Protein 7NS2 (pdb70)

Nearest PDB structures (foldseek):
  7ns2-assembly1_A  TM=1.002E+00  e=0.000E+00  Leishmania RNA virus 1 - LgM5313
  6y83-assembly1_A  TM=9.969E-01  e=1.663E-102  Leishmania RNA virus 1 - 4
  7ns2-assembly1_B  TM=9.646E-01  e=9.577E-96  Leishmania RNA virus 1 - LgM5313
  6y83-assembly1_B  TM=9.649E-01  e=4.605E-91  Leishmania RNA virus 1 - 4
  7ns2-assembly1_B  TM=1.002E+00  e=0.000E+00  Leishmania RNA virus 1 - LgM5313

Foldseek 3Di:
DAEFAFDLQLLVFWDDDAAQAFPWWWKKWWWKWKAFPVDRPLIDIWIFIWTKGFPGNLLLLDDAPQDADEPFPQWFDQVVLLLVLVLAPPVDSVPDDSPDTWTWDCLQLLLSLLLQLLNCLRHVDDFLCSLQSNFLPDDFAAAAASCPCCVVDPDFFAEEGPVQCVPPVLLSVSVVSSLNNAPTHYYYHQQDPPPPDRHHDDPGDDVLLNVVSSVVNSVLVLLRSLSRLCNLQNVLSNLLSNLSGMPRDFLALQACLLSLLSNLQHHHRTGTYRGRGDDCRHVDYPDDDDRRGRSSSSSSRSVLVNVLLLALLLQAFAFFQFVHQTAQDKDADADAADQQADQVSLVRCLVRLLRSLVQSSCQVCLNGVRHHRPDPPNSVSSSVSSVCSRPDPHHDSNRNFRMDRHGGRGAPAASGQDDVSRDHVCVVSPLHHQARAPDKHWAAQAADWAFPAADDQKTKIWHQFFAVLRNQNQLSLVRVPQQRQQQKWQPVWPDDDWAFQFQPPVVCITVVNRFWLCQNTSRHDRHHGGANGIGMIMGRQWDQDPVGDIGGDPYDDDCSNGGIMIMHIDGIYMDIDDPRNPDHTDIDGHCTPRSVVVVVTCRDD/DCLFDCFLLPFFDDDAAQFQVWWWKWWWWKWWAFPPDRVLIFIDIFIWTKGWPGNLLLLDAQVFDFDEDDPLWFDDVVLVVVLVLQCVALLRPVCRPPTAHWDCLQLLLSLLQLLLVCLHRVDDWLCSLQSPQLQDQFAAERVPDDSVHHDDSFAAEEEPVQCVVPVLLVVSSVSSLNNLPGRYYYNDADPDVHRRRHDDDTDDSLLNSVSSVVNSQLVLVRSLSSLCNLVSQLSNLLSNLSTMPGAFLALLEPLLSQLSNLHHHHRTGTYRDHDDDCPPVVDDPDDDRSDDSGSSSSVSVLVNVLLQQLLLQLFDFDAAQNDTAGDKFAAADADDLQADLVSLVVVLVRLLRSLLLSSQQSCSSSVRDHDDVPVSSVRSSVSSVCSNPDPHNDRSGNFRMGRYRGGHQNAQSGCDDVPRPGVVVVPQRHYPHHAPDKAKDWQAAPKDWDDDDAQKTKIWGLFFWPLSHFSLLSQQSPPPHRQQQKWWDDDVQWDWDQFAAVVVVTGCVRRHFPSLHRSRGDGRRGGTNGITMMMGRAWDDPPDPDTDGDPGDDPCSNRGIMIMYIDGIHMDIDDDSNVDHTRTDGYNDVVSVLVVCCVPPHSVSDHVVSDDPD

InterPro domains:
  IPR008871 Totivirus coat [PF05518] (19-650)

B-factor: mean 71.18, std 9.89, range [48.84, 119.89]

Solvent-accessible surface area: 44636 Å² total; per-residue (Å²): 34,167,84,1,48,0,14,4,4,0,12,19,1,61,12,153,134,68,6,116,57,68,111,42,16,10,0,0,4,0,19,0,6,0,16,3,75,40,44,22,20,11,4,6,15,0,45,0,23,0,31,0,55,1,67,100,81,66,2,2,52,46,159,34,88,22,128,55,46,58,4,89,75,0,24,12,44,102,111,7,10,54,54,2,76,51,13,37,35,162,147,45,11,72,93,50,58,67,124,38,109,19,90,0,1,0,0,4,0,0,23,9,0,0,5,0,0,0,6,3,0,0,6,22,103,9,61,30,59,15,0,0,24,134,62,58,163,98,43,122,7,64,66,13,71,76,1,48,28,37,100,161,33,124,104,77,8,0,1,1,0,29,52,0,84,77,65,46,67,48,6,4,6,1,0,3,1,0,0,2,0,3,79,4,27,1,0,2,32,85,28,3,124,95,108,85,38,55,80,17,77,39,63,154,60,94,61,61,29,4,0,9,0,0,6,25,0,0,7,8,0,8,7,0,0,8,18,27,25,33,2,3,0,0,1,0,0,0,0,0,0,0,0,2,0,0,12,1,26,16,20,13,53,0,3,3,2,7,40,26,0,5,28,88,8,34,2,23,65,0,34,8,10,0,0,36,42,66,113,62,49,20,65,5,1,43,0,2,9,14,47,84,2,14,42,46,25,2,0,0,1,0,0,1,0,0,0,0,3,3,0,0,3,2,0,0,5,32,15,37,52,0,57,114,71,39,3,9,7,5,11,23,3,140,72,78,38,98,111,5,26,1,78,62,0,7,63,69,0,26,117,15,0,48,144,0,0,78,11,2,9,49,0,2,1,42,0,3,20,8,106,30,20,137,82,35,36,0,3,125,9,0,51,114,0,0,69,85,11,6,94,26,148,108,96,24,198,14,0,87,11,25,2,0,3,4,9,4,6,0,0,0,0,1,2,2,41,77,24,88,53,15,140,14,52,2,46,107,24,36,2,1,23,6,0,27,42,38,44,81,69,85,33,62,5,8,10,87,40,111,63,77,20,119,76,78,20,53,8,14,8,91,0,66,5,22,0,0,2,52,0,6,0,1,0,0,1,38,68,34,132,36,54,2,8,60,9,0,15,3,165,74,34,110,155,48,62,9,4,2,18,0,38,32,68,148,85,141,79,35,0,63,29,9,7,10,34,16,16,13,8,7,4,2,7,5,1,1,0,3,0,22,70,42,4,28,0,34,3,69,41,87,56,65,27,121,125,53,63,45,80,67,19,49,12,13,81,116,87,2,2,78,20,69,1,24,0,11,4,3,6,15,77,11,44,81,33,67,170,119,1,86,95,101,20,105,18,23,32,190,60,33,125,15,1,122,73,14,73,119,17,129,67,167,118,19,87,80,31,21,100,3,0,55,121,12,107,4,175,141,66,1,132,66,57,109,39,14,6,1,0,8,0,89,1,26,0,18,2,78,55,64,88,91,4,81,5,79,1,52,0,10,0,30,0,44,2,80,101,92,78,1,1,70,36,139,25,49,2,23,5,2,24,3,26,79,0,35,8,38,123,77,4,6,70,54,0,83,38,20,12,66,128,33,122,14,0,45,63,10,29,131,70,88,13,69,1,1,0,0,2,0,0,24,5,0,0,0,0,0,0,11,2,0,0,11,15,121,9,56,21,66,14,0,0,22,143,60,32,178,104,30,63,2,5,6,1,59,85,10,50,93,23,2,24,3,6,108,5,4,0,1,0,0,43,25,0,114,80,78,30,58,62,4,6,7,2,0,1,0,0,0,0,0,2,20,6,14,1,1,6,16,100,17,95,112,84,122,13,79,14,83,34,90,19,84,166,47,61,60,57,70,2,0,34,2,0,6,38,0,0,16,0,0,0,6,0,0,25,31,17,24,31,0,5,4,0,0,1,0,0,1,0,0,0,0,7,0,0,10,0,34,18,17,10,48,4,0,0,0,3,12,27,0,4,42,84,4,24,4,16,21,2,24,4,5,0,0,23,35,37,91,30,123,11,45,157,57,95,46,15,161,68,87,80,10,54,47,31,79,0,0,0,10,2,0,2,3,0,0,0,4,0,0,0,0,3,1,0,4,1,26,36,92,5,61,141,67,45,9,4,9,6,9,5,5,113,51,73,53,113,108,7,35,1,59,24,0,5,14,23,0,6,105,17,0,53,129,0,1,61,6,8,11,54,0,0,2,42,0,6,30,2,96,59,26,143,73,15,13,3,14,66,3,1,8,9,1,0,10,61,7,3,70,36,124,102,100,33,139,5,0,93,6,22,3,0,4,0,3,5,4,0,0,0,0,0,0,2,54,76,28,89,60,17,121,15,55,2,44,110,23,38,2,2,28,7,0,25,51,68,48,146,54,84,36,59,2,11,17,81,38,113,70,59,40,111,77,57,35,47,6,19,5,65,0,112,6,14,0,0,1,59,0,0,0,0,2,0,7,42,66,32,149,44,75,22,2,53,17,2,15,0,120,66,112,100,10,5,47,17,2,4,24,0,30,49,84,152,128,93,32,0,40,33,13,12,11,28,18,26,9,2,23,2,6,10,5,0,4,0,2,0,30,4,15,2,31,0,44,1,53,27,82,52,47,37,117,83,92,64,79,131,119,44,66,14,11,96,112,115,4,1,79,20,66,0,22,0,62,15,41,33,16,112,34,56,68,42,52,151,129,5,46,98,113,19,78,12,12,51,149,53,15,59,0,0,109,33,16,29,55,18,98,35,146,25,80,177,51,11,39,122,101,14,73,175,50,195

Radius of gyration: 36.06 Å; Cα contacts (8 Å, |Δi|>4): 2767; chains: 2; bounding box: 92×115×55 Å

Sequence (1219 aa):
GRKPMFCEIIKLANRKRLIFNTTDERVYDARLNYCSTADSTVQADCHIYWRLKLRRTDAVFEEYTGQGYSLDTAAYPQQYTDIIRGYYSKHVSSSLAANTQHFVNVLAMLRHAGACIAHYCMTGKIDFDILSKKKHKNKEVVTLSNADSLSFLPHSALYLPSPLRASDPEIFNMLYLLGCACDASIAMDNISNTSGAAKYSMPHYNPLQLSHALHVTIFYMLSLMDSCGYGDDAVLALTSGLHSVTTVIAHSDEGGITRDALRELSYTQPYGTMPVPIAGYFQHINVLFTTQPAWDQFAGIWDYVILATAALVHLSDPGMTVNDVTYPTTLTTKVATVDGRNSDLAAQMMHSATRFCDIFVENLSTFWGVVANPDGNASQALLHAFNIVACAVEPNRHLEMNVMAPWYWVESSALFCDYAPFRSPISSAGYGPQCVYGARLVLAATNSLEFTGEAGDYSAYRFEWTTMRHNPLFNILNKRVGDGLANVDFRLRPFNEWLLEGQPSRRSDTLDEYIWGSTSCDLFHPAELTSYTAVCVRFRNYLSGADGDVRILNTPTREVIEGNVVTRCDGIRCLDSNKRIQHVPEVARRYCMMARYLAQARTFGKPMFCEIIKLANRKRLIFNTTDERVYDARLNYCSTADSTVQADCHIYWRLKLRRTDAVFEEYTGQGYSLDTAAYPQQYTDIIRGYYSKHVSSSLAANTQHFVNVLAMLRHAGACIAHYCMTGKIDFDILSKKKHKNKEVVTLSNADSLSFLPHSALYLPSPLRASDPEIFNMLYLLGCACDASIAMDNISNTSGAAKYSMPHYNPLQLSHALHVTIFYMLSLMDSCGYGDDAVLALTSGLHSVTTVIAHSDEGGITRDALRELSYTQPYGTMPVPIAGYFQHINVLFTTQPAWDQFAGIWDYVILATAALVHLSDPGMTVNDVTYPTTLTTKVATVDGRNSDLAAQMMHSATRFCDIFVENLSTFWGVVANPDGNASQALLHAFNIVACAVEPNRHLEMNVMAPWYWVESSALFCDYAPFRSPISSAGYGPQCVYGARLVLAATNSLEFTGEAGDYSAYRFEWTTMRHNPLFNILNKRVGDGLANVDFRLRPFNEWLLEGQPSRRDTLDEYIWGSTSCDLFHPAELTSYTAVCVRFRNYLSGADGDVRILNTPTREVIEGNVVTRCDGIRCLDSNKRIQHVPEVARRYCMMARYLAQARTFGALTIGDDIIRGF

Organism: NCBI:txid1285422

Secondary structure (DSSP, 8-state):
-------THHHHSPP-PPP-SSS--EEEEEEEEEEESS-TTSEEEEEEEEEEEESSTTSSS------SB-----B--HHHHHHHTTSS-HHHHHT--TT---B-B-HHHHHHHHHHHHHHHHH----HHHHHTS-GGG---B--STTTGGGGSSS--EEE-HHHHHH-HHHHHHHHHHHHHSS--EEESSS-SSTT-SS-------HHHHHHHHHHHHHHHHHHHHHHT-HHHHHHHHHHHHHHHEEEE-SSSS--HHHHHHHT--B---BEE-PPPPTTSS---SS--BSS--HHHHHHHHHHHHHHHHHHHHHS-PPEEETTEEE---EE--SPPBTTB-HHHHHHHHHHHHHHHHHHHHHHHHHHTPPPPSS-HHHHHHHHHHHHHHT-SS--STT--SEE-----S--SSS-S--TTS--HHHHHT-S-SS-TTS-EEE-SSSSEEEEEE-SS-EEEEE----GGG-TTHHHHHH-TTTTSSSEE-TT-SS---BS-S--TTT--BGGGSS----SBSSPPTTSSB-SS-EEEEE--EEE-SSS-EEE-----HHHHHS-EEEEEEEEEEEE--HHHHPPPP---S--HHHHHHTTS----/-TTS-SSTTTS---PPP-SSS-EEEEEEEEEEEESS-TTSEEEEEE--EEEES-TTGGG------SB-----B--HHHHHHHHHHHHTSHHHHTSSSS--B-B-HHHHHHHHHHHHHHHHH----HHHHTTT-GGGPBPEETTTB-TT----TTSEEE-HHHHHH-HHHHHHHHHHHHHTT--EEES----SS-SSB---PPPPHHHHHHHHHHHHHHHHHHHHHTT-HHHHHHHHHHHHHTTEEE--SSSSS-HHHHHHHH--BPPPBSB-PPP-S-SSTTS-S--SSS--HHHHHHHHHHHHHHHHHHHHHS--EEEETTEEEE--EE--SPPSSS--HHHHHHHHHHHHHHHHHHHHHHHHHH-PPP-TT-HHHHHHHHHHHHHHH--S--TT-S-SEE--S-SS--SS-SS--TT---HHHHTT-S-SS-TTS-EEE-SSSS-EEEEEETTEEEEE-----TTT--HHHHHHSSSS-SSTTEEEE--SS---BS-S-GGG--BHHHHS---SSS-SPPSSSSB-SS--EEEE--B--SSSS---B-SPPPHHHHHS-EEEEEEEEEEE---STTT-------S--HHHHHHHHHHHT-GGGSSS-SS---

Structure (mmCIF, N/CA/C/O backbone):
data_7NS2
#
_entry.id   7NS2
#
_cell.length_a   1.00
_cell.length_b   1.00
_cell.length_c   1.00
_cell.angle_alpha   90.00
_cell.angle_beta   90.00
_cell.angle_gamma   90.00
#
_symmetry.space_group_name_H-M   'P 1'
#
loop_
_atom_site.group_PDB
_atom_site.id
_atom_site.type_symbol
_atom_site.label_atom_id
_atom_site.label_alt_id
_atom_site.label_comp_id
_atom_site.label_asym_id
_atom_site.label_entity_id
_atom_site.label_seq_id
_atom_site.pdbx_PDB_ins_code
_atom_site.Cartn_x
_atom_site.Cartn_y
_atom_site.Cartn_z
_atom_site.occupancy
_atom_site.B_iso_or_equiv
_atom_site.auth_seq_id
_atom_site.auth_comp_id
_atom_site.auth_asym_id
_atom_site.auth_atom_id
_atom_site.pdbx_PDB_model_num
ATOM 1 N N . GLY A 1 13 ? 32.366 83.654 146.645 1.00 80.28 13 GLY A N 1
ATOM 2 C CA . GLY A 1 13 ? 33.300 82.645 147.108 1.00 80.28 13 GLY A CA 1
ATOM 3 C C . GLY A 1 13 ? 32.621 81.347 147.484 1.00 80.28 13 GLY A C 1
ATOM 4 O O . GLY A 1 13 ? 31.457 81.353 147.854 1.00 80.28 13 GLY A O 1
ATOM 5 N N . ARG A 1 14 ? 33.331 80.225 147.369 1.00 83.60 14 ARG A N 1
ATOM 6 C CA . ARG A 1 14 ? 32.741 78.951 147.756 1.00 83.60 14 ARG A CA 1
ATOM 7 C C . ARG A 1 14 ? 33.487 78.271 148.895 1.00 83.60 14 ARG A C 1
ATOM 8 O O . ARG A 1 14 ? 33.135 78.449 150.064 1.00 83.60 14 ARG A O 1
ATOM 16 N N . LYS A 1 15 ? 34.528 77.507 148.570 1.00 79.42 15 LYS A N 1
ATOM 17 C CA . LYS A 1 15 ? 35.178 76.646 149.547 1.00 79.42 15 LYS A CA 1
ATOM 18 C C . LYS A 1 15 ? 36.530 77.213 149.938 1.00 79.42 15 LYS A C 1
ATOM 19 O O . LYS A 1 15 ? 37.420 77.321 149.083 1.00 79.42 15 LYS A O 1
ATOM 25 N N . PRO A 1 16 ? 36.735 77.574 151.198 1.00 72.70 16 PRO A N 1
ATOM 26 C CA . PRO A 1 16 ? 38.067 77.961 151.660 1.00 72.70 16 PRO A CA 1
ATOM 27 C C . PRO A 1 16 ? 38.882 76.787 152.170 1.00 72.70 16 PRO A C 1
ATOM 28 O O . PRO A 1 16 ? 38.358 75.782 152.649 1.00 72.70 16 PRO A O 1
ATOM 32 N N . MET A 1 17 ? 40.198 76.937 152.058 1.00 69.12 17 MET A N 1
ATOM 33 C CA . MET A 1 17 ? 41.136 75.873 152.396 1.00 69.12 17 MET A CA 1
ATOM 34 C C . MET A 1 17 ? 41.292 75.824 153.908 1.00 69.12 17 MET A C 1
ATOM 35 O O . MET A 1 17 ? 41.891 76.721 154.507 1.00 69.12 17 MET A O 1
ATOM 40 N N . PHE A 1 18 ? 40.749 74.778 154.531 1.00 73.17 18 PHE A N 1
ATOM 41 C CA . PHE A 1 18 ? 40.833 74.586 155.967 1.00 73.17 18 PHE A CA 1
ATOM 42 C C . PHE A 1 18 ? 41.003 73.096 156.261 1.00 73.17 18 PHE A C 1
ATOM 43 O O . PHE A 1 18 ? 40.112 72.429 156.775 1.00 73.17 18 PHE A O 1
ATOM 51 N N . CYS A 1 19 ? 42.169 72.551 155.946 1.00 72.96 19 CYS A N 1
ATOM 52 C CA . CYS A 1 19 ? 42.456 71.188 156.354 1.00 72.96 19 CYS A CA 1
ATOM 53 C C . CYS A 1 19 ? 42.765 71.177 157.840 1.00 72.96 19 CYS A C 1
ATOM 54 O O . CYS A 1 19 ? 43.485 72.038 158.349 1.00 72.96 19 CYS A O 1
ATOM 57 N N . GLU A 1 20 ? 42.100 70.259 158.552 1.00 73.30 20 GLU A N 1
ATOM 58 C CA . GLU A 1 20 ? 42.288 70.090 160.019 1.00 73.30 20 GLU A CA 1
ATOM 59 C C . GLU A 1 20 ? 43.621 69.369 160.218 1.00 73.30 20 GLU A C 1
ATOM 60 O O . GLU A 1 20 ? 43.634 68.278 160.822 1.00 73.30 20 GLU A O 1
ATOM 66 N N . ILE A 1 21 ? 44.691 69.983 159.711 1.00 65.60 21 ILE A N 1
ATOM 67 C CA . ILE A 1 21 ? 46.062 69.395 159.737 1.00 65.60 21 ILE A CA 1
ATOM 68 C C . ILE A 1 21 ? 46.631 69.748 161.109 1.00 65.60 21 ILE A C 1
ATOM 69 O O . ILE A 1 21 ? 47.152 68.846 161.795 1.00 65.60 21 ILE A O 1
ATOM 74 N N . ILE A 1 22 ? 46.498 71.022 161.485 1.00 65.83 22 ILE A N 1
ATOM 75 C CA . ILE A 1 22 ? 46.925 71.462 162.801 1.00 65.83 22 ILE A CA 1
ATOM 76 C C . ILE A 1 22 ? 45.877 71.144 163.853 1.00 65.83 22 ILE A C 1
ATOM 77 O O . ILE A 1 22 ? 46.217 70.957 165.026 1.00 65.83 22 ILE A O 1
ATOM 82 N N . LYS A 1 23 ? 44.608 71.030 163.459 1.00 69.71 23 LYS A N 1
ATOM 83 C CA . LYS A 1 23 ? 43.581 70.644 164.419 1.00 69.71 23 LYS A CA 1
ATOM 84 C C . LYS A 1 23 ? 43.882 69.293 165.043 1.00 69.71 23 LYS A C 1
ATOM 85 O O . LYS A 1 23 ? 43.595 69.077 166.225 1.00 69.71 23 LYS A O 1
ATOM 91 N N . LEU A 1 24 ? 44.476 68.383 164.276 1.00 65.78 24 LEU A N 1
ATOM 92 C CA . LEU A 1 24 ? 44.685 67.030 164.770 1.00 65.78 24 LEU A CA 1
ATOM 93 C C . LEU A 1 24 ? 45.700 67.011 165.903 1.00 65.78 24 LEU A C 1
ATOM 94 O O . LEU A 1 24 ? 45.551 66.248 166.863 1.00 65.78 24 LEU A O 1
ATOM 99 N N . ALA A 1 25 ? 46.732 67.841 165.815 1.00 66.76 25 ALA A N 1
ATOM 100 C CA . ALA A 1 25 ? 47.685 67.974 166.907 1.00 66.76 25 ALA A CA 1
ATOM 101 C C . ALA A 1 25 ? 46.981 68.576 168.111 1.00 66.76 25 ALA A C 1
ATOM 102 O O . ALA A 1 25 ? 46.375 69.643 168.008 1.00 66.76 25 ALA A O 1
ATOM 104 N N . ASN A 1 26 ? 47.035 67.889 169.243 1.00 68.27 26 ASN A N 1
ATOM 105 C CA . ASN A 1 26 ? 46.349 68.344 170.443 1.00 68.27 26 ASN A CA 1
ATOM 106 C C . ASN A 1 26 ? 47.277 69.203 171.290 1.00 68.27 26 ASN A C 1
ATOM 107 O O . ASN A 1 26 ? 48.355 68.754 171.690 1.00 68.27 26 ASN A O 1
ATOM 112 N N . ARG A 1 27 ? 46.856 70.434 171.559 1.00 68.28 27 ARG A N 1
ATOM 113 C CA . ARG A 1 27 ? 47.643 71.373 172.339 1.00 68.28 27 ARG A CA 1
ATOM 114 C C . ARG A 1 27 ? 47.361 71.175 173.817 1.00 68.28 27 ARG A C 1
ATOM 115 O O . ARG A 1 27 ? 46.223 70.918 174.216 1.00 68.28 27 ARG A O 1
ATOM 123 N N . LYS A 1 28 ? 48.406 71.285 174.628 1.00 74.48 28 LYS A N 1
ATOM 124 C CA . LYS A 1 28 ? 48.274 71.087 176.062 1.00 74.48 28 LYS A CA 1
ATOM 125 C C . LYS A 1 28 ? 48.304 72.384 176.857 1.00 74.48 28 LYS A C 1
ATOM 126 O O . LYS A 1 28 ? 47.388 72.652 177.638 1.00 74.48 28 LYS A O 1
ATOM 132 N N . ARG A 1 29 ? 49.335 73.197 176.675 1.00 74.97 29 ARG A N 1
ATOM 133 C CA . ARG A 1 29 ? 49.518 74.385 177.492 1.00 74.97 29 ARG A CA 1
ATOM 134 C C . ARG A 1 29 ? 48.896 75.613 176.845 1.00 74.97 29 ARG A C 1
ATOM 135 O O . ARG A 1 29 ? 48.789 75.711 175.620 1.00 74.97 29 ARG A O 1
ATOM 143 N N . LEU A 1 30 ? 48.493 76.557 177.690 1.00 73.99 30 LEU A N 1
ATOM 144 C CA . LEU A 1 30 ? 48.048 77.875 177.264 1.00 73.99 30 LEU A CA 1
ATOM 145 C C . LEU A 1 30 ? 49.153 78.888 177.520 1.00 73.99 30 LEU A C 1
ATOM 146 O O . LEU A 1 30 ? 49.820 78.847 178.556 1.00 73.99 30 LEU A O 1
ATOM 151 N N . ILE A 1 31 ? 49.341 79.795 176.572 1.00 73.62 31 ILE A N 1
ATOM 152 C CA . ILE A 1 31 ? 50.401 80.791 176.648 1.00 73.62 31 ILE A CA 1
ATOM 153 C C . ILE A 1 31 ? 49.858 82.052 177.306 1.00 73.62 31 ILE A C 1
ATOM 154 O O . ILE A 1 31 ? 48.880 82.637 176.833 1.00 73.62 31 ILE A O 1
ATOM 159 N N . PHE A 1 32 ? 50.501 82.481 178.389 1.00 80.08 32 PHE A N 1
ATOM 160 C CA . PHE A 1 32 ? 50.090 83.665 179.128 1.00 80.08 32 PHE A CA 1
ATOM 161 C C . PHE A 1 32 ? 51.076 84.815 179.010 1.00 80.08 32 PHE A C 1
ATOM 162 O O . PHE A 1 32 ? 50.811 85.895 179.546 1.00 80.08 32 PHE A O 1
ATOM 170 N N . ASN A 1 33 ? 52.201 84.616 178.334 1.00 78.86 33 ASN A N 1
ATOM 171 C CA . ASN A 1 33 ? 53.254 85.614 178.284 1.00 78.86 33 ASN A CA 1
ATOM 172 C C . ASN A 1 33 ? 54.029 85.438 176.985 1.00 78.86 33 ASN A C 1
ATOM 173 O O . ASN A 1 33 ? 53.655 84.642 176.123 1.00 78.86 33 ASN A O 1
ATOM 178 N N . THR A 1 34 ? 55.112 86.195 176.840 1.00 79.93 34 THR A N 1
ATOM 179 C CA . THR A 1 34 ? 55.945 86.136 175.650 1.00 79.93 34 THR A CA 1
ATOM 180 C C . THR A 1 34 ? 57.230 85.348 175.860 1.00 79.93 34 THR A C 1
ATOM 181 O O . THR A 1 34 ? 58.076 85.317 174.963 1.00 79.93 34 THR A O 1
ATOM 185 N N . THR A 1 35 ? 57.400 84.711 177.019 1.00 81.47 35 THR A N 1
ATOM 186 C CA . THR A 1 35 ? 58.646 84.003 177.291 1.00 81.47 35 THR A CA 1
ATOM 187 C C . THR A 1 35 ? 58.659 82.605 176.693 1.00 81.47 35 THR A C 1
ATOM 188 O O . THR A 1 35 ? 59.725 82.113 176.309 1.00 81.47 35 THR A O 1
ATOM 192 N N . ASP A 1 36 ? 57.509 81.952 176.604 1.00 79.49 36 ASP A N 1
ATOM 193 C CA . ASP A 1 36 ? 57.409 80.618 176.041 1.00 79.49 36 ASP A CA 1
ATOM 194 C C . ASP A 1 36 ? 56.669 80.675 174.711 1.00 79.49 36 ASP A C 1
ATOM 195 O O . ASP A 1 36 ? 56.156 81.717 174.301 1.00 79.49 36 ASP A O 1
ATOM 200 N N . GLU A 1 37 ? 56.619 79.535 174.033 1.00 76.19 37 GLU A N 1
ATOM 201 C CA . GLU A 1 37 ? 56.079 79.502 172.685 1.00 76.19 37 GLU A CA 1
ATOM 202 C C . GLU A 1 37 ? 55.642 78.084 172.369 1.00 76.19 37 GLU A C 1
ATOM 203 O O . GLU A 1 37 ? 56.216 77.118 172.874 1.00 76.19 37 GLU A O 1
ATOM 209 N N . ARG A 1 38 ? 54.619 77.972 171.534 1.00 68.60 38 ARG A N 1
ATOM 210 C CA . ARG A 1 38 ? 54.086 76.681 171.132 1.00 68.60 38 ARG A CA 1
ATOM 211 C C . ARG A 1 38 ? 54.741 76.238 169.835 1.00 68.60 38 ARG A C 1
ATOM 212 O O . ARG A 1 38 ? 54.742 76.988 168.856 1.00 68.60 38 ARG A O 1
ATOM 220 N N . VAL A 1 39 ? 55.296 75.028 169.816 1.00 68.21 39 VAL A N 1
ATOM 221 C CA . VAL A 1 39 ? 56.072 74.569 168.674 1.00 68.21 39 VAL A CA 1
ATOM 222 C C . VAL A 1 39 ? 55.320 73.424 168.022 1.00 68.21 39 VAL A C 1
ATOM 223 O O . VAL A 1 39 ? 55.138 72.368 168.634 1.00 68.21 39 VAL A O 1
ATOM 227 N N . TYR A 1 40 ? 54.910 73.617 166.775 1.00 66.77 40 TYR A N 1
ATOM 228 C CA . TYR A 1 40 ? 54.299 72.554 165.990 1.00 66.77 40 TYR A CA 1
ATOM 229 C C . TYR A 1 40 ? 55.383 71.821 165.216 1.00 66.77 40 TYR A C 1
ATOM 230 O O . TYR A 1 40 ? 56.073 72.423 164.389 1.00 66.77 40 TYR A O 1
ATOM 239 N N . ASP A 1 41 ? 55.533 70.533 165.490 1.00 66.91 41 ASP A N 1
ATOM 240 C CA . ASP A 1 41 ? 56.560 69.705 164.881 1.00 66.91 41 ASP A CA 1
ATOM 241 C C . ASP A 1 41 ? 55.930 68.867 163.782 1.00 66.91 41 ASP A C 1
ATOM 242 O O . ASP A 1 41 ? 54.860 68.285 163.977 1.00 66.91 41 ASP A O 1
ATOM 247 N N . ALA A 1 42 ? 56.597 68.806 162.634 1.00 64.48 42 ALA A N 1
ATOM 248 C CA . ALA A 1 42 ? 56.162 67.988 161.512 1.00 64.48 42 ALA A CA 1
ATOM 249 C C . ALA A 1 42 ? 57.355 67.207 160.992 1.00 64.48 42 ALA A C 1
ATOM 250 O O . ALA A 1 42 ? 58.376 67.800 160.635 1.00 64.48 42 ALA A O 1
ATOM 252 N N . ARG A 1 43 ? 57.238 65.885 160.966 1.00 64.37 43 ARG A N 1
ATOM 253 C CA . ARG A 1 43 ? 58.293 65.043 160.430 1.00 64.37 43 ARG A CA 1
ATOM 254 C C . ARG A 1 43 ? 58.058 64.767 158.956 1.00 64.37 43 ARG A C 1
ATOM 255 O O . ARG A 1 43 ? 56.930 64.521 158.529 1.00 64.37 43 ARG A O 1
ATOM 263 N N . LEU A 1 44 ? 59.135 64.814 158.185 1.00 63.31 44 LEU A N 1
ATOM 264 C CA . LEU A 1 44 ? 59.105 64.513 156.766 1.00 63.31 44 LEU A CA 1
ATOM 265 C C . LEU A 1 44 ? 60.076 63.383 156.489 1.00 63.31 44 LEU A C 1
ATOM 266 O O . LEU A 1 44 ? 61.195 63.382 157.005 1.00 63.31 44 LEU A O 1
ATOM 271 N N . ASN A 1 45 ? 59.647 62.427 155.680 1.00 62.34 45 ASN A N 1
ATOM 272 C CA . ASN A 1 45 ? 60.440 61.255 155.353 1.00 62.34 45 ASN A CA 1
ATOM 273 C C . ASN A 1 45 ? 60.935 61.394 153.924 1.00 62.34 45 ASN A C 1
ATOM 274 O O . ASN A 1 45 ? 60.127 61.509 152.993 1.00 62.34 45 ASN A O 1
ATOM 279 N N . TYR A 1 46 ? 62.254 61.397 153.765 1.00 62.01 46 TYR A N 1
ATOM 280 C CA . TYR A 1 46 ? 62.924 61.489 152.478 1.00 62.01 46 TYR A CA 1
ATOM 281 C C . TYR A 1 46 ? 63.592 60.157 152.191 1.00 62.01 46 TYR A C 1
ATOM 282 O O . TYR A 1 46 ? 64.324 59.640 153.043 1.00 62.01 46 TYR A O 1
ATOM 291 N N . CYS A 1 47 ? 63.355 59.610 150.999 1.00 63.19 47 CYS A N 1
ATOM 292 C CA . CYS A 1 47 ? 64.069 58.412 150.585 1.00 63.19 47 CYS A CA 1
ATOM 293 C C . CYS A 1 47 ? 64.234 58.426 149.078 1.00 63.19 47 CYS A C 1
ATOM 294 O O . CYS A 1 47 ? 63.361 58.893 148.354 1.00 63.19 47 CYS A O 1
ATOM 297 N N . SER A 1 48 ? 65.339 57.871 148.607 1.00 62.09 48 SER A N 1
ATOM 298 C CA . SER A 1 48 ? 65.585 57.798 147.177 1.00 62.09 48 SER A CA 1
ATOM 299 C C . SER A 1 48 ? 64.761 56.690 146.542 1.00 62.09 48 SER A C 1
ATOM 300 O O . SER A 1 48 ? 64.545 55.639 147.144 1.00 62.09 48 SER A O 1
ATOM 303 N N . THR A 1 49 ? 64.286 56.933 145.320 1.00 65.74 49 THR A N 1
ATOM 304 C CA . THR A 1 49 ? 63.743 55.821 144.553 1.00 65.74 49 THR A CA 1
ATOM 305 C C . THR A 1 49 ? 64.823 54.865 144.085 1.00 65.74 49 THR A C 1
ATOM 306 O O . THR A 1 49 ? 64.496 53.793 143.569 1.00 65.74 49 THR A O 1
ATOM 310 N N . ALA A 1 50 ? 66.095 55.223 144.249 1.00 66.23 50 ALA A N 1
ATOM 311 C CA . ALA A 1 50 ? 67.164 54.324 143.841 1.00 66.23 50 ALA A CA 1
ATOM 312 C C . ALA A 1 50 ? 67.286 53.163 144.813 1.00 66.23 50 ALA A C 1
ATOM 313 O O . ALA A 1 50 ? 67.291 51.996 144.408 1.00 66.23 50 ALA A O 1
ATOM 315 N N . ASP A 1 51 ? 67.363 53.464 146.103 1.00 67.77 51 ASP A N 1
ATOM 316 C CA . ASP A 1 51 ? 67.409 52.437 147.128 1.00 67.77 51 ASP A CA 1
ATOM 317 C C . ASP A 1 51 ? 66.886 53.035 148.419 1.00 67.77 51 ASP A C 1
ATOM 318 O O . ASP A 1 51 ? 67.212 54.172 148.761 1.00 67.77 51 ASP A O 1
ATOM 323 N N . SER A 1 52 ? 66.079 52.267 149.130 1.00 63.98 52 SER A N 1
ATOM 324 C CA . SER A 1 52 ? 65.398 52.787 150.300 1.00 63.98 52 SER A CA 1
ATOM 325 C C . SER A 1 52 ? 66.302 52.887 151.516 1.00 63.98 52 SER A C 1
ATOM 326 O O . SER A 1 52 ? 65.813 53.182 152.606 1.00 63.98 52 SER A O 1
ATOM 329 N N . THR A 1 53 ? 67.602 52.643 151.366 1.00 62.87 53 THR A N 1
ATOM 330 C CA . THR A 1 53 ? 68.495 52.718 152.515 1.00 62.87 53 THR A CA 1
ATOM 331 C C . THR A 1 53 ? 68.756 54.161 152.914 1.00 62.87 53 THR A C 1
ATOM 332 O O . THR A 1 53 ? 68.722 54.504 154.100 1.00 62.87 53 THR A O 1
ATOM 336 N N . VAL A 1 54 ? 69.031 55.019 151.937 1.00 62.07 54 VAL A N 1
ATOM 337 C CA . VAL A 1 54 ? 69.382 56.407 152.206 1.00 62.07 54 VAL A CA 1
ATOM 338 C C . VAL A 1 54 ? 68.114 57.205 152.477 1.00 62.07 54 VAL A C 1
ATOM 339 O O . VAL A 1 54 ? 67.455 57.696 151.555 1.00 62.07 54 VAL A O 1
ATOM 343 N N . GLN A 1 55 ? 67.747 57.315 153.747 1.00 62.11 55 GLN A N 1
ATOM 344 C CA . GLN A 1 55 ? 66.534 58.005 154.149 1.00 62.11 55 GLN A CA 1
ATOM 345 C C . GLN A 1 55 ? 66.857 58.984 155.261 1.00 62.11 55 GLN A C 1
ATOM 346 O O . GLN A 1 55 ? 67.942 58.966 155.844 1.00 62.11 55 GLN A O 1
ATOM 352 N N . ALA A 1 56 ? 65.886 59.837 155.553 1.00 62.66 56 ALA A N 1
ATOM 353 C CA . ALA A 1 56 ? 66.051 60.773 156.653 1.00 62.66 56 ALA A CA 1
ATOM 354 C C . ALA A 1 56 ? 64.705 61.346 157.051 1.00 62.66 56 ALA A C 1
ATOM 355 O O . ALA A 1 56 ? 63.746 61.334 156.276 1.00 62.66 56 ALA A O 1
ATOM 357 N N . ASP A 1 57 ? 64.662 61.870 158.271 1.00 66.66 57 ASP A N 1
ATOM 358 C CA . ASP A 1 57 ? 63.468 62.468 158.848 1.00 66.66 57 ASP A CA 1
ATOM 359 C C . ASP A 1 57 ? 63.785 63.899 159.246 1.00 66.66 57 ASP A C 1
ATOM 360 O O . ASP A 1 57 ? 64.608 64.131 160.137 1.00 66.66 57 ASP A O 1
ATOM 365 N N . CYS A 1 58 ? 63.125 64.849 158.599 1.00 67.05 58 CYS A N 1
ATOM 366 C CA . CYS A 1 58 ? 63.355 66.266 158.833 1.00 67.05 58 CYS A CA 1
ATOM 367 C C . CYS A 1 58 ? 62.226 66.830 159.681 1.00 67.05 58 CYS A C 1
ATOM 368 O O . CYS A 1 58 ? 61.052 66.604 159.384 1.00 67.05 58 CYS A O 1
ATOM 371 N N . HIS A 1 59 ? 62.581 67.565 160.729 1.00 67.54 59 HIS A N 1
ATOM 372 C CA . HIS A 1 59 ? 61.607 68.096 161.680 1.00 67.54 59 HIS A CA 1
ATOM 373 C C . HIS A 1 59 ? 61.396 69.580 161.419 1.00 67.54 59 HIS A C 1
ATOM 374 O O . HIS A 1 59 ? 62.114 70.428 161.945 1.00 67.54 59 HIS A O 1
ATOM 381 N N . ILE A 1 60 ? 60.390 69.901 160.611 1.00 63.62 60 ILE A N 1
ATOM 382 C CA . ILE A 1 60 ? 59.980 71.293 160.478 1.00 63.62 60 ILE A CA 1
ATOM 383 C C . ILE A 1 60 ? 59.270 71.720 161.752 1.00 63.62 60 ILE A C 1
ATOM 384 O O . ILE A 1 60 ? 58.270 71.117 162.154 1.00 63.62 60 ILE A O 1
ATOM 389 N N . TYR A 1 61 ? 59.773 72.767 162.387 1.00 65.91 61 TYR A N 1
ATOM 390 C CA . TYR A 1 61 ? 59.100 73.373 163.522 1.00 65.91 61 TYR A CA 1
ATOM 391 C C . TYR A 1 61 ? 58.471 74.688 163.097 1.00 65.91 61 TYR A C 1
ATOM 392 O O . TYR A 1 61 ? 59.060 75.446 162.324 1.00 65.91 61 TYR A O 1
ATOM 401 N N . TRP A 1 62 ? 57.274 74.956 163.604 1.00 61.46 62 TRP A N 1
ATOM 402 C CA . TRP A 1 62 ? 56.672 76.279 163.518 1.00 61.46 62 TRP A CA 1
ATOM 403 C C . TRP A 1 62 ? 56.450 76.779 164.932 1.00 61.46 62 TRP A C 1
ATOM 404 O O . TRP A 1 62 ? 55.702 76.167 165.698 1.00 61.46 62 TRP A O 1
ATOM 415 N N . ARG A 1 63 ? 57.104 77.877 165.277 1.00 68.14 63 ARG A N 1
ATOM 416 C CA . ARG A 1 63 ? 57.061 78.412 166.627 1.00 68.14 63 ARG A CA 1
ATOM 417 C C . ARG A 1 63 ? 56.136 79.618 166.662 1.00 68.14 63 ARG A C 1
ATOM 418 O O . ARG A 1 63 ? 56.358 80.600 165.945 1.00 68.14 63 ARG A O 1
ATOM 426 N N . LEU A 1 64 ? 55.112 79.543 167.504 1.00 66.47 64 LEU A N 1
ATOM 427 C CA . LEU A 1 64 ? 54.136 80.607 167.666 1.00 66.47 64 LEU A CA 1
ATOM 428 C C . LEU A 1 64 ? 54.293 81.209 169.052 1.00 66.47 64 LEU A C 1
ATOM 429 O O . LEU A 1 64 ? 54.406 80.478 170.041 1.00 66.47 64 LEU A O 1
ATOM 434 N N . LYS A 1 65 ? 54.301 82.533 169.118 1.00 70.79 65 LYS A N 1
ATOM 435 C CA . LYS A 1 65 ? 54.501 83.260 170.355 1.00 70.79 65 LYS A CA 1
ATOM 436 C C . LYS A 1 65 ? 53.413 84.309 170.486 1.00 70.79 65 LYS A C 1
ATOM 437 O O . LYS A 1 65 ? 52.894 84.813 169.490 1.00 70.79 65 LYS A O 1
ATOM 443 N N . LEU A 1 66 ? 53.054 84.622 171.719 1.00 73.42 66 LEU A N 1
ATOM 444 C CA . LEU A 1 66 ? 52.225 85.789 171.954 1.00 73.42 66 LEU A CA 1
ATOM 445 C C . LEU A 1 66 ? 53.073 87.040 171.767 1.00 73.42 66 LEU A C 1
ATOM 446 O O . LEU A 1 66 ? 54.162 87.149 172.336 1.00 73.42 66 LEU A O 1
ATOM 451 N N . ARG A 1 67 ? 52.587 87.975 170.951 1.00 72.72 67 ARG A N 1
ATOM 452 C CA . ARG A 1 67 ? 53.338 89.201 170.701 1.00 72.72 67 ARG A CA 1
ATOM 453 C C . ARG A 1 67 ? 53.574 89.962 171.999 1.00 72.72 67 ARG A C 1
ATOM 454 O O . ARG A 1 67 ? 54.717 90.149 172.428 1.00 72.72 67 ARG A O 1
ATOM 462 N N . ARG A 1 68 ? 52.499 90.398 172.645 1.00 79.34 68 ARG A N 1
ATOM 463 C CA . ARG A 1 68 ? 52.579 90.950 173.986 1.00 79.34 68 ARG A CA 1
ATOM 464 C C . ARG A 1 68 ? 51.425 90.399 174.808 1.00 79.34 68 ARG A C 1
ATOM 465 O O . ARG A 1 68 ? 50.416 89.944 174.267 1.00 79.34 68 ARG A O 1
ATOM 473 N N . THR A 1 69 ? 51.590 90.445 176.131 1.00 81.20 69 THR A N 1
ATOM 474 C CA . THR A 1 69 ? 50.590 89.877 177.028 1.00 81.20 69 THR A CA 1
ATOM 475 C C . THR A 1 69 ? 49.204 90.444 176.770 1.00 81.20 69 THR A C 1
ATOM 476 O O . THR A 1 69 ? 48.203 89.742 176.942 1.00 81.20 69 THR A O 1
ATOM 480 N N . ASP A 1 70 ? 49.123 91.705 176.355 1.00 82.33 70 ASP A N 1
ATOM 481 C CA . ASP A 1 70 ? 47.843 92.320 176.034 1.00 82.33 70 ASP A CA 1
ATOM 482 C C . ASP A 1 70 ? 47.872 92.850 174.611 1.00 82.33 70 ASP A C 1
ATOM 483 O O . ASP A 1 70 ? 47.448 93.979 174.349 1.00 82.33 70 ASP A O 1
ATOM 488 N N . ALA A 1 71 ? 48.363 92.030 173.683 1.00 77.95 71 ALA A N 1
ATOM 489 C CA . ALA A 1 71 ? 48.537 92.450 172.301 1.00 77.95 71 ALA A CA 1
ATOM 490 C C . ALA A 1 71 ? 47.227 92.769 171.600 1.00 77.95 71 ALA A C 1
ATOM 491 O O . ALA A 1 71 ? 47.259 93.322 170.497 1.00 77.95 71 ALA A O 1
ATOM 493 N N . VAL A 1 72 ? 46.086 92.423 172.189 1.00 74.29 72 VAL A N 1
ATOM 494 C CA . VAL A 1 72 ? 44.815 92.854 171.624 1.00 74.29 72 VAL A CA 1
ATOM 495 C C . VAL A 1 72 ? 44.458 94.250 172.107 1.00 74.29 72 VAL A C 1
ATOM 496 O O . VAL A 1 72 ? 44.025 95.102 171.323 1.00 74.29 72 VAL A O 1
ATOM 500 N N . PHE A 1 73 ? 44.650 94.516 173.394 1.00 79.35 73 PHE A N 1
ATOM 501 C CA . PHE A 1 73 ? 44.367 95.832 173.947 1.00 79.35 73 PHE A CA 1
ATOM 502 C C . PHE A 1 73 ? 45.380 96.868 173.489 1.00 79.35 73 PHE A C 1
ATOM 503 O O . PHE A 1 73 ? 46.158 97.378 174.301 1.00 79.35 73 PHE A O 1
ATOM 511 N N . GLU A 1 74 ? 45.388 97.189 172.203 1.00 80.08 74 GLU A N 1
ATOM 512 C CA . GLU A 1 74 ? 46.266 98.219 171.676 1.00 80.08 74 GLU A CA 1
ATOM 513 C C . GLU A 1 74 ? 45.447 99.444 171.303 1.00 80.08 74 GLU A C 1
ATOM 514 O O . GLU A 1 74 ? 44.320 99.324 170.813 1.00 80.08 74 GLU A O 1
ATOM 520 N N . GLU A 1 75 ? 46.018 100.618 171.555 1.00 83.78 75 GLU A N 1
ATOM 521 C CA . GLU A 1 75 ? 45.348 101.880 171.280 1.00 83.78 75 GLU A CA 1
ATOM 522 C C . GLU A 1 75 ? 44.863 101.924 169.843 1.00 83.78 75 GLU A C 1
ATOM 523 O O . GLU A 1 75 ? 45.646 101.737 168.909 1.00 83.78 75 GLU A O 1
ATOM 529 N N . TYR A 1 76 ? 43.571 102.159 169.664 1.00 73.51 76 TYR A N 1
ATOM 530 C CA . TYR A 1 76 ? 42.972 102.213 168.339 1.00 73.51 76 TYR A CA 1
ATOM 531 C C . TYR A 1 76 ? 42.960 103.662 167.877 1.00 73.51 76 TYR A C 1
ATOM 532 O O . TYR A 1 76 ? 42.270 104.502 168.461 1.00 73.51 76 TYR A O 1
ATOM 541 N N . THR A 1 77 ? 43.722 103.953 166.826 1.00 75.01 77 THR A N 1
ATOM 542 C CA . THR A 1 77 ? 43.821 105.309 166.311 1.00 75.01 77 THR A CA 1
ATOM 543 C C . THR A 1 77 ? 42.771 105.627 165.265 1.00 75.01 77 THR A C 1
ATOM 544 O O . THR A 1 77 ? 42.506 106.806 165.013 1.00 75.01 77 THR A O 1
ATOM 548 N N . GLY A 1 78 ? 42.172 104.615 164.649 1.00 73.84 78 GLY A N 1
ATOM 549 C CA . GLY A 1 78 ? 41.156 104.880 163.658 1.00 73.84 78 GLY A CA 1
ATOM 550 C C . GLY A 1 78 ? 41.677 105.509 162.393 1.00 73.84 78 GLY A C 1
ATOM 551 O O . GLY A 1 78 ? 40.903 106.112 161.647 1.00 73.84 78 GLY A O 1
ATOM 552 N N . GLN A 1 79 ? 42.971 105.389 162.125 1.00 72.16 79 GLN A N 1
ATOM 553 C CA . GLN A 1 79 ? 43.582 106.022 160.971 1.00 72.16 79 GLN A CA 1
ATOM 554 C C . GLN A 1 79 ? 44.291 104.978 160.126 1.00 72.16 79 GLN A C 1
ATOM 555 O O . GLN A 1 79 ? 44.686 103.916 160.609 1.00 72.16 79 GLN A O 1
ATOM 561 N N . GLY A 1 80 ? 44.449 105.300 158.851 1.00 73.79 80 GLY A N 1
ATOM 562 C CA . GLY A 1 80 ? 45.101 104.400 157.930 1.00 73.79 80 GLY A CA 1
ATOM 563 C C . GLY A 1 80 ? 44.232 104.114 156.729 1.00 73.79 80 GLY A C 1
ATOM 564 O O . GLY A 1 80 ? 43.618 105.025 156.167 1.00 73.79 80 GLY A O 1
ATOM 565 N N . TYR A 1 81 ? 44.159 102.848 156.336 1.00 69.90 81 TYR A N 1
ATOM 566 C CA . TYR A 1 81 ? 43.316 102.471 155.215 1.00 69.90 81 TYR A CA 1
ATOM 567 C C . TYR A 1 81 ? 41.857 102.761 155.530 1.00 69.90 81 TYR A C 1
ATOM 568 O O . TYR A 1 81 ? 41.378 102.491 156.633 1.00 69.90 81 TYR A O 1
ATOM 577 N N . SER A 1 82 ? 41.150 103.318 154.553 1.00 71.85 82 SER A N 1
ATOM 578 C CA . SER A 1 82 ? 39.723 103.598 154.693 1.00 71.85 82 SER A CA 1
ATOM 579 C C . SER A 1 82 ? 39.051 103.242 153.374 1.00 71.85 82 SER A C 1
ATOM 580 O O . SER A 1 82 ? 39.100 104.018 152.419 1.00 71.85 82 SER A O 1
ATOM 583 N N . LEU A 1 83 ? 38.418 102.078 153.325 1.00 69.84 83 LEU A N 1
ATOM 584 C CA . LEU A 1 83 ? 37.653 101.679 152.151 1.00 69.84 83 LEU A CA 1
ATOM 585 C C . LEU A 1 83 ? 36.293 102.356 152.205 1.00 69.84 83 LEU A C 1
ATOM 586 O O . LEU A 1 83 ? 35.436 101.972 153.003 1.00 69.84 83 LEU A O 1
ATOM 591 N N . ASP A 1 84 ? 36.089 103.369 151.367 1.00 72.33 84 ASP A N 1
ATOM 592 C CA . ASP A 1 84 ? 34.832 104.102 151.344 1.00 72.33 84 ASP A CA 1
ATOM 593 C C . ASP A 1 84 ? 34.046 103.852 150.067 1.00 72.33 84 ASP A C 1
ATOM 594 O O . ASP A 1 84 ? 33.195 104.665 149.700 1.00 72.33 84 ASP A O 1
ATOM 599 N N . THR A 1 85 ? 34.315 102.747 149.380 1.00 72.99 85 THR A N 1
ATOM 600 C CA . THR A 1 85 ? 33.690 102.528 148.084 1.00 72.99 85 THR A CA 1
ATOM 601 C C . THR A 1 85 ? 33.162 101.109 147.924 1.00 72.99 85 THR A C 1
ATOM 602 O O . THR A 1 85 ? 32.939 100.666 146.792 1.00 72.99 85 THR A O 1
ATOM 606 N N . ALA A 1 86 ? 32.952 100.388 149.015 1.00 71.48 86 ALA A N 1
ATOM 607 C CA . ALA A 1 86 ? 32.414 99.035 148.963 1.00 71.48 86 ALA A CA 1
ATOM 608 C C . ALA A 1 86 ? 30.911 99.122 149.181 1.00 71.48 86 ALA A C 1
ATOM 609 O O . ALA A 1 86 ? 30.440 99.179 150.319 1.00 71.48 86 ALA A O 1
ATOM 611 N N . ALA A 1 87 ? 30.161 99.128 148.087 1.00 71.28 87 ALA A N 1
ATOM 612 C CA . ALA A 1 87 ? 28.710 99.114 148.131 1.00 71.28 87 ALA A CA 1
ATOM 613 C C . ALA A 1 87 ? 28.189 97.726 147.796 1.00 71.28 87 ALA A C 1
ATOM 614 O O . ALA A 1 87 ? 28.841 96.953 147.092 1.00 71.28 87 ALA A O 1
ATOM 616 N N . TYR A 1 88 ? 27.007 97.414 148.315 1.00 70.20 88 TYR A N 1
ATOM 617 C CA . TYR A 1 88 ? 26.462 96.081 148.152 1.00 70.20 88 TYR A CA 1
ATOM 618 C C . TYR A 1 88 ? 26.096 95.828 146.693 1.00 70.20 88 TYR A C 1
ATOM 619 O O . TYR A 1 88 ? 25.813 96.764 145.945 1.00 70.20 88 TYR A O 1
ATOM 628 N N . PRO A 1 89 ? 26.087 94.581 146.271 1.00 73.37 89 PRO A N 1
ATOM 629 C CA . PRO A 1 89 ? 25.531 94.255 144.957 1.00 73.37 89 PRO A CA 1
ATOM 630 C C . PRO A 1 89 ? 24.018 94.330 144.955 1.00 73.37 89 PRO A C 1
ATOM 631 O O . PRO A 1 89 ? 23.416 94.837 145.904 1.00 73.37 89 PRO A O 1
ATOM 635 N N . GLN A 1 90 ? 23.391 93.820 143.897 1.00 77.63 90 GLN A N 1
ATOM 636 C CA . GLN A 1 90 ? 21.954 94.005 143.744 1.00 77.63 90 GLN A CA 1
ATOM 637 C C . GLN A 1 90 ? 21.183 93.291 144.842 1.00 77.63 90 GLN A C 1
ATOM 638 O O . GLN A 1 90 ? 20.362 93.906 145.529 1.00 77.63 90 GLN A O 1
ATOM 644 N N . GLN A 1 91 ? 21.421 91.987 145.010 1.00 79.41 91 GLN A N 1
ATOM 645 C CA . GLN A 1 91 ? 20.624 91.200 145.946 1.00 79.41 91 GLN A CA 1
ATOM 646 C C . GLN A 1 91 ? 20.673 91.794 147.344 1.00 79.41 91 GLN A C 1
ATOM 647 O O . GLN A 1 91 ? 19.643 91.906 148.018 1.00 79.41 91 GLN A O 1
ATOM 653 N N . TYR A 1 92 ? 21.857 92.208 147.785 1.00 75.15 92 TYR A N 1
ATOM 654 C CA . TYR A 1 92 ? 21.972 92.763 149.124 1.00 75.15 92 TYR A CA 1
ATOM 655 C C . TYR A 1 92 ? 21.324 94.132 149.216 1.00 75.15 92 TYR A C 1
ATOM 656 O O . TYR A 1 92 ? 20.748 94.471 150.252 1.00 75.15 92 TYR A O 1
ATOM 665 N N . THR A 1 93 ? 21.379 94.923 148.146 1.00 76.78 93 THR A N 1
ATOM 666 C CA . THR A 1 93 ? 20.717 96.220 148.178 1.00 76.78 93 THR A CA 1
ATOM 667 C C . THR A 1 93 ? 19.205 96.073 148.214 1.00 76.78 93 THR A C 1
ATOM 668 O O . THR A 1 93 ? 18.514 96.915 148.797 1.00 76.78 93 THR A O 1
ATOM 672 N N . ASP A 1 94 ? 18.674 95.022 147.595 1.00 77.89 94 ASP A N 1
ATOM 673 C CA . ASP A 1 94 ? 17.245 94.759 147.694 1.00 77.89 94 ASP A CA 1
ATOM 674 C C . ASP A 1 94 ? 16.879 94.254 149.081 1.00 77.89 94 ASP A C 1
ATOM 675 O O . ASP A 1 94 ? 15.859 94.658 149.647 1.00 77.89 94 ASP A O 1
ATOM 680 N N . ILE A 1 95 ? 17.705 93.373 149.647 1.00 74.83 95 ILE A N 1
ATOM 681 C CA . ILE A 1 95 ? 17.464 92.913 151.009 1.00 74.83 95 ILE A CA 1
ATOM 682 C C . ILE A 1 95 ? 17.556 94.065 151.995 1.00 74.83 95 ILE A C 1
ATOM 683 O O . ILE A 1 95 ? 16.924 94.034 153.056 1.00 74.83 95 ILE A O 1
ATOM 688 N N . ILE A 1 96 ? 18.313 95.110 151.661 1.00 75.20 96 ILE A N 1
ATOM 689 C CA . ILE A 1 96 ? 18.405 96.260 152.554 1.00 75.20 96 ILE A CA 1
ATOM 690 C C . ILE A 1 96 ? 17.057 96.955 152.657 1.00 75.20 96 ILE A C 1
ATOM 691 O O . ILE A 1 96 ? 16.600 97.304 153.751 1.00 75.20 96 ILE A O 1
ATOM 696 N N . ARG A 1 97 ? 16.400 97.167 151.523 1.00 77.71 97 ARG A N 1
ATOM 697 C CA . ARG A 1 97 ? 14.985 97.486 151.569 1.00 77.71 97 ARG A CA 1
ATOM 698 C C . ARG A 1 97 ? 14.269 96.379 152.321 1.00 77.71 97 ARG A C 1
ATOM 699 O O . ARG A 1 97 ? 14.467 95.194 152.045 1.00 77.71 97 ARG A O 1
ATOM 707 N N . GLY A 1 98 ? 13.440 96.768 153.276 1.00 77.00 98 GLY A N 1
ATOM 708 C CA . GLY A 1 98 ? 12.914 95.852 154.263 1.00 77.00 98 GLY A CA 1
ATOM 709 C C . GLY A 1 98 ? 13.443 96.111 155.648 1.00 77.00 98 GLY A C 1
ATOM 710 O O . GLY A 1 98 ? 12.936 95.523 156.609 1.00 77.00 98 GLY A O 1
ATOM 711 N N . TYR A 1 99 ? 14.453 96.963 155.783 1.00 75.90 99 TYR A N 1
ATOM 712 C CA . TYR A 1 99 ? 14.837 97.491 157.079 1.00 75.90 99 TYR A CA 1
ATOM 713 C C . TYR A 1 99 ? 14.248 98.868 157.333 1.00 75.90 99 TYR A C 1
ATOM 714 O O . TYR A 1 99 ? 14.229 99.316 158.482 1.00 75.90 99 TYR A O 1
ATOM 723 N N . TYR A 1 100 ? 13.766 99.539 156.292 1.00 79.50 100 TYR A N 1
ATOM 724 C CA . TYR A 1 100 ? 12.987 100.751 156.448 1.00 79.50 100 TYR A CA 1
ATOM 725 C C . TYR A 1 100 ? 11.529 100.395 156.698 1.00 79.50 100 TYR A C 1
ATOM 726 O O . TYR A 1 100 ? 11.096 99.261 156.480 1.00 79.50 100 TYR A O 1
ATOM 735 N N . SER A 1 101 ? 10.758 101.376 157.155 1.00 79.95 101 SER A N 1
ATOM 736 C CA . SER A 1 101 ? 9.327 101.158 157.282 1.00 79.95 101 SER A CA 1
ATOM 737 C C . SER A 1 101 ? 8.744 100.811 155.923 1.00 79.95 101 SER A C 1
ATOM 738 O O . SER A 1 101 ? 9.254 101.230 154.882 1.00 79.95 101 SER A O 1
ATOM 741 N N . LYS A 1 102 ? 7.673 100.016 155.939 1.00 79.88 102 LYS A N 1
ATOM 742 C CA . LYS A 1 102 ? 7.064 99.574 154.691 1.00 79.88 102 LYS A CA 1
ATOM 743 C C . LYS A 1 102 ? 6.778 100.745 153.767 1.00 79.88 102 LYS A C 1
ATOM 744 O O . LYS A 1 102 ? 7.039 100.674 152.560 1.00 79.88 102 LYS A O 1
ATOM 750 N N . HIS A 1 103 ? 6.241 101.833 154.319 1.00 78.68 103 HIS A N 1
ATOM 751 C CA . HIS A 1 103 ? 5.962 103.014 153.512 1.00 78.68 103 HIS A CA 1
ATOM 752 C C . HIS A 1 103 ? 7.212 103.513 152.803 1.00 78.68 103 HIS A C 1
ATOM 753 O O . HIS A 1 103 ? 7.171 103.831 151.611 1.00 78.68 103 HIS A O 1
ATOM 760 N N . VAL A 1 104 ? 8.336 103.571 153.512 1.00 75.32 104 VAL A N 1
ATOM 761 C CA . VAL A 1 104 ? 9.567 104.027 152.882 1.00 75.32 104 VAL A CA 1
ATOM 762 C C . VAL A 1 104 ? 10.133 102.951 151.972 1.00 75.32 104 VAL A C 1
ATOM 763 O O . VAL A 1 104 ? 10.620 103.243 150.877 1.00 75.32 104 VAL A O 1
ATOM 767 N N . SER A 1 105 ? 10.073 101.693 152.405 1.00 76.81 105 SER A N 1
ATOM 768 C CA . SER A 1 105 ? 10.699 100.622 151.642 1.00 76.81 105 SER A CA 1
ATOM 769 C C . SER A 1 105 ? 10.034 100.443 150.290 1.00 76.81 105 SER A C 1
ATOM 770 O O . SER A 1 105 ? 10.685 100.024 149.328 1.00 76.81 105 SER A O 1
ATOM 773 N N . SER A 1 106 ? 8.740 100.746 150.196 1.00 79.38 106 SER A N 1
ATOM 774 C CA . SER A 1 106 ? 8.025 100.537 148.943 1.00 79.38 106 SER A CA 1
ATOM 775 C C . SER A 1 106 ? 8.445 101.544 147.881 1.00 79.38 106 SER A C 1
ATOM 776 O O . SER A 1 106 ? 8.571 101.193 146.703 1.00 79.38 106 SER A O 1
ATOM 779 N N . SER A 1 107 ? 8.673 102.794 148.272 1.00 80.32 107 SER A N 1
ATOM 780 C CA . SER A 1 107 ? 8.945 103.837 147.293 1.00 80.32 107 SER A CA 1
ATOM 781 C C . SER A 1 107 ? 10.373 104.339 147.406 1.00 80.32 107 SER A C 1
ATOM 782 O O . SER A 1 107 ? 10.607 105.550 147.436 1.00 80.32 107 SER A O 1
ATOM 785 N N . LEU A 1 108 ? 11.328 103.428 147.475 1.00 78.30 108 LEU A N 1
ATOM 786 C CA . LEU A 1 108 ? 12.731 103.796 147.533 1.00 78.30 108 LEU A CA 1
ATOM 787 C C . LEU A 1 108 ? 13.401 103.516 146.197 1.00 78.30 108 LEU A C 1
ATOM 788 O O . LEU A 1 108 ? 13.026 102.588 145.478 1.00 78.30 108 LEU A O 1
ATOM 793 N N . ALA A 1 109 ? 14.391 104.338 145.865 1.00 79.20 109 ALA A N 1
ATOM 794 C CA . ALA A 1 109 ? 15.087 104.185 144.598 1.00 79.20 109 ALA A CA 1
ATOM 795 C C . ALA A 1 109 ? 15.753 102.819 144.515 1.00 79.20 109 ALA A C 1
ATOM 796 O O . ALA A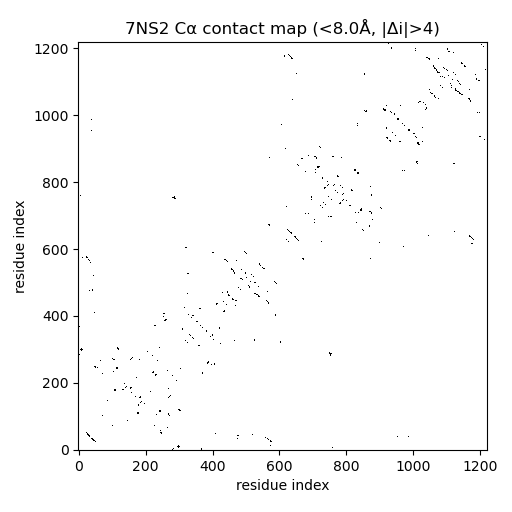 1 109 ? 16.314 102.322 145.493 1.00 79.20 109 ALA A O 1
ATOM 798 N N . ALA A 1 110 ? 15.686 102.210 143.332 1.00 80.83 110 ALA A N 1
ATOM 799 C CA . ALA A 1 110 ? 16.234 100.875 143.141 1.00 80.83 110 ALA A CA 1
ATOM 800 C C . ALA A 1 110 ? 17.751 100.866 143.047 1.00 80.83 110 ALA A C 1
ATOM 801 O O . ALA A 1 110 ? 18.364 99.810 143.230 1.00 80.83 110 ALA A O 1
ATOM 803 N N . ASN A 1 111 ? 18.367 102.010 142.772 1.00 82.07 111 ASN A N 1
ATOM 804 C CA . ASN A 1 111 ? 19.812 102.119 142.617 1.00 82.07 111 ASN A CA 1
ATOM 805 C C . ASN A 1 111 ? 20.451 102.876 143.775 1.00 82.07 111 ASN A C 1
ATOM 806 O O . ASN A 1 111 ? 21.330 103.715 143.579 1.00 82.07 111 ASN A O 1
ATOM 811 N N . THR A 1 112 ? 20.012 102.597 144.995 1.00 78.16 112 THR A N 1
ATOM 812 C CA . THR A 1 112 ? 20.592 103.242 146.158 1.00 78.16 112 THR A CA 1
ATOM 813 C C . THR A 1 112 ? 21.888 102.552 146.555 1.00 78.16 112 THR A C 1
ATOM 814 O O . THR A 1 112 ? 22.092 101.365 146.289 1.00 78.16 112 THR A O 1
ATOM 818 N N . GLN A 1 113 ? 22.769 103.309 147.195 1.00 75.07 113 GLN A N 1
ATOM 819 C CA . GLN A 1 113 ? 24.072 102.816 147.610 1.00 75.07 113 GLN A CA 1
ATOM 820 C C . GLN A 1 113 ? 24.083 102.586 149.114 1.00 75.07 113 GLN A C 1
ATOM 821 O O . GLN A 1 113 ? 23.473 103.345 149.870 1.00 75.07 113 GLN A O 1
ATOM 827 N N . HIS A 1 114 ? 24.770 101.528 149.541 1.00 72.68 114 HIS A N 1
ATOM 828 C CA . HIS A 1 114 ? 24.980 101.256 150.962 1.00 72.68 114 HIS A CA 1
ATOM 829 C C . HIS A 1 114 ? 26.442 100.859 151.126 1.00 72.68 114 HIS A C 1
ATOM 830 O O . HIS A 1 114 ? 26.809 99.708 150.879 1.00 72.68 114 HIS A O 1
ATOM 837 N N . PHE A 1 115 ? 27.268 101.806 151.549 1.00 70.43 115 PHE A N 1
ATOM 838 C CA . PHE A 1 115 ? 28.708 101.596 151.574 1.00 70.43 115 PHE A CA 1
ATOM 839 C C . PHE A 1 115 ? 29.141 100.890 152.849 1.00 70.43 115 PHE A C 1
ATOM 840 O O . PHE A 1 115 ? 28.767 101.292 153.953 1.00 70.43 115 PHE A O 1
ATOM 848 N N . VAL A 1 116 ? 29.931 99.833 152.687 1.00 67.97 116 VAL A N 1
ATOM 849 C CA . VAL A 1 116 ? 30.322 98.953 153.778 1.00 67.97 116 VAL A CA 1
ATOM 850 C C . VAL A 1 116 ? 31.813 99.092 154.017 1.00 67.97 116 VAL A C 1
ATOM 851 O O . VAL A 1 116 ? 32.606 99.083 153.070 1.00 67.97 116 VAL A O 1
ATOM 855 N N . ASN A 1 117 ? 32.193 99.215 155.282 1.00 68.66 117 ASN A N 1
ATOM 856 C CA . ASN A 1 117 ? 33.598 99.212 155.678 1.00 68.66 117 ASN A CA 1
ATOM 857 C C . ASN A 1 117 ? 33.658 98.547 157.051 1.00 68.66 117 ASN A C 1
ATOM 858 O O . ASN A 1 117 ? 33.505 99.209 158.075 1.00 68.66 117 ASN A O 1
ATOM 863 N N . VAL A 1 118 ? 33.855 97.231 157.056 1.00 65.91 118 VAL A N 1
ATOM 864 C CA . VAL A 1 118 ? 33.959 96.474 158.294 1.00 65.91 118 VAL A CA 1
ATOM 865 C C . VAL A 1 118 ? 35.400 96.106 158.612 1.00 65.91 118 VAL A C 1
ATOM 866 O O . VAL A 1 118 ? 35.644 95.273 159.488 1.00 65.91 118 VAL A O 1
ATOM 870 N N . LEU A 1 119 ? 36.363 96.728 157.938 1.00 63.69 119 LEU A N 1
ATOM 871 C CA . LEU A 1 119 ? 37.725 96.213 157.945 1.00 63.69 119 LEU A CA 1
ATOM 872 C C . LEU A 1 119 ? 38.341 96.272 159.334 1.00 63.69 119 LEU A C 1
ATOM 873 O O . LEU A 1 119 ? 38.941 95.295 159.793 1.00 63.69 119 LEU A O 1
ATOM 878 N N . ALA A 1 120 ? 38.207 97.404 160.021 1.00 64.42 120 ALA A N 1
ATOM 879 C CA . ALA A 1 120 ? 38.762 97.504 161.366 1.00 64.42 120 ALA A CA 1
ATOM 880 C C . ALA A 1 120 ? 38.162 96.454 162.286 1.00 64.42 120 ALA A C 1
ATOM 881 O O . ALA A 1 120 ? 38.864 95.870 163.124 1.00 64.42 120 ALA A O 1
ATOM 883 N N . MET A 1 121 ? 36.859 96.207 162.154 1.00 66.24 121 MET A N 1
ATOM 884 C CA . MET A 1 121 ? 36.239 95.157 162.947 1.00 66.24 121 MET A CA 1
ATOM 885 C C . MET A 1 121 ? 36.866 93.805 162.655 1.00 66.24 121 MET A C 1
ATOM 886 O O . MET A 1 121 ? 37.144 93.042 163.581 1.00 66.24 121 MET A O 1
ATOM 891 N N . LEU A 1 122 ? 37.107 93.486 161.382 1.00 60.40 122 LEU A N 1
ATOM 892 C CA . LEU A 1 122 ? 37.708 92.188 161.094 1.00 60.40 122 LEU A CA 1
ATOM 893 C C . LEU A 1 122 ? 39.136 92.101 161.592 1.00 60.40 122 LEU A C 1
ATOM 894 O O . LEU A 1 122 ? 39.565 91.032 162.028 1.00 60.40 122 LEU A O 1
ATOM 899 N N . ARG A 1 123 ? 39.880 93.201 161.568 1.00 61.67 123 ARG A N 1
ATOM 900 C CA . ARG A 1 123 ? 41.237 93.136 162.087 1.00 61.67 123 ARG A CA 1
ATOM 901 C C . ARG A 1 123 ? 41.220 92.877 163.583 1.00 61.67 123 ARG A C 1
ATOM 902 O O . ARG A 1 123 ? 41.929 91.994 164.079 1.00 61.67 123 ARG A O 1
ATOM 910 N N . HIS A 1 124 ? 40.400 93.622 164.322 1.00 65.07 124 HIS A N 1
ATOM 911 C CA . HIS A 1 124 ? 40.345 93.369 165.755 1.00 65.07 124 HIS A CA 1
ATOM 912 C C . HIS A 1 124 ? 39.763 92.006 166.069 1.00 65.07 124 HIS A C 1
ATOM 913 O O . HIS A 1 124 ? 40.143 91.388 167.066 1.00 65.07 124 HIS A O 1
ATOM 920 N N . ALA A 1 125 ? 38.866 91.509 165.228 1.00 62.34 125 ALA A N 1
ATOM 921 C CA . ALA A 1 125 ? 38.306 90.190 165.463 1.00 62.34 125 ALA A CA 1
ATOM 922 C C . ALA A 1 125 ? 39.341 89.100 165.234 1.00 62.34 125 ALA A C 1
ATOM 923 O O . ALA A 1 125 ? 39.420 88.145 166.009 1.00 62.34 125 ALA A O 1
ATOM 925 N N . GLY A 1 126 ? 40.133 89.213 164.172 1.00 60.24 126 GLY A N 1
ATOM 926 C CA . GLY A 1 126 ? 41.245 88.298 164.002 1.00 60.24 126 GLY A CA 1
ATOM 927 C C . GLY A 1 126 ? 42.216 88.356 165.162 1.00 60.24 126 GLY A C 1
ATOM 928 O O . GLY A 1 126 ? 42.721 87.325 165.620 1.00 60.24 126 GLY A O 1
ATOM 929 N N . ALA A 1 127 ? 42.506 89.565 165.640 1.00 62.36 127 ALA A N 1
ATOM 930 C CA . ALA A 1 127 ? 43.356 89.701 166.814 1.00 62.36 127 ALA A CA 1
ATOM 931 C C . ALA A 1 127 ? 42.768 88.952 167.998 1.00 62.36 127 ALA A C 1
ATOM 932 O O . ALA A 1 127 ? 43.484 88.243 168.711 1.00 62.36 127 ALA A O 1
ATOM 934 N N . CYS A 1 128 ? 41.463 89.086 168.215 1.00 62.82 128 CYS A N 1
ATOM 935 C CA . CYS A 1 128 ? 40.835 88.381 169.324 1.00 62.82 128 CYS A CA 1
ATOM 936 C C . CYS A 1 128 ? 40.900 86.875 169.119 1.00 62.82 128 CYS A C 1
ATOM 937 O O . CYS A 1 128 ? 41.122 86.123 170.072 1.00 62.82 128 CYS A O 1
ATOM 940 N N . ILE A 1 129 ? 40.717 86.418 167.881 1.00 60.83 129 ILE A N 1
ATOM 941 C CA . ILE A 1 129 ? 40.771 84.988 167.600 1.00 60.83 129 ILE A CA 1
ATOM 942 C C . ILE A 1 129 ? 42.130 84.428 167.976 1.00 60.83 129 ILE A C 1
ATOM 943 O O . ILE A 1 129 ? 42.235 83.435 168.700 1.00 60.83 129 ILE A O 1
ATOM 948 N N . ALA A 1 130 ? 43.196 85.052 167.485 1.00 62.04 130 ALA A N 1
ATOM 949 C CA . ALA A 1 130 ? 44.509 84.487 167.765 1.00 62.04 130 ALA A CA 1
ATOM 950 C C . ALA A 1 130 ? 44.899 84.669 169.227 1.00 62.04 130 ALA A C 1
ATOM 951 O O . ALA A 1 130 ? 45.586 83.810 169.791 1.00 62.04 130 ALA A O 1
ATOM 953 N N . HIS A 1 131 ? 44.462 85.756 169.864 1.00 63.49 131 HIS A N 1
ATOM 954 C CA . HIS A 1 131 ? 44.693 85.900 171.295 1.00 63.49 131 HIS A CA 1
ATOM 955 C C . HIS A 1 131 ? 44.012 84.784 172.065 1.00 63.49 131 HIS A C 1
ATOM 956 O O . HIS A 1 131 ? 44.552 84.281 173.055 1.00 63.49 131 HIS A O 1
ATOM 963 N N . TYR A 1 132 ? 42.823 84.386 171.624 1.00 65.64 132 TYR A N 1
ATOM 964 C CA . TYR A 1 132 ? 42.149 83.247 172.231 1.00 65.64 132 TYR A CA 1
ATOM 965 C C . TYR A 1 132 ? 42.893 81.953 171.949 1.00 65.64 132 TYR A C 1
ATOM 966 O O . TYR A 1 132 ? 42.940 81.059 172.797 1.00 65.64 132 TYR A O 1
ATOM 975 N N . CYS A 1 133 ? 43.483 81.836 170.763 1.00 63.99 133 CYS A N 1
ATOM 976 C CA . CYS A 1 133 ? 44.192 80.611 170.418 1.00 63.99 133 CYS A CA 1
ATOM 977 C C . CYS A 1 133 ? 45.481 80.463 171.210 1.00 63.99 133 CYS A C 1
ATOM 978 O O . CYS A 1 133 ? 45.937 79.340 171.443 1.00 63.99 133 CYS A O 1
ATOM 981 N N . MET A 1 134 ? 46.083 81.573 171.626 1.00 69.17 134 MET A N 1
ATOM 982 C CA . MET A 1 134 ? 47.283 81.508 172.454 1.00 69.17 134 MET A CA 1
ATOM 983 C C . MET A 1 134 ? 46.931 81.355 173.927 1.00 69.17 134 MET A C 1
ATOM 984 O O . MET A 1 134 ? 47.373 80.408 174.584 1.00 69.17 134 MET A O 1
ATOM 989 N N . THR A 1 135 ? 46.143 82.284 174.457 1.00 69.12 135 THR A N 1
ATOM 990 C CA . THR A 1 135 ? 45.871 82.321 175.884 1.00 69.12 135 THR A CA 1
ATOM 991 C C . THR A 1 135 ? 44.657 81.500 176.284 1.00 69.12 135 THR A C 1
ATOM 992 O O . THR A 1 135 ? 44.612 80.984 177.405 1.00 69.12 135 THR A O 1
ATOM 996 N N . GLY A 1 136 ? 43.677 81.356 175.404 1.00 67.41 136 GLY A N 1
ATOM 997 C CA . GLY A 1 136 ? 42.498 80.600 175.749 1.00 67.41 136 GLY A CA 1
ATOM 998 C C . GLY A 1 136 ? 41.444 81.375 176.500 1.00 67.41 136 GLY A C 1
ATOM 999 O O . GLY A 1 136 ? 40.413 80.795 176.856 1.00 67.41 136 GLY A O 1
ATOM 1000 N N . LYS A 1 137 ? 41.669 82.654 176.772 1.00 70.09 137 LYS A N 1
ATOM 1001 C CA . LYS A 1 137 ? 40.671 83.497 177.407 1.00 70.09 137 LYS A CA 1
ATOM 1002 C C . LYS A 1 137 ? 40.033 84.404 176.367 1.00 70.09 137 LYS A C 1
ATOM 1003 O O . LYS A 1 137 ? 40.730 84.987 175.532 1.00 70.09 137 LYS A O 1
ATOM 1009 N N . ILE A 1 138 ? 38.711 84.504 176.411 1.00 71.68 138 ILE A N 1
ATOM 1010 C CA . ILE A 1 138 ? 37.971 85.433 175.567 1.00 71.68 138 ILE A CA 1
ATOM 1011 C C . ILE A 1 138 ? 36.701 85.812 176.307 1.00 71.68 138 ILE A C 1
ATOM 1012 O O . ILE A 1 138 ? 36.045 84.964 176.917 1.00 71.68 138 ILE A O 1
ATOM 1017 N N . ASP A 1 139 ? 36.371 87.097 176.282 1.00 76.89 139 ASP A N 1
ATOM 1018 C CA . ASP A 1 139 ? 35.154 87.571 176.921 1.00 76.89 139 ASP A CA 1
ATOM 1019 C C . ASP A 1 139 ? 34.778 88.916 176.319 1.00 76.89 139 ASP A C 1
ATOM 1020 O O . ASP A 1 139 ? 35.434 89.416 175.403 1.00 76.89 139 ASP A O 1
ATOM 1025 N N . PHE A 1 140 ? 33.711 89.506 176.855 1.00 78.49 140 PHE A N 1
ATOM 1026 C CA . PHE A 1 140 ? 33.273 90.805 176.368 1.00 78.49 140 PHE A CA 1
ATOM 1027 C C . PHE A 1 140 ? 34.320 91.875 176.621 1.00 78.49 140 PHE A C 1
ATOM 1028 O O . PHE A 1 140 ? 34.479 92.789 175.809 1.00 78.49 140 PHE A O 1
ATOM 1036 N N . ASP A 1 141 ? 35.045 91.774 177.733 1.00 78.92 141 ASP A N 1
ATOM 1037 C CA . ASP A 1 141 ? 36.102 92.736 178.016 1.00 78.92 141 ASP A CA 1
ATOM 1038 C C . ASP A 1 141 ? 37.147 92.731 176.911 1.00 78.92 141 ASP A C 1
ATOM 1039 O O . ASP A 1 141 ? 37.554 93.788 176.418 1.00 78.92 141 ASP A O 1
ATOM 1044 N N . ILE A 1 142 ? 37.591 91.541 176.509 1.00 73.65 142 ILE A N 1
ATOM 1045 C CA . ILE A 1 142 ? 38.569 91.431 175.434 1.00 73.65 142 ILE A CA 1
ATOM 1046 C C . ILE A 1 142 ? 37.971 91.918 174.123 1.00 73.65 142 ILE A C 1
ATOM 1047 O O . ILE A 1 142 ? 38.567 92.736 173.415 1.00 73.65 142 ILE A O 1
ATOM 1052 N N . LEU A 1 143 ? 36.773 91.438 173.791 1.00 71.10 143 LEU A N 1
ATOM 1053 C CA . LEU A 1 143 ? 36.184 91.724 172.490 1.00 71.10 143 LEU A CA 1
ATOM 1054 C C . LEU A 1 143 ? 35.791 93.182 172.329 1.00 71.10 143 LEU A C 1
ATOM 1055 O O . LEU A 1 143 ? 35.603 93.636 171.199 1.00 71.10 143 LEU A O 1
ATOM 1060 N N . SER A 1 144 ? 35.655 93.922 173.421 1.00 75.49 144 SER A N 1
ATOM 1061 C CA . SER A 1 144 ? 35.257 95.317 173.360 1.00 75.49 144 SER A CA 1
ATOM 1062 C C . SER A 1 144 ? 36.367 96.270 173.762 1.00 75.49 144 SER A C 1
ATOM 1063 O O . SER A 1 144 ? 36.127 97.479 173.822 1.00 75.49 144 SER A O 1
ATOM 1066 N N . LYS A 1 145 ? 37.560 95.762 174.055 1.00 73.51 145 LYS A N 1
ATOM 1067 C CA . LYS A 1 145 ? 38.665 96.599 174.502 1.00 73.51 145 LYS A CA 1
ATOM 1068 C C . LYS A 1 145 ? 38.240 97.452 175.689 1.00 73.51 145 LYS A C 1
ATOM 1069 O O . LYS A 1 145 ? 38.547 98.641 175.771 1.00 73.51 145 LYS A O 1
ATOM 1075 N N . LYS A 1 146 ? 37.505 96.831 176.609 1.00 78.41 146 LYS A N 1
ATOM 1076 C CA . LYS A 1 146 ? 37.007 97.495 177.812 1.00 78.41 146 LYS A CA 1
ATOM 1077 C C . LYS A 1 146 ? 36.114 98.685 177.468 1.00 78.41 146 LYS A C 1
ATOM 1078 O O . LYS A 1 146 ? 36.228 99.758 178.063 1.00 78.41 146 LYS A O 1
ATOM 1084 N N . LYS A 1 147 ? 35.212 98.504 176.503 1.00 78.91 147 LYS A N 1
ATOM 1085 C CA . LYS A 1 147 ? 34.301 99.577 176.121 1.00 78.91 147 LYS A CA 1
ATOM 1086 C C . LYS A 1 147 ? 32.833 99.195 176.131 1.00 78.91 147 LYS A C 1
ATOM 1087 O O . LYS A 1 147 ? 31.992 100.098 176.199 1.00 78.91 147 LYS A O 1
ATOM 1093 N N . HIS A 1 148 ? 32.486 97.909 176.058 1.00 84.17 148 HIS A N 1
ATOM 1094 C CA . HIS A 1 148 ? 31.081 97.515 176.040 1.00 84.17 148 HIS A CA 1
ATOM 1095 C C . HIS A 1 148 ? 30.340 97.946 177.294 1.00 84.17 148 HIS A C 1
ATOM 1096 O O . HIS A 1 148 ? 29.110 97.848 177.333 1.00 84.17 148 HIS A O 1
ATOM 1103 N N . LYS A 1 149 ? 31.056 98.416 178.312 1.00 88.24 149 LYS A N 1
ATOM 1104 C CA . LYS A 1 149 ? 30.426 98.727 179.586 1.00 88.24 149 LYS A CA 1
ATOM 1105 C C . LYS A 1 149 ? 29.479 99.912 179.455 1.00 88.24 149 LYS A C 1
ATOM 1106 O O . LYS A 1 149 ? 28.319 99.840 179.875 1.00 88.24 149 LYS A O 1
ATOM 1112 N N . ASN A 1 150 ? 29.941 101.001 178.851 1.00 87.77 150 ASN A N 1
ATOM 1113 C CA . ASN A 1 150 ? 29.165 102.234 178.773 1.00 87.77 150 ASN A CA 1
ATOM 1114 C C . ASN A 1 150 ? 29.155 102.779 177.352 1.00 87.77 150 ASN A C 1
ATOM 1115 O O . ASN A 1 150 ? 29.462 103.944 177.099 1.00 87.77 150 ASN A O 1
ATOM 1120 N N . LYS A 1 151 ? 28.790 101.929 176.398 1.00 85.39 151 LYS A N 1
ATOM 1121 C CA . LYS A 1 151 ? 28.637 102.341 175.009 1.00 85.39 151 LYS A CA 1
ATOM 1122 C C . LYS A 1 151 ? 27.182 102.724 174.775 1.00 85.39 151 LYS A C 1
ATOM 1123 O O . LYS A 1 151 ? 26.309 101.854 174.716 1.00 85.39 151 LYS A O 1
ATOM 1129 N N . GLU A 1 152 ? 26.917 104.021 174.644 1.00 89.36 152 GLU A N 1
ATOM 1130 C CA . GLU A 1 152 ? 25.571 104.484 174.338 1.00 89.36 152 GLU A CA 1
ATOM 1131 C C . GLU A 1 152 ? 25.309 104.362 172.844 1.00 89.36 152 GLU A C 1
ATOM 1132 O O . GLU A 1 152 ? 26.142 104.758 172.024 1.00 89.36 152 GLU A O 1
ATOM 1138 N N . VAL A 1 153 ? 24.152 103.810 172.495 1.00 81.23 153 VAL A N 1
ATOM 1139 C CA . VAL A 1 153 ? 23.808 103.477 171.120 1.00 81.23 153 VAL A CA 1
ATOM 1140 C C . VAL A 1 153 ? 22.546 104.225 170.727 1.00 81.23 153 VAL A C 1
ATOM 1141 O O . VAL A 1 153 ? 21.557 104.213 171.467 1.00 81.23 153 VAL A O 1
ATOM 1145 N N . VAL A 1 154 ? 22.580 104.874 169.564 1.00 82.16 154 VAL A N 1
ATOM 1146 C CA . VAL A 1 154 ? 21.397 105.551 169.055 1.00 82.16 154 VAL A CA 1
ATOM 1147 C C . VAL A 1 154 ? 20.343 104.511 168.709 1.00 82.16 154 VAL A C 1
ATOM 1148 O O . VAL A 1 154 ? 20.653 103.427 168.197 1.00 82.16 154 VAL A O 1
ATOM 1152 N N . THR A 1 155 ? 19.092 104.820 169.014 1.00 82.43 155 THR A N 1
ATOM 1153 C CA . THR A 1 155 ? 18.004 103.855 168.923 1.00 82.43 155 THR A CA 1
ATOM 1154 C C . THR A 1 155 ? 16.963 104.323 167.912 1.00 82.43 155 THR A C 1
ATOM 1155 O O . THR A 1 155 ? 15.797 104.559 168.233 1.00 82.43 155 THR A O 1
ATOM 1159 N N . LEU A 1 156 ? 17.379 104.409 166.659 1.00 83.02 156 LEU A N 1
ATOM 1160 C CA . LEU A 1 156 ? 16.439 104.751 165.611 1.00 83.02 156 LEU A CA 1
ATOM 1161 C C . LEU A 1 156 ? 15.533 103.562 165.328 1.00 83.02 156 LEU A C 1
ATOM 1162 O O . LEU A 1 156 ? 15.941 102.404 165.431 1.00 83.02 156 LEU A O 1
ATOM 1167 N N . SER A 1 157 ? 14.290 103.854 164.982 1.00 84.05 157 SER A N 1
ATOM 1168 C CA . SER A 1 157 ? 13.311 102.825 164.679 1.00 84.05 157 SER A CA 1
ATOM 1169 C C . SER A 1 157 ? 13.165 102.702 163.172 1.00 84.05 157 SER A C 1
ATOM 1170 O O . SER A 1 157 ? 13.039 103.712 162.474 1.00 84.05 157 SER A O 1
ATOM 1173 N N . ASN A 1 158 ? 13.203 101.469 162.673 1.00 85.54 158 ASN A N 1
ATOM 1174 C CA . ASN A 1 158 ? 12.856 101.159 161.293 1.00 85.54 158 ASN A CA 1
ATOM 1175 C C . ASN A 1 158 ? 13.831 101.761 160.294 1.00 85.54 158 ASN A C 1
ATOM 1176 O O . ASN A 1 158 ? 13.453 102.043 159.158 1.00 85.54 158 ASN A O 1
ATOM 1181 N N . ALA A 1 159 ? 15.078 101.984 160.703 1.00 82.96 159 ALA A N 1
ATOM 1182 C CA . ALA A 1 159 ? 16.150 102.474 159.841 1.00 82.96 159 ALA A CA 1
ATOM 1183 C C . ALA A 1 159 ? 15.594 103.465 158.825 1.00 82.96 159 ALA A C 1
ATOM 1184 O O . ALA A 1 159 ? 15.989 103.431 157.657 1.00 82.96 159 ALA A O 1
ATOM 1186 N N . ASP A 1 160 ? 14.702 104.359 159.238 1.00 85.54 160 ASP A N 1
ATOM 1187 C CA . ASP A 1 160 ? 14.272 105.431 158.356 1.00 85.54 160 ASP A CA 1
ATOM 1188 C C . ASP A 1 160 ? 15.063 106.622 158.854 1.00 85.54 160 ASP A C 1
ATOM 1189 O O . ASP A 1 160 ? 15.493 107.445 158.047 1.00 85.54 160 ASP A O 1
ATOM 1194 N N . SER A 1 161 ? 15.274 106.713 160.156 1.00 85.44 161 SER A N 1
ATOM 1195 C CA . SER A 1 161 ? 16.090 107.699 160.843 1.00 85.44 161 SER A CA 1
ATOM 1196 C C . SER A 1 161 ? 17.554 107.473 160.654 1.00 85.44 161 SER A C 1
ATOM 1197 O O . SER A 1 161 ? 18.338 108.148 161.322 1.00 85.44 161 SER A O 1
ATOM 1200 N N . LEU A 1 162 ? 17.966 106.553 159.783 1.00 82.28 162 LEU A N 1
ATOM 1201 C CA . LEU A 1 162 ? 19.390 106.321 159.580 1.00 82.28 162 LEU A CA 1
ATOM 1202 C C . LEU A 1 162 ? 20.063 107.522 158.933 1.00 82.28 162 LEU A C 1
ATOM 1203 O O . LEU A 1 162 ? 21.201 107.861 159.276 1.00 82.28 162 LEU A O 1
ATOM 1208 N N . SER A 1 163 ? 19.380 108.180 157.998 1.00 82.07 163 SER A N 1
ATOM 1209 C CA . SER A 1 163 ? 19.884 109.442 157.478 1.00 82.07 163 SER A CA 1
ATOM 1210 C C . SER A 1 163 ? 19.769 110.575 158.484 1.00 82.07 163 SER A C 1
ATOM 1211 O O . SER A 1 163 ? 20.309 111.656 158.238 1.00 82.07 163 SER A O 1
ATOM 1214 N N . PHE A 1 164 ? 19.083 110.356 159.604 1.00 88.89 164 PHE A N 1
ATOM 1215 C CA . PHE A 1 164 ? 18.966 111.367 160.644 1.00 88.89 164 PHE A CA 1
ATOM 1216 C C . PHE A 1 164 ? 20.243 111.536 161.446 1.00 88.89 164 PHE A C 1
ATOM 1217 O O . PHE A 1 164 ? 20.351 112.500 162.207 1.00 88.89 164 PHE A O 1
ATOM 1225 N N . LEU A 1 165 ? 21.200 110.639 161.294 1.00 87.87 165 LEU A N 1
ATOM 1226 C CA . LEU A 1 165 ? 22.420 110.758 162.074 1.00 87.87 165 LEU A CA 1
ATOM 1227 C C . LEU A 1 165 ? 23.400 111.701 161.390 1.00 87.87 165 LEU A C 1
ATOM 1228 O O . LEU A 1 165 ? 23.534 111.676 160.164 1.00 87.87 165 LEU A O 1
ATOM 1233 N N . PRO A 1 166 ? 24.097 112.521 162.163 1.00 90.82 166 PRO A N 1
ATOM 1234 C CA . PRO A 1 166 ? 24.970 113.537 161.568 1.00 90.82 166 PRO A CA 1
ATOM 1235 C C . PRO A 1 166 ? 26.216 112.952 160.928 1.00 90.82 166 PRO A C 1
ATOM 1236 O O . PRO A 1 166 ? 27.124 113.693 160.541 1.00 90.82 166 PRO A O 1
ATOM 1240 N N . HIS A 1 167 ? 26.274 111.630 160.815 1.00 89.46 167 HIS A N 1
ATOM 1241 C CA . HIS A 1 167 ? 27.422 110.964 160.220 1.00 89.46 167 HIS A CA 1
ATOM 1242 C C . HIS A 1 167 ? 27.028 109.537 159.875 1.00 89.46 167 HIS A C 1
ATOM 1243 O O . HIS A 1 167 ? 25.941 109.069 160.220 1.00 89.46 167 HIS A O 1
ATOM 1250 N N . SER A 1 168 ? 27.926 108.856 159.174 1.00 81.66 168 SER A N 1
ATOM 1251 C CA . SER A 1 168 ? 27.718 107.452 158.863 1.00 81.66 168 SER A CA 1
ATOM 1252 C C . SER A 1 168 ? 27.850 106.616 160.125 1.00 81.66 168 SER A C 1
ATOM 1253 O O . SER A 1 168 ? 28.729 106.855 160.955 1.00 81.66 168 SER A O 1
ATOM 1256 N N . ALA A 1 169 ? 26.966 105.635 160.274 1.00 76.76 169 ALA A N 1
ATOM 1257 C CA . ALA A 1 169 ? 26.952 104.809 161.468 1.00 76.76 169 ALA A CA 1
ATOM 1258 C C . ALA A 1 169 ? 26.799 103.346 161.089 1.00 76.76 169 ALA A C 1
ATOM 1259 O O . ALA A 1 169 ? 26.181 103.007 160.078 1.00 76.76 169 ALA A O 1
ATOM 1261 N N . LEU A 1 170 ? 27.370 102.485 161.926 1.00 73.26 170 LEU A N 1
ATOM 1262 C CA . LEU A 1 170 ? 27.253 101.040 161.775 1.00 73.26 170 LEU A CA 1
ATOM 1263 C C . LEU A 1 170 ? 25.878 100.616 162.267 1.00 73.26 170 LEU A C 1
ATOM 1264 O O . LEU A 1 170 ? 25.607 100.648 163.470 1.00 73.26 170 LEU A O 1
ATOM 1269 N N . TYR A 1 171 ? 25.007 100.229 161.345 1.00 74.18 171 TYR A N 1
ATOM 1270 C CA . TYR A 1 171 ? 23.615 99.945 161.660 1.00 74.18 171 TYR A CA 1
ATOM 1271 C C . TYR A 1 171 ? 23.395 98.443 161.737 1.00 74.18 171 TYR A C 1
ATOM 1272 O O . TYR A 1 171 ? 23.797 97.706 160.834 1.00 74.18 171 TYR A O 1
ATOM 1281 N N . LEU A 1 172 ? 22.763 97.997 162.819 1.00 72.76 172 LEU A N 1
ATOM 1282 C CA . LEU A 1 172 ? 22.471 96.582 163.047 1.00 72.76 172 LEU A CA 1
ATOM 1283 C C . LEU A 1 172 ? 20.966 96.371 163.054 1.00 72.76 172 LEU A C 1
ATOM 1284 O O . LEU A 1 172 ? 20.306 96.623 164.077 1.00 72.76 172 LEU A O 1
ATOM 1289 N N . PRO A 1 173 ? 20.381 95.894 161.961 1.00 72.83 173 PRO A N 1
ATOM 1290 C CA . PRO A 1 173 ? 18.923 95.801 161.885 1.00 72.83 173 PRO A CA 1
ATOM 1291 C C . PRO A 1 173 ? 18.374 94.718 162.795 1.00 72.83 173 PRO A C 1
ATOM 1292 O O . PRO A 1 173 ? 19.095 93.853 163.293 1.00 72.83 173 PRO A O 1
ATOM 1296 N N . SER A 1 174 ? 17.068 94.788 163.011 1.00 74.35 174 SER A N 1
ATOM 1297 C CA . SER A 1 174 ? 16.365 93.822 163.842 1.00 74.35 174 SER A CA 1
ATOM 1298 C C . SER A 1 174 ? 16.224 92.459 163.174 1.00 74.35 174 SER A C 1
ATOM 1299 O O . SER A 1 174 ? 16.268 91.442 163.874 1.00 74.35 174 SER A O 1
ATOM 1302 N N . PRO A 1 175 ? 16.015 92.373 161.857 1.00 72.73 175 PRO A N 1
ATOM 1303 C CA . PRO A 1 175 ? 16.050 91.051 161.220 1.00 72.73 175 PRO A CA 1
ATOM 1304 C C . PRO A 1 175 ? 17.321 90.282 161.492 1.00 72.73 175 PRO A C 1
ATOM 1305 O O . PRO A 1 175 ? 17.278 89.055 161.626 1.00 72.73 175 PRO A O 1
ATOM 1309 N N . LEU A 1 176 ? 18.458 90.962 161.598 1.00 73.58 176 LEU A N 1
ATOM 1310 C CA . LEU A 1 176 ? 19.693 90.256 161.906 1.00 73.58 176 LEU A CA 1
ATOM 1311 C C . LEU A 1 176 ? 19.672 89.721 163.328 1.00 73.58 176 LEU A C 1
ATOM 1312 O O . LEU A 1 176 ? 20.053 88.572 163.575 1.00 73.58 176 LEU A O 1
ATOM 1317 N N . ARG A 1 177 ? 19.229 90.539 164.281 1.00 75.80 177 ARG A N 1
ATOM 1318 C CA . ARG A 1 177 ? 19.155 90.079 165.660 1.00 75.80 177 ARG A CA 1
ATOM 1319 C C . ARG A 1 177 ? 18.175 88.928 165.809 1.00 75.80 177 ARG A C 1
ATOM 1320 O O . ARG A 1 177 ? 18.376 88.044 166.647 1.00 75.80 177 ARG A O 1
ATOM 1328 N N . ALA A 1 178 ? 17.120 88.911 164.999 1.00 75.07 178 ALA A N 1
ATOM 1329 C CA . ALA A 1 178 ? 16.162 87.816 165.065 1.00 75.07 178 ALA A CA 1
ATOM 1330 C C . ALA A 1 178 ? 16.696 86.558 164.396 1.00 75.07 178 ALA A C 1
ATOM 1331 O O . ALA A 1 178 ? 16.431 85.447 164.864 1.00 75.07 178 ALA A O 1
ATOM 1333 N N . SER A 1 179 ? 17.449 86.704 163.307 1.00 75.51 179 SER A N 1
ATOM 1334 C CA . SER A 1 179 ? 17.936 85.526 162.598 1.00 75.51 179 SER A CA 1
ATOM 1335 C C . SER A 1 179 ? 19.054 84.846 163.373 1.00 75.51 179 SER A C 1
ATOM 1336 O O . SER A 1 179 ? 18.952 83.668 163.729 1.00 75.51 179 SER A O 1
ATOM 1339 N N . ASP A 1 180 ? 20.135 85.572 163.645 1.00 79.22 180 ASP A N 1
ATOM 1340 C CA . ASP A 1 180 ? 21.311 85.017 164.311 1.00 79.22 180 ASP A CA 1
ATOM 1341 C C . ASP A 1 180 ? 21.714 85.932 165.455 1.00 79.22 180 ASP A C 1
ATOM 1342 O O . ASP A 1 180 ? 22.562 86.817 165.288 1.00 79.22 180 ASP A O 1
ATOM 1347 N N . PRO A 1 181 ? 21.119 85.751 166.631 1.00 79.00 181 PRO A N 1
ATOM 1348 C CA . PRO A 1 181 ? 21.413 86.654 167.755 1.00 79.00 181 PRO A CA 1
ATOM 1349 C C . PRO A 1 181 ? 22.889 86.752 168.077 1.00 79.00 181 PRO A C 1
ATOM 1350 O O . PRO A 1 181 ? 23.364 87.818 168.482 1.00 79.00 181 PRO A O 1
ATOM 1354 N N . GLU A 1 182 ? 23.632 85.659 167.914 1.00 81.05 182 GLU A N 1
ATOM 1355 C CA . GLU A 1 182 ? 25.047 85.683 168.254 1.00 81.05 182 GLU A CA 1
ATOM 1356 C C . GLU A 1 182 ? 25.834 86.549 167.282 1.00 81.05 182 GLU A C 1
ATOM 1357 O O . GLU A 1 182 ? 26.741 87.278 167.692 1.00 81.05 182 GLU A O 1
ATOM 1363 N N . ILE A 1 183 ? 25.503 86.486 165.991 1.00 74.79 183 ILE A N 1
ATOM 1364 C CA . ILE A 1 183 ? 26.164 87.350 165.020 1.00 74.79 183 ILE A CA 1
ATOM 1365 C C . ILE A 1 183 ? 25.921 88.808 165.367 1.00 74.79 183 ILE A C 1
ATOM 1366 O O . ILE A 1 183 ? 26.841 89.634 165.351 1.00 74.79 183 ILE A O 1
ATOM 1371 N N . PHE A 1 184 ? 24.679 89.138 165.702 1.00 76.03 184 PHE A N 1
ATOM 1372 C CA . PHE A 1 184 ? 24.323 90.502 166.066 1.00 76.03 184 PHE A CA 1
ATOM 1373 C C . PHE A 1 184 ? 25.073 90.956 167.310 1.00 76.03 184 PHE A C 1
ATOM 1374 O O . PHE A 1 184 ? 25.619 92.064 167.353 1.00 76.03 184 PHE A O 1
ATOM 1382 N N . ASN A 1 185 ? 25.124 90.103 168.332 1.00 77.94 185 ASN A N 1
ATOM 1383 C CA . ASN A 1 185 ? 25.813 90.471 169.563 1.00 77.94 185 ASN A CA 1
ATOM 1384 C C . ASN A 1 185 ? 27.305 90.648 169.332 1.00 77.94 185 ASN A C 1
ATOM 1385 O O . ASN A 1 185 ? 27.921 91.575 169.871 1.00 77.94 185 ASN A O 1
ATOM 1390 N N . MET A 1 186 ? 27.903 89.782 168.520 1.00 75.82 186 MET A N 1
ATOM 1391 C CA . MET A 1 186 ? 29.330 89.894 168.259 1.00 75.82 186 MET A CA 1
ATOM 1392 C C . MET A 1 186 ? 29.640 91.141 167.450 1.00 75.82 186 MET A C 1
ATOM 1393 O O . MET A 1 186 ? 30.660 91.800 167.681 1.00 75.82 186 MET A O 1
ATOM 1398 N N . LEU A 1 187 ? 28.790 91.470 166.480 1.00 71.06 187 LEU A N 1
ATOM 1399 C CA . LEU A 1 187 ? 28.991 92.704 165.737 1.00 71.06 187 LEU A CA 1
ATOM 1400 C C . LEU A 1 187 ? 28.863 93.910 166.650 1.00 71.06 187 LEU A C 1
ATOM 1401 O O . LEU A 1 187 ? 29.622 94.874 166.519 1.00 71.06 187 LEU A O 1
ATOM 1406 N N . TYR A 1 188 ? 27.913 93.877 167.585 1.00 76.30 188 TYR A N 1
ATOM 1407 C CA . TYR A 1 188 ? 27.836 94.948 168.571 1.00 76.30 188 TYR A CA 1
ATOM 1408 C C . TYR A 1 188 ? 29.140 95.061 169.344 1.00 76.30 188 TYR A C 1
ATOM 1409 O O . TYR A 1 188 ? 29.689 96.155 169.507 1.00 76.30 188 TYR A O 1
ATOM 1418 N N . LEU A 1 189 ? 29.658 93.928 169.811 1.00 75.38 189 LEU A N 1
ATOM 1419 C CA . LEU A 1 189 ? 30.892 93.935 170.587 1.00 75.38 189 LEU A CA 1
ATOM 1420 C C . LEU A 1 189 ? 32.037 94.534 169.784 1.00 75.38 189 LEU A C 1
ATOM 1421 O O . LEU A 1 189 ? 32.779 95.394 170.273 1.00 75.38 189 LEU A O 1
ATOM 1426 N N . LEU A 1 190 ? 32.173 94.110 168.531 1.00 72.56 190 LEU A N 1
ATOM 1427 C CA . LEU A 1 190 ? 33.306 94.545 167.727 1.00 72.56 190 LEU A CA 1
ATOM 1428 C C . LEU A 1 190 ? 33.187 96.019 167.373 1.00 72.56 190 LEU A C 1
ATOM 1429 O O . LEU A 1 190 ? 34.111 96.802 167.617 1.00 72.56 190 LEU A O 1
ATOM 1434 N N . GLY A 1 191 ? 32.046 96.424 166.814 1.00 76.79 191 GLY A N 1
ATOM 1435 C CA . GLY A 1 191 ? 31.809 97.832 166.570 1.00 76.79 191 GLY A CA 1
ATOM 1436 C C . GLY A 1 191 ? 31.922 98.687 167.811 1.00 76.79 191 GLY A C 1
ATOM 1437 O O . GLY A 1 191 ? 32.117 99.900 167.702 1.00 76.79 191 GLY A O 1
ATOM 1438 N N . CYS A 1 192 ? 31.794 98.088 168.991 1.00 78.87 192 CYS A N 1
ATOM 1439 C CA . CYS A 1 192 ? 32.085 98.829 170.204 1.00 78.87 192 CYS A CA 1
ATOM 1440 C C . CYS A 1 192 ? 33.578 98.904 170.463 1.00 78.87 192 CYS A C 1
ATOM 1441 O O . CYS A 1 192 ? 34.055 99.889 171.035 1.00 78.87 192 CYS A O 1
ATOM 1444 N N . ALA A 1 193 ? 34.328 97.885 170.045 1.00 75.53 193 ALA A N 1
ATOM 1445 C CA . ALA A 1 193 ? 35.763 97.878 170.302 1.00 75.53 193 ALA A CA 1
ATOM 1446 C C . ALA A 1 193 ? 36.445 99.028 169.577 1.00 75.53 193 ALA A C 1
ATOM 1447 O O . ALA A 1 193 ? 37.021 99.925 170.203 1.00 75.53 193 ALA A O 1
ATOM 1449 N N . CYS A 1 194 ? 36.367 99.033 168.254 1.00 75.74 194 CYS A N 1
ATOM 1450 C CA . CYS A 1 194 ? 36.854 100.160 167.480 1.00 75.74 194 CYS A CA 1
ATOM 1451 C C . CYS A 1 194 ? 35.776 101.230 167.447 1.00 75.74 194 CYS A C 1
ATOM 1452 O O . CYS A 1 194 ? 34.610 100.931 167.182 1.00 75.74 194 CYS A O 1
ATOM 1455 N N . ASP A 1 195 ? 36.168 102.472 167.736 1.00 77.93 195 ASP A N 1
ATOM 1456 C CA . ASP A 1 195 ? 35.232 103.585 167.831 1.00 77.93 195 ASP A CA 1
ATOM 1457 C C . ASP A 1 195 ? 34.276 103.569 166.653 1.00 77.93 195 ASP A C 1
ATOM 1458 O O . ASP A 1 195 ? 34.696 103.763 165.512 1.00 77.93 195 ASP A O 1
ATOM 1463 N N . ALA A 1 196 ? 32.995 103.330 166.914 1.00 76.84 196 ALA A N 1
ATOM 1464 C CA . ALA A 1 196 ? 32.032 103.199 165.827 1.00 76.84 196 ALA A CA 1
ATOM 1465 C C . ALA A 1 196 ? 30.638 103.434 166.372 1.00 76.84 196 ALA A C 1
ATOM 1466 O O . ALA A 1 196 ? 30.199 102.718 167.276 1.00 76.84 196 ALA A O 1
ATOM 1468 N N . SER A 1 197 ? 29.949 104.426 165.826 1.00 79.01 197 SER A N 1
ATOM 1469 C CA . SER A 1 197 ? 28.568 104.680 166.202 1.00 79.01 197 SER A CA 1
ATOM 1470 C C . SER A 1 197 ? 27.693 103.526 165.738 1.00 79.01 197 SER A C 1
ATOM 1471 O O . SER A 1 197 ? 27.675 103.189 164.551 1.00 79.01 197 SER A O 1
ATOM 1474 N N . ILE A 1 198 ? 26.976 102.924 166.671 1.00 77.42 198 ILE A N 1
ATOM 1475 C CA . ILE A 1 198 ? 26.107 101.789 166.398 1.00 77.42 198 ILE A CA 1
ATOM 1476 C C . ILE A 1 198 ? 24.670 102.275 166.364 1.00 77.42 198 ILE A C 1
ATOM 1477 O O . ILE A 1 198 ? 24.306 103.213 167.081 1.00 77.42 198 ILE A O 1
ATOM 1482 N N . ALA A 1 199 ? 23.852 101.653 165.521 1.00 77.29 199 ALA A N 1
ATOM 1483 C CA . ALA A 1 199 ? 22.439 101.990 165.425 1.00 77.29 199 ALA A CA 1
ATOM 1484 C C . ALA A 1 199 ? 21.627 100.709 165.481 1.00 77.29 199 ALA A C 1
ATOM 1485 O O . ALA A 1 199 ? 21.796 99.829 164.633 1.00 77.29 199 ALA A O 1
ATOM 1487 N N . MET A 1 200 ? 20.751 100.605 166.474 1.00 83.36 200 MET A N 1
ATOM 1488 C CA . MET A 1 200 ? 19.921 99.429 166.666 1.00 83.36 200 MET A CA 1
ATOM 1489 C C . MET A 1 200 ? 18.458 99.841 166.715 1.00 83.36 200 MET A C 1
ATOM 1490 O O . MET A 1 200 ? 18.125 100.992 167.005 1.00 83.36 200 MET A O 1
ATOM 1495 N N . ASP A 1 201 ? 17.578 98.882 166.430 1.00 84.18 201 ASP A N 1
ATOM 1496 C CA . ASP A 1 201 ? 16.162 99.211 166.332 1.00 84.18 201 ASP A CA 1
ATOM 1497 C C . ASP A 1 201 ? 15.507 99.342 167.704 1.00 84.18 201 ASP A C 1
ATOM 1498 O O . ASP A 1 201 ? 14.834 100.339 167.980 1.00 84.18 201 ASP A O 1
ATOM 1503 N N . ASN A 1 202 ? 15.684 98.354 168.576 1.00 90.37 202 ASN A N 1
ATOM 1504 C CA . ASN A 1 202 ? 15.280 98.462 169.975 1.00 90.37 202 ASN A CA 1
ATOM 1505 C C . ASN A 1 202 ? 16.523 98.523 170.856 1.00 90.37 202 ASN A C 1
ATOM 1506 O O . ASN A 1 202 ? 17.255 97.536 170.974 1.00 90.37 202 ASN A O 1
ATOM 1511 N N . ILE A 1 203 ? 16.746 99.683 171.477 1.00 95.91 203 ILE A N 1
ATOM 1512 C CA . ILE A 1 203 ? 17.989 99.937 172.204 1.00 95.91 203 ILE A CA 1
ATOM 1513 C C . ILE A 1 203 ? 18.198 98.914 173.311 1.00 95.91 203 ILE A C 1
ATOM 1514 O O . ILE A 1 203 ? 19.283 98.340 173.450 1.00 95.91 203 ILE A O 1
ATOM 1519 N N . SER A 1 204 ? 17.164 98.658 174.102 1.00 101.97 204 SER A N 1
ATOM 1520 C CA . SER A 1 204 ? 17.285 97.791 175.260 1.00 101.97 204 SER A CA 1
ATOM 1521 C C . SER A 1 204 ? 16.058 96.906 175.359 1.00 101.97 204 SER A C 1
ATOM 1522 O O . SER A 1 204 ? 14.932 97.357 175.137 1.00 101.97 204 SER A O 1
ATOM 1525 N N . ASN A 1 205 ? 16.299 95.636 175.675 1.00 102.34 205 ASN A N 1
ATOM 1526 C CA . ASN A 1 205 ? 15.217 94.678 175.818 1.00 102.34 205 ASN A CA 1
ATOM 1527 C C . ASN A 1 205 ? 14.180 95.149 176.821 1.00 102.34 205 ASN A C 1
ATOM 1528 O O . ASN A 1 205 ? 12.989 94.863 176.657 1.00 102.34 205 ASN A O 1
ATOM 1533 N N . THR A 1 206 ? 14.612 95.878 177.846 1.00 110.34 206 THR A N 1
ATOM 1534 C CA . THR A 1 206 ? 13.727 96.508 178.821 1.00 110.34 206 THR A CA 1
ATOM 1535 C C . THR A 1 206 ? 13.558 97.976 178.434 1.00 110.34 206 THR A C 1
ATOM 1536 O O . THR A 1 206 ? 14.473 98.788 178.589 1.00 110.34 206 THR A O 1
ATOM 1540 N N . SER A 1 207 ? 12.408 98.301 177.851 1.00 115.25 207 SER A N 1
ATOM 1541 C CA . SER A 1 207 ? 12.168 99.656 177.369 1.00 115.25 207 SER A CA 1
ATOM 1542 C C . SER A 1 207 ? 12.372 100.650 178.504 1.00 115.25 207 SER A C 1
ATOM 1543 O O . SER A 1 207 ? 11.746 100.536 179.561 1.00 115.25 207 SER A O 1
ATOM 1546 N N . GLY A 1 208 ? 13.253 101.621 178.286 1.00 112.57 208 GLY A N 1
ATOM 1547 C CA . GLY A 1 208 ? 13.589 102.613 179.288 1.00 112.57 208 GLY A CA 1
ATOM 1548 C C . GLY A 1 208 ? 15.067 102.703 179.603 1.00 112.57 208 GLY A C 1
ATOM 1549 O O . GLY A 1 208 ? 15.495 103.682 180.231 1.00 112.57 208 GLY A O 1
ATOM 1550 N N . ALA A 1 209 ? 15.864 101.718 179.199 1.00 109.35 209 ALA A N 1
ATOM 1551 C CA . ALA A 1 209 ? 17.295 101.718 179.464 1.00 109.35 209 ALA A CA 1
ATOM 1552 C C . ALA A 1 209 ? 18.061 102.151 178.222 1.00 109.35 209 ALA A C 1
ATOM 1553 O O . ALA A 1 209 ? 17.760 101.716 177.107 1.00 109.35 209 ALA A O 1
ATOM 1555 N N . ALA A 1 210 ? 19.049 103.021 178.425 1.00 104.00 210 ALA A N 1
ATOM 1556 C CA . ALA A 1 210 ? 19.834 103.588 177.337 1.00 104.00 210 ALA A CA 1
ATOM 1557 C C . ALA A 1 210 ? 21.015 102.721 176.916 1.00 104.00 210 ALA A C 1
ATOM 1558 O O . ALA A 1 210 ? 21.762 103.123 176.019 1.00 104.00 210 ALA A O 1
ATOM 1560 N N . LYS A 1 211 ? 21.214 101.559 177.532 1.00 97.75 211 LYS A N 1
ATOM 1561 C CA . LYS A 1 211 ? 22.327 100.686 177.188 1.00 97.75 211 LYS A CA 1
ATOM 1562 C C . LYS A 1 211 ? 21.817 99.294 176.857 1.00 97.75 211 LYS A C 1
ATOM 1563 O O . LYS A 1 211 ? 21.002 98.732 177.596 1.00 97.75 211 LYS A O 1
ATOM 1569 N N . TYR A 1 212 ? 22.299 98.748 175.745 1.00 89.78 212 TYR A N 1
ATOM 1570 C CA . TYR A 1 212 ? 21.939 97.405 175.313 1.00 89.78 212 TYR A CA 1
ATOM 1571 C C . TYR A 1 212 ? 22.690 96.385 176.155 1.00 89.78 212 TYR A C 1
ATOM 1572 O O . TYR A 1 212 ? 23.922 96.316 176.100 1.00 89.78 212 TYR A O 1
ATOM 1581 N N . SER A 1 213 ? 21.959 95.594 176.929 1.00 97.77 213 SER A N 1
ATOM 1582 C CA . SER A 1 213 ? 22.587 94.609 177.792 1.00 97.77 213 SER A CA 1
ATOM 1583 C C . SER A 1 213 ? 22.816 93.302 177.044 1.00 97.77 213 SER A C 1
ATOM 1584 O O . SER A 1 213 ? 22.095 92.962 176.102 1.00 97.77 213 SER A O 1
ATOM 1587 N N . MET A 1 214 ? 23.834 92.583 177.468 1.00 110.52 214 MET A N 1
ATOM 1588 C CA . MET A 1 214 ? 24.304 91.359 176.831 1.00 110.52 214 MET A CA 1
ATOM 1589 C C . MET A 1 214 ? 23.661 90.132 177.455 1.00 110.52 214 MET A C 1
ATOM 1590 O O . MET A 1 214 ? 23.628 90.014 178.684 1.00 110.52 214 MET A O 1
ATOM 1595 N N . PRO A 1 215 ? 23.153 89.218 176.650 1.00 93.25 215 PRO A N 1
ATOM 1596 C CA . PRO A 1 215 ? 22.934 87.855 177.136 1.00 93.25 215 PRO A CA 1
ATOM 1597 C C . PRO A 1 215 ? 24.279 87.185 177.324 1.00 93.25 215 PRO A C 1
ATOM 1598 O O . PRO A 1 215 ? 24.807 86.606 176.371 1.00 93.25 215 PRO A O 1
ATOM 1602 N N . HIS A 1 216 ? 24.856 87.288 178.524 1.00 91.79 216 HIS A N 1
ATOM 1603 C CA . HIS A 1 216 ? 26.191 86.754 178.767 1.00 91.79 216 HIS A CA 1
ATOM 1604 C C . HIS A 1 216 ? 26.290 85.321 178.273 1.00 91.79 216 HIS A C 1
ATOM 1605 O O . HIS A 1 216 ? 25.381 84.512 178.468 1.00 91.79 216 HIS A O 1
ATOM 1612 N N . TYR A 1 217 ? 27.410 85.013 177.634 1.00 81.32 217 TYR A N 1
ATOM 1613 C CA . TYR A 1 217 ? 27.620 83.721 177.012 1.00 81.32 217 TYR A CA 1
ATOM 1614 C C . TYR A 1 217 ? 28.695 82.946 177.759 1.00 81.32 217 TYR A C 1
ATOM 1615 O O . TYR A 1 217 ? 29.395 83.472 178.627 1.00 81.32 217 TYR A O 1
ATOM 1624 N N . ASN A 1 218 ? 28.813 81.680 177.409 1.00 75.68 218 ASN A N 1
ATOM 1625 C CA . ASN A 1 218 ? 29.979 80.904 177.776 1.00 75.68 218 ASN A CA 1
ATOM 1626 C C . ASN A 1 218 ? 31.074 81.128 176.740 1.00 75.68 218 ASN A C 1
ATOM 1627 O O . ASN A 1 218 ? 30.783 81.308 175.557 1.00 75.68 218 ASN A O 1
ATOM 1632 N N . PRO A 1 219 ? 32.336 81.107 177.153 1.00 72.77 219 PRO A N 1
ATOM 1633 C CA . PRO A 1 219 ? 33.414 81.378 176.195 1.00 72.77 219 PRO A CA 1
ATOM 1634 C C . PRO A 1 219 ? 33.392 80.470 174.987 1.00 72.77 219 PRO A C 1
ATOM 1635 O O . PRO A 1 219 ? 33.857 80.873 173.916 1.00 72.77 219 PRO A O 1
ATOM 1639 N N . LEU A 1 220 ? 32.841 79.264 175.108 1.00 74.89 220 LEU A N 1
ATOM 1640 C CA . LEU A 1 220 ? 32.877 78.326 173.992 1.00 74.89 220 LEU A CA 1
ATOM 1641 C C . LEU A 1 220 ? 32.003 78.811 172.842 1.00 74.89 220 LEU A C 1
ATOM 1642 O O . LEU A 1 220 ? 32.484 79.019 171.721 1.00 74.89 220 LEU A O 1
ATOM 1647 N N . GLN A 1 221 ? 30.715 79.021 173.102 1.00 89.01 221 GLN A N 1
ATOM 1648 C CA . GLN A 1 221 ? 29.879 79.566 172.044 1.00 89.01 221 GLN A CA 1
ATOM 1649 C C . GLN A 1 221 ? 30.188 81.028 171.781 1.00 89.01 221 GLN A C 1
ATOM 1650 O O . GLN A 1 221 ? 29.866 81.528 170.703 1.00 89.01 221 GLN A O 1
ATOM 1656 N N . LEU A 1 222 ? 30.838 81.714 172.719 1.00 73.70 222 LEU A N 1
ATOM 1657 C CA . LEU A 1 222 ? 31.344 83.049 172.427 1.00 73.70 222 LEU A CA 1
ATOM 1658 C C . LEU A 1 222 ? 32.332 83.005 171.272 1.00 73.70 222 LEU A C 1
ATOM 1659 O O . LEU A 1 222 ? 32.193 83.736 170.286 1.00 73.70 222 LEU A O 1
ATOM 1664 N N . SER A 1 223 ? 33.333 82.135 171.373 1.00 73.33 223 SER A N 1
ATOM 1665 C CA . SER A 1 223 ? 34.298 81.996 170.293 1.00 73.33 223 SER A CA 1
ATOM 1666 C C . SER A 1 223 ? 33.666 81.398 169.046 1.00 73.33 223 SER A C 1
ATOM 1667 O O . SER A 1 223 ? 34.078 81.725 167.928 1.00 73.33 223 SER A O 1
ATOM 1670 N N . HIS A 1 224 ? 32.666 80.533 169.208 1.00 74.32 224 HIS A N 1
ATOM 1671 C CA . HIS A 1 224 ? 31.938 80.061 168.037 1.00 74.32 224 HIS A CA 1
ATOM 1672 C C . HIS A 1 224 ? 31.278 81.217 167.302 1.00 74.32 224 HIS A C 1
ATOM 1673 O O . HIS A 1 224 ? 31.307 81.280 166.067 1.00 74.32 224 HIS A O 1
ATOM 1680 N N . ALA A 1 225 ? 30.675 82.141 168.047 1.00 72.68 225 ALA A N 1
ATOM 1681 C CA . ALA A 1 225 ? 30.047 83.298 167.429 1.00 72.68 225 ALA A CA 1
ATOM 1682 C C . ALA A 1 225 ? 31.086 84.204 166.794 1.00 72.68 225 ALA A C 1
ATOM 1683 O O . ALA A 1 225 ? 30.843 84.789 165.737 1.00 72.68 225 ALA A O 1
ATOM 1685 N N . LEU A 1 226 ? 32.251 84.331 167.423 1.00 68.33 226 LEU A N 1
ATOM 1686 C CA . LEU A 1 226 ? 33.334 85.097 166.814 1.00 68.33 226 LEU A CA 1
ATOM 1687 C C . LEU A 1 226 ? 33.713 84.513 165.461 1.00 68.33 226 LEU A C 1
ATOM 1688 O O . LEU A 1 226 ? 33.840 85.235 164.467 1.00 68.33 226 LEU A O 1
ATOM 1693 N N . HIS A 1 227 ? 33.883 83.195 165.411 1.00 68.58 227 HIS A N 1
ATOM 1694 C CA . HIS A 1 227 ? 34.149 82.509 164.153 1.00 68.58 227 HIS A CA 1
ATOM 1695 C C . HIS A 1 227 ? 33.061 82.804 163.125 1.00 68.58 227 HIS A C 1
ATOM 1696 O O . HIS A 1 227 ? 33.347 83.202 161.982 1.00 68.58 227 HIS A O 1
ATOM 1703 N N . VAL A 1 228 ? 31.802 82.609 163.515 1.00 67.85 228 VAL A N 1
ATOM 1704 C CA . VAL A 1 228 ? 30.729 82.739 162.542 1.00 67.85 228 VAL A CA 1
ATOM 1705 C C . VAL A 1 228 ? 30.612 84.180 162.068 1.00 67.85 228 VAL A C 1
ATOM 1706 O O . VAL A 1 228 ? 30.243 84.429 160.918 1.00 67.85 228 VAL A O 1
ATOM 1710 N N . THR A 1 229 ? 30.992 85.150 162.902 1.00 66.69 229 THR A N 1
ATOM 1711 C CA . THR A 1 229 ? 30.923 86.539 162.466 1.00 66.69 229 THR A CA 1
ATOM 1712 C C . THR A 1 229 ? 32.074 86.864 161.540 1.00 66.69 229 THR A C 1
ATOM 1713 O O . THR A 1 229 ? 31.924 87.683 160.629 1.00 66.69 229 THR A O 1
ATOM 1717 N N . ILE A 1 230 ? 33.236 86.257 161.769 1.00 63.49 230 ILE A N 1
ATOM 1718 C CA . ILE A 1 230 ? 34.336 86.453 160.837 1.00 63.49 230 ILE A CA 1
ATOM 1719 C C . ILE A 1 230 ? 33.903 86.008 159.456 1.00 63.49 230 ILE A C 1
ATOM 1720 O O . ILE A 1 230 ? 34.090 86.718 158.461 1.00 63.49 230 ILE A O 1
ATOM 1725 N N . PHE A 1 231 ? 33.276 84.840 159.383 1.00 68.16 231 PHE A N 1
ATOM 1726 C CA . PHE A 1 231 ? 32.834 84.366 158.078 1.00 68.16 231 PHE A CA 1
ATOM 1727 C C . PHE A 1 231 ? 31.700 85.221 157.522 1.00 68.16 231 PHE A C 1
ATOM 1728 O O . PHE A 1 231 ? 31.646 85.472 156.311 1.00 68.16 231 PHE A O 1
ATOM 1736 N N . TYR A 1 232 ? 30.795 85.688 158.383 1.00 67.70 232 TYR A N 1
ATOM 1737 C CA . TYR A 1 232 ? 29.715 86.551 157.919 1.00 67.70 232 TYR A CA 1
ATOM 1738 C C . TYR A 1 232 ? 30.272 87.812 157.281 1.00 67.70 232 TYR A C 1
ATOM 1739 O O . TYR A 1 232 ? 29.902 88.169 156.160 1.00 67.70 232 TYR A O 1
ATOM 1748 N N . MET A 1 233 ? 31.157 88.506 157.993 1.00 66.01 233 MET A N 1
ATOM 1749 C CA . MET A 1 233 ? 31.716 89.750 157.483 1.00 66.01 233 MET A CA 1
ATOM 1750 C C . MET A 1 233 ? 32.556 89.511 156.238 1.00 66.01 233 MET A C 1
ATOM 1751 O O . MET A 1 233 ? 32.567 90.341 155.321 1.00 66.01 233 MET A O 1
ATOM 1756 N N . LEU A 1 234 ? 33.282 88.394 156.188 1.00 65.89 234 LEU A N 1
ATOM 1757 C CA . LEU A 1 234 ? 34.020 88.070 154.975 1.00 65.89 234 LEU A CA 1
ATOM 1758 C C . LEU A 1 234 ? 33.077 87.949 153.791 1.00 65.89 234 LEU A C 1
ATOM 1759 O O . LEU A 1 234 ? 33.326 88.518 152.723 1.00 65.89 234 LEU A O 1
ATOM 1764 N N . SER A 1 235 ? 31.978 87.214 153.968 1.00 70.67 235 SER A N 1
ATOM 1765 C CA . SER A 1 235 ? 30.997 87.081 152.898 1.00 70.67 235 SER A CA 1
ATOM 1766 C C . SER A 1 235 ? 30.398 88.429 152.536 1.00 70.67 235 SER A C 1
ATOM 1767 O O . SER A 1 235 ? 30.161 88.723 151.359 1.00 70.67 235 SER A O 1
ATOM 1770 N N . LEU A 1 236 ? 30.170 89.269 153.539 1.00 67.41 236 LEU A N 1
ATOM 1771 C CA . LEU A 1 236 ? 29.599 90.584 153.296 1.00 67.41 236 LEU A CA 1
ATOM 1772 C C . LEU A 1 236 ? 30.498 91.405 152.389 1.00 67.41 236 LEU A C 1
ATOM 1773 O O . LEU A 1 236 ? 30.062 91.908 151.349 1.00 67.41 236 LEU A O 1
ATOM 1778 N N . MET A 1 237 ? 31.768 91.537 152.764 1.00 69.24 237 MET A N 1
ATOM 1779 C CA . MET A 1 237 ? 32.691 92.317 151.949 1.00 69.24 237 MET A CA 1
ATOM 1780 C C . MET A 1 237 ? 32.891 91.680 150.584 1.00 69.24 237 MET A C 1
ATOM 1781 O O . MET A 1 237 ? 33.017 92.387 149.579 1.00 69.24 237 MET A O 1
ATOM 1786 N N . ASP A 1 238 ? 32.917 90.348 150.521 1.00 74.57 238 ASP A N 1
ATOM 1787 C CA . ASP A 1 238 ? 33.125 89.695 149.237 1.00 74.57 238 ASP A CA 1
ATOM 1788 C C . ASP A 1 238 ? 31.971 89.963 148.290 1.00 74.57 238 ASP A C 1
ATOM 1789 O O . ASP A 1 238 ? 32.178 90.072 147.077 1.00 74.57 238 ASP A O 1
ATOM 1794 N N . SER A 1 239 ? 30.754 90.073 148.819 1.00 72.84 239 SER A N 1
ATOM 1795 C CA . SER A 1 239 ? 29.630 90.430 147.967 1.00 72.84 239 SER A CA 1
ATOM 1796 C C . SER A 1 239 ? 29.880 91.748 147.252 1.00 72.84 239 SER A C 1
ATOM 1797 O O . SER A 1 239 ? 29.360 91.967 146.154 1.00 72.84 239 SER A O 1
ATOM 1800 N N . CYS A 1 240 ? 30.688 92.628 147.844 1.00 73.97 240 CYS A N 1
ATOM 1801 C CA . CYS A 1 240 ? 31.021 93.890 147.202 1.00 73.97 240 CYS A CA 1
ATOM 1802 C C . CYS A 1 240 ? 32.138 93.748 146.181 1.00 73.97 240 CYS A C 1
ATOM 1803 O O . CYS A 1 240 ? 32.276 94.611 145.309 1.00 73.97 240 CYS A O 1
ATOM 1806 N N . GLY A 1 241 ? 32.931 92.687 146.266 1.00 72.37 241 GLY A N 1
ATOM 1807 C CA . GLY A 1 241 ? 34.137 92.544 145.488 1.00 72.37 241 GLY A CA 1
ATOM 1808 C C . GLY A 1 241 ? 35.415 92.845 146.240 1.00 72.37 241 GLY A C 1
ATOM 1809 O O . GLY A 1 241 ? 36.489 92.437 145.789 1.00 72.37 241 GLY A O 1
ATOM 1810 N N . TYR A 1 242 ? 35.331 93.532 147.373 1.00 73.07 242 TYR A N 1
ATOM 1811 C CA . TYR A 1 242 ? 36.502 93.786 148.210 1.00 73.07 242 TYR A CA 1
ATOM 1812 C C . TYR A 1 242 ? 36.699 92.685 149.238 1.00 73.07 242 TYR A C 1
ATOM 1813 O O . TYR A 1 242 ? 36.918 92.934 150.420 1.00 73.07 242 TYR A O 1
ATOM 1822 N N . GLY A 1 243 ? 36.628 91.439 148.779 1.00 73.77 243 GLY A N 1
ATOM 1823 C CA . GLY A 1 243 ? 36.884 90.330 149.678 1.00 73.77 243 GLY A CA 1
ATOM 1824 C C . GLY A 1 243 ? 38.350 90.210 150.036 1.00 73.77 243 GLY A C 1
ATOM 1825 O O . GLY A 1 243 ? 38.705 90.130 151.215 1.00 73.77 243 GLY A O 1
ATOM 1826 N N . ASP A 1 244 ? 39.217 90.190 149.019 1.00 77.74 244 ASP A N 1
ATOM 1827 C CA . ASP A 1 244 ? 40.655 90.112 149.253 1.00 77.74 244 ASP A CA 1
ATOM 1828 C C . ASP A 1 244 ? 41.098 91.139 150.279 1.00 77.74 244 ASP A C 1
ATOM 1829 O O . ASP A 1 244 ? 41.941 90.856 151.135 1.00 77.74 244 ASP A O 1
ATOM 1834 N N . ASP A 1 245 ? 40.513 92.331 150.232 1.00 83.65 245 ASP A N 1
ATOM 1835 C CA . ASP A 1 245 ? 40.898 93.368 151.178 1.00 83.65 245 ASP A CA 1
ATOM 1836 C C . ASP A 1 245 ? 40.426 93.022 152.582 1.00 83.65 245 ASP A C 1
ATOM 1837 O O . ASP A 1 245 ? 41.155 93.222 153.563 1.00 83.65 245 ASP A O 1
ATOM 1842 N N . ALA A 1 246 ? 39.220 92.469 152.695 1.00 70.61 246 ALA A N 1
ATOM 1843 C CA . ALA A 1 246 ? 38.713 92.070 153.999 1.00 70.61 246 ALA A CA 1
ATOM 1844 C C . ALA A 1 246 ? 39.594 90.998 154.619 1.00 70.61 246 ALA A C 1
ATOM 1845 O O . ALA A 1 246 ? 39.983 91.094 155.789 1.00 70.61 246 ALA A O 1
ATOM 1847 N N . VAL A 1 247 ? 39.916 89.961 153.850 1.00 65.13 247 VAL A N 1
ATOM 1848 C CA . VAL A 1 247 ? 40.743 88.897 154.398 1.00 65.13 247 VAL A CA 1
ATOM 1849 C C . VAL A 1 247 ? 42.146 89.397 154.700 1.00 65.13 247 VAL A C 1
ATOM 1850 O O . VAL A 1 247 ? 42.783 88.940 155.658 1.00 65.13 247 VAL A O 1
ATOM 1854 N N . LEU A 1 248 ? 42.659 90.335 153.906 1.00 63.56 248 LEU A N 1
ATOM 1855 C CA . LEU A 1 248 ? 43.925 90.953 154.263 1.00 63.56 248 LEU A CA 1
ATOM 1856 C C . LEU A 1 248 ? 43.839 91.599 155.633 1.00 63.56 248 LEU A C 1
ATOM 1857 O O . LEU A 1 248 ? 44.738 91.432 156.461 1.00 63.56 248 LEU A O 1
ATOM 1862 N N . ALA A 1 249 ? 42.751 92.320 155.899 1.00 63.79 249 ALA A N 1
ATOM 1863 C CA . ALA A 1 249 ? 42.572 92.919 157.219 1.00 63.79 249 ALA A CA 1
ATOM 1864 C C . ALA A 1 249 ? 42.524 91.854 158.304 1.00 63.79 249 ALA A C 1
ATOM 1865 O O . ALA A 1 249 ? 43.095 92.019 159.391 1.00 63.79 249 ALA A O 1
ATOM 1867 N N . LEU A 1 250 ? 41.819 90.763 158.027 1.00 60.90 250 LEU A N 1
ATOM 1868 C CA . LEU A 1 250 ? 41.690 89.684 158.997 1.00 60.90 250 LEU A CA 1
ATOM 1869 C C . LEU A 1 250 ? 43.050 89.119 159.375 1.00 60.90 250 LEU A C 1
ATOM 1870 O O . LEU A 1 250 ? 43.400 89.034 160.559 1.00 60.90 250 LEU A O 1
ATOM 1875 N N . THR A 1 251 ? 43.834 88.734 158.373 1.00 62.27 251 THR A N 1
ATOM 1876 C CA . THR A 1 251 ? 45.164 88.209 158.646 1.00 62.27 251 THR A CA 1
ATOM 1877 C C . THR A 1 251 ? 46.051 89.260 159.285 1.00 62.27 251 THR A C 1
ATOM 1878 O O . THR A 1 251 ? 46.938 88.924 160.078 1.00 62.27 251 THR A O 1
ATOM 1882 N N . SER A 1 252 ? 45.820 90.533 158.966 1.00 61.79 252 SER A N 1
ATOM 1883 C CA . SER A 1 252 ? 46.550 91.597 159.637 1.00 61.79 252 SER A CA 1
ATOM 1884 C C . SER A 1 252 ? 46.328 91.525 161.132 1.00 61.79 252 SER A C 1
ATOM 1885 O O . SER A 1 252 ? 47.277 91.567 161.914 1.00 61.79 252 SER A O 1
ATOM 1888 N N . GLY A 1 253 ? 45.072 91.415 161.548 1.00 60.20 253 GLY A N 1
ATOM 1889 C CA . GLY A 1 253 ? 44.799 91.278 162.970 1.00 60.20 253 GLY A CA 1
ATOM 1890 C C . GLY A 1 253 ? 45.431 90.032 163.558 1.00 60.20 253 GLY A C 1
ATOM 1891 O O . GLY A 1 253 ? 46.100 90.081 164.601 1.00 60.20 253 GLY A O 1
ATOM 1892 N N . LEU A 1 254 ? 45.216 88.893 162.894 1.00 58.04 254 LEU A N 1
ATOM 1893 C CA . LEU A 1 254 ? 45.794 87.629 163.336 1.00 58.04 254 LEU A CA 1
ATOM 1894 C C . LEU A 1 254 ? 47.266 87.790 163.676 1.00 58.04 254 LEU A C 1
ATOM 1895 O O . LEU A 1 254 ? 47.686 87.571 164.815 1.00 58.04 254 LEU A O 1
ATOM 1900 N N . HIS A 1 255 ? 48.060 88.204 162.701 1.00 60.44 255 HIS A N 1
ATOM 1901 C CA . HIS A 1 255 ? 49.481 88.367 162.947 1.00 60.44 255 HIS A CA 1
ATOM 1902 C C . HIS A 1 255 ? 49.801 89.651 163.692 1.00 60.44 255 HIS A C 1
ATOM 1903 O O . HIS A 1 255 ? 50.973 89.910 163.979 1.00 60.44 255 HIS A O 1
ATOM 1910 N N . SER A 1 256 ? 48.788 90.454 164.011 1.00 64.75 256 SER A N 1
ATOM 1911 C CA . SER A 1 256 ? 48.977 91.624 164.849 1.00 64.75 256 SER A CA 1
ATOM 1912 C C . SER A 1 256 ? 48.935 91.282 166.320 1.00 64.75 256 SER A C 1
ATOM 1913 O O . SER A 1 256 ? 49.433 92.060 167.136 1.00 64.75 256 SER A O 1
ATOM 1916 N N . VAL A 1 257 ? 48.327 90.159 166.679 1.00 66.05 257 VAL A N 1
ATOM 1917 C CA . VAL A 1 257 ? 48.327 89.730 168.071 1.00 66.05 257 VAL A CA 1
ATOM 1918 C C . VAL A 1 257 ? 49.272 88.565 168.340 1.00 66.05 257 VAL A C 1
ATOM 1919 O O . VAL A 1 257 ? 49.727 88.414 169.484 1.00 66.05 257 VAL A O 1
ATOM 1923 N N . THR A 1 258 ? 49.603 87.752 167.343 1.00 68.12 258 THR A N 1
ATOM 1924 C CA . THR A 1 258 ? 50.559 86.673 167.532 1.00 68.12 258 THR A CA 1
ATOM 1925 C C . THR A 1 258 ? 51.762 86.861 166.621 1.00 68.12 258 THR A C 1
ATOM 1926 O O . THR A 1 258 ? 51.674 87.494 165.566 1.00 68.12 258 THR A O 1
ATOM 1930 N N . THR A 1 259 ? 52.895 86.316 167.049 1.00 66.94 259 THR A N 1
ATOM 1931 C CA . THR A 1 259 ? 54.153 86.405 166.323 1.00 66.94 259 THR A CA 1
ATOM 1932 C C . THR A 1 259 ? 54.585 84.991 165.973 1.00 66.94 259 THR A C 1
ATOM 1933 O O . THR A 1 259 ? 54.939 84.210 166.859 1.00 66.94 259 THR A O 1
ATOM 1937 N N . VAL A 1 260 ? 54.550 84.657 164.687 1.00 65.23 260 VAL A N 1
ATOM 1938 C CA . VAL A 1 260 ? 54.973 83.339 164.218 1.00 65.23 260 VAL A CA 1
ATOM 1939 C C . VAL A 1 260 ? 56.455 83.469 163.891 1.00 65.23 260 VAL A C 1
ATOM 1940 O O . VAL A 1 260 ? 56.835 83.786 162.770 1.00 65.23 260 VAL A O 1
ATOM 1944 N N . ILE A 1 261 ? 57.307 83.189 164.874 1.00 64.95 261 ILE A N 1
ATOM 1945 C CA . ILE A 1 261 ? 58.706 83.564 164.722 1.00 64.95 261 ILE A CA 1
ATOM 1946 C C . ILE A 1 261 ? 59.320 82.767 163.582 1.00 64.95 261 ILE A C 1
ATOM 1947 O O . ILE A 1 261 ? 59.084 81.561 163.440 1.00 64.95 261 ILE A O 1
ATOM 1952 N N . ALA A 1 262 ? 60.074 83.459 162.736 1.00 67.55 262 ALA A N 1
ATOM 1953 C CA . ALA A 1 262 ? 60.363 83.011 161.386 1.00 67.55 262 ALA A CA 1
ATOM 1954 C C . ALA A 1 262 ? 61.461 81.959 161.357 1.00 67.55 262 ALA A C 1
ATOM 1955 O O . ALA A 1 262 ? 62.039 81.580 162.378 1.00 67.55 262 ALA A O 1
ATOM 1957 N N . HIS A 1 263 ? 61.743 81.483 160.146 1.00 68.78 263 HIS A N 1
ATOM 1958 C CA . HIS A 1 263 ? 62.801 80.525 159.878 1.00 68.78 263 HIS A CA 1
ATOM 1959 C C . HIS A 1 263 ? 64.048 81.190 159.317 1.00 68.78 263 HIS A C 1
ATOM 1960 O O . HIS A 1 263 ? 64.899 80.510 158.740 1.00 68.78 263 HIS A O 1
ATOM 1967 N N . SER A 1 264 ? 64.167 82.505 159.468 1.00 73.78 264 SER A N 1
ATOM 1968 C CA . SER A 1 264 ? 65.358 83.214 159.037 1.00 73.78 264 SER A CA 1
ATOM 1969 C C . SER A 1 264 ? 65.430 84.540 159.775 1.00 73.78 264 SER A C 1
ATOM 1970 O O . SER A 1 264 ? 64.404 85.105 160.158 1.00 73.78 264 SER A O 1
ATOM 1973 N N . ASP A 1 265 ? 66.656 85.030 159.967 1.00 81.88 265 ASP A N 1
ATOM 1974 C CA . ASP A 1 265 ? 66.836 86.349 160.564 1.00 81.88 265 ASP A CA 1
ATOM 1975 C C . ASP A 1 265 ? 66.124 87.414 159.749 1.00 81.88 265 ASP A C 1
ATOM 1976 O O . ASP A 1 265 ? 65.527 88.341 160.306 1.00 81.88 265 ASP A O 1
ATOM 1981 N N . GLU A 1 266 ? 66.168 87.289 158.425 1.00 76.93 266 GLU A N 1
ATOM 1982 C CA . GLU A 1 266 ? 65.514 88.264 157.566 1.00 76.93 266 GLU A CA 1
ATOM 1983 C C . GLU A 1 266 ? 64.005 88.135 157.661 1.00 76.93 266 GLU A C 1
ATOM 1984 O O . GLU A 1 266 ? 63.303 89.122 157.900 1.00 76.93 266 GLU A O 1
ATOM 1990 N N . GLY A 1 267 ? 63.491 86.927 157.437 1.00 75.50 267 GLY A N 1
ATOM 1991 C CA . GLY A 1 267 ? 62.065 86.682 157.396 1.00 75.50 267 GLY A CA 1
ATOM 1992 C C . GLY A 1 267 ? 61.338 87.283 158.573 1.00 75.50 267 GLY A C 1
ATOM 1993 O O . GLY A 1 267 ? 61.856 87.313 159.690 1.00 75.50 267 GLY A O 1
ATOM 1994 N N . GLY A 1 268 ? 60.140 87.786 158.326 1.00 71.73 268 GLY A N 1
ATOM 1995 C CA . GLY A 1 268 ? 59.436 88.581 159.303 1.00 71.73 268 GLY A CA 1
ATOM 1996 C C . GLY A 1 268 ? 59.352 90.037 158.934 1.00 71.73 268 GLY A C 1
ATOM 1997 O O . GLY A 1 268 ? 58.766 90.820 159.688 1.00 71.73 268 GLY A O 1
ATOM 1998 N N . ILE A 1 269 ? 59.926 90.427 157.799 1.00 71.81 269 ILE A N 1
ATOM 1999 C CA . ILE A 1 269 ? 59.616 91.731 157.234 1.00 71.81 269 ILE A CA 1
ATOM 2000 C C . ILE A 1 269 ? 58.130 91.824 156.948 1.00 71.81 269 ILE A C 1
ATOM 2001 O O . ILE A 1 269 ? 57.481 92.827 157.259 1.00 71.81 269 ILE A O 1
ATOM 2006 N N . THR A 1 270 ? 57.567 90.772 156.355 1.00 66.58 270 THR A N 1
ATOM 2007 C CA . THR A 1 270 ? 56.134 90.741 156.106 1.00 66.58 270 THR A CA 1
ATOM 2008 C C . THR A 1 270 ? 55.350 90.765 157.406 1.00 66.58 270 THR A C 1
ATOM 2009 O O . THR A 1 270 ? 54.239 91.301 157.449 1.00 66.58 270 THR A O 1
ATOM 2013 N N . ARG A 1 271 ? 55.903 90.190 158.473 1.00 67.31 271 ARG A N 1
ATOM 2014 C CA . ARG A 1 271 ? 55.274 90.330 159.779 1.00 67.31 271 ARG A CA 1
ATOM 2015 C C . ARG A 1 271 ? 55.153 91.796 160.158 1.00 67.31 271 ARG A C 1
ATOM 2016 O O . ARG A 1 271 ? 54.072 92.267 160.524 1.00 67.31 271 ARG A O 1
ATOM 2024 N N . ASP A 1 272 ? 56.256 92.539 160.060 1.00 69.84 272 ASP A N 1
ATOM 2025 C CA . ASP A 1 272 ? 56.214 93.960 160.375 1.00 69.84 272 ASP A CA 1
ATOM 2026 C C . ASP A 1 272 ? 55.301 94.715 159.424 1.00 69.84 272 ASP A C 1
ATOM 2027 O O . ASP A 1 272 ? 54.720 95.735 159.802 1.00 69.84 272 ASP A O 1
ATOM 2032 N N . ALA A 1 273 ? 55.158 94.232 158.194 1.00 66.04 273 ALA A N 1
ATOM 2033 C CA . ALA A 1 273 ? 54.228 94.857 157.264 1.00 66.04 273 ALA A CA 1
ATOM 2034 C C . ALA A 1 273 ? 52.797 94.686 157.742 1.00 66.04 273 ALA A C 1
ATOM 2035 O O . ALA A 1 273 ? 52.029 95.651 157.800 1.00 66.04 273 ALA A O 1
ATOM 2037 N N . LEU A 1 274 ? 52.427 93.461 158.098 1.00 62.87 274 LEU A N 1
ATOM 2038 C CA . LEU A 1 274 ? 51.069 93.204 158.550 1.00 62.87 274 LEU A CA 1
ATOM 2039 C C . LEU A 1 274 ? 50.789 93.867 159.888 1.00 62.87 274 LEU A C 1
ATOM 2040 O O . LEU A 1 274 ? 49.634 94.178 160.191 1.00 62.87 274 LEU A O 1
ATOM 2045 N N . ARG A 1 275 ? 51.818 94.082 160.705 1.00 65.50 275 ARG A N 1
ATOM 2046 C CA . ARG A 1 275 ? 51.618 94.825 161.944 1.00 65.50 275 ARG A CA 1
ATOM 2047 C C . ARG A 1 275 ? 51.141 96.242 161.660 1.00 65.50 275 ARG A C 1
ATOM 2048 O O . ARG A 1 275 ? 50.121 96.685 162.198 1.00 65.50 275 ARG A O 1
ATOM 2056 N N . GLU A 1 276 ? 51.854 96.963 160.801 1.00 69.19 276 GLU A N 1
ATOM 2057 C CA . GLU A 1 276 ? 51.584 98.374 160.558 1.00 69.19 276 GLU A CA 1
ATOM 2058 C C . GLU A 1 276 ? 50.381 98.604 159.662 1.00 69.19 276 GLU A C 1
ATOM 2059 O O . GLU A 1 276 ? 50.174 99.735 159.216 1.00 69.19 276 GLU A O 1
ATOM 2065 N N . LEU A 1 277 ? 49.594 97.580 159.377 1.00 61.85 277 LEU A N 1
ATOM 2066 C CA . LEU A 1 277 ? 48.471 97.694 158.455 1.00 61.85 277 LEU A CA 1
ATOM 2067 C C . LEU A 1 277 ? 47.206 97.897 159.275 1.00 61.85 277 LEU A C 1
ATOM 2068 O O . LEU A 1 277 ? 46.640 96.940 159.804 1.00 61.85 277 LEU A O 1
ATOM 2073 N N . SER A 1 278 ? 46.761 99.142 159.384 1.00 64.82 278 SER A N 1
ATOM 2074 C CA . SER A 1 278 ? 45.611 99.488 160.205 1.00 64.82 278 SER A CA 1
ATOM 2075 C C . SER A 1 278 ? 44.456 99.971 159.341 1.00 64.82 278 SER A C 1
ATOM 2076 O O . SER A 1 278 ? 44.593 100.198 158.138 1.00 64.82 278 SER A O 1
ATOM 2079 N N . TYR A 1 279 ? 43.301 100.125 159.979 1.00 64.33 279 TYR A N 1
ATOM 2080 C CA . TYR A 1 279 ? 42.081 100.482 159.277 1.00 64.33 279 TYR A CA 1
ATOM 2081 C C . TYR A 1 279 ? 41.313 101.522 160.076 1.00 64.33 279 TYR A C 1
ATOM 2082 O O . TYR A 1 279 ? 41.470 101.641 161.292 1.00 64.33 279 TYR A O 1
ATOM 2091 N N . THR A 1 280 ? 40.470 102.270 159.376 1.00 70.34 280 THR A N 1
ATOM 2092 C CA . THR A 1 280 ? 39.718 103.354 159.982 1.00 70.34 280 THR A CA 1
ATOM 2093 C C . THR A 1 280 ? 38.386 102.860 160.527 1.00 70.34 280 THR A C 1
ATOM 2094 O O . THR A 1 280 ? 38.017 101.695 160.386 1.00 70.34 280 THR A O 1
ATOM 2098 N N . GLN A 1 281 ? 37.669 103.777 161.164 1.00 70.86 281 GLN A N 1
ATOM 2099 C CA . GLN A 1 281 ? 36.440 103.433 161.857 1.00 70.86 281 GLN A CA 1
ATOM 2100 C C . GLN A 1 281 ? 35.467 102.742 160.908 1.00 70.86 281 GLN A C 1
ATOM 2101 O O . GLN A 1 281 ? 35.323 103.155 159.753 1.00 70.86 281 GLN A O 1
ATOM 2107 N N . PRO A 1 282 ? 34.800 101.686 161.353 1.00 68.78 282 PRO A N 1
ATOM 2108 C CA . PRO A 1 282 ? 33.863 100.978 160.487 1.00 68.78 282 PRO A CA 1
ATOM 2109 C C . PRO A 1 282 ? 32.505 101.658 160.434 1.00 68.78 282 PRO A C 1
ATOM 2110 O O . PRO A 1 282 ? 32.169 102.513 161.253 1.00 68.78 282 PRO A O 1
ATOM 2114 N N . TYR A 1 283 ? 31.724 101.254 159.441 1.00 69.18 283 TYR A N 1
ATOM 2115 C CA . TYR A 1 283 ? 30.369 101.756 159.248 1.00 69.18 283 TYR A CA 1
ATOM 2116 C C . TYR A 1 283 ? 29.670 100.831 158.265 1.00 69.18 283 TYR A C 1
ATOM 2117 O O . TYR A 1 283 ? 30.251 99.858 157.778 1.00 69.18 283 TYR A O 1
ATOM 2126 N N . GLY A 1 284 ? 28.421 101.148 157.969 1.00 70.64 284 GLY A N 1
ATOM 2127 C CA . GLY A 1 284 ? 27.642 100.406 157.003 1.00 70.64 284 GLY A CA 1
ATOM 2128 C C . GLY A 1 284 ? 26.409 99.787 157.627 1.00 70.64 284 GLY A C 1
ATOM 2129 O O . GLY A 1 284 ? 26.125 99.945 158.813 1.00 70.64 284 GLY A O 1
ATOM 2130 N N . THR A 1 285 ? 25.662 99.086 156.786 1.00 69.03 285 THR A N 1
ATOM 2131 C CA . THR A 1 285 ? 24.465 98.373 157.200 1.00 69.03 285 THR A CA 1
ATOM 2132 C C . THR A 1 285 ? 24.711 96.882 157.037 1.00 69.03 285 THR A C 1
ATOM 2133 O O . THR A 1 285 ? 25.219 96.448 156.000 1.00 69.03 285 THR A O 1
ATOM 2137 N N . MET A 1 286 ? 24.352 96.103 158.055 1.00 69.09 286 MET A N 1
ATOM 2138 C CA . MET A 1 286 ? 24.660 94.681 158.063 1.00 69.09 286 MET A CA 1
ATOM 2139 C C . MET A 1 286 ? 23.403 93.876 157.784 1.00 69.09 286 MET A C 1
ATOM 2140 O O . MET A 1 286 ? 22.621 93.617 158.708 1.00 69.09 286 MET A O 1
ATOM 2145 N N . PRO A 1 287 ? 23.174 93.436 156.555 1.00 68.55 287 PRO A N 1
ATOM 2146 C CA . PRO A 1 287 ? 21.966 92.669 156.252 1.00 68.55 287 PRO A CA 1
ATOM 2147 C C . PRO A 1 287 ? 22.013 91.285 156.870 1.00 68.55 287 PRO A C 1
ATOM 2148 O O . PRO A 1 287 ? 23.033 90.829 157.386 1.00 68.55 287 PRO A O 1
ATOM 2152 N N . VAL A 1 288 ? 20.875 90.610 156.804 1.00 70.27 288 VAL A N 1
ATOM 2153 C CA . VAL A 1 288 ? 20.843 89.189 157.152 1.00 70.27 288 VAL A CA 1
ATOM 2154 C C . VAL A 1 288 ? 21.577 88.403 156.074 1.00 70.27 288 VAL A C 1
ATOM 2155 O O . VAL A 1 288 ? 21.274 88.560 154.880 1.00 70.27 288 VAL A O 1
ATOM 2159 N N . PRO A 1 289 ? 22.555 87.581 156.433 1.00 70.73 289 PRO A N 1
ATOM 2160 C CA . PRO A 1 289 ? 23.448 87.009 155.423 1.00 70.73 289 PRO A CA 1
ATOM 2161 C C . PRO A 1 289 ? 22.707 86.146 154.418 1.00 70.73 289 PRO A C 1
ATOM 2162 O O . PRO A 1 289 ? 21.700 85.511 154.731 1.00 70.73 289 PRO A O 1
ATOM 2166 N N . ILE A 1 290 ? 23.215 86.149 153.185 1.00 76.73 290 ILE A N 1
ATOM 2167 C CA . ILE A 1 290 ? 22.743 85.197 152.193 1.00 76.73 290 ILE A CA 1
ATOM 2168 C C . ILE A 1 290 ? 23.090 83.798 152.667 1.00 76.73 290 ILE A C 1
ATOM 2169 O O . ILE A 1 290 ? 24.208 83.543 153.128 1.00 76.73 290 ILE A O 1
ATOM 2174 N N . ALA A 1 291 ? 22.071 82.933 152.635 1.00 80.22 291 ALA A N 1
ATOM 2175 C CA . ALA A 1 291 ? 22.125 81.535 153.125 1.00 80.22 291 ALA A CA 1
ATOM 2176 C C . ALA A 1 291 ? 23.297 80.646 152.697 1.00 80.22 291 ALA A C 1
ATOM 2177 O O . ALA A 1 291 ? 23.901 80.002 153.578 1.00 80.22 291 ALA A O 1
ATOM 2179 N N . GLY A 1 292 ? 23.590 80.599 151.395 1.00 81.50 292 GLY A N 1
ATOM 2180 C CA . GLY A 1 292 ? 24.643 79.699 150.888 1.00 81.50 292 GLY A CA 1
ATOM 2181 C C . GLY A 1 292 ? 25.773 80.476 150.235 1.00 81.50 292 GLY A C 1
ATOM 2182 O O . GLY A 1 292 ? 26.139 80.115 149.099 1.00 81.50 292 GLY A O 1
ATOM 2183 N N . TYR A 1 293 ? 26.316 81.497 150.906 1.00 82.80 293 TYR A N 1
ATOM 2184 C CA . TYR A 1 293 ? 27.461 82.184 150.319 1.00 82.80 293 TYR A CA 1
ATOM 2185 C C . TYR A 1 293 ? 28.781 81.434 150.425 1.00 82.80 293 TYR A C 1
ATOM 2186 O O . TYR A 1 293 ? 29.403 81.123 149.408 1.00 82.80 293 TYR A O 1
ATOM 2195 N N . PHE A 1 294 ? 29.200 81.109 151.637 1.00 94.34 294 PHE A N 1
ATOM 2196 C CA . PHE A 1 294 ? 30.334 80.220 151.844 1.00 94.34 294 PHE A CA 1
ATOM 2197 C C . PHE A 1 294 ? 29.786 78.813 151.995 1.00 94.34 294 PHE A C 1
ATOM 2198 O O . PHE A 1 294 ? 29.131 78.499 152.992 1.00 94.34 294 PHE A O 1
ATOM 2206 N N . GLN A 1 295 ? 30.043 77.977 150.992 1.00 87.04 295 GLN A N 1
ATOM 2207 C CA . GLN A 1 295 ? 29.440 76.653 150.960 1.00 87.04 295 GLN A CA 1
ATOM 2208 C C . GLN A 1 295 ? 29.805 75.865 152.208 1.00 87.04 295 GLN A C 1
ATOM 2209 O O . GLN A 1 295 ? 28.926 75.371 152.922 1.00 87.04 295 GLN A O 1
ATOM 2215 N N . HIS A 1 296 ? 31.099 75.769 152.502 1.00 82.81 296 HIS A N 1
ATOM 2216 C CA . HIS A 1 296 ? 31.581 75.073 153.685 1.00 82.81 296 HIS A CA 1
ATOM 2217 C C . HIS A 1 296 ? 33.084 75.223 153.815 1.00 82.81 296 HIS A C 1
ATOM 2218 O O . HIS A 1 296 ? 33.789 75.295 152.806 1.00 82.81 296 HIS A O 1
ATOM 2225 N N . ILE A 1 297 ? 33.589 75.241 155.031 1.00 79.57 297 ILE A N 1
ATOM 2226 C CA . ILE A 1 297 ? 35.017 75.056 155.234 1.00 79.57 297 ILE A CA 1
ATOM 2227 C C . ILE A 1 297 ? 35.316 73.569 155.153 1.00 79.57 297 ILE A C 1
ATOM 2228 O O . ILE A 1 297 ? 34.453 72.730 155.423 1.00 79.57 297 ILE A O 1
ATOM 2233 N N . ASN A 1 298 ? 36.544 73.228 154.771 1.00 78.86 298 ASN A N 1
ATOM 2234 C CA . ASN A 1 298 ? 36.877 71.821 154.602 1.00 78.86 298 ASN A CA 1
ATOM 2235 C C . ASN A 1 298 ? 36.846 71.054 155.917 1.00 78.86 298 ASN A C 1
ATOM 2236 O O . ASN A 1 298 ? 36.729 69.826 155.899 1.00 78.86 298 ASN A O 1
ATOM 2241 N N . VAL A 1 299 ? 36.948 71.738 157.045 1.00 80.85 299 VAL A N 1
ATOM 2242 C CA . VAL A 1 299 ? 36.834 71.104 158.348 1.00 80.85 299 VAL A CA 1
ATOM 2243 C C . VAL A 1 299 ? 35.402 71.240 158.845 1.00 80.85 299 VAL A C 1
ATOM 2244 O O . VAL A 1 299 ? 34.620 72.049 158.345 1.00 80.85 299 VAL A O 1
ATOM 2248 N N . LEU A 1 300 ? 34.949 70.443 159.832 1.00 93.57 300 LEU A N 1
ATOM 2249 C CA . LEU A 1 300 ? 33.600 70.631 160.446 1.00 93.57 300 LEU A CA 1
ATOM 2250 C C . LEU A 1 300 ? 33.688 70.524 161.983 1.00 93.57 300 LEU A C 1
ATOM 2251 O O . LEU A 1 300 ? 34.083 69.444 162.464 1.00 93.57 300 LEU A O 1
ATOM 2256 N N . PHE A 1 301 ? 33.356 71.598 162.726 1.00 82.28 301 PHE A N 1
ATOM 2257 C CA . PHE A 1 301 ? 33.362 71.566 164.178 1.00 82.28 301 PHE A CA 1
ATOM 2258 C C . PHE A 1 301 ? 31.998 72.007 164.681 1.00 82.28 301 PHE A C 1
ATOM 2259 O O . PHE A 1 301 ? 31.280 72.755 164.013 1.00 82.28 301 PHE A O 1
ATOM 2267 N N . THR A 1 302 ? 31.657 71.529 165.871 1.00 82.09 302 THR A N 1
ATOM 2268 C CA . THR A 1 302 ? 30.315 71.664 166.409 1.00 82.09 302 THR A CA 1
ATOM 2269 C C . THR A 1 302 ? 30.120 72.998 167.114 1.00 82.09 302 THR A C 1
ATOM 2270 O O . THR A 1 302 ? 31.073 73.629 167.576 1.00 82.09 302 THR A O 1
ATOM 2274 N N . THR A 1 303 ? 28.862 73.423 167.180 1.00 78.12 303 THR A N 1
ATOM 2275 C CA . THR A 1 303 ? 28.474 74.520 168.051 1.00 78.12 303 THR A CA 1
ATOM 2276 C C . THR A 1 303 ? 29.018 74.296 169.452 1.00 78.12 303 THR A C 1
ATOM 2277 O O . THR A 1 303 ? 28.929 73.194 169.997 1.00 78.12 303 THR A O 1
ATOM 2281 N N . GLN A 1 304 ? 29.601 75.340 170.016 1.00 76.64 304 GLN A N 1
ATOM 2282 C CA . GLN A 1 304 ? 30.322 75.285 171.279 1.00 76.64 304 GLN A CA 1
ATOM 2283 C C . GLN A 1 304 ? 31.441 74.256 171.226 1.00 76.64 304 GLN A C 1
ATOM 2284 O O . GLN A 1 304 ? 31.402 73.262 171.960 1.00 76.64 304 GLN A O 1
ATOM 2290 N N . PRO A 1 305 ? 32.444 74.447 170.377 1.00 76.10 305 PRO A N 1
ATOM 2291 C CA . PRO A 1 305 ? 33.592 73.550 170.397 1.00 76.10 305 PRO A CA 1
ATOM 2292 C C . PRO A 1 305 ? 34.527 73.933 171.525 1.00 76.10 305 PRO A C 1
ATOM 2293 O O . PRO A 1 305 ? 34.592 75.088 171.948 1.00 76.10 305 PRO A O 1
ATOM 2297 N N . ALA A 1 306 ? 35.256 72.943 172.014 1.00 72.63 306 ALA A N 1
ATOM 2298 C CA . ALA A 1 306 ? 36.230 73.216 173.050 1.00 72.63 306 ALA A CA 1
ATOM 2299 C C . ALA A 1 306 ? 37.323 74.118 172.498 1.00 72.63 306 ALA A C 1
ATOM 2300 O O . ALA A 1 306 ? 37.551 74.189 171.289 1.00 72.63 306 ALA A O 1
ATOM 2302 N N . TRP A 1 307 ? 37.995 74.829 173.405 1.00 69.68 307 TRP A N 1
ATOM 2303 C CA . TRP A 1 307 ? 39.168 75.598 173.013 1.00 69.68 307 TRP A CA 1
ATOM 2304 C C . TRP A 1 307 ? 40.132 74.776 172.176 1.00 69.68 307 TRP A C 1
ATOM 2305 O O . TRP A 1 307 ? 40.870 75.329 171.358 1.00 69.68 307 TRP A O 1
ATOM 2316 N N . ASP A 1 308 ? 40.134 73.458 172.357 1.00 72.22 308 ASP A N 1
ATOM 2317 C CA . ASP A 1 308 ? 41.090 72.606 171.664 1.00 72.22 308 ASP A CA 1
ATOM 2318 C C . ASP A 1 308 ? 40.917 72.700 170.152 1.00 72.22 308 ASP A C 1
ATOM 2319 O O . ASP A 1 308 ? 41.831 73.117 169.436 1.00 72.22 308 ASP A O 1
ATOM 2324 N N . GLN A 1 309 ? 39.745 72.314 169.645 1.00 73.05 309 GLN A N 1
ATOM 2325 C CA . GLN A 1 309 ? 39.542 72.288 168.199 1.00 73.05 309 GLN A CA 1
ATOM 2326 C C . GLN A 1 309 ? 39.558 73.684 167.595 1.00 73.05 309 GLN A C 1
ATOM 2327 O O . GLN A 1 309 ? 39.993 73.865 166.450 1.00 73.05 309 GLN A O 1
ATOM 2333 N N . PHE A 1 310 ? 39.101 74.679 168.346 1.00 67.29 310 PHE A N 1
ATOM 2334 C CA . PHE A 1 310 ? 39.139 76.047 167.852 1.00 67.29 310 PHE A CA 1
ATOM 2335 C C . PHE A 1 310 ? 40.575 76.518 167.683 1.00 67.29 310 PHE A C 1
ATOM 2336 O O . PHE A 1 310 ? 40.956 77.030 166.621 1.00 67.29 310 PHE A O 1
ATOM 2344 N N . ALA A 1 311 ? 41.378 76.377 168.738 1.00 65.13 311 ALA A N 1
ATOM 2345 C CA . ALA A 1 311 ? 42.797 76.673 168.639 1.00 65.13 311 ALA A CA 1
ATOM 2346 C C . ALA A 1 311 ? 43.430 75.904 167.496 1.00 65.13 311 ALA A C 1
ATOM 2347 O O . ALA A 1 311 ? 44.290 76.431 166.791 1.00 65.13 311 ALA A O 1
ATOM 2349 N N . GLY A 1 312 ? 42.999 74.670 167.279 1.00 65.35 312 GLY A N 1
ATOM 2350 C CA . GLY A 1 312 ? 43.505 73.895 166.167 1.00 65.35 312 GLY A CA 1
ATOM 2351 C C . GLY A 1 312 ? 43.279 74.547 164.824 1.00 65.35 312 GLY A C 1
ATOM 2352 O O . GLY A 1 312 ? 44.231 74.829 164.087 1.00 65.35 312 GLY A O 1
ATOM 2353 N N . ILE A 1 313 ? 42.012 74.799 164.502 1.00 63.41 313 ILE A N 1
ATOM 2354 C CA . ILE A 1 313 ? 41.693 75.351 163.190 1.00 63.41 313 ILE A CA 1
ATOM 2355 C C . ILE A 1 313 ? 42.374 76.694 163.005 1.00 63.41 313 ILE A C 1
ATOM 2356 O O . ILE A 1 313 ? 42.946 76.982 161.944 1.00 63.41 313 ILE A O 1
ATOM 2361 N N . TRP A 1 314 ? 42.370 77.526 164.039 1.00 63.08 314 TRP A N 1
ATOM 2362 C CA . TRP A 1 314 ? 42.859 78.874 163.813 1.00 63.08 314 TRP A CA 1
ATOM 2363 C C . TRP A 1 314 ? 44.375 78.968 163.890 1.00 63.08 314 TRP A C 1
ATOM 2364 O O . TRP A 1 314 ? 44.953 79.845 163.246 1.00 63.08 314 TRP A O 1
ATOM 2375 N N . ASP A 1 315 ? 45.047 78.054 164.589 1.00 63.51 315 ASP A N 1
ATOM 2376 C CA . ASP A 1 315 ? 46.492 77.975 164.445 1.00 63.51 315 ASP A CA 1
ATOM 2377 C C . ASP A 1 315 ? 46.862 77.479 163.061 1.00 63.51 315 ASP A C 1
ATOM 2378 O O . ASP A 1 315 ? 47.838 77.950 162.467 1.00 63.51 315 ASP A O 1
ATOM 2383 N N . TYR A 1 316 ? 46.083 76.543 162.516 1.00 60.57 316 TYR A N 1
ATOM 2384 C CA . TYR A 1 316 ? 46.334 76.137 161.142 1.00 60.57 316 TYR A CA 1
ATOM 2385 C C . TYR A 1 316 ? 46.208 77.313 160.197 1.00 60.57 316 TYR A C 1
ATOM 2386 O O . TYR A 1 316 ? 47.007 77.456 159.271 1.00 60.57 316 TYR A O 1
ATOM 2395 N N . VAL A 1 317 ? 45.205 78.160 160.402 1.00 59.57 317 VAL A N 1
ATOM 2396 C CA . VAL A 1 317 ? 45.048 79.244 159.441 1.00 59.57 317 VAL A CA 1
ATOM 2397 C C . VAL A 1 317 ? 46.105 80.322 159.657 1.00 59.57 317 VAL A C 1
ATOM 2398 O O . VAL A 1 317 ? 46.576 80.925 158.687 1.00 59.57 317 VAL A O 1
ATOM 2402 N N . ILE A 1 318 ? 46.509 80.579 160.904 1.00 56.92 318 ILE A N 1
ATOM 2403 C CA . ILE A 1 318 ? 47.656 81.452 161.141 1.00 56.92 318 ILE A CA 1
ATOM 2404 C C . ILE A 1 318 ? 48.859 80.961 160.354 1.00 56.92 318 ILE A C 1
ATOM 2405 O O . ILE A 1 318 ? 49.488 81.714 159.600 1.00 56.92 318 ILE A O 1
ATOM 2410 N N . LEU A 1 319 ? 49.188 79.680 160.510 1.00 56.93 319 LEU A N 1
ATOM 2411 C CA . LEU A 1 319 ? 50.395 79.166 159.883 1.00 56.93 319 LEU A CA 1
ATOM 2412 C C . LEU A 1 319 ? 50.249 79.077 158.376 1.00 56.93 319 LEU A C 1
ATOM 2413 O O . LEU A 1 319 ? 51.234 79.232 157.656 1.00 56.93 319 LEU A O 1
ATOM 2418 N N . ALA A 1 320 ? 49.038 78.854 157.873 1.00 59.05 320 ALA A N 1
ATOM 2419 C CA . ALA A 1 320 ? 48.852 78.791 156.430 1.00 59.05 320 ALA A CA 1
ATOM 2420 C C . ALA A 1 320 ? 48.992 80.169 155.805 1.00 59.05 320 ALA A C 1
ATOM 2421 O O . ALA A 1 320 ? 49.597 80.317 154.736 1.00 59.05 320 ALA A O 1
ATOM 2423 N N . THR A 1 321 ? 48.435 81.191 156.454 1.00 59.86 321 THR A N 1
ATOM 2424 C CA . THR A 1 321 ? 48.696 82.554 156.021 1.00 59.86 321 THR A CA 1
ATOM 2425 C C . THR A 1 321 ? 50.186 82.841 156.021 1.00 59.86 321 THR A C 1
ATOM 2426 O O . THR A 1 321 ? 50.733 83.351 155.039 1.00 59.86 321 THR A O 1
ATOM 2430 N N . ALA A 1 322 ? 50.861 82.512 157.119 1.00 59.85 322 ALA A N 1
ATOM 2431 C CA . ALA A 1 322 ? 52.304 82.694 157.173 1.00 59.85 322 ALA A CA 1
ATOM 2432 C C . ALA A 1 322 ? 53.017 81.936 156.063 1.00 59.85 322 ALA A C 1
ATOM 2433 O O . ALA A 1 322 ? 54.048 82.391 155.568 1.00 59.85 322 ALA A O 1
ATOM 2435 N N . ALA A 1 323 ? 52.495 80.782 155.668 1.00 58.54 323 ALA A N 1
ATOM 2436 C CA . ALA A 1 323 ? 53.135 79.990 154.628 1.00 58.54 323 ALA A CA 1
ATOM 2437 C C . ALA A 1 323 ? 52.904 80.553 153.239 1.00 58.54 323 ALA A C 1
ATOM 2438 O O . ALA A 1 323 ? 53.725 80.333 152.344 1.00 58.54 323 ALA A O 1
ATOM 2440 N N . LEU A 1 324 ? 51.801 81.265 153.037 1.00 58.00 324 LEU A N 1
ATOM 2441 C CA . LEU A 1 324 ? 51.481 81.725 151.692 1.00 58.00 324 LEU A CA 1
ATOM 2442 C C . LEU A 1 324 ? 52.550 82.658 151.146 1.00 58.00 324 LEU A C 1
ATOM 2443 O O . LEU A 1 324 ? 52.848 82.637 149.946 1.00 58.00 324 LEU A O 1
ATOM 2448 N N . VAL A 1 325 ? 53.136 83.487 152.008 1.00 60.01 325 VAL A N 1
ATOM 2449 C CA . VAL A 1 325 ? 54.113 84.469 151.550 1.00 60.01 325 VAL A CA 1
ATOM 2450 C C . VAL A 1 325 ? 55.294 83.782 150.876 1.00 60.01 325 VAL A C 1
ATOM 2451 O O . VAL A 1 325 ? 55.672 84.131 149.754 1.00 60.01 325 VAL A O 1
ATOM 2455 N N . HIS A 1 326 ? 55.897 82.796 151.541 1.00 61.52 326 HIS A N 1
ATOM 2456 C CA . HIS A 1 326 ? 56.885 81.980 150.850 1.00 61.52 326 HIS A CA 1
ATOM 2457 C C . HIS A 1 326 ? 56.277 81.284 149.652 1.00 61.52 326 HIS A C 1
ATOM 2458 O O . HIS A 1 326 ? 56.923 81.153 148.609 1.00 61.52 326 HIS A O 1
ATOM 2465 N N . LEU A 1 327 ? 55.038 80.819 149.783 1.00 60.21 327 LEU A N 1
ATOM 2466 C CA . LEU A 1 327 ? 54.456 80.038 148.705 1.00 60.21 327 LEU A CA 1
ATOM 2467 C C . LEU A 1 327 ? 54.324 80.859 147.438 1.00 60.21 327 LEU A C 1
ATOM 2468 O O . LEU A 1 327 ? 54.500 80.330 146.339 1.00 60.21 327 LEU A O 1
ATOM 2473 N N . SER A 1 328 ? 54.049 82.150 147.569 1.00 62.65 328 SER A N 1
ATOM 2474 C CA . SER A 1 328 ? 53.893 83.039 146.427 1.00 62.65 328 SER A CA 1
ATOM 2475 C C . SER A 1 328 ? 54.849 84.210 146.565 1.00 62.65 328 SER A C 1
ATOM 2476 O O . SER A 1 328 ? 54.674 85.055 147.447 1.00 62.65 328 SER A O 1
ATOM 2479 N N . ASP A 1 329 ? 55.836 84.279 145.679 1.00 66.64 329 ASP A N 1
ATOM 2480 C CA . ASP A 1 329 ? 56.607 85.500 145.507 1.00 66.64 329 ASP A CA 1
ATOM 2481 C C . ASP A 1 329 ? 57.303 85.432 144.162 1.00 66.64 329 ASP A C 1
ATOM 2482 O O . ASP A 1 329 ? 57.664 84.341 143.712 1.00 66.64 329 ASP A O 1
ATOM 2487 N N . PRO A 1 330 ? 57.502 86.567 143.496 1.00 65.59 330 PRO A N 1
ATOM 2488 C CA . PRO A 1 330 ? 58.084 86.550 142.148 1.00 65.59 330 PRO A CA 1
ATOM 2489 C C . PRO A 1 330 ? 59.525 86.068 142.175 1.00 65.59 330 PRO A C 1
ATOM 2490 O O . PRO A 1 330 ? 60.390 86.690 142.791 1.00 65.59 330 PRO A O 1
ATOM 2494 N N . GLY A 1 331 ? 59.774 84.945 141.510 1.00 68.03 331 GLY A N 1
ATOM 2495 C CA . GLY A 1 331 ? 61.136 84.463 141.375 1.00 68.03 331 GLY A CA 1
ATOM 2496 C C . GLY A 1 331 ? 61.903 85.321 140.390 1.00 68.03 331 GLY A C 1
ATOM 2497 O O . GLY A 1 331 ? 61.435 85.579 139.275 1.00 68.03 331 GLY A O 1
ATOM 2498 N N . MET A 1 332 ? 63.079 85.784 140.799 1.00 65.74 332 MET A N 1
ATOM 2499 C CA . MET A 1 332 ? 63.888 86.622 139.928 1.00 65.74 332 MET A CA 1
ATOM 2500 C C . MET A 1 332 ? 64.624 85.743 138.929 1.00 65.74 332 MET A C 1
ATOM 2501 O O . MET A 1 332 ? 65.270 84.767 139.309 1.00 65.74 332 MET A O 1
ATOM 2506 N N . THR A 1 333 ? 64.500 86.064 137.649 1.00 72.20 333 THR A N 1
ATOM 2507 C CA . THR A 1 333 ? 65.098 85.252 136.597 1.00 72.20 333 THR A CA 1
ATOM 2508 C C . THR A 1 333 ? 66.483 85.794 136.279 1.00 72.20 333 THR A C 1
ATOM 2509 O O . THR A 1 333 ? 66.612 86.870 135.690 1.00 72.20 333 THR A O 1
ATOM 2513 N N . VAL A 1 334 ? 67.516 85.060 136.671 1.00 70.67 334 VAL A N 1
ATOM 2514 C CA . VAL A 1 334 ? 68.891 85.435 136.375 1.00 70.67 334 VAL A CA 1
ATOM 2515 C C . VAL A 1 334 ? 69.388 84.533 135.257 1.00 70.67 334 VAL A C 1
ATOM 2516 O O . VAL A 1 334 ? 69.372 83.306 135.396 1.00 70.67 334 VAL A O 1
ATOM 2520 N N . ASN A 1 335 ? 69.811 85.130 134.144 1.00 74.94 335 ASN A N 1
ATOM 2521 C CA . ASN A 1 335 ? 70.245 84.373 132.971 1.00 74.94 335 ASN A CA 1
ATOM 2522 C C . ASN A 1 335 ? 69.193 83.343 132.583 1.00 74.94 335 ASN A C 1
ATOM 2523 O O . ASN A 1 335 ? 69.483 82.163 132.396 1.00 74.94 335 ASN A O 1
ATOM 2528 N N . ASP A 1 336 ? 67.949 83.817 132.520 1.00 79.16 336 ASP A N 1
ATOM 2529 C CA . ASP A 1 336 ? 66.707 83.052 132.448 1.00 79.16 336 ASP A CA 1
ATOM 2530 C C . ASP A 1 336 ? 66.929 81.683 133.076 1.00 79.16 336 ASP A C 1
ATOM 2531 O O . ASP A 1 336 ? 66.841 80.653 132.403 1.00 79.16 336 ASP A O 1
ATOM 2536 N N . VAL A 1 337 ? 67.200 81.675 134.377 1.00 70.11 337 VAL A N 1
ATOM 2537 C CA . VAL A 1 337 ? 66.913 80.546 135.250 1.00 70.11 337 VAL A CA 1
ATOM 2538 C C . VAL A 1 337 ? 66.439 81.201 136.536 1.00 70.11 337 VAL A C 1
ATOM 2539 O O . VAL A 1 337 ? 67.039 82.177 136.998 1.00 70.11 337 VAL A O 1
ATOM 2543 N N . THR A 1 338 ? 65.314 80.729 137.052 1.00 66.76 338 THR A N 1
ATOM 2544 C CA . THR A 1 338 ? 64.610 81.438 138.107 1.00 66.76 338 THR A CA 1
ATOM 2545 C C . THR A 1 338 ? 65.182 81.076 139.467 1.00 66.76 338 THR A C 1
ATOM 2546 O O . THR A 1 338 ? 65.423 79.903 139.755 1.00 66.76 338 THR A O 1
ATOM 2550 N N . TYR A 1 339 ? 65.402 82.080 140.299 1.00 63.88 339 TYR A N 1
ATOM 2551 C CA . TYR A 1 339 ? 65.872 81.906 141.658 1.00 63.88 339 TYR A CA 1
ATOM 2552 C C . TYR A 1 339 ? 64.879 82.541 142.614 1.00 63.88 339 TYR A C 1
ATOM 2553 O O . TYR A 1 339 ? 64.105 83.424 142.226 1.00 63.88 339 TYR A O 1
ATOM 2562 N N . PRO A 1 340 ? 64.868 82.111 143.870 1.00 63.98 340 PRO A N 1
ATOM 2563 C CA . PRO A 1 340 ? 64.120 82.847 144.887 1.00 63.98 340 PRO A CA 1
ATOM 2564 C C . PRO A 1 340 ? 64.637 84.266 144.988 1.00 63.98 340 PRO A C 1
ATOM 2565 O O . PRO A 1 340 ? 65.832 84.518 144.834 1.00 63.98 340 PRO A O 1
ATOM 2569 N N . THR A 1 341 ? 63.723 85.197 145.227 1.00 65.80 341 THR A N 1
ATOM 2570 C CA . THR A 1 341 ? 64.090 86.602 145.238 1.00 65.80 341 THR A CA 1
ATOM 2571 C C . THR A 1 341 ? 65.140 86.873 146.301 1.00 65.80 341 THR A C 1
ATOM 2572 O O . THR A 1 341 ? 64.986 86.482 147.460 1.00 65.80 341 THR A O 1
ATOM 2576 N N . THR A 1 342 ? 66.225 87.520 145.890 1.00 69.92 342 THR A N 1
ATOM 2577 C CA . THR A 1 342 ? 67.300 87.900 146.793 1.00 69.92 342 THR A CA 1
ATOM 2578 C C . THR A 1 342 ? 67.741 89.304 146.430 1.00 69.92 342 THR A C 1
ATOM 2579 O O . THR A 1 342 ? 67.987 89.590 145.257 1.00 69.92 342 THR A O 1
ATOM 2583 N N . LEU A 1 343 ? 67.831 90.180 147.422 1.00 75.05 343 LEU A N 1
ATOM 2584 C CA . LEU A 1 343 ? 68.103 91.586 147.173 1.00 75.05 343 LEU A CA 1
ATOM 2585 C C . LEU A 1 343 ? 69.428 91.981 147.801 1.00 75.05 343 LEU A C 1
ATOM 2586 O O . LEU A 1 343 ? 69.659 91.726 148.986 1.00 75.05 343 LEU A O 1
ATOM 2591 N N . THR A 1 344 ? 70.284 92.613 147.005 1.00 77.37 344 THR A N 1
ATOM 2592 C CA . THR A 1 344 ? 71.643 92.937 147.397 1.00 77.37 344 THR A CA 1
ATOM 2593 C C . THR A 1 344 ? 71.873 94.441 147.342 1.00 77.37 344 THR A C 1
ATOM 2594 O O . THR A 1 344 ? 71.286 95.144 146.517 1.00 77.37 344 THR A O 1
ATOM 2598 N N . THR A 1 345 ? 72.733 94.931 148.231 1.00 81.43 345 THR A N 1
ATOM 2599 C CA . THR A 1 345 ? 73.065 96.346 148.294 1.00 81.43 345 THR A CA 1
ATOM 2600 C C . THR A 1 345 ? 74.525 96.530 148.674 1.00 81.43 345 THR A C 1
ATOM 2601 O O . THR A 1 345 ? 75.028 95.859 149.579 1.00 81.43 345 THR A O 1
ATOM 2605 N N . LYS A 1 346 ? 75.217 97.404 147.947 1.00 81.82 346 LYS A N 1
ATOM 2606 C CA . LYS A 1 346 ? 76.606 97.701 148.270 1.00 81.82 346 LYS A CA 1
ATOM 2607 C C . LYS A 1 346 ? 76.738 98.634 149.464 1.00 81.82 346 LYS A C 1
ATOM 2608 O O . LYS A 1 346 ? 77.688 98.502 150.242 1.00 81.82 346 LYS A O 1
ATOM 2614 N N . VAL A 1 347 ? 75.801 99.567 149.633 1.00 82.46 347 VAL A N 1
ATOM 2615 C CA . VAL A 1 347 ? 75.915 100.549 150.702 1.00 82.46 347 VAL A CA 1
ATOM 2616 C C . VAL A 1 347 ? 75.860 99.855 152.054 1.00 82.46 347 VAL A C 1
ATOM 2617 O O . VAL A 1 347 ? 75.166 98.848 152.233 1.00 82.46 347 VAL A O 1
ATOM 2621 N N . ALA A 1 348 ? 76.618 100.378 153.008 1.00 85.30 348 ALA A N 1
ATOM 2622 C CA . ALA A 1 348 ? 76.704 99.772 154.327 1.00 85.30 348 ALA A CA 1
ATOM 2623 C C . ALA A 1 348 ? 75.486 100.159 155.151 1.00 85.30 348 ALA A C 1
ATOM 2624 O O . ALA A 1 348 ? 75.086 101.327 155.173 1.00 85.30 348 ALA A O 1
ATOM 2626 N N . THR A 1 349 ? 74.888 99.178 155.817 1.00 87.59 349 THR A N 1
ATOM 2627 C CA . THR A 1 349 ? 73.765 99.465 156.694 1.00 87.59 349 THR A CA 1
ATOM 2628 C C . THR A 1 349 ? 74.226 100.281 157.892 1.00 87.59 349 THR A C 1
ATOM 2629 O O . THR A 1 349 ? 75.314 100.069 158.432 1.00 87.59 349 THR A O 1
ATOM 2633 N N . VAL A 1 350 ? 73.401 101.242 158.285 1.00 89.93 350 VAL A N 1
ATOM 2634 C CA . VAL A 1 350 ? 73.712 102.165 159.366 1.00 89.93 350 VAL A CA 1
ATOM 2635 C C . VAL A 1 350 ? 72.657 102.017 160.451 1.00 89.93 350 VAL A C 1
ATOM 2636 O O . VAL A 1 350 ? 71.470 101.859 160.143 1.00 89.93 350 VAL A O 1
ATOM 2640 N N . ASP A 1 351 ? 73.121 101.909 161.701 1.00 92.49 351 ASP A N 1
ATOM 2641 C CA . ASP A 1 351 ? 72.312 101.905 162.933 1.00 92.49 351 ASP A CA 1
ATOM 2642 C C . ASP A 1 351 ? 71.032 101.086 162.788 1.00 92.49 351 ASP A C 1
ATOM 2643 O O . ASP A 1 351 ? 69.956 101.485 163.235 1.00 92.49 351 ASP A O 1
ATOM 2648 N N . GLY A 1 352 ? 71.153 99.924 162.156 1.00 86.82 352 GLY A N 1
ATOM 2649 C CA . GLY A 1 352 ? 70.039 99.013 162.031 1.00 86.82 352 GLY A CA 1
ATOM 2650 C C . GLY A 1 352 ? 69.100 99.300 160.889 1.00 86.82 352 GLY A C 1
ATOM 2651 O O . GLY A 1 352 ? 68.045 98.666 160.801 1.00 86.82 352 GLY A O 1
ATOM 2652 N N . ARG A 1 353 ? 69.438 100.241 160.018 1.00 87.57 353 ARG A N 1
ATOM 2653 C CA . ARG A 1 353 ? 68.595 100.586 158.886 1.00 87.57 353 ARG A CA 1
ATOM 2654 C C . ARG A 1 353 ? 69.424 100.527 157.617 1.00 87.57 353 ARG A C 1
ATOM 2655 O O . ARG A 1 353 ? 70.465 101.183 157.523 1.00 87.57 353 ARG A O 1
ATOM 2663 N N . ASN A 1 354 ? 68.972 99.738 156.655 1.00 83.24 354 ASN A N 1
ATOM 2664 C CA . ASN A 1 354 ? 69.569 99.697 155.327 1.00 83.24 354 ASN A CA 1
ATOM 2665 C C . ASN A 1 354 ? 68.578 100.340 154.363 1.00 83.24 354 ASN A C 1
ATOM 2666 O O . ASN A 1 354 ? 67.579 99.726 153.984 1.00 83.24 354 ASN A O 1
ATOM 2671 N N . SER A 1 355 ? 68.868 101.573 153.951 1.00 84.18 355 SER A N 1
ATOM 2672 C CA . SER A 1 355 ? 67.938 102.308 153.102 1.00 84.18 355 SER A CA 1
ATOM 2673 C C . SER A 1 355 ? 67.840 101.705 151.706 1.00 84.18 355 SER A C 1
ATOM 2674 O O . SER A 1 355 ? 66.737 101.459 151.203 1.00 84.18 355 SER A O 1
ATOM 2677 N N . ASP A 1 356 ? 68.982 101.475 151.057 1.00 84.16 356 ASP A N 1
ATOM 2678 C CA . ASP A 1 356 ? 68.958 100.917 149.709 1.00 84.16 356 ASP A CA 1
ATOM 2679 C C . ASP A 1 356 ? 68.265 99.567 149.697 1.00 84.16 356 ASP A C 1
ATOM 2680 O O . ASP A 1 356 ? 67.521 99.246 148.762 1.00 84.16 356 ASP A O 1
ATOM 2685 N N . LEU A 1 357 ? 68.503 98.756 150.724 1.00 78.83 357 LEU A N 1
ATOM 2686 C CA . LEU A 1 357 ? 67.808 97.483 150.807 1.00 78.83 357 LEU A CA 1
ATOM 2687 C C . LEU A 1 357 ? 66.310 97.693 150.953 1.00 78.83 357 LEU A C 1
ATOM 2688 O O . LEU A 1 357 ? 65.515 96.943 150.380 1.00 78.83 357 LEU A O 1
ATOM 2693 N N . ALA A 1 358 ? 65.907 98.718 151.702 1.00 77.50 358 ALA A N 1
ATOM 2694 C CA . ALA A 1 358 ? 64.489 99.036 151.817 1.00 77.50 358 ALA A CA 1
ATOM 2695 C C . ALA A 1 358 ? 63.889 99.363 150.457 1.00 77.50 358 ALA A C 1
ATOM 2696 O O . ALA A 1 358 ? 62.814 98.867 150.102 1.00 77.50 358 ALA A O 1
ATOM 2698 N N . ALA A 1 359 ? 64.568 100.206 149.683 1.00 78.47 359 ALA A N 1
ATOM 2699 C CA . ALA A 1 359 ? 64.038 100.587 148.377 1.00 78.47 359 ALA A CA 1
ATOM 2700 C C . ALA A 1 359 ? 63.975 99.394 147.433 1.00 78.47 359 ALA A C 1
ATOM 2701 O O . ALA A 1 359 ? 62.995 99.225 146.694 1.00 78.47 359 ALA A O 1
ATOM 2703 N N . GLN A 1 360 ? 65.013 98.561 147.438 1.00 75.71 360 GLN A N 1
ATOM 2704 C CA . GLN A 1 360 ? 64.992 97.343 146.639 1.00 75.71 360 GLN A CA 1
ATOM 2705 C C . GLN A 1 360 ? 63.806 96.470 147.031 1.00 75.71 360 GLN A C 1
ATOM 2706 O O . GLN A 1 360 ? 63.072 95.952 146.172 1.00 75.71 360 GLN A O 1
ATOM 2712 N N . MET A 1 361 ? 63.609 96.298 148.339 1.00 76.16 361 MET A N 1
ATOM 2713 C CA . MET A 1 361 ? 62.524 95.468 148.836 1.00 76.16 361 MET A CA 1
ATOM 2714 C C . MET A 1 361 ? 61.176 96.006 148.396 1.00 76.16 361 MET A C 1
ATOM 2715 O O . MET A 1 361 ? 60.285 95.234 148.051 1.00 76.16 361 MET A O 1
ATOM 2720 N N . MET A 1 362 ? 61.007 97.325 148.398 1.00 73.02 362 MET A N 1
ATOM 2721 C CA . MET A 1 362 ? 59.766 97.906 147.895 1.00 73.02 362 MET A CA 1
ATOM 2722 C C . MET A 1 362 ? 59.572 97.584 146.418 1.00 73.02 362 MET A C 1
ATOM 2723 O O . MET A 1 362 ? 58.490 97.137 145.992 1.00 73.02 362 MET A O 1
ATOM 2728 N N . HIS A 1 363 ? 60.608 97.838 145.614 1.00 71.11 363 HIS A N 1
ATOM 2729 C CA . HIS A 1 363 ? 60.488 97.628 144.178 1.00 71.11 363 HIS A CA 1
ATOM 2730 C C . HIS A 1 363 ? 60.071 96.204 143.863 1.00 71.11 363 HIS A C 1
ATOM 2731 O O . HIS A 1 363 ? 59.326 95.963 142.908 1.00 71.11 363 HIS A O 1
ATOM 2738 N N . SER A 1 364 ? 60.548 95.245 144.646 1.00 69.36 364 SER A N 1
ATOM 2739 C CA . SER A 1 364 ? 60.141 93.867 144.393 1.00 69.36 364 SER A CA 1
ATOM 2740 C C . SER A 1 364 ? 58.812 93.536 145.063 1.00 69.36 364 SER A C 1
ATOM 2741 O O . SER A 1 364 ? 58.028 92.718 144.550 1.00 69.36 364 SER A O 1
ATOM 2744 N N . ALA A 1 365 ? 58.532 94.175 146.197 1.00 67.78 365 ALA A N 1
ATOM 2745 C CA . ALA A 1 365 ? 57.307 93.930 146.930 1.00 67.78 365 ALA A CA 1
ATOM 2746 C C . ALA A 1 365 ? 56.090 94.329 146.131 1.00 67.78 365 ALA A C 1
ATOM 2747 O O . ALA A 1 365 ? 54.997 93.863 146.434 1.00 67.78 365 ALA A O 1
ATOM 2749 N N . THR A 1 366 ? 56.247 95.194 145.140 1.00 66.84 366 THR A N 1
ATOM 2750 C CA . THR A 1 366 ? 55.120 95.436 144.240 1.00 66.84 366 THR A CA 1
ATOM 2751 C C . THR A 1 366 ? 54.539 94.129 143.686 1.00 66.84 366 THR A C 1
ATOM 2752 O O . THR A 1 366 ? 53.399 93.748 144.009 1.00 66.84 366 THR A O 1
ATOM 2756 N N . ARG A 1 367 ? 55.321 93.437 142.849 1.00 66.29 367 ARG A N 1
ATOM 2757 C CA . ARG A 1 367 ? 54.879 92.154 142.310 1.00 66.29 367 ARG A CA 1
ATOM 2758 C C . ARG A 1 367 ? 54.580 91.168 143.425 1.00 66.29 367 ARG A C 1
ATOM 2759 O O . ARG A 1 367 ? 53.647 90.356 143.318 1.00 66.29 367 ARG A O 1
ATOM 2767 N N . PHE A 1 368 ? 55.383 91.201 144.491 1.00 64.14 368 PHE A N 1
ATOM 2768 C CA . PHE A 1 368 ? 55.136 90.293 145.604 1.00 64.14 368 PHE A CA 1
ATOM 2769 C C . PHE A 1 368 ? 53.725 90.443 146.144 1.00 64.14 368 PHE A C 1
ATOM 2770 O O . PHE A 1 368 ? 53.035 89.451 146.373 1.00 64.14 368 PHE A O 1
ATOM 2778 N N . CYS A 1 369 ? 53.276 91.676 146.352 1.00 64.91 369 CYS A N 1
ATOM 2779 C CA . CYS A 1 369 ? 51.975 91.881 146.967 1.00 64.91 369 CYS A CA 1
ATOM 2780 C C . CYS A 1 369 ? 50.863 91.544 145.997 1.00 64.91 369 CYS A C 1
ATOM 2781 O O . CYS A 1 369 ? 49.843 90.969 146.396 1.00 64.91 369 CYS A O 1
ATOM 2784 N N . ASP A 1 370 ? 51.046 91.876 144.717 1.00 68.13 370 ASP A N 1
ATOM 2785 C CA . ASP A 1 370 ? 50.105 91.403 143.705 1.00 68.13 370 ASP A CA 1
ATOM 2786 C C . ASP A 1 370 ? 49.860 89.904 143.851 1.00 68.13 370 ASP A C 1
ATOM 2787 O O . ASP A 1 370 ? 48.744 89.455 144.160 1.00 68.13 370 ASP A O 1
ATOM 2792 N N . ILE A 1 371 ? 50.924 89.116 143.682 1.00 62.25 371 ILE A N 1
ATOM 2793 C CA . ILE A 1 371 ? 50.754 87.668 143.667 1.00 62.25 371 ILE A CA 1
ATOM 2794 C C . ILE A 1 371 ? 50.355 87.149 145.041 1.00 62.25 371 ILE A C 1
ATOM 2795 O O . ILE A 1 371 ? 49.615 86.165 145.150 1.00 62.25 371 ILE A O 1
ATOM 2800 N N . PHE A 1 372 ? 50.770 87.828 146.108 1.00 58.68 372 PHE A N 1
ATOM 2801 C CA . PHE A 1 372 ? 50.499 87.324 147.444 1.00 58.68 372 PHE A CA 1
ATOM 2802 C C . PHE A 1 372 ? 49.043 87.489 147.820 1.00 58.68 372 PHE A C 1
ATOM 2803 O O . PHE A 1 372 ? 48.453 86.578 148.401 1.00 58.68 372 PHE A O 1
ATOM 2811 N N . VAL A 1 373 ? 48.442 88.637 147.522 1.00 60.65 373 VAL A N 1
ATOM 2812 C CA . VAL A 1 373 ? 47.032 88.742 147.861 1.00 60.65 373 VAL A CA 1
ATOM 2813 C C . VAL A 1 373 ? 46.196 87.942 146.882 1.00 60.65 373 VAL A C 1
ATOM 2814 O O . VAL A 1 373 ? 45.133 87.434 147.255 1.00 60.65 373 VAL A O 1
ATOM 2818 N N . GLU A 1 374 ? 46.664 87.753 145.644 1.00 61.95 374 GLU A N 1
ATOM 2819 C CA . GLU A 1 374 ? 45.990 86.789 144.784 1.00 61.95 374 GLU A CA 1
ATOM 2820 C C . GLU A 1 374 ? 45.932 85.421 145.450 1.00 61.95 374 GLU A C 1
ATOM 2821 O O . GLU A 1 374 ? 44.863 84.808 145.555 1.00 61.95 374 GLU A O 1
ATOM 2827 N N . ASN A 1 375 ? 47.066 84.954 145.970 1.00 61.45 375 ASN A N 1
ATOM 2828 C CA . ASN A 1 375 ? 47.081 83.616 146.547 1.00 61.45 375 ASN A CA 1
ATOM 2829 C C . ASN A 1 375 ? 46.367 83.569 147.890 1.00 61.45 375 ASN A C 1
ATOM 2830 O O . ASN A 1 375 ? 45.770 82.547 148.230 1.00 61.45 375 ASN A O 1
ATOM 2835 N N . LEU A 1 376 ? 46.403 84.650 148.663 1.00 56.89 376 LEU A N 1
ATOM 2836 C CA . LEU A 1 376 ? 45.671 84.675 149.922 1.00 56.89 376 LEU A CA 1
ATOM 2837 C C . LEU A 1 376 ? 44.174 84.571 149.680 1.00 56.89 376 LEU A C 1
ATOM 2838 O O . LEU A 1 376 ? 43.478 83.770 150.320 1.00 56.89 376 LEU A O 1
ATOM 2843 N N . SER A 1 377 ? 43.664 85.353 148.733 1.00 61.93 377 SER A N 1
ATOM 2844 C CA . SER A 1 377 ? 42.252 85.256 148.407 1.00 61.93 377 SER A CA 1
ATOM 2845 C C . SER A 1 377 ? 41.916 83.877 147.866 1.00 61.93 377 SER A C 1
ATOM 2846 O O . SER A 1 377 ? 40.837 83.342 148.141 1.00 61.93 377 SER A O 1
ATOM 2849 N N . THR A 1 378 ? 42.832 83.276 147.103 1.00 59.71 378 THR A N 1
ATOM 2850 C CA . THR A 1 378 ? 42.642 81.883 146.708 1.00 59.71 378 THR A CA 1
ATOM 2851 C C . THR A 1 378 ? 42.520 80.974 147.923 1.00 59.71 378 THR A C 1
ATOM 2852 O O . THR A 1 378 ? 41.693 80.057 147.942 1.00 59.71 378 THR A O 1
ATOM 2856 N N . PHE A 1 379 ? 43.331 81.217 148.950 1.00 60.75 379 PHE A N 1
ATOM 2857 C CA . PHE A 1 379 ? 43.315 80.372 150.138 1.00 60.75 379 PHE A CA 1
ATOM 2858 C C . PHE A 1 379 ? 42.074 80.567 150.985 1.00 60.75 379 PHE A C 1
ATOM 2859 O O . PHE A 1 379 ? 41.724 79.679 151.767 1.00 60.75 379 PHE A O 1
ATOM 2867 N N . TRP A 1 380 ? 41.398 81.691 150.846 1.00 61.21 380 TRP A N 1
ATOM 2868 C CA . TRP A 1 380 ? 40.183 81.931 151.605 1.00 61.21 380 TRP A CA 1
ATOM 2869 C C . TRP A 1 380 ? 38.922 81.636 150.813 1.00 61.21 380 TRP A C 1
ATOM 2870 O O . TRP A 1 380 ? 37.825 81.712 151.372 1.00 61.21 380 TRP A O 1
ATOM 2881 N N . GLY A 1 381 ? 39.050 81.354 149.525 1.00 63.18 381 GLY A N 1
ATOM 2882 C CA . GLY A 1 381 ? 37.917 81.066 148.684 1.00 63.18 381 GLY A CA 1
ATOM 2883 C C . GLY A 1 381 ? 37.289 82.290 148.082 1.00 63.18 381 GLY A C 1
ATOM 2884 O O . GLY A 1 381 ? 36.397 82.160 147.239 1.00 63.18 381 GLY A O 1
ATOM 2885 N N . VAL A 1 382 ? 37.746 83.466 148.461 1.00 64.35 382 VAL A N 1
ATOM 2886 C CA . VAL A 1 382 ? 37.236 84.714 147.925 1.00 64.35 382 VAL A CA 1
ATOM 2887 C C . VAL A 1 382 ? 38.001 85.055 146.659 1.00 64.35 382 VAL A C 1
ATOM 2888 O O . VAL A 1 382 ? 39.234 84.995 146.630 1.00 64.35 382 VAL A O 1
ATOM 2892 N N . VAL A 1 383 ? 37.269 85.333 145.582 1.00 70.01 383 VAL A N 1
ATOM 2893 C CA . VAL A 1 383 ? 37.922 85.716 144.340 1.00 70.01 383 VAL A CA 1
ATOM 2894 C C . VAL A 1 383 ? 38.716 86.992 144.581 1.00 70.01 383 VAL A C 1
ATOM 2895 O O . VAL A 1 383 ? 38.257 87.915 145.266 1.00 70.01 383 VAL A O 1
ATOM 2899 N N . ALA A 1 384 ? 39.930 87.036 144.048 1.00 70.75 384 ALA A N 1
ATOM 2900 C CA . ALA A 1 384 ? 40.744 88.233 144.180 1.00 70.75 384 ALA A CA 1
ATOM 2901 C C . ALA A 1 384 ? 40.082 89.406 143.476 1.00 70.75 384 ALA A C 1
ATOM 2902 O O . ALA A 1 384 ? 39.446 89.243 142.433 1.00 70.75 384 ALA A O 1
ATOM 2904 N N . ASN A 1 385 ? 40.210 90.585 144.067 1.00 72.34 385 ASN A N 1
ATOM 2905 C CA . ASN A 1 385 ? 39.647 91.779 143.461 1.00 72.34 385 ASN A CA 1
ATOM 2906 C C . ASN A 1 385 ? 40.282 91.985 142.090 1.00 72.34 385 ASN A C 1
ATOM 2907 O O . ASN A 1 385 ? 41.513 91.934 141.973 1.00 72.34 385 ASN A O 1
ATOM 2912 N N . PRO A 1 386 ? 39.493 92.200 141.036 1.00 71.97 386 PRO A N 1
ATOM 2913 C CA . PRO A 1 386 ? 40.091 92.374 139.703 1.00 71.97 386 PRO A CA 1
ATOM 2914 C C . PRO A 1 386 ? 41.159 93.447 139.652 1.00 71.97 386 PRO A C 1
ATOM 2915 O O . PRO A 1 386 ? 42.222 93.225 139.063 1.00 71.97 386 PRO A O 1
ATOM 2919 N N . ASP A 1 387 ? 40.913 94.600 140.258 1.00 73.24 387 ASP A N 1
ATOM 2920 C CA . ASP A 1 387 ? 41.986 95.554 140.468 1.00 73.24 387 ASP A CA 1
ATOM 2921 C C . ASP A 1 387 ? 42.749 95.208 141.740 1.00 73.24 387 ASP A C 1
ATOM 2922 O O . ASP A 1 387 ? 42.216 94.588 142.663 1.00 73.24 387 ASP A O 1
ATOM 2927 N N . GLY A 1 388 ? 44.026 95.556 141.753 1.00 71.73 388 GLY A N 1
ATOM 2928 C CA . GLY A 1 388 ? 44.838 95.293 142.917 1.00 71.73 388 GLY A CA 1
ATOM 2929 C C . GLY A 1 388 ? 44.700 96.385 143.951 1.00 71.73 388 GLY A C 1
ATOM 2930 O O . GLY A 1 388 ? 45.648 97.133 144.205 1.00 71.73 388 GLY A O 1
ATOM 2931 N N . ASN A 1 389 ? 43.515 96.502 144.544 1.00 69.92 389 ASN A N 1
ATOM 2932 C CA . ASN A 1 389 ? 43.317 97.506 145.579 1.00 69.92 389 ASN A CA 1
ATOM 2933 C C . ASN A 1 389 ? 43.993 97.088 146.878 1.00 69.92 389 ASN A C 1
ATOM 2934 O O . ASN A 1 389 ? 44.722 97.876 147.490 1.00 69.92 389 ASN A O 1
ATOM 2939 N N . ALA A 1 390 ? 43.755 95.852 147.318 1.00 68.60 390 ALA A N 1
ATOM 2940 C CA . ALA A 1 390 ? 44.316 95.390 148.584 1.00 68.60 390 ALA A CA 1
ATOM 2941 C C . ALA A 1 390 ? 45.834 95.301 148.522 1.00 68.60 390 ALA A C 1
ATOM 2942 O O . ALA A 1 390 ? 46.527 95.684 149.475 1.00 68.60 390 ALA A O 1
ATOM 2944 N N . SER A 1 391 ? 46.363 94.771 147.420 1.00 65.82 391 SER A N 1
ATOM 2945 C CA . SER A 1 391 ? 47.807 94.690 147.257 1.00 65.82 391 SER A CA 1
ATOM 2946 C C . SER A 1 391 ? 48.458 96.050 147.441 1.00 65.82 391 SER A C 1
ATOM 2947 O O . SER A 1 391 ? 49.531 96.153 148.040 1.00 65.82 391 SER A O 1
ATOM 2950 N N . GLN A 1 392 ? 47.835 97.107 146.921 1.00 67.33 392 GLN A N 1
ATOM 2951 C CA . GLN A 1 392 ? 48.392 98.442 147.112 1.00 67.33 392 GLN A CA 1
ATOM 2952 C C . GLN A 1 392 ? 48.401 98.834 148.582 1.00 67.33 392 GLN A C 1
ATOM 2953 O O . GLN A 1 392 ? 49.335 99.495 149.050 1.00 67.33 392 GLN A O 1
ATOM 2959 N N . ALA A 1 393 ? 47.374 98.433 149.329 1.00 67.75 393 ALA A N 1
ATOM 2960 C CA . ALA A 1 393 ? 47.362 98.694 150.765 1.00 67.75 393 ALA A CA 1
ATOM 2961 C C . ALA A 1 393 ? 48.534 98.010 151.447 1.00 67.75 393 ALA A C 1
ATOM 2962 O O . ALA A 1 393 ? 49.240 98.612 152.269 1.00 67.75 393 ALA A O 1
ATOM 2964 N N . LEU A 1 394 ? 48.761 96.743 151.112 1.00 65.55 394 LEU A N 1
ATOM 2965 C CA . LEU A 1 394 ? 49.859 96.021 151.737 1.00 65.55 394 LEU A CA 1
ATOM 2966 C C . LEU A 1 394 ? 51.194 96.631 151.329 1.00 65.55 394 LEU A C 1
ATOM 2967 O O . LEU A 1 394 ? 52.128 96.701 152.133 1.00 65.55 394 LEU A O 1
ATOM 2972 N N . LEU A 1 395 ? 51.295 97.091 150.085 1.00 64.53 395 LEU A N 1
ATOM 2973 C CA . LEU A 1 395 ? 52.521 97.732 149.633 1.00 64.53 395 LEU A CA 1
ATOM 2974 C C . LEU A 1 395 ? 52.778 99.014 150.406 1.00 64.53 395 LEU A C 1
ATOM 2975 O O . LEU A 1 395 ? 53.923 99.326 150.739 1.00 64.53 395 LEU A O 1
ATOM 2980 N N . HIS A 1 396 ? 51.729 99.785 150.687 1.00 68.36 396 HIS A N 1
ATOM 2981 C CA . HIS A 1 396 ? 51.929 100.981 151.498 1.00 68.36 396 HIS A CA 1
ATOM 2982 C C . HIS A 1 396 ? 52.363 100.614 152.907 1.00 68.36 396 HIS A C 1
ATOM 2983 O O . HIS A 1 396 ? 53.143 101.341 153.531 1.00 68.36 396 HIS A O 1
ATOM 2990 N N . ALA A 1 397 ? 51.805 99.537 153.458 1.00 67.84 397 ALA A N 1
ATOM 2991 C CA . ALA A 1 397 ? 52.288 99.061 154.750 1.00 67.84 397 ALA A CA 1
ATOM 2992 C C . ALA A 1 397 ? 53.776 98.744 154.686 1.00 67.84 397 ALA A C 1
ATOM 2993 O O . ALA A 1 397 ? 54.544 99.093 155.592 1.00 67.84 397 ALA A O 1
ATOM 2995 N N . PHE A 1 398 ? 54.206 98.093 153.612 1.00 69.60 398 PHE A N 1
ATOM 2996 C CA . PHE A 1 398 ? 55.636 97.905 153.405 1.00 69.60 398 PHE A CA 1
ATOM 2997 C C . PHE A 1 398 ? 56.365 99.238 153.399 1.00 69.60 398 PHE A C 1
ATOM 2998 O O . PHE A 1 398 ? 57.429 99.376 154.005 1.00 69.60 398 PHE A O 1
ATOM 3006 N N . ASN A 1 399 ? 55.818 100.222 152.690 1.00 71.59 399 ASN A N 1
ATOM 3007 C CA . ASN A 1 399 ? 56.466 101.525 152.609 1.00 71.59 399 ASN A CA 1
ATOM 3008 C C . ASN A 1 399 ? 56.646 102.147 153.984 1.00 71.59 399 ASN A C 1
ATOM 3009 O O . ASN A 1 399 ? 57.709 102.695 154.290 1.00 71.59 399 ASN A O 1
ATOM 3014 N N . ILE A 1 400 ? 55.625 102.062 154.836 1.00 70.59 400 ILE A N 1
ATOM 3015 C CA . ILE A 1 400 ? 55.779 102.610 156.180 1.00 70.59 400 ILE A CA 1
ATOM 3016 C C . ILE A 1 400 ? 56.795 101.798 156.966 1.00 70.59 400 ILE A C 1
ATOM 3017 O O . ILE A 1 400 ? 57.452 102.325 157.871 1.00 70.59 400 ILE A O 1
ATOM 3022 N N . VAL A 1 401 ? 56.955 100.514 156.641 1.00 73.09 401 VAL A N 1
ATOM 3023 C CA . VAL A 1 401 ? 57.994 99.733 157.309 1.00 73.09 401 VAL A CA 1
ATOM 3024 C C . VAL A 1 401 ? 59.378 100.168 156.843 1.00 73.09 401 VAL A C 1
ATOM 3025 O O . VAL A 1 401 ? 60.325 100.236 157.635 1.00 73.09 401 VAL A O 1
ATOM 3029 N N . ALA A 1 402 ? 59.513 100.481 155.558 1.00 75.60 402 ALA A N 1
ATOM 3030 C CA . ALA A 1 402 ? 60.825 100.705 154.967 1.00 75.60 402 ALA A CA 1
ATOM 3031 C C . ALA A 1 402 ? 61.442 102.005 155.459 1.00 75.60 402 ALA A C 1
ATOM 3032 O O . ALA A 1 402 ? 62.566 102.018 155.972 1.00 75.60 402 ALA A O 1
ATOM 3034 N N . CYS A 1 403 ? 60.722 103.113 155.314 1.00 77.53 403 CYS A N 1
ATOM 3035 C CA . CYS A 1 403 ? 61.269 104.423 155.624 1.00 77.53 403 CYS A CA 1
ATOM 3036 C C . CYS A 1 403 ? 61.130 104.793 157.091 1.00 77.53 403 CYS A C 1
ATOM 3037 O O . CYS A 1 403 ? 61.290 105.966 157.436 1.00 77.53 403 CYS A O 1
ATOM 3040 N N . ALA A 1 404 ? 60.831 103.834 157.958 1.00 78.90 404 ALA A N 1
ATOM 3041 C CA . ALA A 1 404 ? 60.820 104.114 159.385 1.00 78.90 404 ALA A CA 1
ATOM 3042 C C . ALA A 1 404 ? 62.226 104.440 159.865 1.00 78.90 404 ALA A C 1
ATOM 3043 O O . ALA A 1 404 ? 63.172 103.701 159.592 1.00 78.90 404 ALA A O 1
ATOM 3045 N N . VAL A 1 405 ? 62.364 105.550 160.592 1.00 84.85 405 VAL A N 1
ATOM 3046 C CA . VAL A 1 405 ? 63.691 106.002 161.002 1.00 84.85 405 VAL A CA 1
ATOM 3047 C C . VAL A 1 405 ? 64.256 105.187 162.150 1.00 84.85 405 VAL A C 1
ATOM 3048 O O . VAL A 1 405 ? 65.439 105.335 162.479 1.00 84.85 405 VAL A O 1
ATOM 3052 N N . GLU A 1 406 ? 63.451 104.336 162.764 1.00 86.30 406 GLU A N 1
ATOM 3053 C CA . GLU A 1 406 ? 63.913 103.514 163.863 1.00 86.30 406 GLU A CA 1
ATOM 3054 C C . GLU A 1 406 ? 64.782 102.371 163.355 1.00 86.30 406 GLU A C 1
ATOM 3055 O O . GLU A 1 406 ? 64.722 102.005 162.180 1.00 86.30 406 GLU A O 1
ATOM 3061 N N . PRO A 1 407 ? 65.605 101.793 164.223 1.00 84.32 407 PRO A N 1
ATOM 3062 C CA . PRO A 1 407 ? 66.322 100.573 163.850 1.00 84.32 407 PRO A CA 1
ATOM 3063 C C . PRO A 1 407 ? 65.365 99.418 163.629 1.00 84.32 407 PRO A C 1
ATOM 3064 O O . PRO A 1 407 ? 64.259 99.381 164.172 1.00 84.32 407 PRO A O 1
ATOM 3068 N N . ASN A 1 408 ? 65.804 98.466 162.813 1.00 81.53 408 ASN A N 1
ATOM 3069 C CA . ASN A 1 408 ? 65.008 97.289 162.501 1.00 81.53 408 ASN A CA 1
ATOM 3070 C C . ASN A 1 408 ? 65.912 96.071 162.461 1.00 81.53 408 ASN A C 1
ATOM 3071 O O . ASN A 1 408 ? 66.980 96.109 161.845 1.00 81.53 408 ASN A O 1
ATOM 3076 N N . ARG A 1 409 ? 65.484 94.996 163.121 1.00 80.98 409 ARG A N 1
ATOM 3077 C CA . ARG A 1 409 ? 66.263 93.764 163.104 1.00 80.98 409 ARG A CA 1
ATOM 3078 C C . ARG A 1 409 ? 66.327 93.168 161.705 1.00 80.98 409 ARG A C 1
ATOM 3079 O O . ARG A 1 409 ? 67.394 92.736 161.257 1.00 80.98 409 ARG A O 1
ATOM 3087 N N . HIS A 1 410 ? 65.200 93.148 160.997 1.00 78.62 410 HIS A N 1
ATOM 3088 C CA . HIS A 1 410 ? 65.117 92.413 159.745 1.00 78.62 410 HIS A CA 1
ATOM 3089 C C . HIS A 1 410 ? 65.841 93.104 158.604 1.00 78.62 410 HIS A C 1
ATOM 3090 O O . HIS A 1 410 ? 66.075 92.471 157.573 1.00 78.62 410 HIS A O 1
ATOM 3097 N N . LEU A 1 411 ? 66.176 94.385 158.743 1.00 81.77 411 LEU A N 1
ATOM 3098 C CA . LEU A 1 411 ? 66.898 95.103 157.702 1.00 81.77 411 LEU A CA 1
ATOM 3099 C C . LEU A 1 411 ? 68.305 95.502 158.124 1.00 81.77 411 LEU A C 1
ATOM 3100 O O . LEU A 1 411 ? 68.874 96.440 157.560 1.00 81.77 411 LEU A O 1
ATOM 3105 N N . GLU A 1 412 ? 68.877 94.809 159.107 1.00 88.34 412 GLU A N 1
ATOM 3106 C CA . GLU A 1 412 ? 70.291 94.948 159.433 1.00 88.34 412 GLU A CA 1
ATOM 3107 C C . GLU A 1 412 ? 71.179 94.326 158.363 1.00 88.34 412 GLU A C 1
ATOM 3108 O O . GLU A 1 412 ? 72.404 94.285 158.511 1.00 88.34 412 GLU A O 1
ATOM 3114 N N . MET A 1 413 ? 70.566 93.843 157.291 1.00 98.55 413 MET A N 1
ATOM 3115 C CA . MET A 1 413 ? 71.193 92.986 156.307 1.00 98.55 413 MET A CA 1
ATOM 3116 C C . MET A 1 413 ? 72.201 93.768 155.470 1.00 98.55 413 MET A C 1
ATOM 3117 O O . MET A 1 413 ? 72.373 94.980 155.608 1.00 98.55 413 MET A O 1
ATOM 3122 N N . ASN A 1 414 ? 72.885 93.040 154.596 1.00 81.60 414 ASN A N 1
ATOM 3123 C CA . ASN A 1 414 ? 73.419 93.582 153.355 1.00 81.60 414 ASN A CA 1
ATOM 3124 C C . ASN A 1 414 ? 73.060 92.736 152.150 1.00 81.60 414 ASN A C 1
ATOM 3125 O O . ASN A 1 414 ? 73.143 93.233 151.022 1.00 81.60 414 ASN A O 1
ATOM 3130 N N . VAL A 1 415 ? 72.693 91.474 152.351 1.00 80.58 415 VAL A N 1
ATOM 3131 C CA . VAL A 1 415 ? 72.131 90.599 151.330 1.00 80.58 415 VAL A CA 1
ATOM 3132 C C . VAL A 1 415 ? 71.015 89.822 152.009 1.00 80.58 415 VAL A C 1
ATOM 3133 O O . VAL A 1 415 ? 71.282 88.984 152.876 1.00 80.58 415 VAL A O 1
ATOM 3137 N N . MET A 1 416 ? 69.772 90.105 151.639 1.00 76.97 416 MET A N 1
ATOM 3138 C CA . MET A 1 416 ? 68.623 89.451 152.242 1.00 76.97 416 MET A CA 1
ATOM 3139 C C . MET A 1 416 ? 67.797 88.726 151.192 1.00 76.97 416 MET A C 1
ATOM 3140 O O . MET A 1 416 ? 67.773 89.109 150.020 1.00 76.97 416 MET A O 1
ATOM 3145 N N . ALA A 1 417 ? 67.115 87.671 151.633 1.00 72.86 417 ALA A N 1
ATOM 3146 C CA . ALA A 1 417 ? 66.169 86.935 150.803 1.00 72.86 417 ALA A CA 1
ATOM 3147 C C . ALA A 1 417 ? 64.773 87.200 151.337 1.00 72.86 417 ALA A C 1
ATOM 3148 O O . ALA A 1 417 ? 64.337 86.530 152.282 1.00 72.86 417 ALA A O 1
ATOM 3150 N N . PRO A 1 418 ? 64.039 88.141 150.773 1.00 70.19 418 PRO A N 1
ATOM 3151 C CA . PRO A 1 418 ? 62.874 88.699 151.469 1.00 70.19 418 PRO A CA 1
ATOM 3152 C C . PRO A 1 418 ? 61.795 87.709 151.857 1.00 70.19 418 PRO A C 1
ATOM 3153 O O . PRO A 1 418 ? 61.455 87.580 153.035 1.00 70.19 418 PRO A O 1
ATOM 3157 N N . TRP A 1 419 ? 61.248 87.003 150.878 1.00 67.44 419 TRP A N 1
ATOM 3158 C CA . TRP A 1 419 ? 59.939 86.387 151.037 1.00 67.44 419 TRP A CA 1
ATOM 3159 C C . TRP A 1 419 ? 60.088 84.915 151.395 1.00 67.44 419 TRP A C 1
ATOM 3160 O O . TRP A 1 419 ? 60.020 84.018 150.557 1.00 67.44 419 TRP A O 1
ATOM 3171 N N . TYR A 1 420 ? 60.298 84.691 152.686 1.00 66.06 420 TYR A N 1
ATOM 3172 C CA . TYR A 1 420 ? 60.309 83.354 153.262 1.00 66.06 420 TYR A CA 1
ATOM 3173 C C . TYR A 1 420 ? 59.964 83.549 154.728 1.00 66.06 420 TYR A C 1
ATOM 3174 O O . TYR A 1 420 ? 60.783 84.057 155.498 1.00 66.06 420 TYR A O 1
ATOM 3183 N N . TRP A 1 421 ? 58.687 83.299 155.034 1.00 63.78 421 TRP A N 1
ATOM 3184 C CA . TRP A 1 421 ? 58.038 83.478 156.353 1.00 63.78 421 TRP A CA 1
ATOM 3185 C C . TRP A 1 421 ? 58.040 82.236 157.238 1.00 63.78 421 TRP A C 1
ATOM 3186 O O . TRP A 1 421 ? 58.420 82.356 158.401 1.00 63.78 421 TRP A O 1
ATOM 3197 N N . VAL A 1 422 ? 57.568 81.108 156.706 1.00 62.45 422 VAL A N 1
ATOM 3198 C CA . VAL A 1 422 ? 57.630 79.837 157.418 1.00 62.45 422 VAL A CA 1
ATOM 3199 C C . VAL A 1 422 ? 57.635 78.862 156.252 1.00 62.45 422 VAL A C 1
ATOM 3200 O O . VAL A 1 422 ? 57.230 79.195 155.139 1.00 62.45 422 VAL A O 1
ATOM 3204 N N . GLU A 1 423 ? 58.089 77.641 156.511 1.00 64.30 423 GLU A N 1
ATOM 3205 C CA . GLU A 1 423 ? 58.034 76.613 155.484 1.00 64.30 423 GLU A CA 1
ATOM 3206 C C . GLU A 1 423 ? 56.592 76.306 155.125 1.00 64.30 423 GLU A C 1
ATOM 3207 O O . GLU A 1 423 ? 55.759 76.072 156.001 1.00 64.30 423 GLU A O 1
ATOM 3213 N N . SER A 1 424 ? 56.300 76.292 153.828 1.00 63.32 424 SER A N 1
ATOM 3214 C CA . SER A 1 424 ? 54.974 75.961 153.333 1.00 63.32 424 SER A CA 1
ATOM 3215 C C . SER A 1 424 ? 54.907 74.539 152.811 1.00 63.32 424 SER A C 1
ATOM 3216 O O . SER A 1 424 ? 54.057 74.229 151.971 1.00 63.32 424 SER A O 1
ATOM 3219 N N . SER A 1 425 ? 55.787 73.672 153.291 1.00 65.24 425 SER A N 1
ATOM 3220 C CA . SER A 1 425 ? 56.039 72.394 152.653 1.00 65.24 425 SER A CA 1
ATOM 3221 C C . SER A 1 425 ? 55.245 71.249 153.256 1.00 65.24 425 SER A C 1
ATOM 3222 O O . SER A 1 425 ? 55.430 70.111 152.833 1.00 65.24 425 SER A O 1
ATOM 3225 N N . ALA A 1 426 ? 54.387 71.503 154.244 1.00 63.82 426 ALA A N 1
ATOM 3226 C CA . ALA A 1 426 ? 53.604 70.403 154.794 1.00 63.82 426 ALA A CA 1
ATOM 3227 C C . ALA A 1 426 ? 52.208 70.810 155.249 1.00 63.82 426 ALA A C 1
ATOM 3228 O O . ALA A 1 426 ? 51.569 70.050 155.980 1.00 63.82 426 ALA A O 1
ATOM 3230 N N . LEU A 1 427 ? 51.714 72.004 154.919 1.00 57.94 427 LEU A N 1
ATOM 3231 C CA . LEU A 1 427 ? 50.409 72.371 155.547 1.00 57.94 427 LEU A CA 1
ATOM 3232 C C . LEU A 1 427 ? 49.243 72.400 154.554 1.00 57.94 427 LEU A C 1
ATOM 3233 O O . LEU A 1 427 ? 48.159 72.865 154.956 1.00 57.94 427 LEU A O 1
ATOM 3238 N N . PHE A 1 428 ? 49.430 71.914 153.323 1.00 61.46 428 PHE A N 1
ATOM 3239 C CA . PHE A 1 428 ? 48.362 72.062 152.354 1.00 61.46 428 PHE A CA 1
ATOM 3240 C C . PHE A 1 428 ? 48.004 70.723 151.747 1.00 61.46 428 PHE A C 1
ATOM 3241 O O . PHE A 1 428 ? 48.868 70.019 151.220 1.00 61.46 428 PHE A O 1
ATOM 3249 N N . CYS A 1 429 ? 46.722 70.384 151.816 1.00 67.89 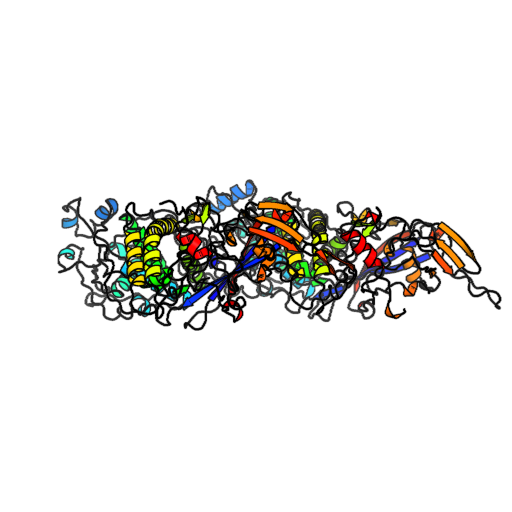429 CYS A N 1
ATOM 3250 C CA . CYS A 1 429 ? 46.261 69.171 151.175 1.00 67.89 429 CYS A CA 1
ATOM 3251 C C . CYS A 1 429 ? 46.357 69.283 149.666 1.00 67.89 429 CYS A C 1
ATOM 3252 O O . CYS A 1 429 ? 46.304 68.262 148.977 1.00 67.89 429 CYS A O 1
ATOM 3255 N N . ASP A 1 430 ? 46.517 70.497 149.146 1.00 67.19 430 ASP A N 1
ATOM 3256 C CA . ASP A 1 430 ? 46.651 70.724 147.718 1.00 67.19 430 ASP A CA 1
ATOM 3257 C C . ASP A 1 430 ? 47.280 72.093 147.512 1.00 67.19 430 ASP A C 1
ATOM 3258 O O . ASP A 1 430 ? 46.971 73.036 148.242 1.00 67.19 430 ASP A O 1
ATOM 3263 N N . TYR A 1 431 ? 48.155 72.198 146.513 1.00 62.30 431 TYR A N 1
ATOM 3264 C CA . TYR A 1 431 ? 48.741 73.471 146.127 1.00 62.30 431 TYR A CA 1
ATOM 3265 C C . TYR A 1 431 ? 48.292 73.958 144.760 1.00 62.30 431 TYR A C 1
ATOM 3266 O O . TYR A 1 431 ? 48.566 75.110 144.413 1.00 62.30 431 TYR A O 1
ATOM 3275 N N . ALA A 1 432 ? 47.618 73.121 143.987 1.00 64.92 432 ALA A N 1
ATOM 3276 C CA . ALA A 1 432 ? 47.085 73.480 142.681 1.00 64.92 432 ALA A CA 1
ATOM 3277 C C . ALA A 1 432 ? 46.220 74.738 142.688 1.00 64.92 432 ALA A C 1
ATOM 3278 O O . ALA A 1 432 ? 46.236 75.478 141.698 1.00 64.92 432 ALA A O 1
ATOM 3280 N N . PRO A 1 433 ? 45.441 75.021 143.739 1.00 64.79 433 PRO A N 1
ATOM 3281 C CA . PRO A 1 433 ? 44.685 76.284 143.726 1.00 64.79 433 PRO A CA 1
ATOM 3282 C C . PRO A 1 433 ? 45.571 77.510 143.617 1.00 64.79 433 PRO A C 1
ATOM 3283 O O . PRO A 1 433 ? 45.290 78.402 142.808 1.00 64.79 433 PRO A O 1
ATOM 3287 N N . PHE A 1 434 ? 46.639 77.582 144.401 1.00 61.74 434 PHE A N 1
ATOM 3288 C CA . PHE A 1 434 ? 47.500 78.752 144.361 1.00 61.74 434 PHE A CA 1
ATOM 3289 C C . PHE A 1 434 ? 48.201 78.867 143.018 1.00 61.74 434 PHE A C 1
ATOM 3290 O O . PHE A 1 434 ? 48.598 77.866 142.419 1.00 61.74 434 PHE A O 1
ATOM 3298 N N . ARG A 1 435 ? 48.334 80.099 142.535 1.00 66.70 435 ARG A N 1
ATOM 3299 C CA . ARG A 1 435 ? 49.207 80.408 141.410 1.00 66.70 435 ARG A CA 1
ATOM 3300 C C . ARG A 1 435 ? 50.480 81.022 141.969 1.00 66.70 435 ARG A C 1
ATOM 3301 O O . ARG A 1 435 ? 50.447 82.103 142.564 1.00 66.70 435 ARG A O 1
ATOM 3309 N N . SER A 1 436 ? 51.596 80.320 141.793 1.00 65.04 436 SER A N 1
ATOM 3310 C CA . SER A 1 436 ? 52.868 80.756 142.302 1.00 65.04 436 SER A CA 1
ATOM 3311 C C . SER A 1 436 ? 53.955 80.370 141.309 1.00 65.04 436 SER A C 1
ATOM 3312 O O . SER A 1 436 ? 54.029 79.200 140.898 1.00 65.04 436 SER A O 1
ATOM 3315 N N . PRO A 1 437 ? 54.804 81.312 140.904 1.00 65.51 437 PRO A N 1
ATOM 3316 C CA . PRO A 1 437 ? 55.923 80.945 140.034 1.00 65.51 437 PRO A CA 1
ATOM 3317 C C . PRO A 1 437 ? 56.995 80.156 140.753 1.00 65.51 437 PRO A C 1
ATOM 3318 O O . PRO A 1 437 ? 57.679 79.341 140.122 1.00 65.51 437 PRO A O 1
ATOM 3322 N N . ILE A 1 438 ? 57.158 80.369 142.059 1.00 63.74 438 ILE A N 1
ATOM 3323 C CA . ILE A 1 438 ? 58.192 79.661 142.801 1.00 63.74 438 ILE A CA 1
ATOM 3324 C C . ILE A 1 438 ? 57.924 78.167 142.819 1.00 63.74 438 ILE A C 1
ATOM 3325 O O . ILE A 1 438 ? 58.858 77.359 142.768 1.00 63.74 438 ILE A O 1
ATOM 3330 N N . SER A 1 439 ? 56.656 77.768 142.843 1.00 66.18 439 SER A N 1
ATOM 3331 C CA . SER A 1 439 ? 56.358 76.346 142.754 1.00 66.18 439 SER A CA 1
ATOM 3332 C C . SER A 1 439 ? 56.768 75.788 141.401 1.00 66.18 439 SER A C 1
ATOM 3333 O O . SER A 1 439 ? 57.373 74.714 141.324 1.00 66.18 439 SER A O 1
ATOM 3336 N N . SER A 1 440 ? 56.460 76.507 140.322 1.00 66.14 440 SER A N 1
ATOM 3337 C CA . SER A 1 440 ? 56.887 76.064 139.002 1.00 66.14 440 SER A CA 1
ATOM 3338 C C . SER A 1 440 ? 58.403 75.986 138.903 1.00 66.14 440 SER A C 1
ATOM 3339 O O . SER A 1 440 ? 58.934 75.145 138.172 1.00 66.14 440 SER A O 1
ATOM 3342 N N . ALA A 1 441 ? 59.113 76.844 139.633 1.00 65.44 441 ALA A N 1
ATOM 3343 C CA . ALA A 1 441 ? 60.568 76.806 139.604 1.00 65.44 441 ALA A CA 1
ATOM 3344 C C . ALA A 1 441 ? 61.141 75.709 140.484 1.00 65.44 441 ALA A C 1
ATOM 3345 O O . ALA A 1 441 ? 62.316 75.364 140.333 1.00 65.44 441 ALA A O 1
ATOM 3347 N N . GLY A 1 442 ? 60.350 75.153 141.392 1.00 62.99 442 GLY A N 1
ATOM 3348 C CA . GLY A 1 442 ? 60.790 74.053 142.216 1.00 62.99 442 GLY A CA 1
ATOM 3349 C C . GLY A 1 442 ? 61.221 74.419 143.617 1.00 62.99 442 GLY A C 1
ATOM 3350 O O . GLY A 1 442 ? 61.420 73.517 144.436 1.00 62.99 442 GLY A O 1
ATOM 3351 N N . TYR A 1 443 ? 61.372 75.700 143.926 1.00 64.97 443 TYR A N 1
ATOM 3352 C CA . TYR A 1 443 ? 61.691 76.088 145.290 1.00 64.97 443 TYR A CA 1
ATOM 3353 C C . TYR A 1 443 ? 60.468 76.148 146.181 1.00 64.97 443 TYR A C 1
ATOM 3354 O O . TYR A 1 443 ? 60.558 76.673 147.292 1.00 64.97 443 TYR A O 1
ATOM 3363 N N . GLY A 1 444 ? 59.333 75.627 145.734 1.00 65.86 444 GLY A N 1
ATOM 3364 C CA . GLY A 1 444 ? 58.113 75.735 146.493 1.00 65.86 444 GLY A CA 1
ATOM 3365 C C . GLY A 1 444 ? 58.053 74.727 147.615 1.00 65.86 444 GLY A C 1
ATOM 3366 O O . GLY A 1 444 ? 59.060 74.408 148.253 1.00 65.86 444 GLY A O 1
ATOM 3367 N N . PRO A 1 445 ? 56.868 74.195 147.873 1.00 65.88 445 PRO A N 1
ATOM 3368 C CA . PRO A 1 445 ? 56.743 73.128 148.860 1.00 65.88 445 PRO A CA 1
ATOM 3369 C C . PRO A 1 445 ? 57.278 71.845 148.268 1.00 65.88 445 PRO A C 1
ATOM 3370 O O . PRO A 1 445 ? 57.245 71.637 147.054 1.00 65.88 445 PRO A O 1
ATOM 3374 N N . GLN A 1 446 ? 57.781 70.972 149.135 1.00 64.89 446 GLN A N 1
ATOM 3375 C CA . GLN A 1 446 ? 58.309 69.717 148.630 1.00 64.89 446 GLN A CA 1
ATOM 3376 C C . GLN A 1 446 ? 57.441 68.504 148.916 1.00 64.89 446 GLN A C 1
ATOM 3377 O O . GLN A 1 446 ? 57.500 67.542 148.148 1.00 64.89 446 GLN A O 1
ATOM 3383 N N . CYS A 1 447 ? 56.617 68.516 149.959 1.00 65.12 447 CYS A N 1
ATOM 3384 C CA . CYS A 1 447 ? 55.770 67.360 150.237 1.00 65.12 447 CYS A CA 1
ATOM 3385 C C . CYS A 1 447 ? 54.360 67.825 150.566 1.00 65.12 447 CYS A C 1
ATOM 3386 O O . CYS A 1 447 ? 54.094 68.301 151.671 1.00 65.12 447 CYS A O 1
ATOM 3389 N N . VAL A 1 448 ? 53.452 67.658 149.606 1.00 64.23 448 VAL A N 1
ATOM 3390 C CA . VAL A 1 448 ? 52.040 67.838 149.886 1.00 64.23 448 VAL A CA 1
ATOM 3391 C C . VAL A 1 448 ? 51.667 66.968 151.066 1.00 64.23 448 VAL A C 1
ATOM 3392 O O . VAL A 1 448 ? 52.006 65.782 151.113 1.00 64.23 448 VAL A O 1
ATOM 3396 N N . TYR A 1 449 ? 50.981 67.559 152.033 1.00 63.52 449 TYR A N 1
ATOM 3397 C CA . TYR A 1 449 ? 50.479 66.795 153.160 1.00 63.52 449 TYR A CA 1
ATOM 3398 C C . TYR A 1 449 ? 49.544 65.705 152.668 1.00 63.52 449 TYR A C 1
ATOM 3399 O O . TYR A 1 449 ? 48.548 65.983 151.998 1.00 63.52 449 TYR A O 1
ATOM 3408 N N . GLY A 1 450 ? 49.872 64.462 152.989 1.00 62.24 450 GLY A N 1
ATOM 3409 C CA . GLY A 1 450 ? 49.070 63.352 152.530 1.00 62.24 450 GLY A CA 1
ATOM 3410 C C . GLY A 1 450 ? 49.231 63.092 151.049 1.00 62.24 450 GLY A C 1
ATOM 3411 O O . GLY A 1 450 ? 48.241 63.014 150.318 1.00 62.24 450 GLY A O 1
ATOM 3412 N N . ALA A 1 451 ? 50.482 62.971 150.602 1.00 65.22 451 ALA A N 1
ATOM 3413 C CA . ALA A 1 451 ? 50.814 62.558 149.243 1.00 65.22 451 ALA A CA 1
ATOM 3414 C C . ALA A 1 451 ? 52.319 62.384 149.103 1.00 65.22 451 ALA A C 1
ATOM 3415 O O . ALA A 1 451 ? 53.090 63.245 149.534 1.00 65.22 451 ALA A O 1
ATOM 3417 N N . ARG A 1 452 ? 52.748 61.280 148.503 1.00 65.37 452 ARG A N 1
ATOM 3418 C CA . ARG A 1 452 ? 54.167 61.002 148.326 1.00 65.37 452 ARG A CA 1
ATOM 3419 C C . ARG A 1 452 ? 54.618 61.687 147.048 1.00 65.37 452 ARG A C 1
ATOM 3420 O O . ARG A 1 452 ? 54.266 61.256 145.946 1.00 65.37 452 ARG A O 1
ATOM 3428 N N . LEU A 1 453 ? 55.405 62.744 147.192 1.00 63.32 453 LEU A N 1
ATOM 3429 C CA . LEU A 1 453 ? 55.825 63.543 146.056 1.00 63.32 453 LEU A CA 1
ATOM 3430 C C . LEU A 1 453 ? 57.174 63.053 145.559 1.00 63.32 453 LEU A C 1
ATOM 3431 O O . LEU A 1 453 ? 58.121 62.919 146.340 1.00 63.32 453 LEU A O 1
ATOM 3436 N N . VAL A 1 454 ? 57.245 62.756 144.267 1.00 62.99 454 VAL A N 1
ATOM 3437 C CA . VAL A 1 454 ? 58.464 62.277 143.633 1.00 62.99 454 VAL A CA 1
ATOM 3438 C C . VAL A 1 454 ? 59.077 63.487 142.950 1.00 62.99 454 VAL A C 1
ATOM 3439 O O . VAL A 1 454 ? 58.642 63.900 141.874 1.00 62.99 454 VAL A O 1
ATOM 3443 N N . LEU A 1 455 ? 60.098 64.048 143.573 1.00 58.74 455 LEU A N 1
ATOM 3444 C CA . LEU A 1 455 ? 60.810 65.199 143.051 1.00 58.74 455 LEU A CA 1
ATOM 3445 C C . LEU A 1 455 ? 62.220 64.807 142.631 1.00 58.74 455 LEU A C 1
ATOM 3446 O O . LEU A 1 455 ? 62.726 63.745 142.988 1.00 58.74 455 LEU A O 1
ATOM 3451 N N . ALA A 1 456 ? 62.856 65.687 141.864 1.00 58.66 456 ALA A N 1
ATOM 3452 C CA . ALA A 1 456 ? 64.190 65.404 141.353 1.00 58.66 456 ALA A CA 1
ATOM 3453 C C . ALA A 1 456 ? 65.219 65.427 142.472 1.00 58.66 456 ALA A C 1
ATOM 3454 O O . ALA A 1 456 ? 65.159 66.263 143.374 1.00 58.66 456 ALA A O 1
ATOM 3456 N N . ALA A 1 457 ? 66.169 64.492 142.410 1.00 60.20 457 ALA A N 1
ATOM 3457 C CA . ALA A 1 457 ? 67.070 64.273 143.537 1.00 60.20 457 ALA A CA 1
ATOM 3458 C C . ALA A 1 457 ? 67.944 65.482 143.813 1.00 60.20 457 ALA A C 1
ATOM 3459 O O . ALA A 1 457 ? 68.110 65.883 144.969 1.00 60.20 457 ALA A O 1
ATOM 3461 N N . THR A 1 458 ? 68.528 66.061 142.772 1.00 62.09 458 THR A N 1
ATOM 3462 C CA . THR A 1 458 ? 69.384 67.231 142.913 1.00 62.09 458 THR A CA 1
ATOM 3463 C C . THR A 1 458 ? 69.114 68.154 141.733 1.00 62.09 458 THR A C 1
ATOM 3464 O O . THR A 1 458 ? 68.070 68.082 141.078 1.00 62.09 458 THR A O 1
ATOM 3468 N N . ASN A 1 459 ? 70.070 69.026 141.448 1.00 63.24 459 ASN A N 1
ATOM 3469 C CA . ASN A 1 459 ? 70.040 69.779 140.212 1.00 63.24 459 ASN A CA 1
ATOM 3470 C C . ASN A 1 459 ? 70.416 68.884 139.044 1.00 63.24 459 ASN A C 1
ATOM 3471 O O . ASN A 1 459 ? 70.988 67.806 139.212 1.00 63.24 459 ASN A O 1
ATOM 3476 N N . SER A 1 460 ? 70.075 69.338 137.844 1.00 65.39 460 SER A N 1
ATOM 3477 C CA . SER A 1 460 ? 70.585 68.681 136.655 1.00 65.39 460 SER A CA 1
ATOM 3478 C C . SER A 1 460 ? 72.100 68.701 136.717 1.00 65.39 460 SER A C 1
ATOM 3479 O O . SER A 1 460 ? 72.710 69.759 136.886 1.00 65.39 460 SER A O 1
ATOM 3482 N N . LEU A 1 461 ? 72.709 67.528 136.597 1.00 64.03 461 LEU A N 1
ATOM 3483 C CA . LEU A 1 461 ? 74.139 67.399 136.795 1.00 64.03 461 LEU A CA 1
ATOM 3484 C C . LEU A 1 461 ? 74.719 66.539 135.687 1.00 64.03 461 LEU A C 1
ATOM 3485 O O . LEU A 1 461 ? 73.999 66.009 134.838 1.00 64.03 461 LEU A O 1
ATOM 3490 N N . GLU A 1 462 ? 76.039 66.399 135.706 1.00 67.15 462 GLU A N 1
ATOM 3491 C CA . GLU A 1 462 ? 76.713 65.438 134.855 1.00 67.15 462 GLU A CA 1
ATOM 3492 C C . GLU A 1 462 ? 77.878 64.843 135.625 1.00 67.15 462 GLU A C 1
ATOM 3493 O O . GLU A 1 462 ? 78.577 65.548 136.355 1.00 67.15 462 GLU A O 1
ATOM 3499 N N . PHE A 1 463 ? 78.079 63.545 135.461 1.00 64.29 463 PHE A N 1
ATOM 3500 C CA . PHE A 1 463 ? 79.177 62.858 136.123 1.00 64.29 463 PHE A CA 1
ATOM 3501 C C . PHE A 1 463 ? 80.478 63.182 135.405 1.00 64.29 463 PHE A C 1
ATOM 3502 O O . PHE A 1 463 ? 80.732 62.669 134.311 1.00 64.29 463 PHE A O 1
ATOM 3510 N N . THR A 1 464 ? 81.308 64.027 136.015 1.00 66.18 464 THR A N 1
ATOM 3511 C CA . THR A 1 464 ? 82.565 64.432 135.401 1.00 66.18 464 THR A CA 1
ATOM 3512 C C . THR A 1 464 ? 83.678 63.419 135.586 1.00 66.18 464 THR A C 1
ATOM 3513 O O . THR A 1 464 ? 84.765 63.613 135.036 1.00 66.18 464 THR A O 1
ATOM 3517 N N . GLY A 1 465 ? 83.448 62.359 136.344 1.00 65.65 465 GLY A N 1
ATOM 3518 C CA . GLY A 1 465 ? 84.457 61.355 136.570 1.00 65.65 465 GLY A CA 1
ATOM 3519 C C . GLY A 1 465 ? 84.665 61.092 138.041 1.00 65.65 465 GLY A C 1
ATOM 3520 O O . GLY A 1 465 ? 84.004 61.657 138.910 1.00 65.65 465 GLY A O 1
ATOM 3521 N N . GLU A 1 466 ? 85.603 60.195 138.310 1.00 66.46 466 GLU A N 1
ATOM 3522 C CA . GLU A 1 466 ? 85.943 59.829 139.669 1.00 66.46 466 GLU A CA 1
ATOM 3523 C C . GLU A 1 466 ? 87.451 59.732 139.789 1.00 66.46 466 GLU A C 1
ATOM 3524 O O . GLU A 1 466 ? 88.148 59.400 138.828 1.00 66.46 466 GLU A O 1
ATOM 3530 N N . ALA A 1 467 ? 87.945 60.035 140.972 1.00 66.75 467 ALA A N 1
ATOM 3531 C CA . ALA A 1 467 ? 89.346 59.864 141.270 1.00 66.75 467 ALA A CA 1
ATOM 3532 C C . ALA A 1 467 ? 89.513 58.616 142.125 1.00 66.75 467 ALA A C 1
ATOM 3533 O O . ALA A 1 467 ? 88.655 57.727 142.124 1.00 66.75 467 ALA A O 1
ATOM 3535 N N . GLY A 1 468 ? 90.614 58.541 142.857 1.00 68.74 468 GLY A N 1
ATOM 3536 C CA . GLY A 1 468 ? 90.811 57.479 143.814 1.00 68.74 468 GLY A CA 1
ATOM 3537 C C . GLY A 1 468 ? 89.826 57.216 144.925 1.00 68.74 468 GLY A C 1
ATOM 3538 O O . GLY A 1 468 ? 89.322 56.103 145.082 1.00 68.74 468 GLY A O 1
ATOM 3539 N N . ASP A 1 469 ? 89.507 58.261 145.677 1.00 68.37 469 ASP A N 1
ATOM 3540 C CA . ASP A 1 469 ? 88.780 58.128 146.925 1.00 68.37 469 ASP A CA 1
ATOM 3541 C C . ASP A 1 469 ? 87.654 59.160 146.901 1.00 68.37 469 ASP A C 1
ATOM 3542 O O . ASP A 1 469 ? 87.108 59.530 147.940 1.00 68.37 469 ASP A O 1
ATOM 3547 N N . TYR A 1 470 ? 87.306 59.645 145.714 1.00 64.79 470 TYR A N 1
ATOM 3548 C CA . TYR A 1 470 ? 86.264 60.647 145.564 1.00 64.79 470 TYR A CA 1
ATOM 3549 C C . TYR A 1 470 ? 85.591 60.456 144.217 1.00 64.79 470 TYR A C 1
ATOM 3550 O O . TYR A 1 470 ? 86.056 59.697 143.368 1.00 64.79 470 TYR A O 1
ATOM 3559 N N . SER A 1 471 ? 84.483 61.160 144.027 1.00 63.26 471 SER A N 1
ATOM 3560 C CA . SER A 1 471 ? 83.734 61.080 142.779 1.00 63.26 471 SER A CA 1
ATOM 3561 C C . SER A 1 471 ? 83.058 62.418 142.549 1.00 63.26 471 SER A C 1
ATOM 3562 O O . SER A 1 471 ? 82.328 62.888 143.423 1.00 63.26 471 SER A O 1
ATOM 3565 N N . ALA A 1 472 ? 83.319 63.043 141.406 1.00 64.49 472 ALA A N 1
ATOM 3566 C CA . ALA A 1 472 ? 82.859 64.398 141.162 1.00 64.49 472 ALA A CA 1
ATOM 3567 C C . ALA A 1 472 ? 81.638 64.418 140.253 1.00 64.49 472 ALA A C 1
ATOM 3568 O O . ALA A 1 472 ? 81.428 63.521 139.435 1.00 64.49 472 ALA A O 1
ATOM 3570 N N . TYR 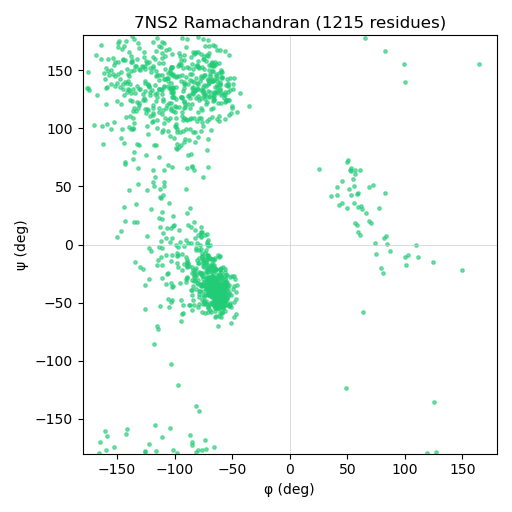A 1 473 ? 80.833 65.461 140.417 1.00 62.69 473 TYR A N 1
ATOM 3571 C CA . TYR A 1 473 ? 79.700 65.757 139.556 1.00 62.69 473 TYR A CA 1
ATOM 3572 C C . TYR A 1 473 ? 79.643 67.258 139.332 1.00 62.69 473 TYR A C 1
ATOM 3573 O O . TYR A 1 473 ? 79.883 68.040 140.256 1.00 62.69 473 TYR A O 1
ATOM 3582 N N . ARG A 1 474 ? 79.313 67.653 138.106 1.00 63.17 474 ARG A N 1
ATOM 3583 C CA . ARG A 1 474 ? 79.114 69.059 137.771 1.00 63.17 474 ARG A CA 1
ATOM 3584 C C . ARG A 1 474 ? 77.644 69.385 137.944 1.00 63.17 474 ARG A C 1
ATOM 3585 O O . ARG A 1 474 ? 76.828 69.116 137.063 1.00 63.17 474 ARG A O 1
ATOM 3593 N N . PHE A 1 475 ? 77.302 69.954 139.090 1.00 64.08 475 PHE A N 1
ATOM 3594 C CA . PHE A 1 475 ? 75.964 70.471 139.288 1.00 64.08 475 PHE A CA 1
ATOM 3595 C C . PHE A 1 475 ? 75.805 71.742 138.477 1.00 64.08 475 PHE A C 1
ATOM 3596 O O . PHE A 1 475 ? 76.545 72.709 138.690 1.00 64.08 475 PHE A O 1
ATOM 3604 N N . GLU A 1 476 ? 74.841 71.766 137.566 1.00 66.79 476 GLU A N 1
ATOM 3605 C CA . GLU A 1 476 ? 74.312 73.059 137.170 1.00 66.79 476 GLU A CA 1
ATOM 3606 C C . GLU A 1 476 ? 73.536 73.540 138.375 1.00 66.79 476 GLU A C 1
ATOM 3607 O O . GLU A 1 476 ? 72.446 73.041 138.652 1.00 66.79 476 GLU A O 1
ATOM 3613 N N . TRP A 1 477 ? 74.059 74.531 139.074 1.00 64.42 477 TRP A N 1
ATOM 3614 C CA . TRP A 1 477 ? 73.703 74.713 140.467 1.00 64.42 477 TRP A CA 1
ATOM 3615 C C . TRP A 1 477 ? 72.884 75.978 140.588 1.00 64.42 477 TRP A C 1
ATOM 3616 O O . TRP A 1 477 ? 73.246 77.016 140.029 1.00 64.42 477 TRP A O 1
ATOM 3627 N N . THR A 1 478 ? 71.771 75.876 141.304 1.00 63.85 478 THR A N 1
ATOM 3628 C CA . THR A 1 478 ? 70.928 77.022 141.599 1.00 63.85 478 THR A CA 1
ATOM 3629 C C . THR A 1 478 ? 70.935 77.301 143.095 1.00 63.85 478 THR A C 1
ATOM 3630 O O . THR A 1 478 ? 71.544 78.275 143.533 1.00 63.85 478 THR A O 1
ATOM 3634 N N . THR A 1 479 ? 70.282 76.468 143.895 1.00 67.15 479 THR A N 1
ATOM 3635 C CA . THR A 1 479 ? 70.208 76.718 145.323 1.00 67.15 479 THR A CA 1
ATOM 3636 C C . THR A 1 479 ? 70.052 75.399 146.060 1.00 67.15 479 THR A C 1
ATOM 3637 O O . THR A 1 479 ? 69.547 74.420 145.506 1.00 67.15 479 THR A O 1
ATOM 3641 N N . MET A 1 480 ? 70.491 75.392 147.320 1.00 67.01 480 MET A N 1
ATOM 3642 C CA . MET A 1 480 ? 70.457 74.179 148.128 1.00 67.01 480 MET A CA 1
ATOM 3643 C C . MET A 1 480 ? 69.073 73.555 148.146 1.00 67.01 480 MET A C 1
ATOM 3644 O O . MET A 1 480 ? 68.936 72.330 148.073 1.00 67.01 480 MET A O 1
ATOM 3649 N N . ARG A 1 481 ? 68.030 74.379 148.248 1.00 63.63 481 ARG A N 1
ATOM 3650 C CA . ARG A 1 481 ? 66.681 73.831 148.257 1.00 63.63 481 ARG A CA 1
ATOM 3651 C C . ARG A 1 481 ? 66.374 73.121 146.956 1.00 63.63 481 ARG A C 1
ATOM 3652 O O . ARG A 1 481 ? 65.638 72.131 146.949 1.00 63.63 481 ARG A O 1
ATOM 3660 N N . HIS A 1 482 ? 66.927 73.600 145.849 1.00 63.06 482 HIS A N 1
ATOM 3661 C CA . HIS A 1 482 ? 66.738 72.882 144.603 1.00 63.06 482 HIS A CA 1
ATOM 3662 C C . HIS A 1 482 ? 67.550 71.601 144.549 1.00 63.06 482 HIS A C 1
ATOM 3663 O O . HIS A 1 482 ? 67.322 70.791 143.648 1.00 63.06 482 HIS A O 1
ATOM 3670 N N . ASN A 1 483 ? 68.378 71.357 145.567 1.00 62.79 483 ASN A N 1
ATOM 3671 C CA . ASN A 1 483 ? 69.130 70.076 145.678 1.00 62.79 483 ASN A CA 1
ATOM 3672 C C . ASN A 1 483 ? 68.579 69.359 146.917 1.00 62.79 483 ASN A C 1
ATOM 3673 O O . ASN A 1 483 ? 69.299 69.317 147.934 1.00 62.79 483 ASN A O 1
ATOM 3678 N N . PRO A 1 484 ? 67.371 68.751 146.876 1.00 61.52 484 PRO A N 1
ATOM 3679 C CA . PRO A 1 484 ? 66.756 68.179 148.071 1.00 61.52 484 PRO A CA 1
ATOM 3680 C C . PRO A 1 484 ? 67.449 66.909 148.573 1.00 61.52 484 PRO A C 1
ATOM 3681 O O . PRO A 1 484 ? 67.006 66.388 149.582 1.00 61.52 484 PRO A O 1
ATOM 3685 N N . LEU A 1 485 ? 68.496 66.436 147.890 1.00 61.52 485 LEU A N 1
ATOM 3686 C CA . LEU A 1 485 ? 69.087 65.230 148.443 1.00 61.52 485 LEU A CA 1
ATOM 3687 C C . LEU A 1 485 ? 69.947 65.517 149.661 1.00 61.52 485 LEU A C 1
ATOM 3688 O O . LEU A 1 485 ? 70.109 64.638 150.509 1.00 61.52 485 LEU A O 1
ATOM 3693 N N . PHE A 1 486 ? 70.470 66.731 149.787 1.00 63.59 486 PHE A N 1
ATOM 3694 C CA . PHE A 1 486 ? 71.513 67.000 150.764 1.00 63.59 486 PHE A CA 1
ATOM 3695 C C . PHE A 1 486 ? 71.004 67.116 152.187 1.00 63.59 486 PHE A C 1
ATOM 3696 O O . PHE A 1 486 ? 71.817 67.099 153.112 1.00 63.59 486 PHE A O 1
ATOM 3704 N N . ASN A 1 487 ? 69.702 67.224 152.403 1.00 65.00 487 ASN A N 1
ATOM 3705 C CA . ASN A 1 487 ? 69.211 67.198 153.771 1.00 65.00 487 ASN A CA 1
ATOM 3706 C C . ASN A 1 487 ? 69.006 65.784 154.287 1.00 65.00 487 ASN A C 1
ATOM 3707 O O . ASN A 1 487 ? 69.072 65.568 155.504 1.00 65.00 487 ASN A O 1
ATOM 3712 N N . ILE A 1 488 ? 68.793 64.818 153.393 1.00 62.79 488 ILE A N 1
ATOM 3713 C CA . ILE A 1 488 ? 68.920 63.419 153.783 1.00 62.79 488 ILE A CA 1
ATOM 3714 C C . ILE A 1 488 ? 70.266 63.198 154.444 1.00 62.79 488 ILE A C 1
ATOM 3715 O O . ILE A 1 488 ? 70.361 62.677 155.560 1.00 62.79 488 ILE A O 1
ATOM 3720 N N . LEU A 1 489 ? 71.329 63.618 153.766 1.00 64.93 489 LEU A N 1
ATOM 3721 C CA . LEU A 1 489 ? 72.664 63.489 154.328 1.00 64.93 489 LEU A CA 1
ATOM 3722 C C . LEU A 1 489 ? 72.826 64.382 155.546 1.00 64.93 489 LEU A C 1
ATOM 3723 O O . LEU A 1 489 ? 73.471 63.994 156.526 1.00 64.93 489 LEU A O 1
ATOM 3728 N N . ASN A 1 490 ? 72.240 65.578 155.505 1.00 67.57 490 ASN A N 1
ATOM 3729 C CA . ASN A 1 490 ? 72.374 66.515 156.612 1.00 67.57 490 ASN A CA 1
ATOM 3730 C C . ASN A 1 490 ? 71.893 65.900 157.915 1.00 67.57 490 ASN A C 1
ATOM 3731 O O . ASN A 1 490 ? 72.529 66.067 158.961 1.00 67.57 490 ASN A O 1
ATOM 3736 N N . LYS A 1 491 ? 70.769 65.187 157.874 1.00 69.20 491 LYS A N 1
ATOM 3737 C CA . LYS A 1 491 ? 70.260 64.580 159.096 1.00 69.20 491 LYS A CA 1
ATOM 3738 C C . LYS A 1 491 ? 71.179 63.467 159.578 1.00 69.20 491 LYS A C 1
ATOM 3739 O O . LYS A 1 491 ? 71.429 63.338 160.780 1.00 69.20 491 LYS A O 1
ATOM 3745 N N . ARG A 1 492 ? 71.702 62.664 158.656 1.00 70.65 492 ARG A N 1
ATOM 3746 C CA . ARG A 1 492 ? 72.552 61.535 159.018 1.00 70.65 492 ARG A CA 1
ATOM 3747 C C . ARG A 1 492 ? 73.901 62.039 159.509 1.00 70.65 492 ARG A C 1
ATOM 3748 O O . ARG A 1 492 ? 74.730 62.486 158.714 1.00 70.65 492 ARG A O 1
ATOM 3756 N N . VAL A 1 493 ? 74.124 61.966 160.821 1.00 74.57 493 VAL A N 1
ATOM 3757 C CA . VAL A 1 493 ? 75.377 62.447 161.390 1.00 74.57 493 VAL A CA 1
ATOM 3758 C C . VAL A 1 493 ? 76.512 61.453 161.201 1.00 74.57 493 VAL A C 1
ATOM 3759 O O . VAL A 1 493 ? 77.682 61.854 161.190 1.00 74.57 493 VAL A O 1
ATOM 3763 N N . GLY A 1 494 ? 76.204 60.173 161.024 1.00 78.28 494 GLY A N 1
ATOM 3764 C CA . GLY A 1 494 ? 77.240 59.181 160.831 1.00 78.28 494 GLY A CA 1
ATOM 3765 C C . GLY A 1 494 ? 77.713 59.119 159.397 1.00 78.28 494 GLY A C 1
ATOM 3766 O O . GLY A 1 494 ? 77.200 58.334 158.595 1.00 78.28 494 GLY A O 1
ATOM 3767 N N . ASP A 1 495 ? 78.701 59.949 159.074 1.00 78.00 495 ASP A N 1
ATOM 3768 C CA . ASP A 1 495 ? 79.264 60.042 157.732 1.00 78.00 495 ASP A CA 1
ATOM 3769 C C . ASP A 1 495 ? 78.158 60.256 156.700 1.00 78.00 495 ASP A C 1
ATOM 3770 O O . ASP A 1 495 ? 77.895 59.420 155.836 1.00 78.00 495 ASP A O 1
ATOM 3775 N N . GLY A 1 496 ? 77.497 61.400 156.823 1.00 71.26 496 GLY A N 1
ATOM 3776 C CA . GLY A 1 496 ? 76.458 61.760 155.886 1.00 71.26 496 GLY A CA 1
ATOM 3777 C C . GLY A 1 496 ? 76.784 62.986 155.066 1.00 71.26 496 GLY A C 1
ATOM 3778 O O . GLY A 1 496 ? 77.030 62.879 153.864 1.00 71.26 496 GLY A O 1
ATOM 3779 N N . LEU A 1 497 ? 76.787 64.157 155.695 1.00 71.19 497 LEU A N 1
ATOM 3780 C CA . LEU A 1 497 ? 77.047 65.413 155.003 1.00 71.19 497 LEU A CA 1
ATOM 3781 C C . LEU A 1 497 ? 78.381 66.007 155.434 1.00 71.19 497 LEU A C 1
ATOM 3782 O O . LEU A 1 497 ? 78.523 67.214 155.616 1.00 71.19 497 LEU A O 1
ATOM 3787 N N . ALA A 1 498 ? 79.376 65.149 155.598 1.00 72.84 498 ALA A N 1
ATOM 3788 C CA . ALA A 1 498 ? 80.751 65.576 155.771 1.00 72.84 498 ALA A CA 1
ATOM 3789 C C . ALA A 1 498 ? 81.642 64.975 154.703 1.00 72.84 498 ALA A C 1
ATOM 3790 O O . ALA A 1 498 ? 82.835 65.288 154.656 1.00 72.84 498 ALA A O 1
ATOM 3792 N N . ASN A 1 499 ? 81.088 64.129 153.845 1.00 69.92 499 ASN A N 1
ATOM 3793 C CA . ASN A 1 499 ? 81.794 63.575 152.707 1.00 69.92 499 ASN A CA 1
ATOM 3794 C C . ASN A 1 499 ? 81.639 64.432 151.468 1.00 69.92 499 ASN A C 1
ATOM 3795 O O . ASN A 1 499 ? 82.338 64.197 150.478 1.00 69.92 499 ASN A O 1
ATOM 3800 N N . VAL A 1 500 ? 80.739 65.406 151.494 1.00 72.35 500 VAL A N 1
ATOM 3801 C CA . VAL A 1 500 ? 80.570 66.345 150.398 1.00 72.35 500 VAL A CA 1
ATOM 3802 C C . VAL A 1 500 ? 81.416 67.563 150.715 1.00 72.35 500 VAL A C 1
ATOM 3803 O O . VAL A 1 500 ? 81.277 68.159 151.790 1.00 72.35 500 VAL A O 1
ATOM 3807 N N . ASP A 1 501 ? 82.285 67.947 149.791 1.00 75.35 501 ASP A N 1
ATOM 3808 C CA . ASP A 1 501 ? 83.165 69.067 150.062 1.00 75.35 501 ASP A CA 1
ATOM 3809 C C . ASP A 1 501 ? 83.410 69.852 148.787 1.00 75.35 501 ASP A C 1
ATOM 3810 O O . ASP A 1 501 ? 83.097 69.407 147.682 1.00 75.35 501 ASP A O 1
ATOM 3815 N N . PHE A 1 502 ? 83.993 71.032 148.963 1.00 76.41 502 PHE A N 1
ATOM 3816 C CA . PHE A 1 502 ? 84.194 71.980 147.880 1.00 76.41 502 PHE A CA 1
ATOM 3817 C C . PHE A 1 502 ? 85.668 72.305 147.685 1.00 76.41 502 PHE A C 1
ATOM 3818 O O . PHE A 1 502 ? 86.010 73.413 147.275 1.00 76.41 502 PHE A O 1
ATOM 3826 N N . ARG A 1 503 ? 86.558 71.360 147.973 1.00 74.54 503 ARG A N 1
ATOM 3827 C CA . ARG A 1 503 ? 87.971 71.606 147.726 1.00 74.54 503 ARG A CA 1
ATOM 3828 C C . ARG A 1 503 ? 88.325 71.423 146.272 1.00 74.54 503 ARG A C 1
ATOM 3829 O O . ARG A 1 503 ? 89.501 71.513 145.909 1.00 74.54 503 ARG A O 1
ATOM 3837 N N . LEU A 1 504 ? 87.288 71.251 145.451 1.00 67.86 504 LEU A N 1
ATOM 3838 C CA . LEU A 1 504 ? 87.444 71.126 143.981 1.00 67.86 504 LEU A CA 1
ATOM 3839 C C . LEU A 1 504 ? 86.930 72.426 143.353 1.00 67.86 504 LEU A C 1
ATOM 3840 O O . LEU A 1 504 ? 86.883 72.502 142.110 1.00 67.86 504 LEU A O 1
ATOM 3845 N N . ARG A 1 505 ? 86.582 73.419 144.185 1.00 74.33 505 ARG A N 1
ATOM 3846 C CA . ARG A 1 505 ? 86.062 74.667 143.644 1.00 74.33 505 ARG A CA 1
ATOM 3847 C C . ARG A 1 505 ? 87.209 75.581 143.238 1.00 74.33 505 ARG A C 1
ATOM 3848 O O . ARG A 1 505 ? 88.160 75.748 144.006 1.00 74.33 505 ARG A O 1
ATOM 3856 N N . PRO A 1 506 ? 87.161 76.177 142.055 1.00 73.51 506 PRO A N 1
ATOM 3857 C CA . PRO A 1 506 ? 88.182 77.162 141.688 1.00 73.51 506 PRO A CA 1
ATOM 3858 C C . PRO A 1 506 ? 88.186 78.350 142.631 1.00 73.51 506 PRO A C 1
ATOM 3859 O O . PRO A 1 506 ? 89.197 78.639 143.276 1.00 73.51 506 PRO A O 1
ATOM 3863 N N . PHE A 1 507 ? 87.052 79.035 142.729 1.00 75.23 507 PHE A N 1
ATOM 3864 C CA . PHE A 1 507 ? 86.867 80.131 143.667 1.00 75.23 507 PHE A CA 1
ATOM 3865 C C . PHE A 1 507 ? 85.701 79.792 144.575 1.00 75.23 507 PHE A C 1
ATOM 3866 O O . PHE A 1 507 ? 84.615 79.455 144.096 1.00 75.23 507 PHE A O 1
ATOM 3874 N N . ASN A 1 508 ? 85.923 79.887 145.879 1.00 79.43 508 ASN A N 1
ATOM 3875 C CA . ASN A 1 508 ? 84.927 79.450 146.850 1.00 79.43 508 ASN A CA 1
ATOM 3876 C C . ASN A 1 508 ? 84.098 80.656 147.258 1.00 79.43 508 ASN A C 1
ATOM 3877 O O . ASN A 1 508 ? 84.372 81.317 148.259 1.00 79.43 508 ASN A O 1
ATOM 3882 N N . GLU A 1 509 ? 83.063 80.945 146.474 1.00 79.42 509 GLU A N 1
ATOM 3883 C CA . GLU A 1 509 ? 82.239 82.126 146.682 1.00 79.42 509 GLU A CA 1
ATOM 3884 C C . GLU A 1 509 ? 80.775 81.724 146.659 1.00 79.42 509 GLU A C 1
ATOM 3885 O O . GLU A 1 509 ? 80.298 81.165 145.668 1.00 79.42 509 GLU A O 1
ATOM 3891 N N . TRP A 1 510 ? 80.071 82.013 147.747 1.00 75.60 510 TRP A N 1
ATOM 3892 C CA . TRP A 1 510 ? 78.648 81.749 147.877 1.00 75.60 510 TRP A CA 1
ATOM 3893 C C . TRP A 1 510 ? 77.989 83.004 148.421 1.00 75.60 510 TRP A C 1
ATOM 3894 O O . TRP A 1 510 ? 78.544 83.654 149.310 1.00 75.60 510 TRP A O 1
ATOM 3905 N N . LEU A 1 511 ? 76.843 83.350 147.840 1.00 75.04 511 LEU A N 1
ATOM 3906 C CA . LEU A 1 511 ? 75.953 84.364 148.464 1.00 75.04 511 LEU A CA 1
ATOM 3907 C C . LEU A 1 511 ? 75.175 83.562 149.524 1.00 75.04 511 LEU A C 1
ATOM 3908 O O . LEU A 1 511 ? 74.874 82.363 149.221 1.00 75.04 511 LEU A O 1
ATOM 3913 N N . LEU A 1 512 ? 74.882 84.154 150.698 1.00 77.34 512 LEU A N 1
ATOM 3914 C CA . LEU A 1 512 ? 74.198 83.440 151.768 1.00 77.34 512 LEU A CA 1
ATOM 3915 C C . LEU A 1 512 ? 74.942 82.143 152.083 1.00 77.34 512 LEU A C 1
ATOM 3916 O O . LEU A 1 512 ? 74.439 81.033 151.914 1.00 77.34 512 LEU A O 1
ATOM 3921 N N . GLU A 1 513 ? 76.179 82.323 152.540 1.00 82.56 513 GLU A N 1
ATOM 3922 C CA . GLU A 1 513 ? 77.095 81.205 152.702 1.00 82.56 513 GLU A CA 1
ATOM 3923 C C . GLU A 1 513 ? 76.673 80.322 153.863 1.00 82.56 513 GLU A C 1
ATOM 3924 O O . GLU A 1 513 ? 76.410 79.129 153.692 1.00 82.56 513 GLU A O 1
ATOM 3930 N N . GLY A 1 514 ? 76.586 80.900 155.051 1.00 82.21 514 GLY A N 1
ATOM 3931 C CA . GLY A 1 514 ? 76.287 80.136 156.240 1.00 82.21 514 GLY A CA 1
ATOM 3932 C C . GLY A 1 514 ? 77.553 79.841 157.008 1.00 82.21 514 GLY A C 1
ATOM 3933 O O . GLY A 1 514 ? 78.585 79.537 156.406 1.00 82.21 514 GLY A O 1
ATOM 3934 N N . GLN A 1 515 ? 77.480 79.920 158.330 1.00 86.01 515 GLN A N 1
ATOM 3935 C CA . GLN A 1 515 ? 78.646 79.801 159.193 1.00 86.01 515 GLN A CA 1
ATOM 3936 C C . GLN A 1 515 ? 79.742 80.725 158.684 1.00 86.01 515 GLN A C 1
ATOM 3937 O O . GLN A 1 515 ? 80.741 80.257 158.128 1.00 86.01 515 GLN A O 1
ATOM 3943 N N . PRO A 1 516 ? 79.585 82.041 158.832 1.00 88.80 516 PRO A N 1
ATOM 3944 C CA . PRO A 1 516 ? 80.651 82.959 158.429 1.00 88.80 516 PRO A CA 1
ATOM 3945 C C . PRO A 1 516 ? 81.760 83.090 159.451 1.00 88.80 516 PRO A C 1
ATOM 3946 O O . PRO A 1 516 ? 82.817 83.644 159.122 1.00 88.80 516 PRO A O 1
ATOM 3950 N N . SER A 1 517 ? 81.549 82.613 160.677 1.00 95.43 517 SER A N 1
ATOM 3951 C CA . SER A 1 517 ? 82.586 82.683 161.698 1.00 95.43 517 SER A CA 1
ATOM 3952 C C . SER A 1 517 ? 83.866 82.012 161.224 1.00 95.43 517 SER A C 1
ATOM 3953 O O . SER A 1 517 ? 84.929 82.638 161.160 1.00 95.43 517 SER A O 1
ATOM 3956 N N . ARG A 1 518 ? 83.778 80.740 160.863 1.00 93.87 518 ARG A N 1
ATOM 3957 C CA . ARG A 1 518 ? 84.960 79.954 160.551 1.00 93.87 518 ARG A CA 1
ATOM 3958 C C . ARG A 1 518 ? 85.549 80.270 159.188 1.00 93.87 518 ARG A C 1
ATOM 3959 O O . ARG A 1 518 ? 86.425 79.535 158.726 1.00 93.87 518 ARG A O 1
ATOM 3967 N N . ARG A 1 519 ? 85.101 81.336 158.533 1.00 90.90 519 ARG A N 1
ATOM 3968 C CA . ARG A 1 519 ? 85.856 81.848 157.400 1.00 90.90 519 ARG A CA 1
ATOM 3969 C C . ARG A 1 519 ? 86.931 82.820 157.860 1.00 90.90 519 ARG A C 1
ATOM 3970 O O . ARG A 1 519 ? 88.102 82.673 157.503 1.00 90.90 519 ARG A O 1
ATOM 3978 N N . SER A 1 520 ? 86.546 83.812 158.658 1.00 101.66 520 SER A N 1
ATOM 3979 C CA . SER A 1 520 ? 87.471 84.871 159.070 1.00 101.66 520 SER A CA 1
ATOM 3980 C C . SER A 1 520 ? 88.242 84.452 160.317 1.00 101.66 520 SER A C 1
ATOM 3981 O O . SER A 1 520 ? 89.446 84.193 160.253 1.00 101.66 520 SER A O 1
ATOM 3984 N N . ASP A 1 541 ? 86.669 72.180 154.819 1.00 86.84 541 ASP A N 1
ATOM 3985 C CA . ASP A 1 541 ? 86.077 72.661 153.574 1.00 86.84 541 ASP A CA 1
ATOM 3986 C C . ASP A 1 541 ? 85.001 71.710 153.056 1.00 86.84 541 ASP A C 1
ATOM 3987 O O . ASP A 1 541 ? 84.803 71.568 151.849 1.00 86.84 541 ASP A O 1
ATOM 3992 N N . THR A 1 542 ? 84.305 71.046 153.966 1.00 81.10 542 THR A N 1
ATOM 3993 C CA . THR A 1 542 ? 83.232 70.135 153.610 1.00 81.10 542 THR A CA 1
ATOM 3994 C C . THR A 1 542 ? 81.903 70.876 153.586 1.00 81.10 542 THR A C 1
ATOM 3995 O O . THR A 1 542 ? 81.769 71.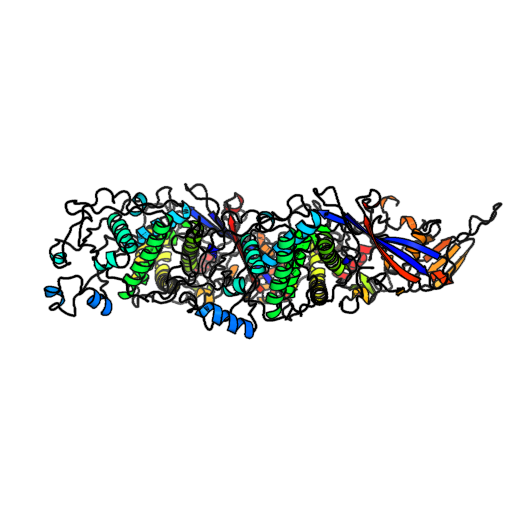974 154.126 1.00 81.10 542 THR A O 1
ATOM 3999 N N . LEU A 1 543 ? 80.913 70.262 152.937 1.00 75.30 543 LEU A N 1
ATOM 4000 C CA . LEU A 1 543 ? 79.616 70.913 152.791 1.00 75.30 543 LEU A CA 1
ATOM 4001 C C . LEU A 1 543 ? 78.970 71.224 154.131 1.00 75.30 543 LEU A C 1
ATOM 4002 O O . LEU A 1 543 ? 78.207 72.188 154.239 1.00 75.30 543 LEU A O 1
ATOM 4007 N N . ASP A 1 544 ? 79.284 70.458 155.171 1.00 80.57 544 ASP A N 1
ATOM 4008 C CA . ASP A 1 544 ? 78.748 70.784 156.483 1.00 80.57 544 ASP A CA 1
ATOM 4009 C C . ASP A 1 544 ? 79.302 72.087 157.029 1.00 80.57 544 ASP A C 1
ATOM 4010 O O . ASP A 1 544 ? 78.772 72.603 158.017 1.00 80.57 544 ASP A O 1
ATOM 4015 N N . GLU A 1 545 ? 80.353 72.621 156.422 1.00 85.63 545 GLU A N 1
ATOM 4016 C CA . GLU A 1 545 ? 80.893 73.908 156.816 1.00 85.63 545 GLU A CA 1
ATOM 4017 C C . GLU A 1 545 ? 80.177 75.070 156.152 1.00 85.63 545 GLU A C 1
ATOM 4018 O O . GLU A 1 545 ? 80.256 76.197 156.650 1.00 85.63 545 GLU A O 1
ATOM 4024 N N . TYR A 1 546 ? 79.474 74.823 155.050 1.00 80.38 546 TYR A N 1
ATOM 4025 C CA . TYR A 1 546 ? 78.810 75.867 154.282 1.00 80.38 546 TYR A CA 1
ATOM 4026 C C . TYR A 1 546 ? 77.293 75.785 154.377 1.00 80.38 546 TYR A C 1
ATOM 4027 O O . TYR A 1 546 ? 76.589 76.189 153.453 1.00 80.38 546 TYR A O 1
ATOM 4036 N N . ILE A 1 547 ? 76.773 75.256 155.476 1.00 75.89 547 ILE A N 1
ATOM 4037 C CA . ILE A 1 547 ? 75.337 75.108 155.640 1.00 75.89 547 ILE A CA 1
ATOM 4038 C C . ILE A 1 547 ? 74.905 75.969 156.818 1.00 75.89 547 ILE A C 1
ATOM 4039 O O . ILE A 1 547 ? 75.713 76.351 157.667 1.00 75.89 547 ILE A O 1
ATOM 4044 N N . TRP A 1 548 ? 73.615 76.286 156.858 1.00 78.23 548 TRP A N 1
ATOM 4045 C CA . TRP A 1 548 ? 73.081 77.030 157.987 1.00 78.23 548 TRP A CA 1
ATOM 4046 C C . TRP A 1 548 ? 72.956 76.128 159.206 1.00 78.23 548 TRP A C 1
ATOM 4047 O O . TRP A 1 548 ? 72.917 74.901 159.102 1.00 78.23 548 TRP A O 1
ATOM 4058 N N . GLY A 1 549 ? 72.895 76.756 160.381 1.00 83.34 549 GLY A N 1
ATOM 4059 C CA . GLY A 1 549 ? 72.570 76.004 161.582 1.00 83.34 549 GLY A CA 1
ATOM 4060 C C . GLY A 1 549 ? 71.312 75.180 161.408 1.00 83.34 549 GLY A C 1
ATOM 4061 O O . GLY A 1 549 ? 71.310 73.969 161.632 1.00 83.34 549 GLY A O 1
ATOM 4062 N N . SER A 1 550 ? 70.222 75.833 161.004 1.00 82.83 550 SER A N 1
ATOM 4063 C CA . SER A 1 550 ? 69.035 75.158 160.485 1.00 82.83 550 SER A CA 1
ATOM 4064 C C . SER A 1 550 ? 68.389 74.252 161.526 1.00 82.83 550 SER A C 1
ATOM 4065 O O . SER A 1 550 ? 67.780 73.237 161.186 1.00 82.83 550 SER A O 1
ATOM 4068 N N . THR A 1 551 ? 68.514 74.606 162.803 1.00 83.19 551 THR A N 1
ATOM 4069 C CA . THR A 1 551 ? 68.055 73.706 163.853 1.00 83.19 551 THR A CA 1
ATOM 4070 C C . THR A 1 551 ? 66.537 73.679 163.959 1.00 83.19 551 THR A C 1
ATOM 4071 O O . THR A 1 551 ? 65.965 72.644 164.316 1.00 83.19 551 THR A O 1
ATOM 4075 N N . SER A 1 552 ? 65.865 74.792 163.663 1.00 78.05 552 SER A N 1
ATOM 4076 C CA . SER A 1 552 ? 64.417 74.828 163.789 1.00 78.05 552 SER A CA 1
ATOM 4077 C C . SER A 1 552 ? 63.715 74.235 162.584 1.00 78.05 552 SER A C 1
ATOM 4078 O O . SER A 1 552 ? 62.554 73.834 162.698 1.00 78.05 552 SER A O 1
ATOM 4081 N N . CYS A 1 553 ? 64.377 74.181 161.435 1.00 73.48 553 CYS A N 1
ATOM 4082 C CA . CYS A 1 553 ? 63.790 73.599 160.236 1.00 73.48 553 CYS A CA 1
ATOM 4083 C C . CYS A 1 553 ? 64.886 72.851 159.500 1.00 73.48 553 CYS A C 1
ATOM 4084 O O . CYS A 1 553 ? 65.775 73.476 158.917 1.00 73.48 553 CYS A O 1
ATOM 4087 N N . ASP A 1 554 ? 64.810 71.523 159.495 1.00 72.44 554 ASP A N 1
ATOM 4088 C CA . ASP A 1 554 ? 65.843 70.744 158.831 1.00 72.44 554 ASP A CA 1
ATOM 4089 C C . ASP A 1 554 ? 65.724 70.818 157.322 1.00 72.44 554 ASP A C 1
ATOM 4090 O O . ASP A 1 554 ? 66.652 70.408 156.621 1.00 72.44 554 ASP A O 1
ATOM 4095 N N . LEU A 1 555 ? 64.610 71.317 156.811 1.00 65.35 555 LEU A N 1
ATOM 4096 C CA . LEU A 1 555 ? 64.508 71.571 155.391 1.00 65.35 555 LEU A CA 1
ATOM 4097 C C . LEU A 1 555 ? 65.204 72.892 155.067 1.00 65.35 555 LEU A C 1
ATOM 4098 O O . LEU A 1 555 ? 65.410 73.740 155.937 1.00 65.35 555 LEU A O 1
ATOM 4103 N N . PHE A 1 556 ? 65.592 73.053 153.805 1.00 66.29 556 PHE A N 1
ATOM 4104 C CA . PHE A 1 556 ? 66.494 74.128 153.417 1.00 66.29 556 PHE A CA 1
ATOM 4105 C C . PHE A 1 556 ? 65.767 75.395 152.999 1.00 66.29 556 PHE A C 1
ATOM 4106 O O . PHE A 1 556 ? 64.750 75.348 152.303 1.00 66.29 556 PHE A O 1
ATOM 4114 N N . HIS A 1 557 ? 66.305 76.524 153.443 1.00 67.65 557 HIS A N 1
ATOM 4115 C CA . HIS A 1 557 ? 65.850 77.831 153.001 1.00 67.65 557 HIS A CA 1
ATOM 4116 C C . HIS A 1 557 ? 65.846 77.885 151.475 1.00 67.65 557 HIS A C 1
ATOM 4117 O O . HIS A 1 557 ? 66.725 77.298 150.836 1.00 67.65 557 HIS A O 1
ATOM 4124 N N . PRO A 1 558 ? 64.875 78.553 150.856 1.00 64.50 558 PRO A N 1
ATOM 4125 C CA . PRO A 1 558 ? 64.826 78.560 149.388 1.00 64.50 558 PRO A CA 1
ATOM 4126 C C . PRO A 1 558 ? 66.012 79.245 148.752 1.00 64.50 558 PRO A C 1
ATOM 4127 O O . PRO A 1 558 ? 66.408 78.867 147.646 1.00 64.50 558 PRO A O 1
ATOM 4131 N N . ALA A 1 559 ? 66.592 80.241 149.412 1.00 68.85 559 ALA A N 1
ATOM 4132 C CA . ALA A 1 559 ? 67.805 80.867 148.911 1.00 68.85 559 ALA A CA 1
ATOM 4133 C C . ALA A 1 559 ? 68.975 80.483 149.797 1.00 68.85 559 ALA A C 1
ATOM 4134 O O . ALA A 1 559 ? 69.730 81.343 150.253 1.00 68.85 559 ALA A O 1
ATOM 4136 N N . GLU A 1 560 ? 69.126 79.193 150.046 1.00 72.44 560 GLU A N 1
ATOM 4137 C CA . GLU A 1 560 ? 70.196 78.685 150.887 1.00 72.44 560 GLU A CA 1
ATOM 4138 C C . GLU A 1 560 ? 71.404 78.341 150.029 1.00 72.44 560 GLU A C 1
ATOM 4139 O O . GLU A 1 560 ? 71.320 77.470 149.160 1.00 72.44 560 GLU A O 1
ATOM 4145 N N . LEU A 1 561 ? 72.519 79.026 150.270 1.00 71.84 561 LEU A N 1
ATOM 4146 C CA . LEU A 1 561 ? 73.810 78.641 149.708 1.00 71.84 561 LEU A CA 1
ATOM 4147 C C . LEU A 1 561 ? 73.726 78.519 148.186 1.00 71.84 561 LEU A C 1
ATOM 4148 O O . LEU A 1 561 ? 74.005 77.475 147.598 1.00 71.84 561 LEU A O 1
ATOM 4153 N N . THR A 1 562 ? 73.306 79.602 147.551 1.00 70.00 562 THR A N 1
ATOM 4154 C CA . THR A 1 562 ? 73.101 79.592 146.114 1.00 70.00 562 THR A CA 1
ATOM 4155 C C . THR A 1 562 ? 74.317 80.124 145.372 1.00 70.00 562 THR A C 1
ATOM 4156 O O . THR A 1 562 ? 75.113 80.899 145.905 1.00 70.00 562 THR A O 1
ATOM 4160 N N . SER A 1 563 ? 74.448 79.682 144.126 1.00 68.34 563 SER A N 1
ATOM 4161 C CA . SER A 1 563 ? 75.426 80.210 143.192 1.00 68.34 563 SER A CA 1
ATOM 4162 C C . SER A 1 563 ? 74.830 80.137 141.801 1.00 68.34 563 SER A C 1
ATOM 4163 O O . SER A 1 563 ? 74.118 79.185 141.481 1.00 68.34 563 SER A O 1
ATOM 4166 N N . TYR A 1 564 ? 75.109 81.143 140.984 1.00 67.93 564 TYR A N 1
ATOM 4167 C CA . TYR A 1 564 ? 74.490 81.205 139.671 1.00 67.93 564 TYR A CA 1
ATOM 4168 C C . TYR A 1 564 ? 75.280 80.455 138.615 1.00 67.93 564 TYR A C 1
ATOM 4169 O O . TYR A 1 564 ? 74.724 80.123 137.564 1.00 67.93 564 TYR A O 1
ATOM 4178 N N . THR A 1 565 ? 76.552 80.183 138.869 1.00 69.97 565 THR A N 1
ATOM 4179 C CA . THR A 1 565 ? 77.375 79.393 137.971 1.00 69.97 565 THR A CA 1
ATOM 4180 C C . THR A 1 565 ? 77.432 77.954 138.460 1.00 69.97 565 THR A C 1
ATOM 4181 O O . THR A 1 565 ? 77.441 77.691 139.663 1.00 69.97 565 THR A O 1
ATOM 4185 N N . ALA A 1 566 ? 77.475 77.024 137.508 1.00 69.13 566 ALA A N 1
ATOM 4186 C CA . ALA A 1 566 ? 77.594 75.610 137.835 1.00 69.13 566 ALA A CA 1
ATOM 4187 C C . ALA A 1 566 ? 78.794 75.368 138.735 1.00 69.13 566 ALA A C 1
ATOM 4188 O O . ALA A 1 566 ? 79.856 75.963 138.546 1.00 69.13 566 ALA A O 1
ATOM 4190 N N . VAL A 1 567 ? 78.621 74.503 139.730 1.00 65.79 567 VAL A N 1
ATOM 4191 C CA . VAL A 1 567 ? 79.712 74.162 140.632 1.00 65.79 567 VAL A CA 1
ATOM 4192 C C . VAL A 1 567 ? 79.877 72.654 140.649 1.00 65.79 567 VAL A C 1
ATOM 4193 O O . VAL A 1 567 ? 78.927 71.900 140.427 1.00 65.79 567 VAL A O 1
ATOM 4197 N N . CYS A 1 568 ? 81.103 72.216 140.887 1.00 67.96 568 CYS A N 1
ATOM 4198 C CA . CYS A 1 568 ? 81.441 70.803 140.913 1.00 67.96 568 CYS A CA 1
ATOM 4199 C C . CYS A 1 568 ? 81.646 70.336 142.347 1.00 67.96 568 CYS A C 1
ATOM 4200 O O . CYS A 1 568 ? 82.307 71.016 143.137 1.00 67.96 568 CYS A O 1
ATOM 4203 N N . VAL A 1 569 ? 81.073 69.184 142.680 1.00 65.97 569 VAL A N 1
ATOM 4204 C CA . VAL A 1 569 ? 81.134 68.625 144.026 1.00 65.97 569 VAL A CA 1
ATOM 4205 C C . VAL A 1 569 ? 81.741 67.233 143.948 1.00 65.97 569 VAL A C 1
ATOM 4206 O O . VAL A 1 569 ? 81.434 66.470 143.028 1.00 65.97 569 VAL A O 1
ATOM 4210 N N . ARG A 1 570 ? 82.625 66.909 144.887 1.00 67.13 570 ARG A N 1
ATOM 4211 C CA . ARG A 1 570 ? 83.172 65.563 144.970 1.00 67.13 570 ARG A CA 1
ATOM 4212 C C . ARG A 1 570 ? 82.773 64.921 146.290 1.00 67.13 570 ARG A C 1
ATOM 4213 O O . ARG A 1 570 ? 82.819 65.558 147.344 1.00 67.13 570 ARG A O 1
ATOM 4221 N N . PHE A 1 571 ? 82.379 63.659 146.212 1.00 64.05 571 PHE A N 1
ATOM 4222 C CA . PHE A 1 571 ? 82.006 62.856 147.362 1.00 64.05 571 PHE A CA 1
ATOM 4223 C C . PHE A 1 571 ? 83.136 61.915 147.747 1.00 64.05 571 PHE A C 1
ATOM 4224 O O . PHE A 1 571 ? 83.877 61.423 146.892 1.00 64.05 571 PHE A O 1
ATOM 4232 N N . ARG A 1 572 ? 83.259 61.665 149.049 1.00 63.37 572 ARG A N 1
ATOM 4233 C CA . ARG A 1 572 ? 84.322 60.821 149.586 1.00 63.37 572 ARG A CA 1
ATOM 4234 C C . ARG A 1 572 ? 83.731 59.430 149.788 1.00 63.37 572 ARG A C 1
ATOM 4235 O O . ARG A 1 572 ? 83.321 59.048 150.880 1.00 63.37 572 ARG A O 1
ATOM 4243 N N . ASN A 1 573 ? 83.697 58.662 148.701 1.00 64.39 573 ASN A N 1
ATOM 4244 C CA . ASN A 1 573 ? 82.968 57.398 148.715 1.00 64.39 573 ASN A CA 1
ATOM 4245 C C . ASN A 1 573 ? 83.623 56.372 149.625 1.00 64.39 573 ASN A C 1
ATOM 4246 O O . ASN A 1 573 ? 82.932 55.590 150.285 1.00 64.39 573 ASN A O 1
ATOM 4251 N N . TYR A 1 574 ? 84.941 56.350 149.670 1.00 66.15 574 TYR A N 1
ATOM 4252 C CA . TYR A 1 574 ? 85.670 55.388 150.475 1.00 66.15 574 TYR A CA 1
ATOM 4253 C C . TYR A 1 574 ? 86.558 56.141 151.456 1.00 66.15 574 TYR A C 1
ATOM 4254 O O . TYR A 1 574 ? 86.483 57.364 151.586 1.00 66.15 574 TYR A O 1
ATOM 4263 N N . LEU A 1 575 ? 87.415 55.397 152.139 1.00 71.61 575 LEU A N 1
ATOM 4264 C CA . LEU A 1 575 ? 88.435 55.995 152.990 1.00 71.61 575 LEU A CA 1
ATOM 4265 C C . LEU A 1 575 ? 89.581 55.000 153.047 1.00 71.61 575 LEU A C 1
ATOM 4266 O O . LEU A 1 575 ? 89.470 53.967 153.710 1.00 71.61 575 LEU A O 1
ATOM 4271 N N . SER A 1 576 ? 90.662 55.297 152.338 1.00 75.07 576 SER A N 1
ATOM 4272 C CA . SER A 1 576 ? 91.847 54.450 152.327 1.00 75.07 576 SER A CA 1
ATOM 4273 C C . SER A 1 576 ? 92.851 55.061 153.291 1.00 75.07 576 SER A C 1
ATOM 4274 O O . SER A 1 576 ? 93.535 56.030 152.960 1.00 75.07 576 SER A O 1
ATOM 4277 N N . GLY A 1 577 ? 92.936 54.492 154.484 1.00 81.95 577 GLY A N 1
ATOM 4278 C CA . GLY A 1 577 ? 93.820 55.028 155.491 1.00 81.95 577 GLY A CA 1
ATOM 4279 C C . GLY A 1 577 ? 95.275 54.888 155.103 1.00 81.95 577 GLY A C 1
ATOM 4280 O O . GLY A 1 577 ? 95.640 54.247 154.119 1.00 81.95 577 GLY A O 1
ATOM 4281 N N . ALA A 1 578 ? 96.129 55.520 155.907 1.00 89.27 578 ALA A N 1
ATOM 4282 C CA . ALA A 1 578 ? 97.560 55.482 155.643 1.00 89.27 578 ALA A CA 1
ATOM 4283 C C . ALA A 1 578 ? 98.143 54.092 155.846 1.00 89.27 578 ALA A C 1
ATOM 4284 O O . ALA A 1 578 ? 99.228 53.806 155.330 1.00 89.27 578 ALA A O 1
ATOM 4286 N N . ASP A 1 579 ? 97.449 53.223 156.581 1.00 88.15 579 ASP A N 1
ATOM 4287 C CA . ASP A 1 579 ? 97.954 51.879 156.824 1.00 88.15 579 ASP A CA 1
ATOM 4288 C C . ASP A 1 579 ? 97.733 50.968 155.627 1.00 88.15 579 ASP A C 1
ATOM 4289 O O . ASP A 1 579 ? 98.637 50.220 155.244 1.00 88.15 579 ASP A O 1
ATOM 4294 N N . GLY A 1 580 ? 96.548 51.002 155.028 1.00 80.13 580 GLY A N 1
ATOM 4295 C CA . GLY A 1 580 ? 96.334 50.235 153.820 1.00 80.13 580 GLY A CA 1
ATOM 4296 C C . GLY A 1 580 ? 94.918 49.743 153.623 1.00 80.13 580 GLY A C 1
ATOM 4297 O O . GLY A 1 580 ? 94.520 49.429 152.499 1.00 80.13 580 GLY A O 1
ATOM 4298 N N . ASP A 1 581 ? 94.150 49.652 154.701 1.00 81.40 581 ASP A N 1
ATOM 4299 C CA . ASP A 1 581 ? 92.782 49.191 154.566 1.00 81.40 581 ASP A CA 1
ATOM 4300 C C . ASP A 1 581 ? 91.934 50.242 153.863 1.00 81.40 581 ASP A C 1
ATOM 4301 O O . ASP A 1 581 ? 92.231 51.437 153.884 1.00 81.40 581 ASP A O 1
ATOM 4306 N N . VAL A 1 582 ? 90.865 49.780 153.228 1.00 75.61 582 VAL A N 1
ATOM 4307 C CA . VAL A 1 582 ? 89.990 50.629 152.431 1.00 75.61 582 VAL A CA 1
ATOM 4308 C C . VAL A 1 582 ? 88.596 50.471 153.011 1.00 75.61 582 VAL A C 1
ATOM 4309 O O . VAL A 1 582 ? 87.867 49.544 152.644 1.00 75.61 582 VAL A O 1
ATOM 4313 N N . ARG A 1 583 ? 88.207 51.376 153.897 1.00 76.42 583 ARG A N 1
ATOM 4314 C CA . ARG A 1 583 ? 86.882 51.311 154.487 1.00 76.42 583 ARG A CA 1
ATOM 4315 C C . ARG A 1 583 ? 85.870 51.924 153.535 1.00 76.42 583 ARG A C 1
ATOM 4316 O O . ARG A 1 583 ? 86.035 53.060 153.089 1.00 76.42 583 ARG A O 1
ATOM 4324 N N . ILE A 1 584 ? 84.839 51.178 153.216 1.00 72.99 584 ILE A N 1
ATOM 4325 C CA . ILE A 1 584 ? 83.755 51.718 152.410 1.00 72.99 584 ILE A CA 1
ATOM 4326 C C . ILE A 1 584 ? 82.873 52.591 153.290 1.00 72.99 584 ILE A C 1
ATOM 4327 O O . ILE A 1 584 ? 82.693 52.323 154.482 1.00 72.99 584 ILE A O 1
ATOM 4332 N N . LEU A 1 585 ? 82.337 53.663 152.715 1.00 70.64 585 LEU A N 1
ATOM 4333 C CA . LEU A 1 585 ? 81.547 54.629 153.463 1.00 70.64 585 LEU A CA 1
ATOM 4334 C C . LEU A 1 585 ? 80.115 54.657 152.949 1.00 70.64 585 LEU A C 1
ATOM 4335 O O . LEU A 1 585 ? 79.801 54.139 151.875 1.00 70.64 585 LEU A O 1
ATOM 4340 N N . ASN A 1 586 ? 79.245 55.291 153.733 1.00 72.68 586 ASN A N 1
ATOM 4341 C CA . ASN A 1 586 ? 77.817 55.351 153.454 1.00 72.68 586 ASN A CA 1
ATOM 4342 C C . ASN A 1 586 ? 77.438 56.449 152.478 1.00 72.68 586 ASN A C 1
ATOM 4343 O O . ASN A 1 586 ? 76.269 56.848 152.450 1.00 72.68 586 ASN A O 1
ATOM 4348 N N . THR A 1 587 ? 78.372 56.958 151.697 1.00 66.29 587 THR A N 1
ATOM 4349 C CA . THR A 1 587 ? 78.031 57.983 150.724 1.00 66.29 587 THR A CA 1
ATOM 4350 C C . THR A 1 587 ? 77.109 57.403 149.657 1.00 66.29 587 THR A C 1
ATOM 4351 O O . THR A 1 587 ? 77.392 56.328 149.120 1.00 66.29 587 THR A O 1
ATOM 4355 N N . PRO A 1 588 ? 76.003 58.071 149.337 1.00 63.41 588 PRO A N 1
ATOM 4356 C CA . PRO A 1 588 ? 75.095 57.570 148.300 1.00 63.41 588 PRO A CA 1
ATOM 4357 C C . PRO A 1 588 ? 75.810 57.319 146.983 1.00 63.41 588 PRO A C 1
ATOM 4358 O O . PRO A 1 588 ? 76.708 58.062 146.589 1.00 63.41 588 PRO A O 1
ATOM 4362 N N . THR A 1 589 ? 75.404 56.255 146.305 1.00 62.89 589 THR A N 1
ATOM 4363 C CA . THR A 1 589 ? 76.027 55.877 145.051 1.00 62.89 589 THR A CA 1
ATOM 4364 C C . THR A 1 589 ? 75.483 56.729 143.910 1.00 62.89 589 THR A C 1
ATOM 4365 O O . THR A 1 589 ? 74.673 57.637 144.103 1.00 62.89 589 THR A O 1
ATOM 4369 N N . ARG A 1 590 ? 75.940 56.422 142.697 1.00 63.36 590 ARG A N 1
ATOM 4370 C CA . ARG A 1 590 ? 75.689 57.299 141.560 1.00 63.36 590 ARG A CA 1
ATOM 4371 C C . ARG A 1 590 ? 74.211 57.317 141.192 1.00 63.36 590 ARG A C 1
ATOM 4372 O O . ARG A 1 590 ? 73.629 58.386 140.970 1.00 63.36 590 ARG A O 1
ATOM 4380 N N . GLU A 1 591 ? 73.579 56.147 141.139 1.00 65.06 591 GLU A N 1
ATOM 4381 C CA . GLU A 1 591 ? 72.159 56.116 140.822 1.00 65.06 591 GLU A CA 1
ATOM 4382 C C . GLU A 1 591 ? 71.307 56.729 141.919 1.00 65.06 591 GLU A C 1
ATOM 4383 O O . GLU A 1 591 ? 70.120 56.977 141.690 1.00 65.06 591 GLU A O 1
ATOM 4389 N N . VAL A 1 592 ? 71.877 56.983 143.094 1.00 62.10 592 VAL A N 1
ATOM 4390 C CA . VAL A 1 592 ? 71.163 57.754 144.101 1.00 62.10 592 VAL A CA 1
ATOM 4391 C C . VAL A 1 592 ? 71.228 59.234 143.775 1.00 62.10 592 VAL A C 1
ATOM 4392 O O . VAL A 1 592 ? 70.243 59.961 143.932 1.00 62.10 592 VAL A O 1
ATOM 4396 N N . ILE A 1 593 ? 72.387 59.705 143.315 1.00 59.02 593 ILE A N 1
ATOM 4397 C CA . ILE A 1 593 ? 72.524 61.103 142.948 1.00 59.02 593 ILE A CA 1
ATOM 4398 C C . ILE A 1 593 ? 71.760 61.415 141.675 1.00 59.02 593 ILE A C 1
ATOM 4399 O O . ILE A 1 593 ? 71.402 62.571 141.431 1.00 59.02 593 ILE A O 1
ATOM 4404 N N . GLU A 1 594 ? 71.503 60.414 140.844 1.00 62.33 594 GLU A N 1
ATOM 4405 C CA . GLU A 1 594 ? 70.832 60.643 139.576 1.00 62.33 594 GLU A CA 1
ATOM 4406 C C . GLU A 1 594 ? 69.395 60.145 139.540 1.00 62.33 594 GLU A C 1
ATOM 4407 O O . GLU A 1 594 ? 68.690 60.428 138.567 1.00 62.33 594 GLU A O 1
ATOM 4413 N N . GLY A 1 595 ? 68.944 59.415 140.554 1.00 63.59 595 GLY A N 1
ATOM 4414 C CA . GLY A 1 595 ? 67.564 58.979 140.634 1.00 63.59 595 GLY A CA 1
ATOM 4415 C C . GLY A 1 595 ? 66.763 59.804 141.625 1.00 63.59 595 GLY A C 1
ATOM 4416 O O . GLY A 1 595 ? 67.289 60.282 142.621 1.00 63.59 595 GLY A O 1
ATOM 4417 N N . ASN A 1 596 ? 65.461 59.901 141.367 1.00 60.97 596 ASN A N 1
ATOM 4418 C CA . ASN A 1 596 ? 64.584 60.828 142.064 1.00 60.97 596 ASN A CA 1
ATOM 4419 C C . ASN A 1 596 ? 64.550 60.565 143.568 1.00 60.97 596 ASN A C 1
ATOM 4420 O O . ASN A 1 596 ? 65.006 59.536 144.065 1.00 60.97 596 ASN A O 1
ATOM 4425 N N . VAL A 1 597 ? 63.992 61.530 144.292 1.00 58.95 597 VAL A N 1
ATOM 4426 C CA . VAL A 1 597 ? 63.663 61.395 145.704 1.00 58.95 597 VAL A CA 1
ATOM 4427 C C . VAL A 1 597 ? 62.150 61.337 145.845 1.00 58.95 597 VAL A C 1
ATOM 4428 O O . VAL A 1 597 ? 61.422 61.996 145.096 1.00 58.95 597 VAL A O 1
ATOM 4432 N N . VAL A 1 598 ? 61.678 60.510 146.771 1.00 60.35 598 VAL A N 1
ATOM 4433 C CA . VAL A 1 598 ? 60.289 60.484 147.205 1.00 60.35 598 VAL A CA 1
ATOM 4434 C C . VAL A 1 598 ? 60.210 61.034 148.617 1.00 60.35 598 VAL A C 1
ATOM 4435 O O . VAL A 1 598 ? 61.031 60.692 149.480 1.00 60.35 598 VAL A O 1
ATOM 4439 N N . THR A 1 599 ? 59.226 61.892 148.842 1.00 62.05 599 THR A N 1
ATOM 4440 C CA . THR A 1 599 ? 59.017 62.562 150.111 1.00 62.05 599 THR A CA 1
ATOM 4441 C C . THR A 1 599 ? 57.588 62.349 150.571 1.00 62.05 599 THR A C 1
ATOM 4442 O O . THR A 1 599 ? 56.647 62.532 149.794 1.00 62.05 599 THR A O 1
ATOM 4446 N N . ARG A 1 600 ? 57.424 61.909 151.811 1.00 63.83 600 ARG A N 1
ATOM 4447 C CA . ARG A 1 600 ? 56.093 61.869 152.392 1.00 63.83 600 ARG A CA 1
ATOM 4448 C C . ARG A 1 600 ? 56.099 62.609 153.716 1.00 63.83 600 ARG A C 1
ATOM 4449 O O . ARG A 1 600 ? 57.148 62.860 154.309 1.00 63.83 600 ARG A O 1
ATOM 4457 N N . CYS A 1 601 ? 54.909 62.978 154.162 1.00 65.74 601 CYS A N 1
ATOM 4458 C CA . CYS A 1 601 ? 54.761 63.671 155.427 1.00 65.74 601 CYS A CA 1
ATOM 4459 C C . CYS A 1 601 ? 54.463 62.672 156.528 1.00 65.74 601 CYS A C 1
ATOM 4460 O O . CYS A 1 601 ? 53.939 61.584 156.282 1.00 65.74 601 CYS A O 1
ATOM 4463 N N . ASP A 1 602 ? 54.802 63.050 157.752 1.00 65.36 602 ASP A N 1
ATOM 4464 C CA . ASP A 1 602 ? 54.492 62.200 158.888 1.00 65.36 602 ASP A CA 1
ATOM 4465 C C . ASP A 1 602 ? 53.532 62.923 159.814 1.00 65.36 602 ASP A C 1
ATOM 4466 O O . ASP A 1 602 ? 52.798 63.814 159.380 1.00 65.36 602 ASP A O 1
ATOM 4471 N N . GLY A 1 603 ? 53.528 62.554 161.084 1.00 66.55 603 GLY A N 1
ATOM 4472 C CA . GLY A 1 603 ? 52.662 63.219 162.024 1.00 66.55 603 GLY A CA 1
ATOM 4473 C C . GLY A 1 603 ? 53.074 64.655 162.267 1.00 66.55 603 GLY A C 1
ATOM 4474 O O . GLY A 1 603 ? 54.222 65.050 162.080 1.00 66.55 603 GLY A O 1
ATOM 4475 N N . ILE A 1 604 ? 52.104 65.449 162.699 1.00 64.93 604 ILE A N 1
ATOM 4476 C CA . ILE A 1 604 ? 52.344 66.801 163.177 1.00 64.93 604 ILE A CA 1
ATOM 4477 C C . ILE A 1 604 ? 51.902 66.840 164.627 1.00 64.93 604 ILE A C 1
ATOM 4478 O O . ILE A 1 604 ? 50.702 66.823 164.920 1.00 64.93 604 ILE A O 1
ATOM 4483 N N . ARG A 1 605 ? 52.865 66.880 165.529 1.00 67.68 605 ARG A N 1
ATOM 4484 C CA . ARG A 1 605 ? 52.595 67.038 166.944 1.00 67.68 605 ARG A CA 1
ATOM 4485 C C . ARG A 1 605 ? 52.762 68.501 167.325 1.00 67.68 605 ARG A C 1
ATOM 4486 O O . ARG A 1 605 ? 53.107 69.346 166.499 1.00 67.68 605 ARG A O 1
ATOM 4494 N N . CYS A 1 606 ? 52.553 68.802 168.602 1.00 71.40 606 CYS A N 1
ATOM 4495 C CA . CYS A 1 606 ? 52.992 70.064 169.170 1.00 71.40 606 CYS A CA 1
ATOM 4496 C C . CYS A 1 606 ? 53.696 69.791 170.486 1.00 71.40 606 CYS A C 1
ATOM 4497 O O . CYS A 1 606 ? 53.504 68.745 171.108 1.00 71.40 606 CYS A O 1
ATOM 4500 N N . LEU A 1 607 ? 54.510 70.749 170.910 1.00 74.13 607 LEU A N 1
ATOM 4501 C CA . LEU A 1 607 ? 55.281 70.589 172.133 1.00 74.13 607 LEU A CA 1
ATOM 4502 C C . LEU A 1 607 ? 55.817 71.945 172.582 1.00 74.13 607 LEU A C 1
ATOM 4503 O O . LEU A 1 607 ? 55.456 72.998 172.039 1.00 74.13 607 LEU A O 1
ATOM 4508 N N . ASP A 1 608 ? 56.703 71.897 173.573 1.00 80.54 608 ASP A N 1
ATOM 4509 C CA . ASP A 1 608 ? 57.276 73.049 174.248 1.00 80.54 608 ASP A CA 1
ATOM 4510 C C . ASP A 1 608 ? 58.637 73.408 173.672 1.00 80.54 608 ASP A C 1
ATOM 4511 O O . ASP A 1 608 ? 59.355 72.558 173.143 1.00 80.54 608 ASP A O 1
ATOM 4516 N N . SER A 1 609 ? 58.987 74.682 173.798 1.00 84.14 609 SER A N 1
ATOM 4517 C CA . SER A 1 609 ? 60.239 75.189 173.263 1.00 84.14 609 SER A CA 1
ATOM 4518 C C . SER A 1 609 ? 61.396 74.752 174.146 1.00 84.14 609 SER A C 1
ATOM 4519 O O . SER A 1 609 ? 61.339 74.885 175.372 1.00 84.14 609 SER A O 1
ATOM 4522 N N . ASN A 1 610 ? 62.444 74.233 173.523 1.00 83.65 610 ASN A N 1
ATOM 4523 C CA . ASN A 1 610 ? 63.671 73.895 174.220 1.00 83.65 610 ASN A CA 1
ATOM 4524 C C . ASN A 1 610 ? 64.805 74.780 173.721 1.00 83.65 610 ASN A C 1
ATOM 4525 O O . ASN A 1 610 ? 64.637 75.602 172.818 1.00 83.65 610 ASN A O 1
ATOM 4530 N N . LYS A 1 611 ? 65.974 74.597 174.333 1.00 84.94 611 LYS A N 1
ATOM 4531 C CA . LYS A 1 611 ? 67.142 75.380 173.955 1.00 84.94 611 LYS A CA 1
ATOM 4532 C C . LYS A 1 611 ? 67.563 75.082 172.524 1.00 84.94 611 LYS A C 1
ATOM 4533 O O . LYS A 1 611 ? 68.006 75.978 171.798 1.00 84.94 611 LYS A O 1
ATOM 4539 N N . ARG A 1 612 ? 67.414 73.829 172.095 1.00 84.87 612 ARG A N 1
ATOM 4540 C CA . ARG A 1 612 ? 67.906 73.434 170.782 1.00 84.87 612 ARG A CA 1
ATOM 4541 C C . ARG A 1 612 ? 67.090 74.050 169.659 1.00 84.87 612 ARG A C 1
ATOM 4542 O O . ARG A 1 612 ? 67.625 74.309 168.578 1.00 84.87 612 ARG A O 1
ATOM 4550 N N . ILE A 1 613 ? 65.804 74.297 169.890 1.00 82.74 613 ILE A N 1
ATOM 4551 C CA . ILE A 1 613 ? 64.983 74.911 168.855 1.00 82.74 613 ILE A CA 1
ATOM 4552 C C . ILE A 1 613 ? 65.385 76.363 168.645 1.00 82.74 613 ILE A C 1
ATOM 4553 O O . ILE A 1 613 ? 65.422 76.855 167.512 1.00 82.74 613 ILE A O 1
ATOM 4558 N N . GLN A 1 614 ? 65.696 77.071 169.731 1.00 86.32 614 GLN A N 1
ATOM 4559 C CA . GLN A 1 614 ? 65.929 78.507 169.657 1.00 86.32 614 GLN A CA 1
ATOM 4560 C C . GLN A 1 614 ? 67.228 78.854 168.949 1.00 86.32 614 GLN A C 1
ATOM 4561 O O . GLN A 1 614 ? 67.400 80.007 168.543 1.00 86.32 614 GLN A O 1
ATOM 4567 N N . HIS A 1 615 ? 68.140 77.895 168.810 1.00 87.68 615 HIS A N 1
ATOM 4568 C CA . HIS A 1 615 ? 69.433 78.139 168.182 1.00 87.68 615 HIS A CA 1
ATOM 4569 C C . HIS A 1 615 ? 69.261 78.844 166.848 1.00 87.68 615 HIS A C 1
ATOM 4570 O O . HIS A 1 615 ? 68.606 78.331 165.941 1.00 87.68 615 HIS A O 1
ATOM 4577 N N . VAL A 1 616 ? 69.833 80.031 166.737 1.00 87.06 616 VAL A N 1
ATOM 4578 C CA . VAL A 1 616 ? 69.618 80.906 165.590 1.00 87.06 616 VAL A CA 1
ATOM 4579 C C . VAL A 1 616 ? 70.837 80.822 164.678 1.00 87.06 616 VAL A C 1
ATOM 4580 O O . VAL A 1 616 ? 71.966 80.987 165.158 1.00 87.06 616 VAL A O 1
ATOM 4584 N N . PRO A 1 617 ? 70.663 80.534 163.390 1.00 85.27 617 PRO A N 1
ATOM 4585 C CA . PRO A 1 617 ? 71.824 80.315 162.522 1.00 85.27 617 PRO A CA 1
ATOM 4586 C C . PRO A 1 617 ? 72.569 81.613 162.266 1.00 85.27 617 PRO A C 1
ATOM 4587 O O . PRO A 1 617 ? 71.964 82.636 161.944 1.00 85.27 617 PRO A O 1
ATOM 4591 N N . GLU A 1 618 ? 73.886 81.570 162.425 1.00 87.98 618 GLU A N 1
ATOM 4592 C CA . GLU A 1 618 ? 74.731 82.677 162.003 1.00 87.98 618 GLU A CA 1
ATOM 4593 C C . GLU A 1 618 ? 75.045 82.515 160.523 1.00 87.98 618 GLU A C 1
ATOM 4594 O O . GLU A 1 618 ? 75.606 81.495 160.112 1.00 87.98 618 GLU A O 1
ATOM 4600 N N . VAL A 1 619 ? 74.669 83.503 159.722 1.00 83.11 619 VAL A N 1
ATOM 4601 C CA . VAL A 1 619 ? 74.668 83.368 158.275 1.00 83.11 619 VAL A CA 1
ATOM 4602 C C . VAL A 1 619 ? 75.433 84.529 157.659 1.00 83.11 619 VAL A C 1
ATOM 4603 O O . VAL A 1 619 ? 75.528 85.613 158.240 1.00 83.11 619 VAL A O 1
ATOM 4607 N N . ALA A 1 620 ? 75.982 84.293 156.473 1.00 83.07 620 ALA A N 1
ATOM 4608 C CA . ALA A 1 620 ? 76.859 85.255 155.816 1.00 83.07 620 ALA A CA 1
ATOM 4609 C C . ALA A 1 620 ? 76.024 86.181 154.947 1.00 83.07 620 ALA A C 1
ATOM 4610 O O . ALA A 1 620 ? 75.519 85.771 153.899 1.00 83.07 620 ALA A O 1
ATOM 4612 N N . ARG A 1 621 ? 75.886 87.434 155.380 1.00 81.11 621 ARG A N 1
ATOM 4613 C CA . ARG A 1 621 ? 75.025 88.412 154.717 1.00 81.11 621 ARG A CA 1
ATOM 4614 C C . ARG A 1 621 ? 75.801 89.722 154.615 1.00 81.11 621 ARG A C 1
ATOM 4615 O O . ARG A 1 621 ? 75.632 90.651 155.403 1.00 81.11 621 ARG A O 1
ATOM 4623 N N . ARG A 1 622 ? 76.676 89.769 153.617 1.00 81.63 622 ARG A N 1
ATOM 4624 C CA . ARG A 1 622 ? 77.593 90.869 153.383 1.00 81.63 622 ARG A CA 1
ATOM 4625 C C . ARG A 1 622 ? 77.940 90.847 151.904 1.00 81.63 622 ARG A C 1
ATOM 4626 O O . ARG A 1 622 ? 77.927 89.790 151.271 1.00 81.63 622 ARG A O 1
ATOM 4634 N N . TYR A 1 623 ? 78.233 92.021 151.356 1.00 83.47 623 TYR A N 1
ATOM 4635 C CA . TYR A 1 623 ? 78.513 92.152 149.933 1.00 83.47 623 TYR A CA 1
ATOM 4636 C C . TYR A 1 623 ? 79.738 91.343 149.524 1.00 83.47 623 TYR A C 1
ATOM 4637 O O . TYR A 1 623 ? 80.865 91.682 149.897 1.00 83.47 623 TYR A O 1
ATOM 4646 N N . CYS A 1 624 ? 79.527 90.269 148.765 1.00 82.43 624 CYS A N 1
ATOM 4647 C CA . CYS A 1 624 ? 80.586 89.357 148.377 1.00 82.43 624 CYS A CA 1
ATOM 4648 C C . CYS A 1 624 ? 80.862 89.460 146.877 1.00 82.43 624 CYS A C 1
ATOM 4649 O O . CYS A 1 624 ? 80.415 90.403 146.212 1.00 82.43 624 CYS A O 1
ATOM 4652 N N . MET A 1 625 ? 81.589 88.478 146.342 1.00 81.64 625 MET A N 1
ATOM 4653 C CA . MET A 1 625 ? 81.782 88.407 144.898 1.00 81.64 625 MET A CA 1
ATOM 4654 C C . MET A 1 625 ? 80.502 88.000 144.188 1.00 81.64 625 MET A C 1
ATOM 4655 O O . MET A 1 625 ? 80.158 88.568 143.145 1.00 81.64 625 MET A O 1
ATOM 4660 N N . MET A 1 626 ? 79.782 87.019 144.728 1.00 76.67 626 MET A N 1
ATOM 4661 C CA . MET A 1 626 ? 78.520 86.644 144.109 1.00 76.67 626 MET A CA 1
ATOM 4662 C C . MET A 1 626 ? 77.511 87.775 144.212 1.00 76.67 626 MET A C 1
ATOM 4663 O O . MET A 1 626 ? 76.648 87.919 143.342 1.00 76.67 626 MET A O 1
ATOM 4668 N N . ALA A 1 627 ? 77.595 88.574 145.275 1.00 78.07 627 ALA A N 1
ATOM 4669 C CA . ALA A 1 627 ? 76.717 89.730 145.400 1.00 78.07 627 ALA A CA 1
ATOM 4670 C C . ALA A 1 627 ? 76.881 90.667 144.213 1.00 78.07 627 ALA A C 1
ATOM 4671 O O . ALA A 1 627 ? 75.908 90.993 143.525 1.00 78.07 627 ALA A O 1
ATOM 4673 N N . ARG A 1 628 ? 78.114 91.092 143.939 1.00 79.48 628 ARG A N 1
ATOM 4674 C CA . ARG A 1 628 ? 78.356 91.960 142.796 1.00 79.48 628 ARG A CA 1
ATOM 4675 C C . ARG A 1 628 ? 78.273 91.215 141.474 1.00 79.48 628 ARG A C 1
ATOM 4676 O O . ARG A 1 628 ? 78.334 91.855 140.420 1.00 79.48 628 ARG A O 1
ATOM 4684 N N . TYR A 1 629 ? 78.151 89.889 141.499 1.00 76.48 629 TYR A N 1
ATOM 4685 C CA . TYR A 1 629 ? 77.750 89.185 140.289 1.00 76.48 629 TYR A CA 1
ATOM 4686 C C . TYR A 1 629 ? 76.264 89.366 140.039 1.00 76.48 629 TYR A C 1
ATOM 4687 O O . TYR A 1 629 ? 75.840 89.594 138.902 1.00 76.48 629 TYR A O 1
ATOM 4696 N N . LEU A 1 630 ? 75.465 89.258 141.095 1.00 76.53 630 LEU A N 1
ATOM 4697 C CA . LEU A 1 630 ? 74.029 89.432 140.953 1.00 76.53 630 LEU A CA 1
ATOM 4698 C C . LEU A 1 630 ? 73.669 90.873 140.638 1.00 76.53 630 LEU A C 1
ATOM 4699 O O . LEU A 1 630 ? 72.735 91.123 139.871 1.00 76.53 630 LEU A O 1
ATOM 4704 N N . ALA A 1 631 ? 74.401 91.830 141.206 1.00 77.62 631 ALA A N 1
ATOM 4705 C CA . ALA A 1 631 ? 74.148 93.230 140.893 1.00 77.62 631 ALA A CA 1
ATOM 4706 C C . ALA A 1 631 ? 74.322 93.506 139.409 1.00 77.62 631 ALA A C 1
ATOM 4707 O O . ALA A 1 631 ? 73.686 94.414 138.865 1.00 77.62 631 ALA A O 1
ATOM 4709 N N . GLN A 1 632 ? 75.177 92.737 138.741 1.00 80.97 632 GLN A N 1
ATOM 4710 C CA . GLN A 1 632 ? 75.377 92.840 137.305 1.00 80.97 632 GLN A CA 1
ATOM 4711 C C . GLN A 1 632 ? 74.760 91.670 136.555 1.00 80.97 632 GLN A C 1
ATOM 4712 O O . GLN A 1 632 ? 75.049 91.478 135.371 1.00 80.97 632 GLN A O 1
ATOM 4718 N N . ALA A 1 633 ? 73.909 90.892 137.215 1.00 82.83 633 ALA A N 1
ATOM 4719 C CA . ALA A 1 633 ? 73.268 89.751 136.587 1.00 82.83 633 ALA A CA 1
ATOM 4720 C C . ALA A 1 633 ? 72.347 90.214 135.463 1.00 82.83 633 ALA A C 1
ATOM 4721 O O . ALA A 1 633 ? 72.096 91.407 135.281 1.00 82.83 633 ALA A O 1
ATOM 4723 N N . ARG A 1 634 ? 71.849 89.252 134.691 1.00 89.21 634 ARG A N 1
ATOM 4724 C CA . ARG A 1 634 ? 70.952 89.589 133.594 1.00 89.21 634 ARG A CA 1
ATOM 4725 C C . ARG A 1 634 ? 69.682 90.245 134.117 1.00 89.21 634 ARG A C 1
ATOM 4726 O O . ARG A 1 634 ? 69.476 91.441 133.897 1.00 89.21 634 ARG A O 1
ATOM 4734 N N . THR A 1 635 ? 68.827 89.482 134.798 1.00 88.51 635 THR A N 1
ATOM 4735 C CA . THR A 1 635 ? 67.650 90.037 135.458 1.00 88.51 635 THR A CA 1
ATOM 4736 C C . THR A 1 635 ? 66.741 90.683 134.423 1.00 88.51 635 THR A C 1
ATOM 4737 O O . THR A 1 635 ? 66.533 91.899 134.449 1.00 88.51 635 THR A O 1
ATOM 4741 N N . PHE A 1 636 ? 66.199 89.884 133.511 1.00 95.86 636 PHE A N 1
ATOM 4742 C CA . PHE A 1 636 ? 65.554 90.408 132.310 1.00 95.86 636 PHE A CA 1
ATOM 4743 C C . PHE A 1 636 ? 64.271 91.125 132.693 1.00 95.86 636 PHE A C 1
ATOM 4744 O O . PHE A 1 636 ? 63.230 90.501 132.905 1.00 95.86 636 PHE A O 1
ATOM 4752 N N . GLY A 1 637 ? 64.350 92.448 132.783 1.00 90.78 637 GLY A N 1
ATOM 4753 C CA . GLY A 1 637 ? 63.173 93.290 132.837 1.00 90.78 637 GLY A CA 1
ATOM 4754 C C . GLY A 1 637 ? 63.427 94.664 132.253 1.00 90.78 637 GLY A C 1
ATOM 4755 O O . GLY A 1 637 ? 64.576 95.069 132.089 1.00 90.78 637 GLY A O 1
ATOM 4756 N N . LYS B 1 15 ? 44.072 33.143 155.897 1.00 75.46 15 LYS B N 1
ATOM 4757 C CA . LYS B 1 15 ? 43.588 33.518 157.220 1.00 75.46 15 LYS B CA 1
ATOM 4758 C C . LYS B 1 15 ? 43.694 32.387 158.249 1.00 75.46 15 LYS B C 1
ATOM 4759 O O . LYS B 1 15 ? 44.087 32.641 159.384 1.00 75.46 15 LYS B O 1
ATOM 4761 N N . PRO B 1 16 ? 43.344 31.134 157.878 1.00 81.42 16 PRO B N 1
ATOM 4762 C CA . PRO B 1 16 ? 43.598 30.023 158.804 1.00 81.42 16 PRO B CA 1
ATOM 4763 C C . PRO B 1 16 ? 45.061 29.623 158.810 1.00 81.42 16 PRO B C 1
ATOM 4764 O O . PRO B 1 16 ? 45.423 28.550 159.301 1.00 81.42 16 PRO B O 1
ATOM 4768 N N . MET B 1 17 ? 45.910 30.494 158.264 1.00 76.84 17 MET B N 1
ATOM 4769 C CA . MET B 1 17 ? 47.318 30.175 158.086 1.00 76.84 17 MET B CA 1
ATOM 4770 C C . MET B 1 17 ? 48.033 30.003 159.416 1.00 76.84 17 MET B C 1
ATOM 4771 O O . MET B 1 17 ? 49.127 29.435 159.449 1.00 76.84 17 MET B O 1
ATOM 4776 N N . PHE B 1 18 ? 47.449 30.497 160.502 1.00 75.04 18 PHE B N 1
ATOM 4777 C CA . PHE B 1 18 ? 47.896 30.178 161.848 1.00 75.04 18 PHE B CA 1
ATOM 4778 C C . PHE B 1 18 ? 47.071 29.015 162.383 1.00 75.04 18 PHE B C 1
ATOM 4779 O O . PHE B 1 18 ? 45.862 28.937 162.147 1.00 75.04 18 PHE B O 1
ATOM 4787 N N . CYS B 1 19 ? 47.730 28.111 163.099 1.00 74.05 19 CYS B N 1
ATOM 4788 C CA . CYS B 1 19 ? 47.135 26.859 163.537 1.00 74.05 19 CYS B CA 1
ATOM 4789 C C . CYS B 1 19 ? 47.084 26.849 165.064 1.00 74.05 19 CYS B C 1
ATOM 4790 O O . CYS B 1 19 ? 47.445 27.823 165.725 1.00 74.05 19 CYS B O 1
ATOM 4793 N N . GLU B 1 20 ? 46.606 25.746 165.626 1.00 76.05 20 GLU B N 1
ATOM 4794 C CA . GLU B 1 20 ? 46.240 25.699 167.043 1.00 76.05 20 GLU B CA 1
ATOM 4795 C C . GLU B 1 20 ? 47.274 24.922 167.860 1.00 76.05 20 GLU B C 1
ATOM 4796 O O . GLU B 1 20 ? 47.022 23.843 168.394 1.00 76.05 20 GLU B O 1
ATOM 4802 N N . ILE B 1 21 ? 48.463 25.507 167.967 1.00 66.41 21 ILE B N 1
ATOM 4803 C CA . ILE B 1 21 ? 49.554 24.841 168.667 1.00 66.41 21 ILE B CA 1
ATOM 4804 C C . ILE B 1 21 ? 49.628 25.288 170.120 1.00 66.41 21 ILE B C 1
ATOM 4805 O O . ILE B 1 21 ? 49.394 24.492 171.034 1.00 66.41 21 ILE B O 1
ATOM 4810 N N . ILE B 1 22 ? 49.942 26.563 170.351 1.00 61.55 22 ILE B N 1
ATOM 4811 C CA . ILE B 1 22 ? 49.940 27.098 171.707 1.00 61.55 22 ILE B CA 1
ATOM 4812 C C . ILE B 1 22 ? 48.530 27.341 172.208 1.00 61.55 22 ILE B C 1
ATOM 4813 O O . ILE B 1 22 ? 48.323 27.548 173.408 1.00 61.55 22 ILE B O 1
ATOM 4818 N N . LYS B 1 23 ? 47.556 27.312 171.302 1.00 65.64 23 LYS B N 1
ATOM 4819 C CA . LYS B 1 23 ? 46.152 27.323 171.688 1.00 65.64 23 LYS B CA 1
ATOM 4820 C C . LYS B 1 23 ? 45.868 26.323 172.799 1.00 65.64 23 LYS B C 1
ATOM 4821 O O . LYS B 1 23 ? 45.121 26.618 173.736 1.00 65.64 23 LYS B O 1
ATOM 4827 N N . LEU B 1 24 ? 46.473 25.140 172.721 1.00 65.47 24 LEU B N 1
ATOM 4828 C CA . LEU B 1 24 ? 46.120 24.031 173.596 1.00 65.47 24 LEU B CA 1
ATOM 4829 C C . LEU B 1 24 ? 46.906 24.005 174.897 1.00 65.47 24 LEU B C 1
ATOM 4830 O O . LEU B 1 24 ? 46.408 23.469 175.890 1.00 65.47 24 LEU B O 1
ATOM 4835 N N . ALA B 1 25 ? 48.122 24.541 174.921 1.00 63.69 25 ALA B N 1
ATOM 4836 C CA . ALA B 1 25 ? 48.824 24.691 176.187 1.00 63.69 25 ALA B CA 1
ATOM 4837 C C . ALA B 1 25 ? 47.998 25.547 177.133 1.00 63.69 25 ALA B C 1
ATOM 4838 O O . ALA B 1 25 ? 47.338 26.499 176.714 1.00 63.69 25 ALA B O 1
ATOM 4840 N N . ASN B 1 26 ? 48.029 25.205 178.415 1.00 64.94 26 ASN B N 1
ATOM 4841 C CA . ASN B 1 26 ? 47.184 25.858 179.408 1.00 64.94 26 ASN B CA 1
ATOM 4842 C C . ASN B 1 26 ? 48.056 26.635 180.381 1.00 64.94 26 ASN B C 1
ATOM 4843 O O . ASN B 1 26 ? 48.828 26.045 181.142 1.00 64.94 26 ASN B O 1
ATOM 4848 N N . ARG B 1 27 ? 47.917 27.953 180.359 1.00 63.92 27 ARG B N 1
ATOM 4849 C CA . ARG B 1 27 ? 48.610 28.838 181.278 1.00 63.92 27 ARG B CA 1
ATOM 4850 C C . ARG B 1 27 ? 47.653 29.302 182.365 1.00 63.92 27 ARG B C 1
ATOM 4851 O O . ARG B 1 27 ? 46.439 29.362 182.164 1.00 63.92 27 ARG B O 1
ATOM 4859 N N . LYS B 1 28 ? 48.212 29.618 183.527 1.00 71.12 28 LYS B N 1
ATOM 4860 C CA . LYS B 1 28 ? 47.423 30.114 184.643 1.00 71.12 28 LYS B CA 1
ATOM 4861 C C . LYS B 1 28 ? 48.021 31.321 185.341 1.00 71.12 28 LYS B C 1
ATOM 4862 O O . LYS B 1 28 ? 47.304 31.979 186.102 1.00 71.12 28 LYS B O 1
ATOM 4868 N N . ARG B 1 29 ? 49.288 31.640 185.115 1.00 74.78 29 ARG B N 1
ATOM 4869 C CA . ARG B 1 29 ? 49.923 32.730 185.835 1.00 74.78 29 ARG B CA 1
ATOM 4870 C C . ARG B 1 29 ? 49.622 34.068 185.174 1.00 74.78 29 ARG B C 1
ATOM 4871 O O . ARG B 1 29 ? 49.686 34.205 183.951 1.00 74.78 29 ARG B O 1
ATOM 4879 N N . LEU B 1 30 ? 49.295 35.057 186.000 1.00 72.88 30 LEU B N 1
ATOM 4880 C CA . LEU B 1 30 ? 49.125 36.436 185.565 1.00 72.88 30 LEU B CA 1
ATOM 4881 C C . LEU B 1 30 ? 50.366 37.238 185.922 1.00 72.88 30 LEU B C 1
ATOM 4882 O O . LEU B 1 30 ? 50.799 37.240 187.078 1.00 72.88 30 LEU B O 1
ATOM 4887 N N . ILE B 1 31 ? 50.928 37.917 184.937 1.00 70.14 31 ILE B N 1
ATOM 4888 C CA . ILE B 1 31 ? 52.160 38.668 185.118 1.00 70.14 31 ILE B CA 1
ATOM 4889 C C . ILE B 1 31 ? 51.828 40.073 185.590 1.00 70.14 31 ILE B C 1
ATOM 4890 O O . ILE B 1 31 ? 51.004 40.765 184.983 1.00 70.14 31 ILE B O 1
ATOM 4895 N N . PHE B 1 32 ? 52.462 40.493 186.680 1.00 75.49 32 PHE B N 1
ATOM 4896 C CA . PHE B 1 32 ? 52.201 41.791 187.283 1.00 75.49 32 PHE B CA 1
ATOM 4897 C C . PHE B 1 32 ? 53.357 42.764 187.150 1.00 75.49 32 PHE B C 1
ATOM 4898 O O . PHE B 1 32 ? 53.127 43.972 187.108 1.00 75.49 32 PHE B O 1
ATOM 4906 N N . ASN B 1 33 ? 54.585 42.267 187.082 1.00 78.20 33 ASN B N 1
ATOM 4907 C CA . ASN B 1 33 ? 55.771 43.096 186.958 1.00 78.20 33 ASN B CA 1
ATOM 4908 C C . ASN B 1 33 ? 56.568 42.641 185.748 1.00 78.20 33 ASN B C 1
ATOM 4909 O O . ASN B 1 33 ? 56.158 41.744 185.010 1.00 78.20 33 ASN B O 1
ATOM 4914 N N . THR B 1 34 ? 57.715 43.275 185.535 1.00 77.68 34 THR B N 1
ATOM 4915 C CA . THR B 1 34 ? 58.594 42.870 184.451 1.00 77.68 34 THR B CA 1
ATOM 4916 C C . THR B 1 34 ? 59.637 41.854 184.883 1.00 77.68 34 THR B C 1
ATOM 4917 O O . THR B 1 34 ? 60.223 41.187 184.025 1.00 77.68 34 THR B O 1
ATOM 4921 N N . THR B 1 35 ? 59.867 41.706 186.186 1.00 82.51 35 THR B N 1
ATOM 4922 C CA . THR B 1 35 ? 60.846 40.746 186.674 1.00 82.51 35 THR B CA 1
ATOM 4923 C C . THR B 1 35 ? 60.383 39.307 186.507 1.00 82.51 35 THR B C 1
ATOM 4924 O O . THR B 1 35 ? 61.183 38.390 186.713 1.00 82.51 35 THR B O 1
ATOM 4928 N N . ASP B 1 36 ? 59.122 39.090 186.155 1.00 79.07 36 ASP B N 1
ATOM 4929 C CA . ASP B 1 36 ? 58.567 37.762 185.969 1.00 79.07 36 ASP B CA 1
ATOM 4930 C C . ASP B 1 36 ? 58.275 37.528 184.495 1.00 79.07 36 ASP B C 1
ATOM 4931 O O . ASP B 1 36 ? 58.175 38.468 183.705 1.00 79.07 36 ASP B O 1
ATOM 4936 N N . GLU B 1 37 ? 58.144 36.256 184.131 1.00 73.29 37 GLU B N 1
ATOM 4937 C CA . GLU B 1 37 ? 57.831 35.892 182.759 1.00 73.29 37 GLU B CA 1
ATOM 4938 C C . GLU B 1 37 ? 57.213 34.507 182.744 1.00 73.29 37 GLU B C 1
ATOM 4939 O O . GLU B 1 37 ? 57.366 33.733 183.688 1.00 73.29 37 GLU B O 1
ATOM 4945 N N . ARG B 1 38 ? 56.504 34.210 181.663 1.00 63.31 38 ARG B N 1
ATOM 4946 C CA . ARG B 1 38 ? 56.067 32.849 181.399 1.00 63.31 38 ARG B CA 1
ATOM 4947 C C . ARG B 1 38 ? 56.942 32.253 180.308 1.00 63.31 38 ARG B C 1
ATOM 4948 O O . ARG B 1 38 ? 57.445 32.968 179.442 1.00 63.31 38 ARG B O 1
ATOM 4956 N N . VAL B 1 39 ? 57.160 30.946 180.362 1.00 65.44 39 VAL B N 1
ATOM 4957 C CA . VAL B 1 39 ? 57.940 30.280 179.330 1.00 65.44 39 VAL B CA 1
ATOM 4958 C C . VAL B 1 39 ? 57.083 29.196 178.702 1.00 65.44 39 VAL B C 1
ATOM 4959 O O . VAL B 1 39 ? 56.377 28.463 179.403 1.00 65.44 39 VAL B O 1
ATOM 4963 N N . TYR B 1 40 ? 57.114 29.117 177.379 1.00 64.28 40 TYR B N 1
ATOM 4964 C CA . TYR B 1 40 ? 56.392 28.079 176.651 1.00 64.28 40 TYR B CA 1
ATOM 4965 C C . TYR B 1 40 ? 57.400 27.005 176.269 1.00 64.28 40 TYR B C 1
ATOM 4966 O O . TYR B 1 40 ? 58.030 27.060 175.216 1.00 64.28 40 TYR B O 1
ATOM 4975 N N . ASP B 1 41 ? 57.537 26.012 177.136 1.00 67.54 41 ASP B N 1
ATOM 4976 C CA . ASP B 1 41 ? 58.496 24.939 176.927 1.00 67.54 41 ASP B CA 1
ATOM 4977 C C . ASP B 1 41 ? 57.970 23.959 175.892 1.00 67.54 41 ASP B C 1
ATOM 4978 O O . ASP B 1 41 ? 56.861 23.441 176.030 1.00 67.54 41 ASP B O 1
ATOM 4983 N N . ALA B 1 42 ? 58.759 23.694 174.861 1.00 64.80 42 ALA B N 1
ATOM 4984 C CA . ALA B 1 42 ? 58.417 22.704 173.850 1.00 64.80 42 ALA B CA 1
ATOM 4985 C C . ALA B 1 42 ? 59.526 21.666 173.845 1.00 64.80 42 ALA B C 1
ATOM 4986 O O . ALA B 1 42 ? 60.656 21.965 173.453 1.00 64.80 42 ALA B O 1
ATOM 4988 N N . ARG B 1 43 ? 59.216 20.460 174.300 1.00 68.06 43 ARG B N 1
ATOM 4989 C CA . ARG B 1 43 ? 60.204 19.398 174.337 1.00 68.06 43 ARG B CA 1
ATOM 4990 C C . ARG B 1 43 ? 60.203 18.641 173.020 1.00 68.06 43 ARG B C 1
ATOM 4991 O O . ARG B 1 43 ? 59.149 18.363 172.444 1.00 68.06 43 ARG B O 1
ATOM 4999 N N . LEU B 1 44 ? 61.400 18.330 172.541 1.00 65.19 44 LEU B N 1
ATOM 5000 C CA . LEU B 1 44 ? 61.624 17.731 171.239 1.00 65.19 44 LEU B CA 1
ATOM 5001 C C . LEU B 1 44 ? 62.431 16.458 171.400 1.00 65.19 44 LEU B C 1
ATOM 5002 O O . LEU B 1 44 ? 63.379 16.410 172.190 1.00 65.19 44 LEU B O 1
ATOM 5007 N N . ASN B 1 45 ? 62.058 15.435 170.646 1.00 64.47 45 ASN B N 1
ATOM 5008 C CA . ASN B 1 45 ? 62.772 14.170 170.638 1.00 64.47 45 ASN B CA 1
ATOM 5009 C C . ASN B 1 45 ? 63.612 14.097 169.374 1.00 64.47 45 ASN B C 1
ATOM 5010 O O . ASN B 1 45 ? 63.072 14.118 168.265 1.00 64.47 45 ASN B O 1
ATOM 5015 N N . TYR B 1 46 ? 64.925 14.028 169.542 1.00 64.94 46 TYR B N 1
ATOM 5016 C CA . TYR B 1 46 ? 65.853 13.883 168.432 1.00 64.94 46 TYR B CA 1
ATOM 5017 C C . TYR B 1 46 ? 66.322 12.438 168.375 1.00 64.94 46 TYR B C 1
ATOM 5018 O O . TYR B 1 46 ? 66.978 11.964 169.306 1.00 64.94 46 TYR B O 1
ATOM 5027 N N . CYS B 1 47 ? 65.981 11.742 167.294 1.00 67.11 47 CYS B N 1
ATOM 5028 C CA . CYS B 1 47 ? 66.286 10.324 167.152 1.00 67.11 47 CYS B CA 1
ATOM 5029 C C . CYS B 1 47 ? 66.779 10.075 165.739 1.00 67.11 47 CYS B C 1
ATOM 5030 O O . CYS B 1 47 ? 66.083 10.405 164.777 1.00 67.11 47 CYS B O 1
ATOM 5033 N N . SER B 1 48 ? 67.979 9.519 165.612 1.00 65.32 48 SER B N 1
ATOM 5034 C CA . SER B 1 48 ? 68.516 9.205 164.298 1.00 65.32 48 SER B CA 1
ATOM 5035 C C . SER B 1 48 ? 67.733 8.068 163.659 1.00 65.32 48 SER B C 1
ATOM 5036 O O . SER B 1 48 ? 67.350 7.108 164.329 1.00 65.32 48 SER B O 1
ATOM 5039 N N . THR B 1 49 ? 67.496 8.175 162.352 1.00 66.79 49 THR B N 1
ATOM 5040 C CA . THR B 1 49 ? 66.781 7.113 161.659 1.00 66.79 49 THR B CA 1
ATOM 5041 C C . THR B 1 49 ? 67.573 5.818 161.621 1.00 66.79 49 THR B C 1
ATOM 5042 O O . THR B 1 49 ? 66.984 4.755 161.409 1.00 66.79 49 THR B O 1
ATOM 5046 N N . ALA B 1 50 ? 68.887 5.878 161.824 1.00 69.41 50 ALA B N 1
ATOM 5047 C CA . ALA B 1 50 ? 69.705 4.679 161.698 1.00 69.41 50 ALA B CA 1
ATOM 5048 C C . ALA B 1 50 ? 69.617 3.822 162.950 1.00 69.41 50 ALA B C 1
ATOM 5049 O O . ALA B 1 50 ? 69.304 2.631 162.874 1.00 69.41 50 ALA B O 1
ATOM 5051 N N . ASP B 1 51 ? 69.894 4.411 164.109 1.00 71.93 51 ASP B N 1
ATOM 5052 C CA . ASP B 1 51 ? 69.910 3.692 165.375 1.00 71.93 51 ASP B CA 1
ATOM 5053 C C . ASP B 1 51 ? 68.955 4.387 166.330 1.00 71.93 51 ASP B C 1
ATOM 5054 O O . ASP B 1 51 ? 69.178 5.542 166.703 1.00 71.93 51 ASP B O 1
ATOM 5059 N N . SER B 1 52 ? 67.907 3.683 166.732 1.00 68.30 52 SER B N 1
ATOM 5060 C CA . SER B 1 52 ? 66.844 4.272 167.530 1.00 68.30 52 SER B CA 1
ATOM 5061 C C . SER B 1 52 ? 67.216 4.445 168.990 1.00 68.30 52 SER B C 1
ATOM 5062 O O . SER B 1 52 ? 66.348 4.804 169.789 1.00 68.30 52 SER B O 1
ATOM 5065 N N . THR B 1 53 ? 68.462 4.182 169.371 1.00 69.48 53 THR B N 1
ATOM 5066 C CA . THR B 1 53 ? 68.870 4.368 170.754 1.00 69.48 53 THR B CA 1
ATOM 5067 C C . THR B 1 53 ? 69.688 5.629 170.979 1.00 69.48 53 THR B C 1
ATOM 5068 O O . THR B 1 53 ? 69.874 6.024 172.133 1.00 69.48 53 THR B O 1
ATOM 5072 N N . VAL B 1 54 ? 70.187 6.262 169.920 1.00 68.68 54 VAL B N 1
ATOM 5073 C CA . VAL B 1 54 ? 70.879 7.543 170.048 1.00 68.68 54 VAL B CA 1
ATOM 5074 C C . VAL B 1 54 ? 69.810 8.615 169.860 1.00 68.68 54 VAL B C 1
ATOM 5075 O O . VAL B 1 54 ? 69.540 9.092 168.759 1.00 68.68 54 VAL B O 1
ATOM 5079 N N . GLN B 1 55 ? 69.176 8.979 170.969 1.00 67.71 55 GLN B N 1
ATOM 5080 C CA . GLN B 1 55 ? 68.113 9.964 170.979 1.00 67.71 55 GLN B CA 1
ATOM 5081 C C . GLN B 1 55 ? 68.298 10.878 172.178 1.00 67.71 55 GLN B C 1
ATOM 5082 O O . GLN B 1 55 ? 69.011 10.556 173.129 1.00 67.71 55 GLN B O 1
ATOM 5088 N N . ALA B 1 56 ? 67.634 12.024 172.122 1.00 68.16 56 ALA B N 1
ATOM 5089 C CA . ALA B 1 56 ? 67.782 13.030 173.161 1.00 68.16 56 ALA B CA 1
ATOM 5090 C C . ALA B 1 56 ? 66.505 13.844 173.269 1.00 68.16 56 ALA B C 1
ATOM 5091 O O . ALA B 1 56 ? 65.717 13.932 172.326 1.00 68.16 56 ALA B O 1
ATOM 5093 N N . ASP B 1 57 ? 66.320 14.449 174.438 1.00 71.65 57 ASP B N 1
ATOM 5094 C CA . ASP B 1 57 ? 65.158 15.276 174.741 1.00 71.65 57 ASP B CA 1
ATOM 5095 C C . ASP B 1 57 ? 65.639 16.702 174.964 1.00 71.65 57 ASP B C 1
ATOM 5096 O O . ASP B 1 57 ? 66.258 17.001 175.990 1.00 71.65 57 ASP B O 1
ATOM 5101 N N . CYS B 1 58 ? 65.356 17.580 174.009 1.00 70.77 58 CYS B N 1
ATOM 5102 C CA . CYS B 1 58 ? 65.830 18.956 174.053 1.00 70.77 58 CYS B CA 1
ATOM 5103 C C . CYS B 1 58 ? 64.641 19.893 174.180 1.00 70.77 58 CYS B C 1
ATOM 5104 O O . CYS B 1 58 ? 63.681 19.788 173.417 1.00 70.77 58 CYS B O 1
ATOM 5107 N N . HIS B 1 59 ? 64.712 20.816 175.125 1.00 68.64 59 HIS B N 1
ATOM 5108 C CA . HIS B 1 59 ? 63.585 21.673 175.458 1.00 68.64 59 HIS B CA 1
ATOM 5109 C C . HIS B 1 59 ? 63.841 23.063 174.899 1.00 68.64 59 HIS B C 1
ATOM 5110 O O . HIS B 1 59 ? 64.670 23.803 175.434 1.00 68.64 59 HIS B O 1
ATOM 5117 N N . ILE B 1 60 ? 63.123 23.431 173.841 1.00 64.68 60 ILE B N 1
ATOM 5118 C CA . ILE B 1 60 ? 63.081 24.832 173.456 1.00 64.68 60 ILE B CA 1
ATOM 5119 C C . ILE B 1 60 ? 62.263 25.584 174.489 1.00 64.68 60 ILE B C 1
ATOM 5120 O O . ILE B 1 60 ? 61.271 25.066 175.011 1.00 64.68 60 ILE B O 1
ATOM 5125 N N . TYR B 1 61 ? 62.673 26.799 174.808 1.00 66.06 61 TYR B N 1
ATOM 5126 C CA . TYR B 1 61 ? 61.864 27.663 175.646 1.00 66.06 61 TYR B CA 1
ATOM 5127 C C . TYR B 1 61 ? 61.506 28.919 174.870 1.00 66.06 61 TYR B C 1
ATOM 5128 O O . TYR B 1 61 ? 62.119 29.236 173.851 1.00 66.06 61 TYR B O 1
ATOM 5137 N N . TRP B 1 62 ? 60.480 29.617 175.341 1.00 61.74 62 TRP B N 1
ATOM 5138 C CA . TRP B 1 62 ? 59.979 30.811 174.660 1.00 61.74 62 TRP B CA 1
ATOM 5139 C C . TRP B 1 62 ? 59.536 31.801 175.730 1.00 61.74 62 TRP B C 1
ATOM 5140 O O . TRP B 1 62 ? 58.366 31.831 176.115 1.00 61.74 62 TRP B O 1
ATOM 5151 N N . ARG B 1 63 ? 60.474 32.608 176.201 1.00 66.98 63 ARG B N 1
ATOM 5152 C CA . ARG B 1 63 ? 60.216 33.505 177.317 1.00 66.98 63 ARG B CA 1
ATOM 5153 C C . ARG B 1 63 ? 59.382 34.698 176.874 1.00 66.98 63 ARG B C 1
ATOM 5154 O O . ARG B 1 63 ? 59.661 35.311 175.841 1.00 66.98 63 ARG B O 1
ATOM 5162 N N . LEU B 1 64 ? 58.350 35.014 177.649 1.00 62.72 64 LEU B N 1
ATOM 5163 C CA . LEU B 1 64 ? 57.462 36.134 177.377 1.00 62.72 64 LEU B CA 1
ATOM 5164 C C . LEU B 1 64 ? 57.308 36.922 178.664 1.00 62.72 64 LEU B C 1
ATOM 5165 O O . LEU B 1 64 ? 56.829 36.377 179.665 1.00 62.72 64 LEU B O 1
ATOM 5170 N N . LYS B 1 65 ? 57.738 38.182 178.657 1.00 64.12 65 LYS B N 1
ATOM 5171 C CA . LYS B 1 65 ? 57.610 39.015 179.842 1.00 64.12 65 LYS B CA 1
ATOM 5172 C C . LYS B 1 65 ? 57.007 40.354 179.457 1.00 64.12 65 LYS B C 1
ATOM 5173 O O . LYS B 1 65 ? 56.815 40.658 178.282 1.00 64.12 65 LYS B O 1
ATOM 5179 N N . LEU B 1 66 ? 56.703 41.158 180.467 1.00 68.22 66 LEU B N 1
ATOM 5180 C CA . LEU B 1 66 ? 56.105 42.464 180.239 1.00 68.22 66 LEU B CA 1
ATOM 5181 C C . LEU B 1 66 ? 57.178 43.497 179.932 1.00 68.22 66 LEU B C 1
ATOM 5182 O O . LEU B 1 66 ? 58.164 43.613 180.665 1.00 68.22 66 LEU B O 1
ATOM 5187 N N . ARG B 1 67 ? 56.983 44.247 178.847 1.00 65.20 67 ARG B N 1
ATOM 5188 C CA . ARG B 1 67 ? 57.968 45.249 178.455 1.00 65.20 67 ARG B CA 1
ATOM 5189 C C . ARG B 1 67 ? 58.174 46.269 179.563 1.00 65.20 67 ARG B C 1
ATOM 5190 O O . ARG B 1 67 ? 59.310 46.573 179.940 1.00 65.20 67 ARG B O 1
ATOM 5198 N N . ARG B 1 68 ? 57.083 46.809 180.094 1.00 70.67 68 ARG B N 1
ATOM 5199 C CA . ARG B 1 68 ? 57.108 47.588 181.319 1.00 70.67 68 ARG B CA 1
ATOM 5200 C C . ARG B 1 68 ? 55.860 47.259 182.120 1.00 70.67 68 ARG B C 1
ATOM 5201 O O . ARG B 1 68 ? 54.987 46.513 181.671 1.00 70.67 68 ARG B O 1
ATOM 5209 N N . THR B 1 69 ? 55.781 47.824 183.322 1.00 74.38 69 THR B N 1
ATOM 5210 C CA . THR B 1 69 ? 54.559 47.705 184.105 1.00 74.38 69 THR B CA 1
ATOM 5211 C C . THR B 1 69 ? 53.396 48.382 183.398 1.00 74.38 69 THR B C 1
ATOM 5212 O O . THR B 1 69 ? 52.284 47.847 183.359 1.00 74.38 69 THR B O 1
ATOM 5216 N N . ASP B 1 70 ? 53.640 49.558 182.826 1.00 75.55 70 ASP B N 1
ATOM 5217 C CA . ASP B 1 70 ? 52.620 50.314 182.112 1.00 75.55 70 ASP B CA 1
ATOM 5218 C C . ASP B 1 70 ? 52.992 50.507 180.649 1.00 75.55 70 ASP B C 1
ATOM 5219 O O . ASP B 1 70 ? 52.975 51.630 180.137 1.00 75.55 70 ASP B O 1
ATOM 5224 N N . ALA B 1 71 ? 53.291 49.411 179.956 1.00 70.03 71 ALA B N 1
ATOM 5225 C CA . ALA B 1 71 ? 53.779 49.530 178.590 1.00 70.03 71 ALA B CA 1
ATOM 5226 C C . ALA B 1 71 ? 52.695 49.997 177.632 1.00 70.03 71 ALA B C 1
ATOM 5227 O O . ALA B 1 71 ? 53.003 50.631 176.620 1.00 70.03 71 ALA B O 1
ATOM 5229 N N . VAL B 1 72 ? 51.429 49.707 177.928 1.00 66.21 72 VAL B N 1
ATOM 5230 C CA . VAL B 1 72 ? 50.361 50.104 177.023 1.00 66.21 72 VAL B CA 1
ATOM 5231 C C . VAL B 1 72 ? 50.088 51.597 177.092 1.00 66.21 72 VAL B C 1
ATOM 5232 O O . VAL B 1 72 ? 49.520 52.165 176.154 1.00 66.21 72 VAL B O 1
ATOM 5236 N N . PHE B 1 73 ? 50.503 52.265 178.167 1.00 66.32 73 PHE B N 1
ATOM 5237 C CA . PHE B 1 73 ? 50.181 53.670 178.374 1.00 66.32 73 PHE B CA 1
ATOM 5238 C C . PHE B 1 73 ? 51.211 54.606 177.771 1.00 66.32 73 PHE B C 1
ATOM 5239 O O . PHE B 1 73 ? 51.369 55.733 178.253 1.00 66.32 73 PHE B O 1
ATOM 5247 N N . GLU B 1 74 ? 51.916 54.182 176.731 1.00 67.77 74 GLU B N 1
ATOM 5248 C CA . GLU B 1 74 ? 52.957 55.018 176.158 1.00 67.77 74 GLU B CA 1
ATOM 5249 C C . GLU B 1 74 ? 52.340 56.052 175.230 1.00 67.77 74 GLU B C 1
ATOM 5250 O O . GLU B 1 74 ? 51.385 55.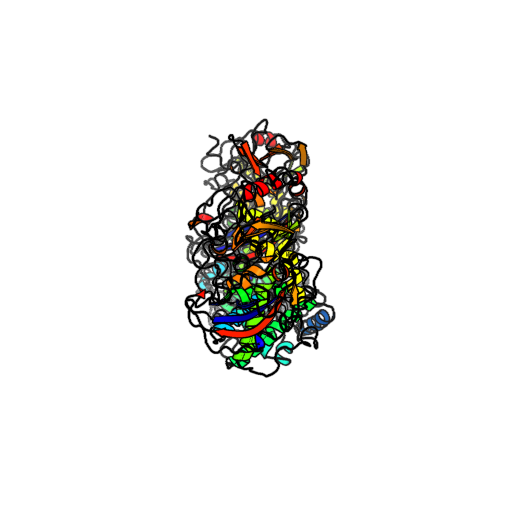765 174.504 1.00 67.77 74 GLU B O 1
ATOM 5256 N N . GLU B 1 75 ? 52.857 57.275 175.308 1.00 68.95 75 GLU B N 1
ATOM 5257 C CA . GLU B 1 75 ? 52.298 58.391 174.560 1.00 68.95 75 GLU B CA 1
ATOM 5258 C C . GLU B 1 75 ? 52.202 58.059 173.080 1.00 68.95 75 GLU B C 1
ATOM 5259 O O . GLU B 1 75 ? 53.113 57.470 172.496 1.00 68.95 75 GLU B O 1
ATOM 5265 N N . TYR B 1 76 ? 51.069 58.415 172.482 1.00 62.95 76 TYR B N 1
ATOM 5266 C CA . TYR B 1 76 ? 50.858 58.110 171.075 1.00 62.95 76 TYR B CA 1
ATOM 5267 C C . TYR B 1 76 ? 51.746 58.964 170.179 1.00 62.95 76 TYR B C 1
ATOM 5268 O O . TYR B 1 76 ? 52.202 58.499 169.131 1.00 62.95 76 TYR B O 1
ATOM 5277 N N . THR B 1 77 ? 51.943 60.232 170.547 1.00 65.93 77 THR B N 1
ATOM 5278 C CA . THR B 1 77 ? 52.733 61.247 169.843 1.00 65.93 77 THR B CA 1
ATOM 5279 C C . THR B 1 77 ? 52.101 61.536 168.482 1.00 65.93 77 THR B C 1
ATOM 5280 O O . THR B 1 77 ? 51.746 62.686 168.206 1.00 65.93 77 THR B O 1
ATOM 5284 N N . GLY B 1 78 ? 51.947 60.534 167.623 1.00 63.32 78 GLY B N 1
ATOM 5285 C CA . GLY B 1 78 ? 51.230 60.714 166.381 1.00 63.32 78 GLY B CA 1
ATOM 5286 C C . GLY B 1 78 ? 52.145 60.852 165.188 1.00 63.32 78 GLY B C 1
ATOM 5287 O O . GLY B 1 78 ? 51.657 60.838 164.053 1.00 63.32 78 GLY B O 1
ATOM 5288 N N . GLN B 1 79 ? 53.447 60.978 165.396 1.00 65.48 79 GLN B N 1
ATOM 5289 C CA . GLN B 1 79 ? 54.395 61.096 164.297 1.00 65.48 79 GLN B CA 1
ATOM 5290 C C . GLN B 1 79 ? 54.835 59.700 163.885 1.00 65.48 79 GLN B C 1
ATOM 5291 O O . GLN B 1 79 ? 55.602 59.049 164.598 1.00 65.48 79 GLN B O 1
ATOM 5297 N N . GLY B 1 80 ? 54.356 59.240 162.738 1.00 61.32 80 GLY B N 1
ATOM 5298 C CA . GLY B 1 80 ? 54.705 57.918 162.280 1.00 61.32 80 GLY B CA 1
ATOM 5299 C C . GLY B 1 80 ? 54.513 57.772 160.791 1.00 61.32 80 GLY B C 1
ATOM 5300 O O . GLY B 1 80 ? 54.374 58.755 160.063 1.00 61.32 80 GLY B O 1
ATOM 5301 N N . TYR B 1 81 ? 54.512 56.521 160.345 1.00 61.84 81 TYR B N 1
ATOM 5302 C CA . TYR B 1 81 ? 54.228 56.231 158.950 1.00 61.84 81 TYR B CA 1
ATOM 5303 C C . TYR B 1 81 ? 52.788 56.598 158.628 1.00 61.84 81 TYR B C 1
ATOM 5304 O O . TYR B 1 81 ? 51.859 56.163 159.311 1.00 61.84 81 TYR B O 1
ATOM 5313 N N . SER B 1 82 ? 52.602 57.390 157.582 1.00 63.91 82 SER B N 1
ATOM 5314 C CA . SER B 1 82 ? 51.293 57.905 157.197 1.00 63.91 82 SER B CA 1
ATOM 5315 C C . SER B 1 82 ? 50.859 57.243 155.896 1.00 63.91 82 SER B C 1
ATOM 5316 O O . SER B 1 82 ? 51.267 57.661 154.811 1.00 63.91 82 SER B O 1
ATOM 5319 N N . LEU B 1 83 ? 50.020 56.221 156.008 1.00 63.61 83 LEU B N 1
ATOM 5320 C CA . LEU B 1 83 ? 49.446 55.601 154.826 1.00 63.61 83 LEU B CA 1
ATOM 5321 C C . LEU B 1 83 ? 48.442 56.535 154.170 1.00 63.61 83 LEU B C 1
ATOM 5322 O O . LEU B 1 83 ? 47.802 57.357 154.828 1.00 63.61 83 LEU B O 1
ATOM 5327 N N . ASP B 1 84 ? 48.320 56.413 152.854 1.00 66.46 84 ASP B N 1
ATOM 5328 C CA . ASP B 1 84 ? 47.305 57.140 152.113 1.00 66.46 84 ASP B CA 1
ATOM 5329 C C . ASP B 1 84 ? 46.889 56.310 150.910 1.00 66.46 84 ASP B C 1
ATOM 5330 O O . ASP B 1 84 ? 47.481 55.273 150.609 1.00 66.46 84 ASP B O 1
ATOM 5335 N N . THR B 1 85 ? 45.861 56.794 150.217 1.00 68.72 85 THR B N 1
ATOM 5336 C CA . THR B 1 85 ? 45.286 56.132 149.047 1.00 68.72 85 THR B CA 1
ATOM 5337 C C . THR B 1 85 ? 44.775 54.736 149.374 1.00 68.72 85 THR B C 1
ATOM 5338 O O . THR B 1 85 ? 44.805 53.839 148.530 1.00 68.72 85 THR B O 1
ATOM 5342 N N . ALA B 1 86 ? 44.294 54.538 150.599 1.00 66.47 86 ALA B N 1
ATOM 5343 C CA . ALA B 1 86 ? 43.625 53.293 150.962 1.00 66.47 86 ALA B CA 1
ATOM 5344 C C . ALA B 1 86 ? 42.147 53.451 150.627 1.00 66.47 86 ALA B C 1
ATOM 5345 O O . ALA B 1 86 ? 41.294 53.669 151.487 1.00 66.47 86 ALA B O 1
ATOM 5347 N N . ALA B 1 87 ? 41.847 53.341 149.341 1.00 72.51 87 ALA B N 1
ATOM 5348 C CA . ALA B 1 87 ? 40.489 53.546 148.869 1.00 72.51 87 ALA B CA 1
ATOM 5349 C C . ALA B 1 87 ? 39.640 52.313 149.116 1.00 72.51 87 ALA B C 1
ATOM 5350 O O . ALA B 1 87 ? 40.083 51.184 148.901 1.00 72.51 87 ALA B O 1
ATOM 5352 N N . TYR B 1 88 ? 38.412 52.534 149.565 1.00 77.75 88 TYR B N 1
ATOM 5353 C CA . TYR B 1 88 ? 37.492 51.431 149.739 1.00 77.75 88 TYR B CA 1
ATOM 5354 C C . TYR B 1 88 ? 37.135 50.824 148.387 1.00 77.75 88 TYR B C 1
ATOM 5355 O O . TYR B 1 88 ? 37.104 51.521 147.372 1.00 77.75 88 TYR B O 1
ATOM 5364 N N . PRO B 1 89 ? 36.856 49.537 148.347 1.00 72.75 89 PRO B N 1
ATOM 5365 C CA . PRO B 1 89 ? 36.298 48.946 147.128 1.00 72.75 89 PRO B CA 1
ATOM 5366 C C . PRO B 1 89 ? 34.904 49.467 146.822 1.00 72.75 89 PRO B C 1
ATOM 5367 O O . PRO B 1 89 ? 34.396 50.347 147.519 1.00 72.75 89 PRO B O 1
ATOM 5371 N N . GLN B 1 90 ? 34.268 48.907 145.794 1.00 74.89 90 GLN B N 1
ATOM 5372 C CA . GLN B 1 90 ? 33.023 49.469 145.283 1.00 74.89 90 GLN B CA 1
ATOM 5373 C C . GLN B 1 90 ? 31.918 49.442 146.333 1.00 74.89 90 GLN B C 1
ATOM 5374 O O . GLN B 1 90 ? 31.309 50.476 146.636 1.00 74.89 90 GLN B O 1
ATOM 5380 N N . GLN B 1 91 ? 31.634 48.260 146.890 1.00 77.04 91 GLN B N 1
ATOM 5381 C CA . GLN B 1 91 ? 30.498 48.133 147.798 1.00 77.04 91 GLN B CA 1
ATOM 5382 C C . GLN B 1 91 ? 30.627 49.092 148.966 1.00 77.04 91 GLN B C 1
ATOM 5383 O O . GLN B 1 91 ? 29.635 49.675 149.422 1.00 77.04 91 GLN B O 1
ATOM 5389 N N . TYR B 1 92 ? 31.848 49.291 149.448 1.00 74.09 92 TYR B N 1
ATOM 5390 C CA . TYR B 1 92 ? 32.028 50.205 150.559 1.00 74.09 92 TYR B CA 1
ATOM 5391 C C . TYR B 1 92 ? 31.850 51.650 150.127 1.00 74.09 92 TYR B C 1
ATOM 5392 O O . TYR B 1 92 ? 31.354 52.460 150.908 1.00 74.09 92 TYR B O 1
ATOM 5401 N N . THR B 1 93 ? 32.214 51.994 148.890 1.00 76.40 93 THR B N 1
ATOM 5402 C CA . THR B 1 93 ? 31.921 53.341 148.411 1.00 76.40 93 THR B CA 1
ATOM 5403 C C . THR B 1 93 ? 30.422 53.580 148.333 1.00 76.40 93 THR B C 1
ATOM 5404 O O . THR B 1 93 ? 29.940 54.646 148.722 1.00 76.40 93 THR B O 1
ATOM 5408 N N . ASP B 1 94 ? 29.663 52.589 147.863 1.00 76.29 94 ASP B N 1
ATOM 5409 C CA . ASP B 1 94 ? 28.210 52.737 147.836 1.00 76.29 94 ASP B CA 1
ATOM 5410 C C . ASP B 1 94 ? 27.652 52.922 149.239 1.00 76.29 94 ASP B C 1
ATOM 5411 O O . ASP B 1 94 ? 26.872 53.846 149.496 1.00 76.29 94 ASP B O 1
ATOM 5416 N N . ILE B 1 95 ? 28.037 52.045 150.162 1.00 72.85 95 ILE B N 1
ATOM 5417 C CA . ILE B 1 95 ? 27.451 52.105 151.493 1.00 72.85 95 ILE B CA 1
ATOM 5418 C C . ILE B 1 95 ? 27.902 53.349 152.244 1.00 72.85 95 ILE B C 1
ATOM 5419 O O . ILE B 1 95 ? 27.141 53.919 153.036 1.00 72.85 95 ILE B O 1
ATOM 5424 N N . ILE B 1 96 ? 29.115 53.829 151.981 1.00 74.94 96 ILE B N 1
ATOM 5425 C CA . ILE B 1 96 ? 29.563 55.050 152.629 1.00 74.94 96 ILE B CA 1
ATOM 5426 C C . ILE B 1 96 ? 28.877 56.261 152.020 1.00 74.94 96 ILE B C 1
ATOM 5427 O O . ILE B 1 96 ? 28.560 57.223 152.726 1.00 74.94 96 ILE B O 1
ATOM 5432 N N . ARG B 1 97 ? 28.609 56.232 150.716 1.00 80.31 97 ARG B N 1
ATOM 5433 C CA . ARG B 1 97 ? 27.781 57.267 150.116 1.00 80.31 97 ARG B CA 1
ATOM 5434 C C . ARG B 1 97 ? 26.407 57.289 150.770 1.00 80.31 97 ARG B C 1
ATOM 5435 O O . ARG B 1 97 ? 25.846 58.360 151.035 1.00 80.31 97 ARG B O 1
ATOM 5443 N N . GLY B 1 98 ? 25.865 56.108 151.056 1.00 74.99 98 GLY B N 1
ATOM 5444 C CA . GLY B 1 98 ? 24.605 56.037 151.773 1.00 74.99 98 GLY B CA 1
ATOM 5445 C C . GLY B 1 98 ? 24.684 56.667 153.148 1.00 74.99 98 GLY B C 1
ATOM 5446 O O . GLY B 1 98 ? 23.813 57.446 153.537 1.00 74.99 98 GLY B O 1
ATOM 5447 N N . TYR B 1 99 ? 25.731 56.338 153.906 1.00 74.63 99 TYR B N 1
ATOM 5448 C CA . TYR B 1 99 ? 25.859 56.903 155.248 1.00 74.63 99 TYR B CA 1
ATOM 5449 C C . TYR B 1 99 ? 26.084 58.405 155.207 1.00 74.63 99 TYR B C 1
ATOM 5450 O O . TYR B 1 99 ? 25.728 59.111 156.155 1.00 74.63 99 TYR B O 1
ATOM 5459 N N . TYR B 1 100 ? 26.690 58.906 154.136 1.00 81.27 100 TYR B N 1
ATOM 5460 C CA . TYR B 1 100 ? 26.941 60.337 154.023 1.00 81.27 100 TYR B CA 1
ATOM 5461 C C . TYR B 1 100 ? 25.674 61.100 153.674 1.00 81.27 100 TYR B C 1
ATOM 5462 O O . TYR B 1 100 ? 25.357 62.110 154.310 1.00 81.27 100 TYR B O 1
ATOM 5471 N N . SER B 1 101 ? 24.930 60.629 152.674 1.00 83.81 101 SER B N 1
ATOM 5472 C CA . SER B 1 101 ? 23.782 61.384 152.188 1.00 83.81 101 SER B CA 1
ATOM 5473 C C . SER B 1 101 ? 22.705 61.601 153.243 1.00 83.81 101 SER B C 1
ATOM 5474 O O . SER B 1 101 ? 21.784 62.388 153.002 1.00 83.81 101 SER B O 1
ATOM 5477 N N . LYS B 1 102 ? 22.785 60.930 154.393 1.00 84.59 102 LYS B N 1
ATOM 5478 C CA . LYS B 1 102 ? 21.769 61.126 155.421 1.00 84.59 102 LYS B CA 1
ATOM 5479 C C . LYS B 1 102 ? 21.820 62.539 155.985 1.00 84.59 102 LYS B C 1
ATOM 5480 O O . LYS B 1 102 ? 20.777 63.132 156.280 1.00 84.59 102 LYS B O 1
ATOM 5486 N N . HIS B 1 103 ? 23.015 63.095 156.142 1.00 100.56 103 HIS B N 1
ATOM 5487 C CA . HIS B 1 103 ? 23.187 64.424 156.704 1.00 100.56 103 HIS B CA 1
ATOM 5488 C C . HIS B 1 103 ? 23.556 65.427 155.622 1.00 100.56 103 HIS B C 1
ATOM 5489 O O . HIS B 1 103 ? 24.413 65.157 154.775 1.00 100.56 103 HIS B O 1
ATOM 5496 N N . VAL B 1 104 ? 22.924 66.599 155.682 1.00 97.34 104 VAL B N 1
ATOM 5497 C CA . VAL B 1 104 ? 23.229 67.662 154.730 1.00 97.34 104 VAL B CA 1
ATOM 5498 C C . VAL B 1 104 ? 24.675 68.103 154.885 1.00 97.34 104 VAL B C 1
ATOM 5499 O O . VAL B 1 104 ? 25.347 68.439 153.903 1.00 97.34 104 VAL B O 1
ATOM 5503 N N . SER B 1 105 ? 25.185 68.087 156.115 1.00 91.37 105 SER B N 1
ATOM 5504 C CA . SER B 1 105 ? 26.577 68.447 156.332 1.00 91.37 105 SER B CA 1
ATOM 5505 C C . SER B 1 105 ? 27.534 67.399 155.790 1.00 91.37 105 SER B C 1
ATOM 5506 O O . SER B 1 105 ? 28.740 67.659 155.732 1.00 91.37 105 SER B O 1
ATOM 5509 N N . SER B 1 106 ? 27.034 66.223 155.413 1.00 89.93 106 SER B N 1
ATOM 5510 C CA . SER B 1 106 ? 27.846 65.240 154.719 1.00 89.93 106 SER B CA 1
ATOM 5511 C C . SER B 1 106 ? 27.443 65.030 153.271 1.00 89.93 106 SER B C 1
ATOM 5512 O O . SER B 1 106 ? 28.239 64.483 152.504 1.00 89.93 106 SER B O 1
ATOM 5515 N N . SER B 1 107 ? 26.237 65.447 152.877 1.00 93.10 107 SER B N 1
ATOM 5516 C CA . SER B 1 107 ? 25.813 65.269 151.493 1.00 93.10 107 SER B CA 1
ATOM 5517 C C . SER B 1 107 ? 26.762 65.945 150.519 1.00 93.10 107 SER B C 1
ATOM 5518 O O . SER B 1 107 ? 26.756 65.612 149.330 1.00 93.10 107 SER B O 1
ATOM 5521 N N . LEU B 1 108 ? 27.567 66.890 151.002 1.00 90.84 108 LEU B N 1
ATOM 5522 C CA . LEU B 1 108 ? 28.569 67.542 150.169 1.00 90.84 108 LEU B CA 1
ATOM 5523 C C . LEU B 1 108 ? 29.526 66.516 149.574 1.00 90.84 108 LEU B C 1
ATOM 5524 O O . LEU B 1 108 ? 29.713 66.449 148.355 1.00 90.84 108 LEU B O 1
ATOM 5529 N N . ALA B 1 109 ? 30.138 65.701 150.432 1.00 90.93 109 ALA B N 1
ATOM 5530 C CA . ALA B 1 109 ? 31.079 64.669 150.001 1.00 90.93 109 ALA B CA 1
ATOM 5531 C C . ALA B 1 109 ? 30.291 63.412 149.648 1.00 90.93 109 ALA B C 1
ATOM 5532 O O . ALA B 1 109 ? 30.235 62.435 150.397 1.00 90.93 109 ALA B O 1
ATOM 5534 N N . ALA B 1 110 ? 29.678 63.441 148.468 1.00 92.49 110 ALA B N 1
ATOM 5535 C CA . ALA B 1 110 ? 28.825 62.356 148.004 1.00 92.49 110 ALA B CA 1
ATOM 5536 C C . ALA B 1 110 ? 29.482 61.516 146.922 1.00 92.49 110 ALA B C 1
ATOM 5537 O O . ALA B 1 110 ? 29.444 60.285 146.993 1.00 92.49 110 ALA B O 1
ATOM 5539 N N . ASN B 1 111 ? 30.084 62.144 145.915 1.00 98.23 111 ASN B N 1
ATOM 5540 C CA . ASN B 1 111 ? 30.670 61.433 144.785 1.00 98.23 111 ASN B CA 1
ATOM 5541 C C . ASN B 1 111 ? 32.187 61.599 144.820 1.00 98.23 111 ASN B C 1
ATOM 5542 O O . ASN B 1 111 ? 32.841 61.846 143.806 1.00 98.23 111 ASN B O 1
ATOM 5547 N N . THR B 1 112 ? 32.746 61.512 146.019 1.00 92.08 112 THR B N 1
ATOM 5548 C CA . THR B 1 112 ? 34.179 61.574 146.257 1.00 92.08 112 THR B CA 1
ATOM 5549 C C . THR B 1 112 ? 34.639 60.237 146.815 1.00 92.08 112 THR B C 1
ATOM 5550 O O . THR B 1 112 ? 33.893 59.573 147.535 1.00 92.08 112 THR B O 1
ATOM 5554 N N . GLN B 1 113 ? 35.851 59.825 146.466 1.00 81.94 113 GLN B N 1
ATOM 5555 C CA . GLN B 1 113 ? 36.343 58.516 146.868 1.00 81.94 113 GLN B CA 1
ATOM 5556 C C . GLN B 1 113 ? 36.886 58.602 148.288 1.00 81.94 113 GLN B C 1
ATOM 5557 O O . GLN B 1 113 ? 37.635 59.526 148.615 1.00 81.94 113 GLN B O 1
ATOM 5563 N N . HIS B 1 114 ? 36.502 57.647 149.129 1.00 76.26 114 HIS B N 1
ATOM 5564 C CA . HIS B 1 114 ? 36.743 57.731 150.563 1.00 76.26 114 HIS B CA 1
ATOM 5565 C C . HIS B 1 114 ? 37.923 56.856 150.949 1.00 76.26 114 HIS B C 1
ATOM 5566 O O . HIS B 1 114 ? 38.023 55.707 150.510 1.00 76.26 114 HIS B O 1
ATOM 5573 N N . PHE B 1 115 ? 38.806 57.400 151.778 1.00 67.79 115 PHE B N 1
ATOM 5574 C CA . PHE B 1 115 ? 40.027 56.732 152.194 1.00 67.79 115 PHE B CA 1
ATOM 5575 C C . PHE B 1 115 ? 39.973 56.422 153.683 1.00 67.79 115 PHE B C 1
ATOM 5576 O O . PHE B 1 115 ? 39.452 57.214 154.473 1.00 67.79 115 PHE B O 1
ATOM 5584 N N . VAL B 1 116 ? 40.494 55.257 154.055 1.00 61.97 116 VAL B N 1
ATOM 5585 C CA . VAL B 1 116 ? 40.517 54.787 155.433 1.00 61.97 116 VAL B CA 1
ATOM 5586 C C . VAL B 1 116 ? 41.965 54.599 155.862 1.00 61.97 116 VAL B C 1
ATOM 5587 O O . VAL B 1 116 ? 42.845 54.353 155.034 1.00 61.97 116 VAL B O 1
ATOM 5591 N N . ASN B 1 117 ? 42.219 54.746 157.163 1.00 61.35 117 ASN B N 1
ATOM 5592 C CA . ASN B 1 117 ? 43.569 54.551 157.698 1.00 61.35 117 ASN B CA 1
ATOM 5593 C C . ASN B 1 117 ? 43.438 54.338 159.209 1.00 61.35 117 ASN B C 1
ATOM 5594 O O . ASN B 1 117 ? 43.553 55.284 159.986 1.00 61.35 117 ASN B O 1
ATOM 5599 N N . VAL B 1 118 ? 43.222 53.087 159.606 1.00 60.27 118 VAL B N 1
ATOM 5600 C CA . VAL B 1 118 ? 43.032 52.736 161.006 1.00 60.27 118 VAL B CA 1
ATOM 5601 C C . VAL B 1 118 ? 44.289 52.143 161.626 1.00 60.27 118 VAL B C 1
ATOM 5602 O O . VAL B 1 118 ? 44.220 51.544 162.701 1.00 60.27 118 VAL B O 1
ATOM 5606 N N . LEU B 1 119 ? 45.441 52.310 160.980 1.00 58.11 119 LEU B N 1
ATOM 5607 C CA . LEU B 1 119 ? 46.659 51.656 161.442 1.00 58.11 119 LEU B CA 1
ATOM 5608 C C . LEU B 1 119 ? 46.983 52.014 162.884 1.00 58.11 119 LEU B C 1
ATOM 5609 O O . LEU B 1 119 ? 47.448 51.165 163.651 1.00 58.11 119 LEU B O 1
ATOM 5614 N N . ALA B 1 120 ? 46.724 53.257 163.282 1.00 58.93 120 ALA B N 1
ATOM 5615 C CA . ALA B 1 120 ? 47.039 53.668 164.644 1.00 58.93 120 ALA B CA 1
ATOM 5616 C C . ALA B 1 120 ? 46.185 52.917 165.655 1.00 58.93 120 ALA B C 1
ATOM 5617 O O . ALA B 1 120 ? 46.704 52.357 166.631 1.00 58.93 120 ALA B O 1
ATOM 5619 N N . MET B 1 121 ? 44.869 52.911 165.449 1.00 60.32 121 MET B N 1
ATOM 5620 C CA . MET B 1 121 ? 43.998 52.174 166.351 1.00 60.32 121 MET B CA 1
ATOM 5621 C C . MET B 1 121 ? 44.340 50.697 166.338 1.00 60.32 121 MET B C 1
ATOM 5622 O O . MET B 1 121 ? 44.268 50.030 167.371 1.00 60.32 121 MET B O 1
ATOM 5627 N N . LEU B 1 122 ? 44.715 50.169 165.177 1.00 56.49 122 LEU B N 1
ATOM 5628 C CA . LEU B 1 122 ? 45.071 48.760 165.094 1.00 56.49 122 LEU B CA 1
ATOM 5629 C C . LEU B 1 122 ? 46.292 48.455 165.948 1.00 56.49 122 LEU B C 1
ATOM 5630 O O . LEU B 1 122 ? 46.323 47.453 166.673 1.00 56.49 122 LEU B O 1
ATOM 5635 N N . ARG B 1 123 ? 47.299 49.324 165.896 1.00 54.26 123 ARG B N 1
ATOM 5636 C CA . ARG B 1 123 ? 48.502 49.092 166.681 1.00 54.26 123 ARG B CA 1
ATOM 5637 C C . ARG B 1 123 ? 48.223 49.233 168.166 1.00 54.26 123 ARG B C 1
ATOM 5638 O O . ARG B 1 123 ? 48.741 48.459 168.978 1.00 54.26 123 ARG B O 1
ATOM 5646 N N . HIS B 1 124 ? 47.370 50.178 168.547 1.00 56.31 124 HIS B N 1
ATOM 5647 C CA . HIS B 1 124 ? 47.061 50.266 169.967 1.00 56.31 124 HIS B CA 1
ATOM 5648 C C . HIS B 1 124 ? 46.221 49.088 170.419 1.00 56.31 124 HIS B C 1
ATOM 5649 O O . HIS B 1 124 ? 46.331 48.651 171.570 1.00 56.31 124 HIS B O 1
ATOM 5656 N N . ALA B 1 125 ? 45.371 48.572 169.536 1.00 55.96 125 ALA B N 1
ATOM 5657 C CA . ALA B 1 125 ? 44.615 47.371 169.849 1.00 55.96 125 ALA B CA 1
ATOM 5658 C C . ALA B 1 125 ? 45.546 46.202 170.109 1.00 55.96 125 ALA B C 1
ATOM 5659 O O . ALA B 1 125 ? 45.384 45.472 171.089 1.00 55.96 125 ALA B O 1
ATOM 5661 N N . GLY B 1 126 ? 46.519 45.997 169.225 1.00 56.47 126 GLY B N 1
ATOM 5662 C CA . GLY B 1 126 ? 47.518 44.972 169.479 1.00 56.47 126 GLY B CA 1
ATOM 5663 C C . GLY B 1 126 ? 48.228 45.173 170.802 1.00 56.47 126 GLY B C 1
ATOM 5664 O O . GLY B 1 126 ? 48.435 44.222 171.563 1.00 56.47 126 GLY B O 1
ATOM 5665 N N . ALA B 1 127 ? 48.573 46.421 171.113 1.00 58.68 127 ALA B N 1
ATOM 5666 C CA . ALA B 1 127 ? 49.255 46.700 172.369 1.00 58.68 127 ALA B CA 1
ATOM 5667 C C . ALA B 1 127 ? 48.406 46.263 173.552 1.00 58.68 127 ALA B C 1
ATOM 5668 O O . ALA B 1 127 ? 48.859 45.498 174.412 1.00 58.68 127 ALA B O 1
ATOM 5670 N N . CYS B 1 128 ? 47.161 46.725 173.607 1.00 62.92 128 CYS B N 1
ATOM 5671 C CA . CYS B 1 128 ? 46.363 46.432 174.784 1.00 62.92 128 CYS B CA 1
ATOM 5672 C C . CYS B 1 128 ? 45.933 44.979 174.821 1.00 62.92 128 CYS B C 1
ATOM 5673 O O . CYS B 1 128 ? 45.712 44.441 175.906 1.00 62.92 128 CYS B O 1
ATOM 5676 N N . ILE B 1 129 ? 45.864 44.309 173.673 1.00 57.85 129 ILE B N 1
ATOM 5677 C CA . ILE B 1 129 ? 45.516 42.896 173.685 1.00 57.85 129 ILE B CA 1
ATOM 5678 C C . ILE B 1 129 ? 46.669 42.077 174.243 1.00 57.85 129 ILE B C 1
ATOM 5679 O O . ILE B 1 129 ? 46.458 41.107 174.979 1.00 57.85 129 ILE B O 1
ATOM 5684 N N . ALA B 1 130 ? 47.906 42.458 173.927 1.00 57.86 130 ALA B N 1
ATOM 5685 C CA . ALA B 1 130 ? 49.028 41.795 174.578 1.00 57.86 130 ALA B CA 1
ATOM 5686 C C . ALA B 1 130 ? 49.044 42.093 176.070 1.00 57.86 130 ALA B C 1
ATOM 5687 O O . ALA B 1 130 ? 49.271 41.194 176.891 1.00 57.86 130 ALA B O 1
ATOM 5689 N N . HIS B 1 131 ? 48.790 43.350 176.437 1.00 60.50 131 HIS B N 1
ATOM 5690 C CA . HIS B 1 131 ? 48.693 43.707 177.848 1.00 60.50 131 HIS B CA 1
ATOM 5691 C C . HIS B 1 131 ? 47.656 42.852 178.557 1.00 60.50 131 HIS B C 1
ATOM 5692 O O . HIS B 1 131 ? 47.853 42.441 179.704 1.00 60.50 131 HIS B O 1
ATOM 5699 N N . TYR B 1 132 ? 46.555 42.554 177.873 1.00 61.55 132 TYR B N 1
ATOM 5700 C CA . TYR B 1 132 ? 45.512 41.720 178.454 1.00 61.55 132 TYR B CA 1
ATOM 5701 C C . TYR B 1 132 ? 45.972 40.280 178.591 1.00 61.55 132 TYR B C 1
ATOM 5702 O O . TYR B 1 132 ? 45.727 39.639 179.617 1.00 61.55 132 TYR B O 1
ATOM 5711 N N . CYS B 1 133 ? 46.630 39.753 177.564 1.00 58.29 133 CYS B N 1
ATOM 5712 C CA . CYS B 1 133 ? 47.134 38.392 177.648 1.00 58.29 133 CYS B CA 1
ATOM 5713 C C . CYS B 1 133 ? 48.140 38.236 178.777 1.00 58.29 133 CYS B C 1
ATOM 5714 O O . CYS B 1 133 ? 48.279 37.143 179.333 1.00 58.29 133 CYS B O 1
ATOM 5717 N N . MET B 1 134 ? 48.834 39.309 179.149 1.00 64.41 134 MET B N 1
ATOM 5718 C CA . MET B 1 134 ? 49.810 39.192 180.228 1.00 64.41 134 MET B CA 1
ATOM 5719 C C . MET B 1 134 ? 49.220 39.523 181.595 1.00 64.41 134 MET B C 1
ATOM 5720 O O . MET B 1 134 ? 49.245 38.689 182.504 1.00 64.41 134 MET B O 1
ATOM 5725 N N . THR B 1 135 ? 48.692 40.732 181.761 1.00 66.67 135 THR B N 1
ATOM 5726 C CA . THR B 1 135 ? 48.215 41.147 183.071 1.00 66.67 135 THR B CA 1
ATOM 5727 C C . THR B 1 135 ? 46.769 40.764 183.330 1.00 66.67 135 THR B C 1
ATOM 5728 O O . THR B 1 135 ? 46.325 40.819 184.481 1.00 66.67 135 THR B O 1
ATOM 5732 N N . GLY B 1 136 ? 46.016 40.409 182.295 1.00 64.80 136 GLY B N 1
ATOM 5733 C CA . GLY B 1 136 ? 44.649 39.985 182.460 1.00 64.80 136 GLY B CA 1
ATOM 5734 C C . GLY B 1 136 ? 43.634 41.084 182.655 1.00 64.80 136 GLY B C 1
ATOM 5735 O O . GLY B 1 136 ? 42.446 40.850 182.417 1.00 64.80 136 GLY B O 1
ATOM 5736 N N . LYS B 1 137 ? 44.043 42.277 183.067 1.00 64.36 137 LYS B N 1
ATOM 5737 C CA . LYS B 1 137 ? 43.087 43.344 183.315 1.00 64.36 137 LYS B CA 1
ATOM 5738 C C . LYS B 1 137 ? 43.024 44.279 182.119 1.00 64.36 137 LYS B C 1
ATOM 5739 O O . LYS B 1 137 ? 44.052 44.653 181.552 1.00 64.36 137 LYS B O 1
ATOM 5745 N N . ILE B 1 138 ? 41.805 44.636 181.731 1.00 64.35 138 ILE B N 1
ATOM 5746 C CA . ILE B 1 138 ? 41.563 45.725 180.799 1.00 64.35 138 ILE B CA 1
ATOM 5747 C C . ILE B 1 138 ? 40.335 46.486 181.266 1.00 64.35 138 ILE B C 1
ATOM 5748 O O . ILE B 1 138 ? 39.407 45.916 181.847 1.00 64.35 138 ILE B O 1
ATOM 5753 N N . ASP B 1 139 ? 40.345 47.788 181.022 1.00 68.98 139 ASP B N 1
ATOM 5754 C CA . ASP B 1 139 ? 39.186 48.631 181.253 1.00 68.98 139 ASP B CA 1
ATOM 5755 C C . ASP B 1 139 ? 39.156 49.650 180.124 1.00 68.98 139 ASP B C 1
ATOM 5756 O O . ASP B 1 139 ? 39.807 49.483 179.090 1.00 68.98 139 ASP B O 1
ATOM 5761 N N . PHE B 1 140 ? 38.408 50.728 180.310 1.00 70.57 140 PHE B N 1
ATOM 5762 C CA . PHE B 1 140 ? 38.415 51.772 179.299 1.00 70.57 140 PHE B CA 1
ATOM 5763 C C . PHE B 1 140 ? 39.667 52.627 179.381 1.00 70.57 140 PHE B C 1
ATOM 5764 O O . PHE B 1 140 ? 40.082 53.209 178.374 1.00 70.57 140 PHE B O 1
ATOM 5772 N N . ASP B 1 141 ? 40.289 52.704 180.556 1.00 66.70 141 ASP B N 1
ATOM 5773 C CA . ASP B 1 141 ? 41.556 53.412 180.664 1.00 66.70 141 ASP B CA 1
ATOM 5774 C C . ASP B 1 141 ? 42.623 52.736 179.817 1.00 66.70 141 ASP B C 1
ATOM 5775 O O . ASP B 1 141 ? 43.299 53.383 179.011 1.00 66.70 141 ASP B O 1
ATOM 5780 N N . ILE B 1 142 ? 42.778 51.422 179.982 1.00 64.26 142 ILE B N 1
ATOM 5781 C CA . ILE B 1 142 ? 43.801 50.690 179.254 1.00 64.26 142 ILE B CA 1
ATOM 5782 C C . ILE B 1 142 ? 43.513 50.665 177.764 1.00 64.26 142 ILE B C 1
ATOM 5783 O O . ILE B 1 142 ? 44.442 50.575 176.956 1.00 64.26 142 ILE B O 1
ATOM 5788 N N . LEU B 1 143 ? 42.255 50.806 177.369 1.00 63.74 143 LEU B N 1
ATOM 5789 C CA . LEU B 1 143 ? 41.918 50.833 175.957 1.00 63.74 143 LEU B CA 1
ATOM 5790 C C . LEU B 1 143 ? 41.964 52.229 175.364 1.00 63.74 143 LEU B C 1
ATOM 5791 O O . LEU B 1 143 ? 41.937 52.363 174.139 1.00 63.74 143 LEU B O 1
ATOM 5796 N N . SER B 1 144 ? 42.027 53.265 176.189 1.00 65.32 144 SER B N 1
ATOM 5797 C CA . SER B 1 144 ? 42.011 54.632 175.696 1.00 65.32 144 SER B CA 1
ATOM 5798 C C . SER B 1 144 ? 43.089 55.464 176.364 1.00 65.32 144 SER B C 1
ATOM 5799 O O . SER B 1 144 ? 42.906 56.657 176.621 1.00 65.32 144 SER B O 1
ATOM 5802 N N . LYS B 1 145 ? 44.228 54.839 176.661 1.00 65.13 145 LYS B N 1
ATOM 5803 C CA . LYS B 1 145 ? 45.357 55.525 177.282 1.00 65.13 145 LYS B CA 1
ATOM 5804 C C . LYS B 1 145 ? 44.925 56.323 178.505 1.00 65.13 145 LYS B C 1
ATOM 5805 O O . LYS B 1 145 ? 45.484 57.380 178.796 1.00 65.13 145 LYS B O 1
ATOM 5811 N N . LYS B 1 146 ? 43.902 55.826 179.200 1.00 66.49 146 LYS B N 1
ATOM 5812 C CA . LYS B 1 146 ? 43.242 56.526 180.306 1.00 66.49 146 LYS B CA 1
ATOM 5813 C C . LYS B 1 146 ? 42.966 57.986 179.960 1.00 66.49 146 LYS B C 1
ATOM 5814 O O . LYS B 1 146 ? 42.991 58.873 180.815 1.00 66.49 146 LYS B O 1
ATOM 5820 N N . LYS B 1 147 ? 42.636 58.231 178.695 1.00 67.64 147 LYS B N 1
ATOM 5821 C CA . LYS B 1 147 ? 42.226 59.551 178.250 1.00 67.64 147 LYS B CA 1
ATOM 5822 C C . LYS B 1 147 ? 40.773 59.591 177.806 1.00 67.64 147 LYS B C 1
ATOM 5823 O O . LYS B 1 147 ? 40.275 60.662 177.450 1.00 67.64 147 LYS B O 1
ATOM 5829 N N . HIS B 1 148 ? 40.080 58.451 177.832 1.00 70.49 148 HIS B N 1
ATOM 5830 C CA . HIS B 1 148 ? 38.666 58.408 177.482 1.00 70.49 148 HIS B CA 1
ATOM 5831 C C . HIS B 1 148 ? 37.828 59.354 178.324 1.00 70.49 148 HIS B C 1
ATOM 5832 O O . HIS B 1 148 ? 36.758 59.782 177.880 1.00 70.49 148 HIS B O 1
ATOM 5839 N N . LYS B 1 149 ? 38.308 59.708 179.515 1.00 72.68 149 LYS B N 1
ATOM 5840 C CA . LYS B 1 149 ? 37.470 60.382 180.495 1.00 72.68 149 LYS B CA 1
ATOM 5841 C C . LYS B 1 149 ? 36.928 61.704 179.973 1.00 72.68 149 LYS B C 1
ATOM 5842 O O . LYS B 1 149 ? 35.828 62.114 180.355 1.00 72.68 149 LYS B O 1
ATOM 5848 N N . ASN B 1 150 ? 37.662 62.372 179.093 1.00 70.73 150 ASN B N 1
ATOM 5849 C CA . ASN B 1 150 ? 37.286 63.706 178.645 1.00 70.73 150 ASN B CA 1
ATOM 5850 C C . ASN B 1 150 ? 37.536 63.859 177.152 1.00 70.73 150 ASN B C 1
ATOM 5851 O O . ASN B 1 150 ? 38.117 64.842 176.693 1.00 70.73 150 ASN B O 1
ATOM 5856 N N . LYS B 1 151 ? 37.106 62.876 176.372 1.00 69.46 151 LYS B N 1
ATOM 5857 C CA . LYS B 1 151 ? 37.197 62.960 174.922 1.00 69.46 151 LYS B CA 1
ATOM 5858 C C . LYS B 1 151 ? 35.917 63.579 174.388 1.00 69.46 151 LYS B C 1
ATOM 5859 O O . LYS B 1 151 ? 34.827 63.042 174.600 1.00 69.46 151 LYS B O 1
ATOM 5865 N N . GLU B 1 152 ? 36.049 64.700 173.693 1.00 73.66 152 GLU B N 1
ATOM 5866 C CA . GLU B 1 152 ? 34.911 65.432 173.162 1.00 73.66 152 GLU B CA 1
ATOM 5867 C C . GLU B 1 152 ? 34.695 65.028 171.712 1.00 73.66 152 GLU B C 1
ATOM 5868 O O . GLU B 1 152 ? 35.569 65.237 170.867 1.00 73.66 152 GLU B O 1
ATOM 5874 N N . VAL B 1 153 ? 33.534 64.456 171.431 1.00 69.76 153 VAL B N 1
ATOM 5875 C CA . VAL B 1 153 ? 33.193 63.970 170.104 1.00 69.76 153 VAL B CA 1
ATOM 5876 C C . VAL B 1 153 ? 32.419 65.055 169.381 1.00 69.76 153 VAL B C 1
ATOM 5877 O O . VAL B 1 153 ? 31.411 65.552 169.895 1.00 69.76 153 VAL B O 1
ATOM 5881 N N . VAL B 1 154 ? 32.873 65.416 168.193 1.00 70.08 154 VAL B N 1
ATOM 5882 C CA . VAL B 1 154 ? 32.093 66.315 167.360 1.00 70.08 154 VAL B CA 1
ATOM 5883 C C . VAL B 1 154 ? 30.935 65.522 166.787 1.00 70.08 154 VAL B C 1
ATOM 5884 O O . VAL B 1 154 ? 31.096 64.372 166.368 1.00 70.08 154 VAL B O 1
ATOM 5888 N N . THR B 1 155 ? 29.757 66.121 166.786 1.00 71.90 155 THR B N 1
ATOM 5889 C CA . THR B 1 155 ? 28.559 65.446 166.328 1.00 71.90 155 THR B CA 1
ATOM 5890 C C . THR B 1 155 ? 28.118 66.033 165.002 1.00 71.90 155 THR B C 1
ATOM 5891 O O . THR B 1 155 ? 28.113 67.251 164.816 1.00 71.90 155 THR B O 1
ATOM 5895 N N . LEU B 1 156 ? 27.740 65.152 164.086 1.00 72.36 156 LEU B N 1
ATOM 5896 C CA . LEU B 1 156 ? 27.429 65.579 162.736 1.00 72.36 156 LEU B CA 1
ATOM 5897 C C . LEU B 1 156 ? 26.108 66.328 162.660 1.00 72.36 156 LEU B C 1
ATOM 5898 O O . LEU B 1 156 ? 25.904 67.103 161.722 1.00 72.36 156 LEU B O 1
ATOM 5903 N N . SER B 1 157 ? 25.211 66.121 163.624 1.00 75.16 157 SER B N 1
ATOM 5904 C CA . SER B 1 157 ? 23.952 66.857 163.633 1.00 75.16 157 SER B CA 1
ATOM 5905 C C . SER B 1 157 ? 24.083 68.215 164.305 1.00 75.16 157 SER B C 1
ATOM 5906 O O . SER B 1 157 ? 23.505 69.200 163.834 1.00 75.16 157 SER B O 1
ATOM 5909 N N . ASN B 1 158 ? 24.840 68.296 165.395 1.00 78.59 158 ASN B N 1
ATOM 5910 C CA . ASN B 1 158 ? 24.965 69.549 166.126 1.00 78.59 158 ASN B CA 1
ATOM 5911 C C . ASN B 1 158 ? 25.924 70.529 165.473 1.00 78.59 158 ASN B C 1
ATOM 5912 O O . ASN B 1 158 ? 25.953 71.696 165.873 1.00 78.59 158 ASN B O 1
ATOM 5917 N N . ALA B 1 159 ? 26.698 70.099 164.488 1.00 82.09 159 ALA B N 1
ATOM 5918 C CA . ALA B 1 159 ? 27.667 70.986 163.871 1.00 82.09 159 ALA B CA 1
ATOM 5919 C C . ALA B 1 159 ? 26.977 71.916 162.885 1.00 82.09 159 ALA B C 1
ATOM 5920 O O . ALA B 1 159 ? 25.936 71.588 162.311 1.00 82.09 159 ALA B O 1
ATOM 5922 N N . ASP B 1 160 ? 27.570 73.092 162.701 1.00 89.56 160 ASP B N 1
ATOM 5923 C CA . ASP B 1 160 ? 26.979 74.120 161.864 1.00 89.56 160 ASP B CA 1
ATOM 5924 C C . ASP B 1 160 ? 26.871 73.644 160.416 1.00 89.56 160 ASP B C 1
ATOM 5925 O O . ASP B 1 160 ? 27.457 72.638 160.012 1.00 89.56 160 ASP B O 1
ATOM 5930 N N . SER B 1 161 ? 26.104 74.397 159.628 1.00 92.64 161 SER B N 1
ATOM 5931 C CA . SER B 1 161 ? 25.964 74.096 158.211 1.00 92.64 161 SER B CA 1
ATOM 5932 C C . SER B 1 161 ? 27.194 74.522 157.424 1.00 92.64 161 SER B C 1
ATOM 5933 O O . SER B 1 161 ? 27.466 73.962 156.356 1.00 92.64 161 SER B O 1
ATOM 5936 N N . LEU B 1 162 ? 27.949 75.497 157.929 1.00 87.12 162 LEU B N 1
ATOM 5937 C CA . LEU B 1 162 ? 29.208 75.856 157.294 1.00 87.12 162 LEU B CA 1
ATOM 5938 C C . LEU B 1 162 ? 30.263 74.775 157.467 1.00 87.12 162 LEU B C 1
ATOM 5939 O O . LEU B 1 162 ? 31.294 74.818 156.790 1.00 87.12 162 LEU B O 1
ATOM 5944 N N . SER B 1 163 ? 30.020 73.805 158.337 1.00 85.14 163 SER B N 1
ATOM 5945 C CA . SER B 1 163 ? 30.963 72.731 158.576 1.00 85.14 163 SER B CA 1
ATOM 5946 C C . SER B 1 163 ? 30.817 71.663 157.500 1.00 85.14 163 SER B C 1
ATOM 5947 O O . SER B 1 163 ? 29.838 71.629 156.753 1.00 85.14 163 SER B O 1
ATOM 5950 N N . PHE B 1 164 ? 31.810 70.782 157.424 1.00 79.72 164 PHE B N 1
ATOM 5951 C CA . PHE B 1 164 ? 31.853 69.800 156.349 1.00 79.72 164 PHE B CA 1
ATOM 5952 C C . PHE B 1 164 ? 32.758 68.653 156.760 1.00 79.72 164 PHE B C 1
ATOM 5953 O O . PHE B 1 164 ? 33.851 68.884 157.282 1.00 79.72 164 PHE B O 1
ATOM 5961 N N . LEU B 1 165 ? 32.304 67.433 156.520 1.00 77.44 165 LEU B N 1
ATOM 5962 C CA . LEU B 1 165 ? 32.981 66.242 157.016 1.00 77.44 165 LEU B CA 1
ATOM 5963 C C . LEU B 1 165 ? 34.321 66.052 156.331 1.00 77.44 165 LEU B C 1
ATOM 5964 O O . LEU B 1 165 ? 34.353 65.716 155.141 1.00 77.44 165 LEU B O 1
ATOM 5969 N N . PRO B 1 166 ? 35.435 66.242 157.023 1.00 72.17 166 PRO B N 1
ATOM 5970 C CA . PRO B 1 166 ? 36.731 66.199 156.353 1.00 72.17 166 PRO B CA 1
ATOM 5971 C C . PRO B 1 166 ? 37.106 64.782 155.967 1.00 72.17 166 PRO B C 1
ATOM 5972 O O . PRO B 1 166 ? 36.615 63.801 156.526 1.00 72.17 166 PRO B O 1
ATOM 5976 N N . HIS B 1 167 ? 37.997 64.689 154.983 1.00 70.28 167 HIS B N 1
ATOM 5977 C CA . HIS B 1 167 ? 38.579 63.403 154.635 1.00 70.28 167 HIS B CA 1
ATOM 5978 C C . HIS B 1 167 ? 39.319 62.776 155.805 1.00 70.28 167 HIS B C 1
ATOM 5979 O O . HIS B 1 167 ? 39.545 61.564 155.800 1.00 70.28 167 HIS B O 1
ATOM 5986 N N . SER B 1 168 ? 39.704 63.571 156.800 1.00 64.97 168 SER B N 1
ATOM 5987 C CA . SER B 1 168 ? 40.449 63.045 157.934 1.00 64.97 168 SER B CA 1
ATOM 5988 C C . SER B 1 168 ? 39.701 63.178 159.249 1.00 64.97 168 SER B C 1
ATOM 5989 O O . SER B 1 168 ? 40.208 63.783 160.196 1.00 64.97 168 SER B O 1
ATOM 5992 N N . ALA B 1 169 ? 38.508 62.605 159.325 1.00 65.04 169 ALA B N 1
ATOM 5993 C CA . ALA B 1 169 ? 37.780 62.482 160.577 1.00 65.04 169 ALA B CA 1
ATOM 5994 C C . ALA B 1 169 ? 37.311 61.048 160.722 1.00 65.04 169 ALA B C 1
ATOM 5995 O O . ALA B 1 169 ? 36.772 60.471 159.774 1.00 65.04 169 ALA B O 1
ATOM 5997 N N . LEU B 1 170 ? 37.505 60.479 161.903 1.00 62.50 170 LEU B N 1
ATOM 5998 C CA . LEU B 1 170 ? 37.066 59.114 162.164 1.00 62.50 170 LEU B CA 1
ATOM 5999 C C . LEU B 1 170 ? 35.566 59.141 162.377 1.00 62.50 170 LEU B C 1
ATOM 6000 O O . LEU B 1 170 ? 35.088 59.443 163.467 1.00 62.50 170 LEU B O 1
ATOM 6005 N N . TYR B 1 171 ? 34.814 58.836 161.333 1.00 65.89 171 TYR B N 1
ATOM 6006 C CA . TYR B 1 171 ? 33.367 58.988 161.349 1.00 65.89 171 TYR B CA 1
ATOM 6007 C C . TYR B 1 171 ? 32.763 57.618 161.612 1.00 65.89 171 TYR B C 1
ATOM 6008 O O . TYR B 1 171 ? 32.884 56.711 160.785 1.00 65.89 171 TYR B O 1
ATOM 6017 N N . LEU B 1 172 ? 32.120 57.473 162.767 1.00 63.12 172 LEU B N 1
ATOM 6018 C CA . LEU B 1 172 ? 31.500 56.224 163.179 1.00 63.12 172 LEU B CA 1
ATOM 6019 C C . LEU B 1 172 ? 30.022 56.296 162.854 1.00 63.12 172 LEU B C 1
ATOM 6020 O O . LEU B 1 172 ? 29.249 56.854 163.644 1.00 63.12 172 LEU B O 1
ATOM 6025 N N . PRO B 1 173 ? 29.573 55.752 161.731 1.00 63.09 173 PRO B N 1
ATOM 6026 C CA . PRO B 1 173 ? 28.167 55.895 161.365 1.00 63.09 173 PRO B CA 1
ATOM 6027 C C . PRO B 1 173 ? 27.264 55.256 162.403 1.00 63.09 173 PRO B C 1
ATOM 6028 O O . PRO B 1 173 ? 27.663 54.366 163.153 1.00 63.09 173 PRO B O 1
ATOM 6032 N N . SER B 1 174 ? 26.032 55.728 162.441 1.00 66.66 174 SER B N 1
ATOM 6033 C CA . SER B 1 174 ? 25.054 55.175 163.363 1.00 66.66 174 SER B CA 1
ATOM 6034 C C . SER B 1 174 ? 24.654 53.760 162.960 1.00 66.66 174 SER B C 1
ATOM 6035 O O . SER B 1 174 ? 24.482 52.911 163.842 1.00 66.66 174 SER B O 1
ATOM 6038 N N . PRO B 1 175 ? 24.469 53.457 161.670 1.00 64.97 175 PRO B N 1
ATOM 6039 C CA . PRO B 1 175 ? 24.227 52.056 161.297 1.00 64.97 175 PRO B CA 1
ATOM 6040 C C . PRO B 1 175 ? 25.264 51.094 161.839 1.00 64.97 175 PRO B C 1
ATOM 6041 O O . PRO B 1 175 ? 24.946 49.920 162.062 1.00 64.97 175 PRO B O 1
ATOM 6045 N N . LEU B 1 176 ? 26.496 51.549 162.070 1.00 66.72 176 LEU B N 1
ATOM 6046 C CA . LEU B 1 176 ? 27.498 50.662 162.647 1.00 66.72 176 LEU B CA 1
ATOM 6047 C C . LEU B 1 176 ? 27.117 50.266 164.063 1.00 66.72 176 LEU B C 1
ATOM 6048 O O . LEU B 1 176 ? 27.190 49.089 164.430 1.00 66.72 176 LEU B O 1
ATOM 6053 N N . ARG B 1 177 ? 26.703 51.233 164.875 1.00 67.04 177 ARG B N 1
ATOM 6054 C CA . ARG B 1 177 ? 26.217 50.892 166.201 1.00 67.04 177 ARG B CA 1
ATOM 6055 C C . ARG B 1 177 ? 24.897 50.143 166.145 1.00 67.04 177 ARG B C 1
ATOM 6056 O O . ARG B 1 177 ? 24.571 49.413 167.085 1.00 67.04 177 ARG B O 1
ATOM 6064 N N . ALA B 1 178 ? 24.138 50.301 165.064 1.00 66.72 178 ALA B N 1
ATOM 6065 C CA . ALA B 1 178 ? 22.890 49.563 164.936 1.00 66.72 178 ALA B CA 1
ATOM 6066 C C . ALA B 1 178 ? 23.150 48.090 164.670 1.00 66.72 178 ALA B C 1
ATOM 6067 O O . ALA B 1 178 ? 22.434 47.225 165.184 1.00 66.72 178 ALA B O 1
ATOM 6069 N N . SER B 1 179 ? 24.176 47.785 163.879 1.00 69.10 179 SER B N 1
ATOM 6070 C CA . SER B 1 179 ? 24.441 46.396 163.530 1.00 69.10 179 SER B CA 1
ATOM 6071 C C . SER B 1 179 ? 25.204 45.684 164.636 1.00 69.10 179 SER B C 1
ATOM 6072 O O . SER B 1 179 ? 24.947 44.508 164.914 1.00 69.10 179 SER B O 1
ATOM 6075 N N . ASP B 1 180 ? 26.143 46.375 165.270 1.00 69.77 180 ASP B N 1
ATOM 6076 C CA . ASP B 1 180 ? 26.952 45.795 166.331 1.00 69.77 180 ASP B CA 1
ATOM 6077 C C . ASP B 1 180 ? 27.560 46.877 167.215 1.00 69.77 180 ASP B C 1
ATOM 6078 O O . ASP B 1 180 ? 28.536 47.530 166.837 1.00 69.77 180 ASP B O 1
ATOM 6083 N N . PRO B 1 181 ? 27.008 47.087 168.410 1.00 68.67 181 PRO B N 1
ATOM 6084 C CA . PRO B 1 181 ? 27.525 48.141 169.291 1.00 68.67 181 PRO B CA 1
ATOM 6085 C C . PRO B 1 181 ? 28.860 47.824 169.925 1.00 68.67 181 PRO B C 1
ATOM 6086 O O . PRO B 1 181 ? 29.511 48.744 170.435 1.00 68.67 181 PRO B O 1
ATOM 6090 N N . GLU B 1 182 ? 29.309 46.573 169.898 1.00 72.82 182 GLU B N 1
ATOM 6091 C CA . GLU B 1 182 ? 30.584 46.253 170.527 1.00 72.82 182 GLU B CA 1
ATOM 6092 C C . GLU B 1 182 ? 31.736 46.794 169.699 1.00 72.82 182 GLU B C 1
ATOM 6093 O O . GLU B 1 182 ? 32.638 47.454 170.227 1.00 72.82 182 GLU B O 1
ATOM 6099 N N . ILE B 1 183 ? 31.715 46.532 168.394 1.00 65.68 183 ILE B N 1
ATOM 6100 C CA . ILE B 1 183 ? 32.705 47.121 167.506 1.00 65.68 183 ILE B CA 1
ATOM 6101 C C . ILE B 1 183 ? 32.617 48.634 167.551 1.00 65.68 183 ILE B C 1
ATOM 6102 O O . ILE B 1 183 ? 33.635 49.324 167.462 1.00 65.68 183 ILE B O 1
ATOM 6107 N N . PHE B 1 184 ? 31.416 49.176 167.731 1.00 65.86 184 PHE B N 1
ATOM 6108 C CA . PHE B 1 184 ? 31.272 50.623 167.808 1.00 65.86 184 PHE B CA 1
ATOM 6109 C C . PHE B 1 184 ? 32.000 51.184 169.019 1.00 65.86 184 PHE B C 1
ATOM 6110 O O . PHE B 1 184 ? 32.831 52.091 168.894 1.00 65.86 184 PHE B O 1
ATOM 6118 N N . ASN B 1 185 ? 31.693 50.662 170.206 1.00 68.24 185 ASN B N 1
ATOM 6119 C CA . ASN B 1 185 ? 32.333 51.171 171.410 1.00 68.24 185 ASN B CA 1
ATOM 6120 C C . ASN B 1 185 ? 33.830 50.920 171.397 1.00 68.24 185 ASN B C 1
ATOM 6121 O O . ASN B 1 185 ? 34.603 51.757 171.874 1.00 68.24 185 ASN B O 1
ATOM 6126 N N . MET B 1 186 ? 34.267 49.806 170.813 1.00 67.57 186 MET B N 1
ATOM 6127 C CA . MET B 1 186 ? 35.698 49.545 170.739 1.00 67.57 186 MET B CA 1
ATOM 6128 C C . MET B 1 186 ? 36.394 50.518 169.801 1.00 67.57 186 MET B C 1
ATOM 6129 O O . MET B 1 186 ? 37.478 51.021 170.117 1.00 67.57 186 MET B O 1
ATOM 6134 N N . LEU B 1 187 ? 35.808 50.773 168.632 1.00 63.28 187 LEU B N 1
ATOM 6135 C CA . LEU B 1 187 ? 36.383 51.755 167.726 1.00 63.28 187 LEU B CA 1
ATOM 6136 C C . LEU B 1 187 ? 36.462 53.113 168.391 1.00 63.28 187 LEU B C 1
ATOM 6137 O O . LEU B 1 187 ? 37.471 53.812 168.273 1.00 63.28 187 LEU B O 1
ATOM 6142 N N . TYR B 1 188 ? 35.410 53.498 169.107 1.00 63.64 188 TYR B N 1
ATOM 6143 C CA . TYR B 1 188 ? 35.440 54.771 169.810 1.00 63.64 188 TYR B CA 1
ATOM 6144 C C . TYR B 1 188 ? 36.569 54.805 170.826 1.00 63.64 188 TYR B C 1
ATOM 6145 O O . TYR B 1 188 ? 37.301 55.794 170.914 1.00 63.64 188 TYR B O 1
ATOM 6154 N N . LEU B 1 189 ? 36.753 53.720 171.577 1.00 63.51 189 LEU B N 1
ATOM 6155 C CA . LEU B 1 189 ? 37.771 53.727 172.621 1.00 63.51 189 LEU B CA 1
ATOM 6156 C C . LEU B 1 189 ? 39.170 53.778 172.031 1.00 63.51 189 LEU B C 1
ATOM 6157 O O . LEU B 1 189 ? 40.040 54.501 172.532 1.00 63.51 189 LEU B O 1
ATOM 6162 N N . LEU B 1 190 ? 39.400 53.041 170.949 1.00 62.32 190 LEU B N 1
ATOM 6163 C CA . LEU B 1 190 ? 40.728 53.030 170.353 1.00 62.32 190 LEU B CA 1
ATOM 6164 C C . LEU B 1 190 ? 41.031 54.357 169.674 1.00 62.32 190 LEU B C 1
ATOM 6165 O O . LEU B 1 190 ? 42.131 54.899 169.825 1.00 62.32 190 LEU B O 1
ATOM 6170 N N . GLY B 1 191 ? 40.065 54.905 168.936 1.00 65.20 191 GLY B N 1
ATOM 6171 C CA . GLY B 1 191 ? 40.251 56.222 168.362 1.00 65.20 191 GLY B CA 1
ATOM 6172 C C . GLY B 1 191 ? 40.427 57.298 169.408 1.00 65.20 191 GLY B C 1
ATOM 6173 O O . GLY B 1 191 ? 41.079 58.312 169.154 1.00 65.20 191 GLY B O 1
ATOM 6174 N N . CYS B 1 192 ? 39.861 57.098 170.594 1.00 67.29 192 CYS B N 1
ATOM 6175 C CA . CYS B 1 192 ? 40.170 58.003 171.689 1.00 67.29 192 CYS B CA 1
ATOM 6176 C C . CYS B 1 192 ? 41.606 57.820 172.148 1.00 67.29 192 CYS B C 1
ATOM 6177 O O . CYS B 1 192 ? 42.282 58.796 172.489 1.00 67.29 192 CYS B O 1
ATOM 6180 N N . ALA B 1 193 ? 42.092 56.579 172.158 1.00 65.12 193 ALA B N 1
ATOM 6181 C CA . ALA B 1 193 ? 43.485 56.342 172.520 1.00 65.12 193 ALA B CA 1
ATOM 6182 C C . ALA B 1 193 ? 44.418 56.976 171.501 1.00 65.12 193 ALA B C 1
ATOM 6183 O O . ALA B 1 193 ? 45.262 57.810 171.843 1.00 65.12 193 ALA B O 1
ATOM 6185 N N . CYS B 1 194 ? 44.274 56.593 170.236 1.00 65.57 194 CYS B N 1
ATOM 6186 C CA . CYS B 1 194 ? 44.996 57.243 169.148 1.00 65.57 194 CYS B CA 1
ATOM 6187 C C . CYS B 1 194 ? 44.239 58.503 168.733 1.00 65.57 194 CYS B C 1
ATOM 6188 O O . CYS B 1 194 ? 43.734 58.627 167.618 1.00 65.57 194 CYS B O 1
ATOM 6191 N N . ASP B 1 195 ? 44.178 59.444 169.678 1.00 67.77 195 ASP B N 1
ATOM 6192 C CA . ASP B 1 195 ? 43.251 60.570 169.668 1.00 67.77 195 ASP B CA 1
ATOM 6193 C C . ASP B 1 195 ? 43.007 61.071 168.256 1.00 67.77 195 ASP B C 1
ATOM 6194 O O . ASP B 1 195 ? 43.940 61.493 167.568 1.00 67.77 195 ASP B O 1
ATOM 6199 N N . ALA B 1 196 ? 41.755 61.023 167.820 1.00 64.09 196 ALA B N 1
ATOM 6200 C CA . ALA B 1 196 ? 41.397 61.383 166.461 1.00 64.09 196 ALA B CA 1
ATOM 6201 C C . ALA B 1 196 ? 40.039 62.057 166.495 1.00 64.09 196 ALA B C 1
ATOM 6202 O O . ALA B 1 196 ? 39.262 61.890 167.437 1.00 64.09 196 ALA B O 1
ATOM 6204 N N . SER B 1 197 ? 39.757 62.821 165.445 1.00 66.07 197 SER B N 1
ATOM 6205 C CA . SER B 1 197 ? 38.493 63.543 165.328 1.00 66.07 197 SER B CA 1
ATOM 6206 C C . SER B 1 197 ? 37.384 62.534 165.054 1.00 66.07 197 SER B C 1
ATOM 6207 O O . SER B 1 197 ? 36.965 62.306 163.917 1.00 66.07 197 SER B O 1
ATOM 6210 N N . ILE B 1 198 ? 36.911 61.909 166.124 1.00 67.02 198 ILE B N 1
ATOM 6211 C CA . ILE B 1 198 ? 35.806 60.964 166.031 1.00 67.02 198 ILE B CA 1
ATOM 6212 C C . ILE B 1 198 ? 34.495 61.728 165.966 1.00 67.02 198 ILE B C 1
ATOM 6213 O O . ILE B 1 198 ? 34.280 62.693 166.706 1.00 67.02 198 ILE B O 1
ATOM 6218 N N . ALA B 1 199 ? 33.628 61.313 165.051 1.00 67.65 199 ALA B N 1
ATOM 6219 C CA . ALA B 1 199 ? 32.394 62.021 164.752 1.00 67.65 199 ALA B CA 1
ATOM 6220 C C . ALA B 1 199 ? 31.285 61.006 164.558 1.00 67.65 199 ALA B C 1
ATOM 6221 O O . ALA B 1 199 ? 31.410 60.101 163.731 1.00 67.65 199 ALA B O 1
ATOM 6223 N N . MET B 1 200 ? 30.212 61.154 165.317 1.00 70.23 200 MET B N 1
ATOM 6224 C CA . MET B 1 200 ? 29.046 60.294 165.230 1.00 70.23 200 MET B CA 1
ATOM 6225 C C . MET B 1 200 ? 27.904 61.059 164.581 1.00 70.23 200 MET B C 1
ATOM 6226 O O . MET B 1 200 ? 27.952 62.279 164.428 1.00 70.23 200 MET B O 1
ATOM 6231 N N . ASP B 1 201 ? 26.861 60.329 164.193 1.00 73.57 201 ASP B N 1
ATOM 6232 C CA . ASP B 1 201 ? 25.695 61.007 163.647 1.00 73.57 201 ASP B CA 1
ATOM 6233 C C . ASP B 1 201 ? 25.009 61.865 164.697 1.00 73.57 201 ASP B C 1
ATOM 6234 O O . ASP B 1 201 ? 24.436 62.906 164.362 1.00 73.57 201 ASP B O 1
ATOM 6239 N N . ASN B 1 202 ? 25.064 61.453 165.963 1.00 72.06 202 ASN B N 1
ATOM 6240 C CA . ASN B 1 202 ? 24.531 62.235 167.072 1.00 72.06 202 ASN B CA 1
ATOM 6241 C C . ASN B 1 202 ? 24.848 61.575 168.402 1.00 72.06 202 ASN B C 1
ATOM 6242 O O . ASN B 1 202 ? 24.675 60.364 168.556 1.00 72.06 202 ASN B O 1
ATOM 6247 N N . ILE B 1 203 ? 25.303 62.352 169.363 1.00 69.02 203 ILE B N 1
ATOM 6248 C CA . ILE B 1 203 ? 25.504 61.851 170.713 1.00 69.02 203 ILE B CA 1
ATOM 6249 C C . ILE B 1 203 ? 24.273 62.200 171.529 1.00 69.02 203 ILE B C 1
ATOM 6250 O O . ILE B 1 203 ? 23.634 63.237 171.324 1.00 69.02 203 ILE B O 1
ATOM 6255 N N . SER B 1 204 ? 23.914 61.313 172.445 1.00 69.05 204 SER B N 1
ATOM 6256 C CA . SER B 1 204 ? 22.744 61.530 173.287 1.00 69.05 204 SER B CA 1
ATOM 6257 C C . SER B 1 204 ? 23.138 62.430 174.445 1.00 69.05 204 SER B C 1
ATOM 6258 O O . SER B 1 204 ? 23.679 61.967 175.451 1.00 69.05 204 SER B O 1
ATOM 6261 N N . ASN B 1 205 ? 22.868 63.726 174.297 1.00 73.44 205 ASN B N 1
ATOM 6262 C CA . ASN B 1 205 ? 23.237 64.715 175.300 1.00 73.44 205 ASN B CA 1
ATOM 6263 C C . ASN B 1 205 ? 22.728 64.165 176.620 1.00 73.44 205 ASN B C 1
ATOM 6264 O O . ASN B 1 205 ? 21.523 63.976 176.800 1.00 73.44 205 ASN B O 1
ATOM 6269 N N . THR B 1 206 ? 23.640 63.904 177.547 1.00 76.14 206 THR B N 1
ATOM 6270 C CA . THR B 1 206 ? 23.275 63.292 178.817 1.00 76.14 206 THR B CA 1
ATOM 6271 C C . THR B 1 206 ? 24.445 63.541 179.754 1.00 76.14 206 THR B C 1
ATOM 6272 O O . THR B 1 206 ? 25.471 62.864 179.654 1.00 76.14 206 THR B O 1
ATOM 6276 N N . SER B 1 207 ? 24.296 64.519 180.645 1.00 80.31 207 SER B N 1
ATOM 6277 C CA . SER B 1 207 ? 25.347 64.936 181.570 1.00 80.31 207 SER B CA 1
ATOM 6278 C C . SER B 1 207 ? 26.625 65.339 180.847 1.00 80.31 207 SER B C 1
ATOM 6279 O O . SER B 1 207 ? 27.698 65.387 181.455 1.00 80.31 207 SER B O 1
ATOM 6282 N N . GLY B 1 208 ? 26.529 65.628 179.554 1.00 75.23 208 GLY B N 1
ATOM 6283 C CA . GLY B 1 208 ? 27.675 66.054 178.783 1.00 75.23 208 GLY B CA 1
ATOM 6284 C C . GLY B 1 208 ? 27.295 66.407 177.364 1.00 75.23 208 GLY B C 1
ATOM 6285 O O . GLY B 1 208 ? 26.539 65.677 176.719 1.00 75.23 208 GLY B O 1
ATOM 6286 N N . ALA B 1 209 ? 27.807 67.530 176.867 1.00 73.56 209 ALA B N 1
ATOM 6287 C CA . ALA B 1 209 ? 27.491 67.934 175.503 1.00 73.56 209 ALA B CA 1
ATOM 6288 C C . ALA B 1 209 ? 28.160 67.019 174.488 1.00 73.56 209 ALA B C 1
ATOM 6289 O O . ALA B 1 209 ? 27.542 66.636 173.489 1.00 73.56 209 ALA B O 1
ATOM 6291 N N . ALA B 1 210 ? 29.423 66.671 174.718 1.00 72.79 210 ALA B N 1
ATOM 6292 C CA . ALA B 1 210 ? 30.119 65.706 173.885 1.00 72.79 210 ALA B CA 1
ATOM 6293 C C . ALA B 1 210 ? 30.626 64.490 174.642 1.00 72.79 210 ALA B C 1
ATOM 6294 O O . ALA B 1 210 ? 31.147 63.568 174.007 1.00 72.79 210 ALA B O 1
ATOM 6296 N N . LYS B 1 211 ? 30.508 64.461 175.966 1.00 72.59 211 LYS B N 1
ATOM 6297 C CA . LYS B 1 211 ? 30.964 63.307 176.728 1.00 72.59 211 LYS B CA 1
ATOM 6298 C C . LYS B 1 211 ? 30.180 62.074 176.318 1.00 72.59 211 LYS B C 1
ATOM 6299 O O . LYS B 1 211 ? 28.950 62.054 176.406 1.00 72.59 211 LYS B O 1
ATOM 6305 N N . TYR B 1 212 ? 30.888 61.053 175.860 1.00 69.28 212 TYR B N 1
ATOM 6306 C CA . TYR B 1 212 ? 30.272 59.810 175.418 1.00 69.28 212 TYR B CA 1
ATOM 6307 C C . TYR B 1 212 ? 30.382 58.797 176.549 1.00 69.28 212 TYR B C 1
ATOM 6308 O O . TYR B 1 212 ? 31.472 58.306 176.851 1.00 69.28 212 TYR B O 1
ATOM 6317 N N . SER B 1 213 ? 29.255 58.493 177.174 1.00 75.31 213 SER B N 1
ATOM 6318 C CA . SER B 1 213 ? 29.198 57.495 178.226 1.00 75.31 213 SER B CA 1
ATOM 6319 C C . SER B 1 213 ? 28.864 56.140 177.625 1.00 75.31 213 SER B C 1
ATOM 6320 O O . SER B 1 213 ? 28.028 56.039 176.725 1.00 75.31 213 SER B O 1
ATOM 6323 N N . MET B 1 214 ? 29.515 55.101 178.125 1.00 77.15 214 MET B N 1
ATOM 6324 C CA . MET B 1 214 ? 29.303 53.756 177.619 1.00 77.15 214 MET B CA 1
ATOM 6325 C C . MET B 1 214 ? 29.150 52.793 178.783 1.00 77.15 214 MET B C 1
ATOM 6326 O O . MET B 1 214 ? 29.663 53.043 179.879 1.00 77.15 214 MET B O 1
ATOM 6331 N N . PRO B 1 215 ? 28.449 51.681 178.575 1.00 77.04 215 PRO B N 1
ATOM 6332 C CA . PRO B 1 215 ? 28.190 50.755 179.680 1.00 77.04 215 PRO B CA 1
ATOM 6333 C C . PRO B 1 215 ? 29.444 50.014 180.100 1.00 77.04 215 PRO B C 1
ATOM 6334 O O . PRO B 1 215 ? 30.232 49.568 179.266 1.00 77.04 215 PRO B O 1
ATOM 6338 N N . HIS B 1 216 ? 29.617 49.876 181.409 1.00 81.94 216 HIS B N 1
ATOM 6339 C CA . HIS B 1 216 ? 30.762 49.147 181.930 1.00 81.94 216 HIS B CA 1
ATOM 6340 C C . HIS B 1 216 ? 30.662 47.679 181.549 1.00 81.94 216 HIS B C 1
ATOM 6341 O O . HIS B 1 216 ? 29.660 47.018 181.832 1.00 81.94 216 HIS B O 1
ATOM 6348 N N . TYR B 1 217 ? 31.705 47.173 180.906 1.00 77.69 217 TYR B N 1
ATOM 6349 C CA . TYR B 1 217 ? 31.770 45.785 180.482 1.00 77.69 217 TYR B CA 1
ATOM 6350 C C . TYR B 1 217 ? 32.615 44.977 181.450 1.00 77.69 217 TYR B C 1
ATOM 6351 O O . TYR B 1 217 ? 33.596 45.476 182.007 1.00 77.69 217 TYR B O 1
ATOM 6360 N N . ASN B 1 218 ? 32.224 43.729 181.647 1.00 82.66 218 ASN B N 1
ATOM 6361 C CA . ASN B 1 218 ? 33.098 42.792 182.320 1.00 82.66 218 ASN B CA 1
ATOM 6362 C C . ASN B 1 218 ? 34.299 42.508 181.427 1.00 82.66 218 ASN B C 1
ATOM 6363 O O . ASN B 1 218 ? 34.151 42.432 180.205 1.00 82.66 218 ASN B O 1
ATOM 6368 N N . PRO B 1 219 ? 35.491 42.351 182.001 1.00 69.95 219 PRO B N 1
ATOM 6369 C CA . PRO B 1 219 ? 36.700 42.218 181.176 1.00 69.95 219 PRO B CA 1
ATOM 6370 C C . PRO B 1 219 ? 36.573 41.234 180.032 1.00 69.95 219 PRO B C 1
ATOM 6371 O O . PRO B 1 219 ? 37.199 41.431 178.985 1.00 69.95 219 PRO B O 1
ATOM 6375 N N . LEU B 1 220 ? 35.748 40.202 180.176 1.00 68.23 220 LEU B N 1
ATOM 6376 C CA . LEU B 1 220 ? 35.691 39.168 179.153 1.00 68.23 220 LEU B CA 1
ATOM 6377 C C . LEU B 1 220 ? 34.957 39.658 177.912 1.00 68.23 220 LEU B C 1
ATOM 6378 O O . LEU B 1 220 ? 35.436 39.483 176.786 1.00 68.23 220 LEU B O 1
ATOM 6383 N N . GLN B 1 221 ? 33.785 40.265 178.093 1.00 70.76 221 GLN B N 1
ATOM 6384 C CA . GLN B 1 221 ? 33.075 40.826 176.950 1.00 70.76 221 GLN B CA 1
ATOM 6385 C C . GLN B 1 221 ? 33.879 41.944 176.312 1.00 70.76 221 GLN B C 1
ATOM 6386 O O . GLN B 1 221 ? 33.870 42.107 175.087 1.00 70.76 221 GLN B O 1
ATOM 6392 N N . LEU B 1 222 ? 34.573 42.731 177.131 1.00 68.42 222 LEU B N 1
ATOM 6393 C CA . LEU B 1 222 ? 35.464 43.758 176.606 1.00 68.42 222 LEU B CA 1
ATOM 6394 C C . LEU B 1 222 ? 36.516 43.153 175.688 1.00 68.42 222 LEU B C 1
ATOM 6395 O O . LEU B 1 222 ? 36.725 43.625 174.566 1.00 68.42 222 LEU B O 1
ATOM 6400 N N . SER B 1 223 ? 37.176 42.090 176.143 1.00 66.01 223 SER B N 1
ATOM 6401 C CA . SER B 1 223 ? 38.217 41.480 175.332 1.00 66.01 223 SER B CA 1
ATOM 6402 C C . SER B 1 223 ? 37.649 40.835 174.081 1.00 66.01 223 SER B C 1
ATOM 6403 O O . SER B 1 223 ? 38.286 40.872 173.024 1.00 66.01 223 SER B O 1
ATOM 6406 N N . HIS B 1 224 ? 36.460 40.247 174.171 1.00 69.21 224 HIS B N 1
ATOM 6407 C CA . HIS B 1 224 ? 35.853 39.671 172.978 1.00 69.21 224 HIS B CA 1
ATOM 6408 C C . HIS B 1 224 ? 35.515 40.746 171.959 1.00 69.21 224 HIS B C 1
ATOM 6409 O O . HIS B 1 224 ? 35.717 40.560 170.752 1.00 69.21 224 HIS B O 1
ATOM 6416 N N . ALA B 1 225 ? 34.987 41.876 172.425 1.00 66.43 225 ALA B N 1
ATOM 6417 C CA . ALA B 1 225 ? 34.734 42.991 171.526 1.00 66.43 225 ALA B CA 1
ATOM 6418 C C . ALA B 1 225 ? 36.028 43.486 170.905 1.00 66.43 225 ALA B C 1
ATOM 6419 O O . ALA B 1 225 ? 36.071 43.816 169.717 1.00 66.43 225 ALA B O 1
ATOM 6421 N N . LEU B 1 226 ? 37.097 43.539 171.698 1.00 63.10 226 LEU B N 1
ATOM 6422 C CA . LEU B 1 226 ? 38.395 43.947 171.173 1.00 63.10 226 LEU B CA 1
ATOM 6423 C C . LEU B 1 226 ? 38.862 43.010 170.069 1.00 63.10 226 LEU B C 1
ATOM 6424 O O . LEU B 1 226 ? 39.359 43.457 169.031 1.00 63.10 226 LEU B O 1
ATOM 6429 N N . HIS B 1 227 ? 38.702 41.707 170.274 1.00 63.18 227 HIS B N 1
ATOM 6430 C CA . HIS B 1 227 ? 39.089 40.743 169.253 1.00 63.18 227 HIS B CA 1
ATOM 6431 C C . HIS B 1 227 ? 38.286 40.954 167.978 1.00 63.18 227 HIS B C 1
ATOM 6432 O O . HIS B 1 227 ? 38.848 41.083 166.878 1.00 63.18 227 HIS B O 1
ATOM 6439 N N . VAL B 1 228 ? 36.960 40.996 168.108 1.00 64.25 228 VAL B N 1
ATOM 6440 C CA . VAL B 1 228 ? 36.131 41.078 166.916 1.00 64.25 228 VAL B CA 1
ATOM 6441 C C . VAL B 1 228 ? 36.343 42.401 166.204 1.00 64.25 228 VAL B C 1
ATOM 6442 O O . VAL B 1 228 ? 36.251 42.468 164.976 1.00 64.25 228 VAL B O 1
ATOM 6446 N N . THR B 1 229 ? 36.704 43.457 166.928 1.00 63.28 229 THR B N 1
ATOM 6447 C CA . THR B 1 229 ? 36.928 44.724 166.249 1.00 63.28 229 THR B CA 1
ATOM 6448 C C . THR B 1 229 ? 38.305 44.783 165.608 1.00 63.28 229 THR B C 1
ATOM 6449 O O . THR B 1 229 ? 38.463 45.419 164.561 1.00 63.28 229 THR B O 1
ATOM 6453 N N . ILE B 1 230 ? 39.308 44.141 166.210 1.00 60.05 230 ILE B N 1
ATOM 6454 C CA . ILE B 1 230 ? 40.587 43.988 165.529 1.00 60.05 230 ILE B CA 1
ATOM 6455 C C . ILE B 1 230 ? 40.368 43.332 164.181 1.00 60.05 230 ILE B C 1
ATOM 6456 O O . ILE B 1 230 ? 40.880 43.787 163.152 1.00 60.05 230 ILE B O 1
ATOM 6461 N N . PHE B 1 231 ? 39.586 42.258 164.166 1.00 66.26 231 PHE B N 1
ATOM 6462 C CA . PHE B 1 231 ? 39.356 41.577 162.900 1.00 66.26 231 PHE B CA 1
ATOM 6463 C C . PHE B 1 231 ? 38.473 42.393 161.967 1.00 66.26 231 PHE B C 1
ATOM 6464 O O . PHE B 1 231 ? 38.637 42.322 160.744 1.00 66.26 231 PHE B O 1
ATOM 6472 N N . TYR B 1 232 ? 37.560 43.193 162.516 1.00 66.87 232 TYR B N 1
ATOM 6473 C CA . TYR B 1 232 ? 36.802 44.120 161.685 1.00 66.87 232 TYR B CA 1
ATOM 6474 C C . TYR B 1 232 ? 37.732 45.070 160.950 1.00 66.87 232 TYR B C 1
ATOM 6475 O O . TYR B 1 232 ? 37.623 45.251 159.733 1.00 66.87 232 TYR B O 1
ATOM 6484 N N . MET B 1 233 ? 38.669 45.673 161.677 1.00 62.88 233 MET B N 1
ATOM 6485 C CA . MET B 1 233 ? 39.571 46.636 161.057 1.00 62.88 233 MET B CA 1
ATOM 6486 C C . MET B 1 233 ? 40.520 45.956 160.084 1.00 62.88 233 MET B C 1
ATOM 6487 O O . MET B 1 233 ? 40.871 46.533 159.050 1.00 62.88 233 MET B O 1
ATOM 6492 N N . LEU B 1 234 ? 40.961 44.741 160.402 1.00 61.75 234 LEU B N 1
ATOM 6493 C CA . LEU B 1 234 ? 41.790 44.007 159.457 1.00 61.75 234 LEU B CA 1
ATOM 6494 C C . LEU B 1 234 ? 41.040 43.776 158.156 1.00 61.75 234 LEU B C 1
ATOM 6495 O O . LEU B 1 234 ? 41.579 44.003 157.069 1.00 61.75 234 LEU B O 1
ATOM 6500 N N . SER B 1 235 ? 39.784 43.334 158.248 1.00 65.97 235 SER B N 1
ATOM 6501 C CA . SER B 1 235 ? 38.973 43.172 157.047 1.00 65.97 235 SER B CA 1
ATOM 6502 C C . SER B 1 235 ? 38.835 44.487 156.304 1.00 65.97 235 SER B C 1
ATOM 6503 O O . SER B 1 235 ? 38.924 44.531 155.071 1.00 65.97 235 SER B O 1
ATOM 6506 N N . LEU B 1 236 ? 38.630 45.572 157.045 1.00 64.36 236 LEU B N 1
ATOM 6507 C CA . LEU B 1 236 ? 38.395 46.865 156.421 1.00 64.36 236 LEU B CA 1
ATOM 6508 C C . LEU B 1 236 ? 39.607 47.303 155.617 1.00 64.36 236 LEU B C 1
ATOM 6509 O O . LEU B 1 236 ? 39.495 47.655 154.438 1.00 64.36 236 LEU B O 1
ATOM 6514 N N . MET B 1 237 ? 40.784 47.250 156.234 1.00 63.98 237 MET B N 1
ATOM 6515 C CA . MET B 1 237 ? 42.008 47.611 155.532 1.00 63.98 237 MET B CA 1
ATOM 6516 C C . MET B 1 237 ? 42.328 46.626 154.421 1.00 63.98 237 MET B C 1
ATOM 6517 O O . MET B 1 237 ? 42.974 46.999 153.437 1.00 63.98 237 MET B O 1
ATOM 6522 N N . ASP B 1 238 ? 41.911 45.370 154.560 1.00 66.03 238 ASP B N 1
ATOM 6523 C CA . ASP B 1 238 ? 42.237 44.381 153.547 1.00 66.03 238 ASP B CA 1
ATOM 6524 C C . ASP B 1 238 ? 41.384 44.555 152.308 1.00 66.03 238 ASP B C 1
ATOM 6525 O O . ASP B 1 238 ? 41.831 44.237 151.202 1.00 66.03 238 ASP B O 1
ATOM 6530 N N . SER B 1 239 ? 40.164 45.055 152.472 1.00 66.08 239 SER B N 1
ATOM 6531 C CA . SER B 1 239 ? 39.340 45.355 151.314 1.00 66.08 239 SER B CA 1
ATOM 6532 C C . SER B 1 239 ? 39.986 46.392 150.409 1.00 66.08 239 SER B C 1
ATOM 6533 O O . SER B 1 239 ? 39.655 46.455 149.222 1.00 66.08 239 SER B O 1
ATOM 6536 N N . CYS B 1 240 ? 40.901 47.199 150.937 1.00 66.63 240 CYS B N 1
ATOM 6537 C CA . CYS B 1 240 ? 41.607 48.201 150.156 1.00 66.63 240 CYS B CA 1
ATOM 6538 C C . CYS B 1 240 ? 42.892 47.671 149.539 1.00 66.63 240 CYS B C 1
ATOM 6539 O O . CYS B 1 240 ? 43.628 48.441 148.919 1.00 66.63 240 CYS B O 1
ATOM 6542 N N . GLY B 1 241 ? 43.182 46.385 149.693 1.00 65.10 241 GLY B N 1
ATOM 6543 C CA . GLY B 1 241 ? 44.463 45.859 149.269 1.00 65.10 241 GLY B CA 1
ATOM 6544 C C . GLY B 1 241 ? 45.552 46.110 150.287 1.00 65.10 241 GLY B C 1
ATOM 6545 O O . GLY B 1 241 ? 46.544 45.383 150.344 1.00 65.10 241 GLY B O 1
ATOM 6546 N N . TYR B 1 242 ? 45.371 47.142 151.105 1.00 64.60 242 TYR B N 1
ATOM 6547 C CA . TYR B 1 242 ? 46.330 47.488 152.149 1.00 64.60 242 TYR B CA 1
ATOM 6548 C C . TYR B 1 242 ? 46.063 46.677 153.417 1.00 64.60 242 TYR B C 1
ATOM 6549 O O . TYR B 1 242 ? 45.688 47.198 154.464 1.00 64.60 242 TYR B O 1
ATOM 6558 N N . GLY B 1 243 ? 46.301 45.366 153.321 1.00 62.97 243 GLY B N 1
ATOM 6559 C CA . GLY B 1 243 ? 46.073 44.456 154.461 1.00 62.97 243 GLY B CA 1
ATOM 6560 C C . GLY B 1 243 ? 47.277 44.352 155.383 1.00 62.97 243 GLY B C 1
ATOM 6561 O O . GLY B 1 243 ? 47.121 44.624 156.590 1.00 62.97 243 GLY B O 1
ATOM 6562 N N . ASP B 1 244 ? 48.441 44.065 154.785 1.00 64.76 244 ASP B N 1
ATOM 6563 C CA . ASP B 1 244 ? 49.743 43.950 155.496 1.00 64.76 244 ASP B CA 1
ATOM 6564 C C . ASP B 1 244 ? 49.956 45.430 155.834 1.00 64.76 244 ASP B C 1
ATOM 6565 O O . ASP B 1 244 ? 50.853 45.727 156.647 1.00 64.76 244 ASP B O 1
ATOM 6570 N N . ASP B 1 245 ? 49.163 46.341 155.268 1.00 65.32 245 ASP B N 1
ATOM 6571 C CA . ASP B 1 245 ? 49.360 47.761 155.664 1.00 65.32 245 ASP B CA 1
ATOM 6572 C C . ASP B 1 245 ? 48.717 47.967 157.041 1.00 65.32 245 ASP B C 1
ATOM 6573 O O . ASP B 1 245 ? 49.238 48.786 157.824 1.00 65.32 245 ASP B O 1
ATOM 6578 N N . ALA B 1 246 ? 47.592 47.286 157.286 1.00 60.22 246 ALA B N 1
ATOM 6579 C CA . ALA B 1 246 ? 46.879 47.355 158.584 1.00 60.22 246 ALA B CA 1
ATOM 6580 C C . ALA B 1 246 ? 47.139 46.075 159.390 1.00 60.22 246 ALA B C 1
ATOM 6581 O O . ALA B 1 246 ? 46.578 45.950 160.496 1.00 60.22 246 ALA B O 1
ATOM 6583 N N . VAL B 1 247 ? 47.964 45.168 158.853 1.00 56.03 247 VAL B N 1
ATOM 6584 C CA . VAL B 1 247 ? 48.272 43.871 159.530 1.00 56.03 247 VAL B CA 1
ATOM 6585 C C . VAL B 1 247 ? 49.551 44.023 160.362 1.00 56.03 247 VAL B C 1
ATOM 6586 O O . VAL B 1 247 ? 49.482 43.808 161.589 1.00 56.03 247 VAL B O 1
ATOM 6590 N N . LEU B 1 248 ? 50.665 44.358 159.700 1.00 55.77 248 LEU B N 1
ATOM 6591 C CA . LEU B 1 248 ? 51.989 44.558 160.345 1.00 55.77 248 LEU B CA 1
ATOM 6592 C C . LEU B 1 248 ? 51.796 45.442 161.581 1.00 55.77 248 LEU B C 1
ATOM 6593 O O . LEU B 1 248 ? 52.335 45.085 162.647 1.00 55.77 248 LEU B O 1
ATOM 6598 N N . ALA B 1 249 ? 51.044 46.540 161.435 1.00 54.85 249 ALA B N 1
ATOM 6599 C CA . ALA B 1 249 ? 50.785 47.430 162.555 1.00 54.85 249 ALA B CA 1
ATOM 6600 C C . ALA B 1 249 ? 50.247 46.660 163.745 1.00 54.85 249 ALA B C 1
ATOM 6601 O O . ALA B 1 249 ? 50.629 46.924 164.890 1.00 54.85 249 ALA B O 1
ATOM 6603 N N . LEU B 1 250 ? 49.335 45.722 163.495 1.00 54.97 250 LEU B N 1
ATOM 6604 C CA . LEU B 1 250 ? 48.788 44.923 164.587 1.00 54.97 250 LEU B CA 1
ATOM 6605 C C . LEU B 1 250 ? 49.890 44.170 165.318 1.00 54.97 250 LEU B C 1
ATOM 6606 O O . LEU B 1 250 ? 49.940 44.154 166.553 1.00 54.97 250 LEU B O 1
ATOM 6611 N N . THR B 1 251 ? 50.787 43.537 164.565 1.00 53.87 251 THR B N 1
ATOM 6612 C CA . THR B 1 251 ? 51.872 42.788 165.188 1.00 53.87 251 THR B CA 1
ATOM 6613 C C . THR B 1 251 ? 52.822 43.716 165.929 1.00 53.87 251 THR B C 1
ATOM 6614 O O . THR B 1 251 ? 53.361 43.356 166.982 1.00 53.87 251 THR B O 1
ATOM 6618 N N . SER B 1 252 ? 53.069 44.898 165.369 1.00 55.37 252 SER B N 1
ATOM 6619 C CA . SER B 1 252 ? 53.882 45.892 166.055 1.00 55.37 252 SER B CA 1
ATOM 6620 C C . SER B 1 252 ? 53.284 46.234 167.406 1.00 55.37 252 SER B C 1
ATOM 6621 O O . SER B 1 252 ? 53.988 46.291 168.418 1.00 55.37 252 SER B O 1
ATOM 6624 N N . GLY B 1 253 ? 51.979 46.482 167.434 1.00 55.82 253 GLY B N 1
ATOM 6625 C CA . GLY B 1 253 ? 51.311 46.686 168.705 1.00 55.82 253 GLY B CA 1
ATOM 6626 C C . GLY B 1 253 ? 51.491 45.514 169.644 1.00 55.82 253 GLY B C 1
ATOM 6627 O O . GLY B 1 253 ? 51.796 45.693 170.823 1.00 55.82 253 GLY B O 1
ATOM 6628 N N . LEU B 1 254 ? 51.321 44.297 169.127 1.00 54.17 254 LEU B N 1
ATOM 6629 C CA . LEU B 1 254 ? 51.507 43.102 169.943 1.00 54.17 254 LEU B CA 1
ATOM 6630 C C . LEU B 1 254 ? 52.862 43.113 170.631 1.00 54.17 254 LEU B C 1
ATOM 6631 O O . LEU B 1 254 ? 52.956 42.968 171.853 1.00 54.17 254 LEU B O 1
ATOM 6636 N N . HIS B 1 255 ? 53.924 43.294 169.858 1.00 54.26 255 HIS B N 1
ATOM 6637 C CA . HIS B 1 255 ? 55.275 43.288 170.403 1.00 54.26 255 HIS B CA 1
ATOM 6638 C C . HIS B 1 255 ? 55.642 44.578 171.113 1.00 54.26 255 HIS B C 1
ATOM 6639 O O . HIS B 1 255 ? 56.745 44.671 171.659 1.00 54.26 255 HIS B O 1
ATOM 6646 N N . SER B 1 256 ? 54.768 45.579 171.103 1.00 57.95 256 SER B N 1
ATOM 6647 C CA . SER B 1 256 ? 55.029 46.784 171.873 1.00 57.95 256 SER B CA 1
ATOM 6648 C C . SER B 1 256 ? 54.785 46.610 173.361 1.00 57.95 256 SER B C 1
ATOM 6649 O O . SER B 1 256 ? 55.082 47.532 174.124 1.00 57.95 256 SER B O 1
ATOM 6652 N N . VAL B 1 257 ? 54.243 45.477 173.794 1.00 58.57 257 VAL B N 1
ATOM 6653 C CA . VAL B 1 257 ? 53.889 45.311 175.196 1.00 58.57 257 VAL B CA 1
ATOM 6654 C C . VAL B 1 257 ? 54.544 44.066 175.775 1.00 58.57 257 VAL B C 1
ATOM 6655 O O . VAL B 1 257 ? 54.959 44.057 176.938 1.00 58.57 257 VAL B O 1
ATOM 6659 N N . THR B 1 258 ? 54.672 43.019 174.969 1.00 62.86 258 THR B N 1
ATOM 6660 C CA . THR B 1 258 ? 55.248 41.761 175.426 1.00 62.86 258 THR B CA 1
ATOM 6661 C C . THR B 1 258 ? 56.664 41.636 174.891 1.00 62.86 258 THR B C 1
ATOM 6662 O O . THR B 1 258 ? 56.865 41.395 173.698 1.00 62.86 258 THR B O 1
ATOM 6666 N N . THR B 1 259 ? 57.641 41.759 175.775 1.00 60.33 259 THR B N 1
ATOM 6667 C CA . THR B 1 259 ? 59.005 41.436 175.404 1.00 60.33 259 THR B CA 1
ATOM 6668 C C . THR B 1 259 ? 59.107 39.938 175.184 1.00 60.33 259 THR B C 1
ATOM 6669 O O . THR B 1 259 ? 58.878 39.149 176.108 1.00 60.33 259 THR B O 1
ATOM 6673 N N . VAL B 1 260 ? 59.425 39.551 173.955 1.00 57.54 260 VAL B N 1
ATOM 6674 C CA . VAL B 1 260 ? 59.626 38.155 173.596 1.00 57.54 260 VAL B CA 1
ATOM 6675 C C . VAL B 1 260 ? 61.114 37.864 173.647 1.00 57.54 260 VAL B C 1
ATOM 6676 O O . VAL B 1 260 ? 61.798 37.928 172.621 1.00 57.54 260 VAL B O 1
ATOM 6680 N N . ILE B 1 261 ? 61.620 37.568 174.843 1.00 61.26 261 ILE B N 1
ATOM 6681 C CA . ILE B 1 261 ? 63.051 37.434 175.086 1.00 61.26 261 ILE B CA 1
ATOM 6682 C C . ILE B 1 261 ? 63.579 36.633 173.910 1.00 61.26 261 ILE B C 1
ATOM 6683 O O . ILE B 1 261 ? 63.028 35.589 173.554 1.00 61.26 261 ILE B O 1
ATOM 6688 N N . ALA B 1 262 ? 64.643 37.131 173.295 1.00 62.90 262 ALA B N 1
ATOM 6689 C CA . ALA B 1 262 ? 65.204 36.485 172.126 1.00 62.90 262 ALA B CA 1
ATOM 6690 C C . ALA B 1 262 ? 66.101 35.378 172.656 1.00 62.90 262 ALA B C 1
ATOM 6691 O O . ALA B 1 262 ? 66.456 35.341 173.836 1.00 62.90 262 ALA B O 1
ATOM 6693 N N . HIS B 1 263 ? 66.458 34.456 171.767 1.00 64.18 263 HIS B N 1
ATOM 6694 C CA . HIS B 1 263 ? 67.400 33.415 172.149 1.00 64.18 263 HIS B CA 1
ATOM 6695 C C . HIS B 1 263 ? 68.838 33.883 172.038 1.00 64.18 263 HIS B C 1
ATOM 6696 O O . HIS B 1 263 ? 69.701 33.401 172.778 1.00 64.18 263 HIS B O 1
ATOM 6703 N N . SER B 1 264 ? 69.109 34.823 171.145 1.00 64.91 264 SER B N 1
ATOM 6704 C CA . SER B 1 264 ? 70.460 35.276 170.877 1.00 64.91 264 SER B CA 1
ATOM 6705 C C . SER B 1 264 ? 70.530 36.783 171.032 1.00 64.91 264 SER B C 1
ATOM 6706 O O . SER B 1 264 ? 69.614 37.500 170.624 1.00 64.91 264 SER B O 1
ATOM 6709 N N . ASP B 1 265 ? 71.630 37.258 171.613 1.00 70.44 265 ASP B N 1
ATOM 6710 C CA . ASP B 1 265 ? 71.785 38.691 171.822 1.00 70.44 265 ASP B CA 1
ATOM 6711 C C . ASP B 1 265 ? 71.886 39.434 170.502 1.00 70.44 265 ASP B C 1
ATOM 6712 O O . ASP B 1 265 ? 71.493 40.601 170.416 1.00 70.44 265 ASP B O 1
ATOM 6717 N N . GLU B 1 266 ? 72.398 38.774 169.465 1.00 69.45 266 GLU B N 1
ATOM 6718 C CA . GLU B 1 266 ? 72.455 39.393 168.148 1.00 69.45 266 GLU B CA 1
ATOM 6719 C C . GLU B 1 266 ? 71.055 39.671 167.624 1.00 69.45 266 GLU B C 1
ATOM 6720 O O . GLU B 1 266 ? 70.726 40.804 167.259 1.00 69.45 266 GLU B O 1
ATOM 6726 N N . GLY B 1 267 ? 70.216 38.647 167.589 1.00 65.81 267 GLY B N 1
ATOM 6727 C CA . GLY B 1 267 ? 68.851 38.799 167.155 1.00 65.81 267 GLY B CA 1
ATOM 6728 C C . GLY B 1 267 ? 68.007 39.466 168.212 1.00 65.81 267 GLY B C 1
ATOM 6729 O O . GLY B 1 267 ? 68.454 39.772 169.315 1.00 65.81 267 GLY B O 1
ATOM 6730 N N . GLY B 1 268 ? 66.752 39.703 167.856 1.00 62.36 268 GLY B N 1
ATOM 6731 C CA . GLY B 1 268 ? 65.901 40.544 168.663 1.00 62.36 268 GLY B CA 1
ATOM 6732 C C . GLY B 1 268 ? 66.079 42.023 168.438 1.00 62.36 268 GLY B C 1
ATOM 6733 O O . GLY B 1 268 ? 65.468 42.821 169.154 1.00 62.36 268 GLY B O 1
ATOM 6734 N N . ILE B 1 269 ? 66.900 42.420 167.467 1.00 63.59 269 ILE B N 1
ATOM 6735 C CA . ILE B 1 269 ? 66.900 43.814 167.050 1.00 63.59 269 ILE B CA 1
ATOM 6736 C C . ILE B 1 269 ? 65.597 44.151 166.350 1.00 63.59 269 ILE B C 1
ATOM 6737 O O . ILE B 1 269 ? 65.142 45.299 166.386 1.00 63.59 269 ILE B O 1
ATOM 6742 N N . THR B 1 270 ? 64.963 43.167 165.718 1.00 59.53 270 THR B N 1
ATOM 6743 C CA . THR B 1 270 ? 63.681 43.430 165.089 1.00 59.53 270 THR B CA 1
ATOM 6744 C C . THR B 1 270 ? 62.594 43.717 166.110 1.00 59.53 270 THR B C 1
ATOM 6745 O O . THR B 1 270 ? 61.605 44.366 165.771 1.00 59.53 270 THR B O 1
ATOM 6749 N N . ARG B 1 271 ? 62.763 43.280 167.356 1.00 59.29 271 ARG B N 1
ATOM 6750 C CA . ARG B 1 271 ? 61.823 43.669 168.401 1.00 59.29 271 ARG B CA 1
ATOM 6751 C C . ARG B 1 271 ? 61.846 45.174 168.614 1.00 59.29 271 ARG B C 1
ATOM 6752 O O . ARG B 1 271 ? 60.797 45.829 168.642 1.00 59.29 271 ARG B O 1
ATOM 6760 N N . ASP B 1 272 ? 63.043 45.748 168.746 1.00 62.10 272 ASP B N 1
ATOM 6761 C CA . ASP B 1 272 ? 63.145 47.195 168.872 1.00 62.10 272 ASP B CA 1
ATOM 6762 C C . ASP B 1 272 ? 62.743 47.891 167.584 1.00 62.10 272 ASP B C 1
ATOM 6763 O O . ASP B 1 272 ? 62.204 48.999 167.625 1.00 62.10 272 ASP B O 1
ATOM 6768 N N . ALA B 1 273 ? 62.982 47.259 166.438 1.00 58.83 273 ALA B N 1
ATOM 6769 C CA . ALA B 1 273 ? 62.502 47.819 165.182 1.00 58.83 273 ALA B CA 1
ATOM 6770 C C . ALA B 1 273 ? 60.988 47.954 165.193 1.00 58.83 273 ALA B C 1
ATOM 6771 O O . ALA B 1 273 ? 60.441 48.987 164.798 1.00 58.83 273 ALA B O 1
ATOM 6773 N N . LEU B 1 274 ? 60.294 46.916 165.644 1.00 54.37 274 LEU B N 1
ATOM 6774 C CA . LEU B 1 274 ? 58.842 46.978 165.714 1.00 54.37 274 LEU B CA 1
ATOM 6775 C C . LEU B 1 274 ? 58.383 48.010 166.732 1.00 54.37 274 LEU B C 1
ATOM 6776 O O . LEU B 1 274 ? 57.437 48.760 166.477 1.00 54.37 274 LEU B O 1
ATOM 6781 N N . ARG B 1 275 ? 59.036 48.064 167.892 1.00 57.72 275 ARG B N 1
ATOM 6782 C CA . ARG B 1 275 ? 58.608 49.015 168.911 1.00 57.72 275 ARG B CA 1
ATOM 6783 C C . ARG B 1 275 ? 58.799 50.455 168.466 1.00 57.72 275 ARG B C 1
ATOM 6784 O O . ARG B 1 275 ? 57.989 51.321 168.813 1.00 57.72 275 ARG B O 1
ATOM 6792 N N . GLU B 1 276 ? 59.857 50.708 167.686 1.00 60.27 276 GLU B N 1
ATOM 6793 C CA . GLU B 1 276 ? 60.173 52.082 167.199 1.00 60.27 276 GLU B CA 1
ATOM 6794 C C . GLU B 1 276 ? 59.098 52.561 166.214 1.00 60.27 276 GLU B C 1
ATOM 6795 O O . GLU B 1 276 ? 59.025 53.781 165.968 1.00 60.27 276 GLU B O 1
ATOM 6801 N N . LEU B 1 277 ? 58.313 51.626 165.669 1.00 55.94 277 LEU B N 1
ATOM 6802 C CA . LEU B 1 277 ? 57.282 51.934 164.639 1.00 55.94 277 LEU B CA 1
ATOM 6803 C C . LEU B 1 277 ? 56.028 52.563 165.259 1.00 55.94 277 LEU B C 1
ATOM 6804 O O . LEU B 1 277 ? 55.513 52.017 166.255 1.00 55.94 277 LEU B O 1
ATOM 6809 N N . SER B 1 278 ? 55.555 53.658 164.652 1.00 57.26 278 SER B N 1
ATOM 6810 C CA . SER B 1 278 ? 54.344 54.355 165.053 1.00 57.26 278 SER B CA 1
ATOM 6811 C C . SER B 1 278 ? 53.557 54.734 163.805 1.00 57.26 278 SER B C 1
ATOM 6812 O O . SER B 1 278 ? 53.968 54.453 162.679 1.00 57.26 278 SER B O 1
ATOM 6815 N N . TYR B 1 279 ? 52.408 55.373 164.006 1.00 57.05 279 TYR B N 1
ATOM 6816 C CA . TYR B 1 279 ? 51.510 55.671 162.901 1.00 57.05 279 TYR B CA 1
ATOM 6817 C C . TYR B 1 279 ? 50.818 57.003 163.137 1.00 57.05 279 TYR B C 1
ATOM 6818 O O . TYR B 1 279 ? 50.721 57.486 164.265 1.00 57.05 279 TYR B O 1
ATOM 6827 N N . THR B 1 280 ? 50.320 57.582 162.052 1.00 60.43 280 THR B N 1
ATOM 6828 C CA . THR B 1 280 ? 49.637 58.862 162.109 1.00 60.43 280 THR B CA 1
ATOM 6829 C C . THR B 1 280 ? 48.170 58.669 162.448 1.00 60.43 280 THR B C 1
ATOM 6830 O O . THR B 1 280 ? 47.612 57.580 162.313 1.00 60.43 280 THR B O 1
ATOM 6834 N N . GLN B 1 281 ? 47.556 59.749 162.907 1.00 61.34 281 GLN B N 1
ATOM 6835 C CA . GLN B 1 281 ? 46.267 59.654 163.568 1.00 61.34 281 GLN B CA 1
ATOM 6836 C C . GLN B 1 281 ? 45.228 59.062 162.622 1.00 61.34 281 GLN B C 1
ATOM 6837 O O . GLN B 1 281 ? 45.202 59.401 161.435 1.00 61.34 281 GLN B O 1
ATOM 6843 N N . PRO B 1 282 ? 44.373 58.171 163.108 1.00 60.62 282 PRO B N 1
ATOM 6844 C CA . PRO B 1 282 ? 43.478 57.442 162.212 1.00 60.62 282 PRO B CA 1
ATOM 6845 C C . PRO B 1 282 ? 42.389 58.341 161.665 1.00 60.62 282 PRO B C 1
ATOM 6846 O O . PRO B 1 282 ? 42.106 59.417 162.191 1.00 60.62 282 PRO B O 1
ATOM 6850 N N . TYR B 1 283 ? 41.766 57.874 160.592 1.00 60.71 283 TYR B N 1
ATOM 6851 C CA . TYR B 1 283 ? 40.643 58.586 160.010 1.00 60.71 283 TYR B CA 1
ATOM 6852 C C . TYR B 1 283 ? 39.858 57.613 159.139 1.00 60.71 283 TYR B C 1
ATOM 6853 O O . TYR B 1 283 ? 39.978 56.393 159.293 1.00 60.71 283 TYR B O 1
ATOM 6862 N N . GLY B 1 284 ? 39.053 58.148 158.234 1.00 63.51 284 GLY B N 1
ATOM 6863 C CA . GLY B 1 284 ? 38.157 57.336 157.445 1.00 63.51 284 GLY B CA 1
ATOM 6864 C C . GLY B 1 284 ? 36.880 57.044 158.203 1.00 63.51 284 GLY B C 1
ATOM 6865 O O . GLY B 1 284 ? 36.767 57.258 159.408 1.00 63.51 284 GLY B O 1
ATOM 6866 N N . THR B 1 285 ? 35.893 56.550 157.473 1.00 66.80 285 THR B N 1
ATOM 6867 C CA . THR B 1 285 ? 34.635 56.130 158.066 1.00 66.80 285 THR B CA 1
ATOM 6868 C C . THR B 1 285 ? 34.650 54.628 158.313 1.00 66.80 285 THR B C 1
ATOM 6869 O O . THR B 1 285 ? 35.486 53.897 157.783 1.00 66.80 285 THR B O 1
ATOM 6873 N N . MET B 1 286 ? 33.706 54.172 159.134 1.00 67.43 286 MET B N 1
ATOM 6874 C CA . MET B 1 286 ? 33.642 52.779 159.571 1.00 67.43 286 MET B CA 1
ATOM 6875 C C . MET B 1 286 ? 32.339 52.149 159.099 1.00 67.43 286 MET B C 1
ATOM 6876 O O . MET B 1 286 ? 31.353 52.099 159.848 1.00 67.43 286 MET B O 1
ATOM 6881 N N . PRO B 1 287 ? 32.295 51.639 157.879 1.00 68.15 287 PRO B N 1
ATOM 6882 C CA . PRO B 1 287 ? 31.089 50.965 157.401 1.00 68.15 287 PRO B CA 1
ATOM 6883 C C . PRO B 1 287 ? 30.837 49.674 158.156 1.00 68.15 287 PRO B C 1
ATOM 6884 O O . PRO B 1 287 ? 31.753 49.057 158.702 1.00 68.15 287 PRO B O 1
ATOM 6888 N N . VAL B 1 288 ? 29.567 49.283 158.201 1.00 72.71 288 VAL B N 1
ATOM 6889 C CA . VAL B 1 288 ? 29.211 47.994 158.801 1.00 72.71 288 VAL B CA 1
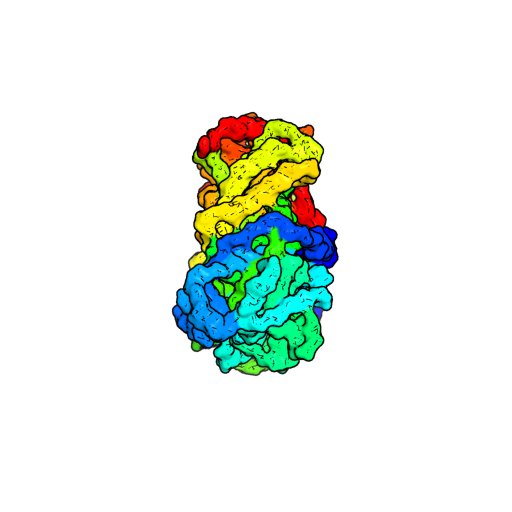ATOM 6890 C C . VAL B 1 288 ? 29.841 46.873 157.989 1.00 72.71 288 VAL B C 1
ATOM 6891 O O . VAL B 1 288 ? 29.934 46.984 156.752 1.00 72.71 288 VAL B O 1
ATOM 6895 N N . PRO B 1 289 ? 30.351 45.817 158.616 1.00 80.70 289 PRO B N 1
ATOM 6896 C CA . PRO B 1 289 ? 31.049 44.774 157.856 1.00 80.70 289 PRO B CA 1
ATOM 6897 C C . PRO B 1 289 ? 30.125 44.142 156.827 1.00 80.70 289 PRO B C 1
ATOM 6898 O O . PRO B 1 289 ? 28.979 43.799 157.124 1.00 80.70 289 PRO B O 1
ATOM 6902 N N . ILE B 1 290 ? 30.633 43.993 155.606 1.00 102.08 290 ILE B N 1
ATOM 6903 C CA . ILE B 1 290 ? 29.858 43.443 154.496 1.00 102.08 290 ILE B CA 1
ATOM 6904 C C . ILE B 1 290 ? 29.980 41.924 154.538 1.00 102.08 290 ILE B C 1
ATOM 6905 O O . ILE B 1 290 ? 30.970 41.364 154.068 1.00 102.08 290 ILE B O 1
ATOM 6910 N N . ALA B 1 291 ? 28.965 41.257 155.093 1.00 101.09 291 ALA B N 1
ATOM 6911 C CA . ALA B 1 291 ? 28.955 39.803 155.206 1.00 101.09 291 ALA B CA 1
ATOM 6912 C C . ALA B 1 291 ? 30.272 39.316 155.785 1.00 101.09 291 ALA B C 1
ATOM 6913 O O . ALA B 1 291 ? 30.675 39.746 156.870 1.00 101.09 291 ALA B O 1
ATOM 6915 N N . GLY B 1 292 ? 30.957 38.429 155.070 1.00 104.25 292 GLY B N 1
ATOM 6916 C CA . GLY B 1 292 ? 32.290 38.068 155.493 1.00 104.25 292 GLY B CA 1
ATOM 6917 C C . GLY B 1 292 ? 33.274 38.011 154.344 1.00 104.25 292 GLY B C 1
ATOM 6918 O O . GLY B 1 292 ? 33.215 37.111 153.501 1.00 104.25 292 GLY B O 1
ATOM 6919 N N . TYR B 1 293 ? 34.180 38.989 154.298 1.00 102.54 293 TYR B N 1
ATOM 6920 C CA . TYR B 1 293 ? 35.335 38.904 153.413 1.00 102.54 293 TYR B CA 1
ATOM 6921 C C . TYR B 1 293 ? 36.487 38.326 154.217 1.00 102.54 293 TYR B C 1
ATOM 6922 O O . TYR B 1 293 ? 37.178 37.405 153.770 1.00 102.54 293 TYR B O 1
ATOM 6931 N N . PHE B 1 294 ? 36.699 38.870 155.409 1.00 93.42 294 PHE B N 1
ATOM 6932 C CA . PHE B 1 294 ? 37.606 38.312 156.391 1.00 93.42 294 PHE B CA 1
ATOM 6933 C C . PHE B 1 294 ? 36.871 37.852 157.637 1.00 93.42 294 PHE B C 1
ATOM 6934 O O . PHE B 1 294 ? 37.411 37.041 158.394 1.00 93.42 294 PHE B O 1
ATOM 6942 N N . GLN B 1 295 ? 35.640 38.321 157.844 1.00 97.19 295 GLN B N 1
ATOM 6943 C CA . GLN B 1 295 ? 34.829 37.901 158.977 1.00 97.19 295 GLN B CA 1
ATOM 6944 C C . GLN B 1 295 ? 34.387 36.448 158.878 1.00 97.19 295 GLN B C 1
ATOM 6945 O O . GLN B 1 295 ? 34.023 35.857 159.900 1.00 97.19 295 GLN B O 1
ATOM 6951 N N . HIS B 1 296 ? 34.391 35.866 157.675 1.00 104.46 296 HIS B N 1
ATOM 6952 C CA . HIS B 1 296 ? 33.985 34.472 157.529 1.00 104.46 296 HIS B CA 1
ATOM 6953 C C . HIS B 1 296 ? 34.864 33.547 158.357 1.00 104.46 296 HIS B C 1
ATOM 6954 O O . HIS B 1 296 ? 34.378 32.552 158.906 1.00 104.46 296 HIS B O 1
ATOM 6961 N N . ILE B 1 297 ? 36.151 33.857 158.462 1.00 111.24 297 ILE B N 1
ATOM 6962 C CA . ILE B 1 297 ? 37.048 33.158 159.374 1.00 111.24 297 ILE B CA 1
ATOM 6963 C C . ILE B 1 297 ? 36.878 33.791 160.751 1.00 111.24 297 ILE B C 1
ATOM 6964 O O . ILE B 1 297 ? 37.304 34.925 160.979 1.00 111.24 297 ILE B O 1
ATOM 6969 N N . ASN B 1 298 ? 36.256 33.062 161.671 1.00 99.23 298 ASN B N 1
ATOM 6970 C CA . ASN B 1 298 ? 36.061 33.531 163.038 1.00 99.23 298 ASN B CA 1
ATOM 6971 C C . ASN B 1 298 ? 36.776 32.576 163.982 1.00 99.23 298 ASN B C 1
ATOM 6972 O O . ASN B 1 298 ? 36.385 31.411 164.107 1.00 99.23 298 ASN B O 1
ATOM 6977 N N . VAL B 1 299 ? 37.821 33.071 164.644 1.00 90.35 299 VAL B N 1
ATOM 6978 C CA . VAL B 1 299 ? 38.695 32.194 165.415 1.00 90.35 299 VAL B CA 1
ATOM 6979 C C . VAL B 1 299 ? 37.962 31.649 166.634 1.00 90.35 299 VAL B C 1
ATOM 6980 O O . VAL B 1 299 ? 37.863 30.432 166.826 1.00 90.35 299 VAL B O 1
ATOM 6984 N N . LEU B 1 300 ? 37.440 32.537 167.475 1.00 86.21 300 LEU B N 1
ATOM 6985 C CA . LEU B 1 300 ? 36.618 32.156 168.612 1.00 86.21 300 LEU B CA 1
ATOM 6986 C C . LEU B 1 300 ? 35.224 32.727 168.416 1.00 86.21 300 LEU B C 1
ATOM 6987 O O . LEU B 1 300 ? 35.053 33.790 167.817 1.00 86.21 300 LEU B O 1
ATOM 6992 N N . PHE B 1 301 ? 34.231 32.023 168.939 1.00 91.01 301 PHE B N 1
ATOM 6993 C CA . PHE B 1 301 ? 32.839 32.399 168.749 1.00 91.01 301 PHE B CA 1
ATOM 6994 C C . PHE B 1 301 ? 32.061 32.628 170.032 1.00 91.01 301 PHE B C 1
ATOM 6995 O O . PHE B 1 301 ? 31.128 33.430 170.023 1.00 91.01 301 PHE B O 1
ATOM 7003 N N . THR B 1 302 ? 32.400 31.949 171.122 1.00 84.63 302 THR B N 1
ATOM 7004 C CA . THR B 1 302 ? 31.677 32.156 172.368 1.00 84.63 302 THR B CA 1
ATOM 7005 C C . THR B 1 302 ? 31.851 33.588 172.851 1.00 84.63 302 THR B C 1
ATOM 7006 O O . THR B 1 302 ? 32.968 34.107 172.896 1.00 84.63 302 THR B O 1
ATOM 7010 N N . THR B 1 303 ? 30.744 34.225 173.215 1.00 79.43 303 THR B N 1
ATOM 7011 C CA . THR B 1 303 ? 30.816 35.565 173.773 1.00 79.43 303 THR B CA 1
ATOM 7012 C C . THR B 1 303 ? 31.454 35.497 175.155 1.00 79.43 303 THR B C 1
ATOM 7013 O O . THR B 1 303 ? 31.313 34.505 175.871 1.00 79.43 303 THR B O 1
ATOM 7017 N N . GLN B 1 304 ? 32.193 36.547 175.505 1.00 74.09 304 GLN B N 1
ATOM 7018 C CA . GLN B 1 304 ? 33.002 36.599 176.718 1.00 74.09 304 GLN B CA 1
ATOM 7019 C C . GLN B 1 304 ? 33.817 35.323 176.956 1.00 74.09 304 GLN B C 1
ATOM 7020 O O . GLN B 1 304 ? 33.748 34.726 178.032 1.00 74.09 304 GLN B O 1
ATOM 7026 N N . PRO B 1 305 ? 34.622 34.897 175.983 1.00 72.02 305 PRO B N 1
ATOM 7027 C CA . PRO B 1 305 ? 35.366 33.648 176.147 1.00 72.02 305 PRO B CA 1
ATOM 7028 C C . PRO B 1 305 ? 36.390 33.756 177.259 1.00 72.02 305 PRO B C 1
ATOM 7029 O O . PRO B 1 305 ? 36.882 34.839 177.580 1.00 72.02 305 PRO B O 1
ATOM 7033 N N . ALA B 1 306 ? 36.709 32.608 177.846 1.00 66.33 306 ALA B N 1
ATOM 7034 C CA . ALA B 1 306 ? 37.589 32.580 179.003 1.00 66.33 306 ALA B CA 1
ATOM 7035 C C . ALA B 1 306 ? 38.944 33.175 178.657 1.00 66.33 306 ALA B C 1
ATOM 7036 O O . ALA B 1 306 ? 39.412 33.090 177.521 1.00 66.33 306 ALA B O 1
ATOM 7038 N N . TRP B 1 307 ? 39.573 33.791 179.656 1.00 62.94 307 TRP B N 1
ATOM 7039 C CA . TRP B 1 307 ? 40.851 34.449 179.417 1.00 62.94 307 TRP B CA 1
ATOM 7040 C C . TRP B 1 307 ? 41.920 33.464 178.972 1.00 62.94 307 TRP B C 1
ATOM 7041 O O . TRP B 1 307 ? 42.856 33.848 178.266 1.00 62.94 307 TRP B O 1
ATOM 7052 N N . ASP B 1 308 ? 41.809 32.201 179.376 1.00 64.12 308 ASP B N 1
ATOM 7053 C CA . ASP B 1 308 ? 42.860 31.239 179.066 1.00 64.12 308 ASP B CA 1
ATOM 7054 C C . ASP B 1 308 ? 42.948 30.984 177.570 1.00 64.12 308 ASP B C 1
ATOM 7055 O O . ASP B 1 308 ? 44.026 31.085 176.980 1.00 64.12 308 ASP B O 1
ATOM 7060 N N . GLN B 1 309 ? 41.831 30.638 176.938 1.00 64.43 309 GLN B N 1
ATOM 7061 C CA . GLN B 1 309 ? 41.870 30.323 175.515 1.00 64.43 309 GLN B CA 1
ATOM 7062 C C . GLN B 1 309 ? 42.180 31.555 174.677 1.00 64.43 309 GLN B C 1
ATOM 7063 O O . GLN B 1 309 ? 42.854 31.458 173.643 1.00 64.43 309 GLN B O 1
ATOM 7069 N N . PHE B 1 310 ? 41.729 32.720 175.127 1.00 59.79 310 PHE B N 1
ATOM 7070 C CA . PHE B 1 310 ? 42.032 33.962 174.432 1.00 59.79 310 PHE B CA 1
ATOM 7071 C C . PHE B 1 310 ? 43.523 34.263 174.498 1.00 59.79 310 PHE B C 1
ATOM 7072 O O . PHE B 1 310 ? 44.166 34.540 173.473 1.00 59.79 310 PHE B O 1
ATOM 7080 N N . ALA B 1 311 ? 44.084 34.220 175.706 1.00 58.08 311 ALA B N 1
ATOM 7081 C CA . ALA B 1 311 ? 45.521 34.359 175.870 1.00 58.08 311 ALA B CA 1
ATOM 7082 C C . ALA B 1 311 ? 46.271 33.330 175.055 1.00 58.08 311 ALA B C 1
ATOM 7083 O O . ALA B 1 311 ? 47.343 33.624 174.534 1.00 58.08 311 ALA B O 1
ATOM 7085 N N . GLY B 1 312 ? 45.720 32.136 174.912 1.00 59.64 312 GLY B N 1
ATOM 7086 C CA . GLY B 1 312 ? 46.343 31.133 174.081 1.00 59.64 312 GLY B CA 1
ATOM 7087 C C . GLY B 1 312 ? 46.450 31.574 172.642 1.00 59.64 312 GLY B C 1
ATOM 7088 O O . GLY B 1 312 ? 47.543 31.580 172.065 1.00 59.64 312 GLY B O 1
ATOM 7089 N N . ILE B 1 313 ? 45.312 31.940 172.052 1.00 57.31 313 ILE B N 1
ATOM 7090 C CA . ILE B 1 313 ? 45.315 32.348 170.650 1.00 57.31 313 ILE B CA 1
ATOM 7091 C C . ILE B 1 313 ? 46.295 33.488 170.433 1.00 57.31 313 ILE B C 1
ATOM 7092 O O . ILE B 1 313 ? 47.113 33.461 169.503 1.00 57.31 313 ILE B O 1
ATOM 7097 N N . TRP B 1 314 ? 46.272 34.483 171.313 1.00 55.80 314 TRP B N 1
ATOM 7098 C CA . TRP B 1 314 ? 47.058 35.669 171.002 1.00 55.80 314 TRP B CA 1
ATOM 7099 C C . TRP B 1 314 ? 48.519 35.521 171.399 1.00 55.80 314 TRP B C 1
ATOM 7100 O O . TRP B 1 314 ? 49.384 36.129 170.764 1.00 55.80 314 TRP B O 1
ATOM 7111 N N . ASP B 1 315 ? 48.836 34.689 172.389 1.00 58.58 315 ASP B N 1
ATOM 7112 C CA . ASP B 1 315 ? 50.233 34.376 172.647 1.00 58.58 315 ASP B CA 1
ATOM 7113 C C . ASP B 1 315 ? 50.829 33.571 171.505 1.00 58.58 315 ASP B C 1
ATOM 7114 O O . ASP B 1 315 ? 51.979 33.800 171.113 1.00 58.58 315 ASP B O 1
ATOM 7119 N N . TYR B 1 316 ? 50.069 32.629 170.945 1.00 57.12 316 TYR B N 1
ATOM 7120 C CA . TYR B 1 316 ? 50.586 31.931 169.777 1.00 57.12 316 TYR B CA 1
ATOM 7121 C C . TYR B 1 316 ? 50.774 32.880 168.611 1.00 57.12 316 TYR B C 1
ATOM 7122 O O . TYR B 1 316 ? 51.719 32.729 167.836 1.00 57.12 316 TYR B O 1
ATOM 7131 N N . VAL B 1 317 ? 49.887 33.862 168.458 1.00 55.85 317 VAL B N 1
ATOM 7132 C CA . VAL B 1 317 ? 50.087 34.817 167.374 1.00 55.85 317 VAL B CA 1
ATOM 7133 C C . VAL B 1 317 ? 51.344 35.640 167.619 1.00 55.85 317 VAL B C 1
ATOM 7134 O O . VAL B 1 317 ? 52.142 35.866 166.702 1.00 55.85 317 VAL B O 1
ATOM 7138 N N . ILE B 1 318 ? 51.548 36.084 168.861 1.00 53.74 318 ILE B N 1
ATOM 7139 C CA . ILE B 1 318 ? 52.781 36.780 169.225 1.00 53.74 318 ILE B CA 1
ATOM 7140 C C . ILE B 1 318 ? 53.994 35.960 168.815 1.00 53.74 318 ILE B C 1
ATOM 7141 O O . ILE B 1 318 ? 54.908 36.455 168.146 1.00 53.74 318 ILE B O 1
ATOM 7146 N N . LEU B 1 319 ? 54.010 34.684 169.198 1.00 53.46 319 LEU B N 1
ATOM 7147 C CA . LEU B 1 319 ? 55.207 33.880 168.987 1.00 53.46 319 LEU B CA 1
ATOM 7148 C C . LEU B 1 319 ? 55.388 33.524 167.523 1.00 53.46 319 LEU B C 1
ATOM 7149 O O . LEU B 1 319 ? 56.517 33.449 167.039 1.00 53.46 319 LEU B O 1
ATOM 7154 N N . ALA B 1 320 ? 54.297 33.301 166.799 1.00 54.39 320 ALA B N 1
ATOM 7155 C CA . ALA B 1 320 ? 54.417 33.015 165.378 1.00 54.39 320 ALA B CA 1
ATOM 7156 C C . ALA B 1 320 ? 54.966 34.215 164.629 1.00 54.39 320 ALA B C 1
ATOM 7157 O O . ALA B 1 320 ? 55.847 34.067 163.777 1.00 54.39 320 ALA B O 1
ATOM 7159 N N . THR B 1 321 ? 54.471 35.414 164.934 1.00 54.72 321 THR B N 1
ATOM 7160 C CA . THR B 1 321 ? 55.069 36.601 164.339 1.00 54.72 321 THR B CA 1
ATOM 7161 C C . THR B 1 321 ? 56.541 36.693 164.696 1.00 54.72 321 THR B C 1
ATOM 7162 O O . THR B 1 321 ? 57.397 36.832 163.818 1.00 54.72 321 THR B O 1
ATOM 7166 N N . ALA B 1 322 ? 56.856 36.586 165.986 1.00 55.29 322 ALA B N 1
ATOM 7167 C CA . ALA B 1 322 ? 58.237 36.741 166.415 1.00 55.29 322 ALA B CA 1
ATOM 7168 C C . ALA B 1 322 ? 59.144 35.703 165.781 1.00 55.29 322 ALA B C 1
ATOM 7169 O O . ALA B 1 322 ? 60.333 35.960 165.587 1.00 55.29 322 ALA B O 1
ATOM 7171 N N . ALA B 1 323 ? 58.616 34.532 165.461 1.00 54.63 323 ALA B N 1
ATOM 7172 C CA . ALA B 1 323 ? 59.411 33.476 164.865 1.00 54.63 323 ALA B CA 1
ATOM 7173 C C . ALA B 1 323 ? 59.445 33.550 163.355 1.00 54.63 323 ALA B C 1
ATOM 7174 O O . ALA B 1 323 ? 60.285 32.895 162.735 1.00 54.63 323 ALA B O 1
ATOM 7176 N N . LEU B 1 324 ? 58.550 34.322 162.752 1.00 54.86 324 LEU B N 1
ATOM 7177 C CA . LEU B 1 324 ? 58.550 34.439 161.306 1.00 54.86 324 LEU B CA 1
ATOM 7178 C C . LEU B 1 324 ? 59.817 35.095 160.776 1.00 54.86 324 LEU B C 1
ATOM 7179 O O . LEU B 1 324 ? 60.148 34.914 159.600 1.00 54.86 324 LEU B O 1
ATOM 7184 N N . VAL B 1 325 ? 60.528 35.855 161.609 1.00 57.84 325 VAL B N 1
ATOM 7185 C CA . VAL B 1 325 ? 61.788 36.455 161.179 1.00 57.84 325 VAL B CA 1
ATOM 7186 C C . VAL B 1 325 ? 62.803 35.377 160.828 1.00 57.84 325 VAL B C 1
ATOM 7187 O O . VAL B 1 325 ? 63.428 35.415 159.763 1.00 57.84 325 VAL B O 1
ATOM 7191 N N . HIS B 1 326 ? 62.979 34.394 161.715 1.00 57.91 326 HIS B N 1
ATOM 7192 C CA . HIS B 1 326 ? 63.952 33.334 161.480 1.00 57.91 326 HIS B CA 1
ATOM 7193 C C . HIS B 1 326 ? 63.685 32.626 160.164 1.00 57.91 326 HIS B C 1
ATOM 7194 O O . HIS B 1 326 ? 64.624 32.230 159.469 1.00 57.91 326 HIS B O 1
ATOM 7201 N N . LEU B 1 327 ? 62.413 32.581 159.760 1.00 57.05 327 LEU B N 1
ATOM 7202 C CA . LEU B 1 327 ? 62.049 31.953 158.462 1.00 57.05 327 LEU B CA 1
ATOM 7203 C C . LEU B 1 327 ? 61.927 33.040 157.384 1.00 57.05 327 LEU B C 1
ATOM 7204 O O . LEU B 1 327 ? 61.878 32.681 156.191 1.00 57.05 327 LEU B O 1
ATOM 7209 N N . SER B 1 328 ? 61.974 34.311 157.795 1.00 58.19 328 SER B N 1
ATOM 7210 C CA . SER B 1 328 ? 61.937 35.456 156.847 1.00 58.19 328 SER B CA 1
ATOM 7211 C C . SER B 1 328 ? 63.329 36.101 156.844 1.00 58.19 328 SER B C 1
ATOM 7212 O O . SER B 1 328 ? 63.419 37.322 157.080 1.00 58.19 328 SER B O 1
ATOM 7215 N N . ASP B 1 329 ? 64.367 35.295 156.589 1.00 59.83 329 ASP B N 1
ATOM 7216 C CA . ASP B 1 329 ? 65.779 35.768 156.593 1.00 59.83 329 ASP B CA 1
ATOM 7217 C C . ASP B 1 329 ? 66.418 35.658 155.202 1.00 59.83 329 ASP B C 1
ATOM 7218 O O . ASP B 1 329 ? 66.389 34.553 154.625 1.00 59.83 329 ASP B O 1
ATOM 7223 N N . PRO B 1 330 ? 67.009 36.745 154.654 1.00 60.21 330 PRO B N 1
ATOM 7224 C CA . PRO B 1 330 ? 67.661 36.709 153.337 1.00 60.21 330 PRO B CA 1
ATOM 7225 C C . PRO B 1 330 ? 68.940 35.860 153.403 1.00 60.21 330 PRO B C 1
ATOM 7226 O O . PRO B 1 330 ? 69.608 35.893 154.418 1.00 60.21 330 PRO B O 1
ATOM 7230 N N . GLY B 1 331 ? 69.254 35.140 152.322 1.00 63.47 331 GLY B N 1
ATOM 7231 C CA . GLY B 1 331 ? 70.446 34.271 152.290 1.00 63.47 331 GLY B CA 1
ATOM 7232 C C . GLY B 1 331 ? 71.707 35.004 151.862 1.00 63.47 331 GLY B C 1
ATOM 7233 O O . GLY B 1 331 ? 71.749 35.492 150.715 1.00 63.47 331 GLY B O 1
ATOM 7234 N N . MET B 1 332 ? 72.698 35.078 152.758 1.00 63.03 332 MET B N 1
ATOM 7235 C CA . MET B 1 332 ? 73.975 35.709 152.475 1.00 63.03 332 MET B CA 1
ATOM 7236 C C . MET B 1 332 ? 74.784 34.694 151.685 1.00 63.03 332 MET B C 1
ATOM 7237 O O . MET B 1 332 ? 75.112 33.621 152.197 1.00 63.03 332 MET B O 1
ATOM 7242 N N . THR B 1 333 ? 75.072 35.011 150.432 1.00 58.82 333 THR B N 1
ATOM 7243 C CA . THR B 1 333 ? 75.774 34.083 149.565 1.00 58.82 333 THR B CA 1
ATOM 7244 C C . THR B 1 333 ? 77.268 34.265 149.754 1.00 58.82 333 THR B C 1
ATOM 7245 O O . THR B 1 333 ? 77.787 35.378 149.644 1.00 58.82 333 THR B O 1
ATOM 7249 N N . VAL B 1 334 ? 77.952 33.167 150.046 1.00 58.31 334 VAL B N 1
ATOM 7250 C CA . VAL B 1 334 ? 79.398 33.121 150.150 1.00 58.31 334 VAL B CA 1
ATOM 7251 C C . VAL B 1 334 ? 79.840 31.895 149.373 1.00 58.31 334 VAL B C 1
ATOM 7252 O O . VAL B 1 334 ? 79.480 30.767 149.732 1.00 58.31 334 VAL B O 1
ATOM 7256 N N . ASN B 1 335 ? 80.581 32.112 148.291 1.00 58.82 335 ASN B N 1
ATOM 7257 C CA . ASN B 1 335 ? 81.102 31.024 147.473 1.00 58.82 335 ASN B CA 1
ATOM 7258 C C . ASN B 1 335 ? 79.976 30.147 146.940 1.00 58.82 335 ASN B C 1
ATOM 7259 O O . ASN B 1 335 ? 80.052 28.919 146.971 1.00 58.82 335 ASN B O 1
ATOM 7264 N N . ASP B 1 336 ? 78.912 30.788 146.466 1.00 64.98 336 ASP B N 1
ATOM 7265 C CA . ASP B 1 336 ? 77.730 30.117 145.937 1.00 64.98 336 ASP B CA 1
ATOM 7266 C C . ASP B 1 336 ? 77.074 29.201 146.960 1.00 64.98 336 ASP B C 1
ATOM 7267 O O . ASP B 1 336 ? 76.266 28.343 146.598 1.00 64.98 336 ASP B O 1
ATOM 7272 N N . VAL B 1 337 ? 77.398 29.363 148.236 1.00 59.99 337 VAL B N 1
ATOM 7273 C CA . VAL B 1 337 ? 76.709 28.663 149.308 1.00 59.99 3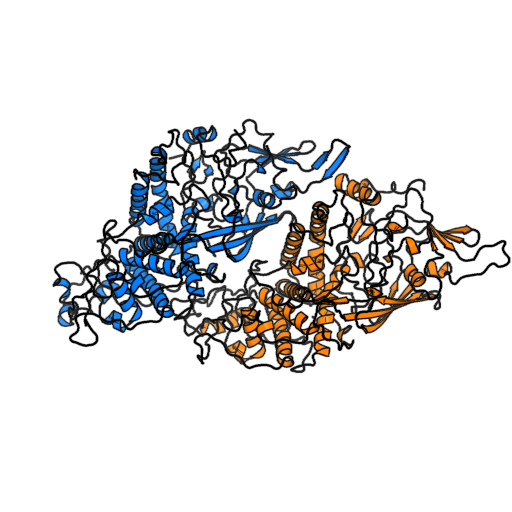37 VAL B CA 1
ATOM 7274 C C . VAL B 1 337 ? 75.911 29.691 150.089 1.00 59.99 337 VAL B C 1
ATOM 7275 O O . VAL B 1 337 ? 76.325 30.842 150.231 1.00 59.99 337 VAL B O 1
ATOM 7279 N N . THR B 1 338 ? 74.759 29.283 150.597 1.00 58.12 338 THR B N 1
ATOM 7280 C CA . THR B 1 338 ? 73.868 30.196 151.295 1.00 58.12 338 THR B CA 1
ATOM 7281 C C . THR B 1 338 ? 74.045 30.030 152.795 1.00 58.12 338 THR B C 1
ATOM 7282 O O . THR B 1 338 ? 73.826 28.943 153.333 1.00 58.12 338 THR B O 1
ATOM 7286 N N . TYR B 1 339 ? 74.446 31.096 153.459 1.00 59.72 339 TYR B N 1
ATOM 7287 C CA . TYR B 1 339 ? 74.563 31.139 154.899 1.00 59.72 339 TYR B CA 1
ATOM 7288 C C . TYR B 1 339 ? 73.537 32.105 155.470 1.00 59.72 339 TYR B C 1
ATOM 7289 O O . TYR B 1 339 ? 73.041 32.991 154.767 1.00 59.72 339 TYR B O 1
ATOM 7298 N N . PRO B 1 340 ? 73.159 31.937 156.732 1.00 60.53 340 PRO B N 1
ATOM 7299 C CA . PRO B 1 340 ? 72.210 32.872 157.337 1.00 60.53 340 PRO B CA 1
ATOM 7300 C C . PRO B 1 340 ? 72.838 34.246 157.465 1.00 60.53 340 PRO B C 1
ATOM 7301 O O . PRO B 1 340 ? 73.946 34.386 157.985 1.00 60.53 340 PRO B O 1
ATOM 7305 N N . THR B 1 341 ? 72.123 35.255 156.971 1.00 62.29 341 THR B N 1
ATOM 7306 C CA . THR B 1 341 ? 72.660 36.601 156.848 1.00 62.29 341 THR B CA 1
ATOM 7307 C C . THR B 1 341 ? 73.240 37.080 158.165 1.00 62.29 341 THR B C 1
ATOM 7308 O O . THR B 1 341 ? 72.509 37.291 159.134 1.00 62.29 341 THR B O 1
ATOM 7312 N N . THR B 1 342 ? 74.555 37.232 158.209 1.00 69.00 342 THR B N 1
ATOM 7313 C CA . THR B 1 342 ? 75.260 37.671 159.399 1.00 69.00 342 THR B CA 1
ATOM 7314 C C . THR B 1 342 ? 76.074 38.913 159.079 1.00 69.00 342 THR B C 1
ATOM 7315 O O . THR B 1 342 ? 76.716 38.996 158.029 1.00 69.00 342 THR B O 1
ATOM 7319 N N . LEU B 1 343 ? 76.037 39.876 159.987 1.00 64.93 343 LEU B N 1
ATOM 7320 C CA . LEU B 1 343 ? 76.696 41.152 159.780 1.00 64.93 343 LEU B CA 1
ATOM 7321 C C . LEU B 1 343 ? 78.084 41.148 160.396 1.00 64.93 343 LEU B C 1
ATOM 7322 O O . LEU B 1 343 ? 78.394 40.358 161.288 1.00 64.93 343 LEU B O 1
ATOM 7327 N N . THR B 1 344 ? 78.923 42.054 159.904 1.00 69.22 344 THR B N 1
ATOM 7328 C CA . THR B 1 344 ? 80.316 42.102 160.316 1.00 69.22 344 THR B CA 1
ATOM 7329 C C . THR B 1 344 ? 80.886 43.481 160.031 1.00 69.22 344 THR B C 1
ATOM 7330 O O . THR B 1 344 ? 80.629 44.054 158.969 1.00 69.22 344 THR B O 1
ATOM 7334 N N . THR B 1 345 ? 81.623 44.023 160.994 1.00 71.29 345 THR B N 1
ATOM 7335 C CA . THR B 1 345 ? 82.218 45.340 160.853 1.00 71.29 345 THR B CA 1
ATOM 7336 C C . THR B 1 345 ? 83.588 45.343 161.509 1.00 71.29 345 THR B C 1
ATOM 7337 O O . THR B 1 345 ? 83.895 44.510 162.362 1.00 71.29 345 THR B O 1
ATOM 7341 N N . LYS B 1 346 ? 84.416 46.294 161.090 1.00 70.73 346 LYS B N 1
ATOM 7342 C CA . LYS B 1 346 ? 85.729 46.489 161.686 1.00 70.73 346 LYS B CA 1
ATOM 7343 C C . LYS B 1 346 ? 85.781 47.673 162.637 1.00 70.73 346 LYS B C 1
ATOM 7344 O O . LYS B 1 346 ? 86.513 47.623 163.630 1.00 70.73 346 LYS B O 1
ATOM 7350 N N . VAL B 1 347 ? 85.019 48.733 162.358 1.00 71.48 347 VAL B N 1
ATOM 7351 C CA . VAL B 1 347 ? 85.071 49.930 163.185 1.00 71.48 347 VAL B CA 1
ATOM 7352 C C . VAL B 1 347 ? 84.615 49.610 164.597 1.00 71.48 347 VAL B C 1
ATOM 7353 O O . VAL B 1 347 ? 83.613 48.917 164.810 1.00 71.48 347 VAL B O 1
ATOM 7357 N N . ALA B 1 348 ? 85.358 50.116 165.574 1.00 75.24 348 ALA B N 1
ATOM 7358 C CA . ALA B 1 348 ? 85.123 49.760 166.961 1.00 75.24 348 ALA B CA 1
ATOM 7359 C C . ALA B 1 348 ? 83.797 50.325 167.450 1.00 75.24 348 ALA B C 1
ATOM 7360 O O . ALA B 1 348 ? 83.273 51.310 166.925 1.00 75.24 348 ALA B O 1
ATOM 7362 N N . THR B 1 349 ? 83.250 49.676 168.470 1.00 77.51 349 THR B N 1
ATOM 7363 C CA . THR B 1 349 ? 82.030 50.167 169.085 1.00 77.51 349 THR B CA 1
ATOM 7364 C C . THR B 1 349 ? 82.321 51.378 169.955 1.00 77.51 349 THR B C 1
ATOM 7365 O O . THR B 1 349 ? 83.303 51.412 170.700 1.00 77.51 349 THR B O 1
ATOM 7369 N N . VAL B 1 350 ? 81.471 52.391 169.834 1.00 78.54 350 VAL B N 1
ATOM 7370 C CA . VAL B 1 350 ? 81.598 53.617 170.607 1.00 78.54 350 VAL B CA 1
ATOM 7371 C C . VAL B 1 350 ? 80.281 53.856 171.330 1.00 78.54 350 VAL B C 1
ATOM 7372 O O . VAL B 1 350 ? 79.237 54.036 170.692 1.00 78.54 350 VAL B O 1
ATOM 7376 N N . ASP B 1 351 ? 80.329 53.831 172.659 1.00 81.56 351 ASP B N 1
ATOM 7377 C CA . ASP B 1 351 ? 79.142 53.975 173.496 1.00 81.56 351 ASP B CA 1
ATOM 7378 C C . ASP B 1 351 ? 78.090 52.927 173.143 1.00 81.56 351 ASP B C 1
ATOM 7379 O O . ASP B 1 351 ? 76.888 53.191 173.168 1.00 81.56 351 ASP B O 1
ATOM 7384 N N . GLY B 1 352 ? 78.544 51.726 172.800 1.00 78.74 352 GLY B N 1
ATOM 7385 C CA . GLY B 1 352 ? 77.617 50.641 172.561 1.00 78.74 352 GLY B CA 1
ATOM 7386 C C . GLY B 1 352 ? 76.911 50.668 171.227 1.00 78.74 352 GLY B C 1
ATOM 7387 O O . GLY B 1 352 ? 75.772 50.206 171.134 1.00 78.74 352 GLY B O 1
ATOM 7388 N N . ARG B 1 353 ? 77.552 51.190 170.186 1.00 75.01 353 ARG B N 1
ATOM 7389 C CA . ARG B 1 353 ? 76.943 51.229 168.866 1.00 75.01 353 ARG B CA 1
ATOM 7390 C C . ARG B 1 353 ? 78.016 51.060 167.803 1.00 75.01 353 ARG B C 1
ATOM 7391 O O . ARG B 1 353 ? 79.162 51.470 167.991 1.00 75.01 353 ARG B O 1
ATOM 7399 N N . ASN B 1 354 ? 77.637 50.441 166.690 1.00 74.97 354 ASN B N 1
ATOM 7400 C CA . ASN B 1 354 ? 78.472 50.364 165.492 1.00 74.97 354 ASN B CA 1
ATOM 7401 C C . ASN B 1 354 ? 77.686 50.939 164.326 1.00 74.97 354 ASN B C 1
ATOM 7402 O O . ASN B 1 354 ? 76.819 50.266 163.760 1.00 74.97 354 ASN B O 1
ATOM 7407 N N . SER B 1 355 ? 78.009 52.178 163.957 1.00 74.73 355 SER B N 1
ATOM 7408 C CA . SER B 1 355 ? 77.302 52.823 162.861 1.00 74.73 355 SER B CA 1
ATOM 7409 C C . SER B 1 355 ? 77.415 52.016 161.581 1.00 74.73 355 SER B C 1
ATOM 7410 O O . SER B 1 355 ? 76.474 51.982 160.780 1.00 74.73 355 SER B O 1
ATOM 7413 N N . ASP B 1 356 ? 78.535 51.327 161.387 1.00 74.30 356 ASP B N 1
ATOM 7414 C CA . ASP B 1 356 ? 78.682 50.528 160.182 1.00 74.30 356 ASP B CA 1
ATOM 7415 C C . ASP B 1 356 ? 77.888 49.238 160.291 1.00 74.30 356 ASP B C 1
ATOM 7416 O O . ASP B 1 356 ? 77.342 48.754 159.293 1.00 74.30 356 ASP B O 1
ATOM 7421 N N . LEU B 1 357 ? 77.815 48.666 161.492 1.00 70.13 357 LEU B N 1
ATOM 7422 C CA . LEU B 1 357 ? 76.927 47.530 161.697 1.00 70.13 357 LEU B CA 1
ATOM 7423 C C . LEU B 1 357 ? 75.485 47.919 161.422 1.00 70.13 357 LEU B C 1
ATOM 7424 O O . LEU B 1 357 ? 74.739 47.158 160.801 1.00 70.13 357 LEU B O 1
ATOM 7429 N N . ALA B 1 358 ? 75.079 49.110 161.857 1.00 68.81 358 ALA B N 1
ATOM 7430 C CA . ALA B 1 358 ? 73.735 49.580 161.546 1.00 68.81 358 ALA B CA 1
ATOM 7431 C C . ALA B 1 358 ? 73.548 49.767 160.047 1.00 68.81 358 ALA B C 1
ATOM 7432 O O . ALA B 1 358 ? 72.489 49.441 159.499 1.00 68.81 358 ALA B O 1
ATOM 7434 N N . ALA B 1 359 ? 74.565 50.289 159.366 1.00 69.11 359 ALA B N 1
ATOM 7435 C CA . ALA B 1 359 ? 74.461 50.475 157.924 1.00 69.11 359 ALA B CA 1
ATOM 7436 C C . ALA B 1 359 ? 74.266 49.142 157.218 1.00 69.11 359 ALA B C 1
ATOM 7437 O O . ALA B 1 359 ? 73.418 49.011 156.327 1.00 69.11 359 ALA B O 1
ATOM 7439 N N . GLN B 1 360 ? 75.054 48.139 157.595 1.00 68.28 360 GLN B N 1
ATOM 7440 C CA . GLN B 1 360 ? 74.879 46.823 156.997 1.00 68.28 360 GLN B CA 1
ATOM 7441 C C . GLN B 1 360 ? 73.547 46.203 157.390 1.00 68.28 360 GLN B C 1
ATOM 7442 O O . GLN B 1 360 ? 72.941 45.479 156.592 1.00 68.28 360 GLN B O 1
ATOM 7448 N N . MET B 1 361 ? 73.062 46.487 158.598 1.00 66.21 361 MET B N 1
ATOM 7449 C CA . MET B 1 361 ? 71.751 45.989 158.985 1.00 66.21 361 MET B CA 1
ATOM 7450 C C . MET B 1 361 ? 70.679 46.567 158.087 1.00 66.21 361 MET B C 1
ATOM 7451 O O . MET B 1 361 ? 69.734 45.874 157.708 1.00 66.21 361 MET B O 1
ATOM 7456 N N . MET B 1 362 ? 70.823 47.834 157.720 1.00 65.90 362 MET B N 1
ATOM 7457 C CA . MET B 1 362 ? 69.891 48.444 156.781 1.00 65.90 362 MET B CA 1
ATOM 7458 C C . MET B 1 362 ? 70.021 47.821 155.397 1.00 65.90 362 MET B C 1
ATOM 7459 O O . MET B 1 362 ? 69.016 47.522 154.740 1.00 65.90 362 MET B O 1
ATOM 7464 N N . HIS B 1 363 ? 71.253 47.632 154.930 1.00 66.18 363 HIS B N 1
ATOM 7465 C CA . HIS B 1 363 ? 71.440 47.066 153.601 1.00 66.18 363 HIS B CA 1
ATOM 7466 C C . HIS B 1 363 ? 70.957 45.629 153.509 1.00 66.18 363 HIS B C 1
ATOM 7467 O O . HIS B 1 363 ? 70.675 45.156 152.405 1.00 66.18 363 HIS B O 1
ATOM 7474 N N . SER B 1 364 ? 70.857 44.926 154.632 1.00 64.10 364 SER B N 1
ATOM 7475 C CA . SER B 1 364 ? 70.223 43.614 154.635 1.00 64.10 364 SER B CA 1
ATOM 7476 C C . SER B 1 364 ? 68.716 43.716 154.801 1.00 64.10 364 SER B C 1
ATOM 7477 O O . SER B 1 364 ? 67.964 42.964 154.171 1.00 64.10 364 SER B O 1
ATOM 7480 N N . ALA B 1 365 ? 68.257 44.629 155.652 1.00 61.44 365 ALA B N 1
ATOM 7481 C CA . ALA B 1 365 ? 66.828 44.794 155.850 1.00 61.44 365 ALA B CA 1
ATOM 7482 C C . ALA B 1 365 ? 66.145 45.203 154.563 1.00 61.44 365 ALA B C 1
ATOM 7483 O O . ALA B 1 365 ? 64.961 44.920 154.383 1.00 61.44 365 ALA B O 1
ATOM 7485 N N . THR B 1 366 ? 66.882 45.838 153.653 1.00 63.25 366 THR B N 1
ATOM 7486 C CA . THR B 1 366 ? 66.318 46.219 152.362 1.00 63.25 366 THR B CA 1
ATOM 7487 C C . THR B 1 366 ? 65.587 45.057 151.705 1.00 63.25 366 THR B C 1
ATOM 7488 O O . THR B 1 366 ? 64.572 45.252 151.030 1.00 63.25 366 THR B O 1
ATOM 7492 N N . ARG B 1 367 ? 66.092 43.843 151.885 1.00 61.59 367 ARG B N 1
ATOM 7493 C CA . ARG B 1 367 ? 65.454 42.630 151.393 1.00 61.59 367 ARG B CA 1
ATOM 7494 C C . ARG B 1 367 ? 64.728 41.864 152.486 1.00 61.59 367 ARG B C 1
ATOM 7495 O O . ARG B 1 367 ? 63.667 41.269 152.237 1.00 61.59 367 ARG B O 1
ATOM 7503 N N . PHE B 1 368 ? 65.298 41.851 153.690 1.00 58.12 368 PHE B N 1
ATOM 7504 C CA . PHE B 1 368 ? 64.659 41.159 154.798 1.00 58.12 368 PHE B CA 1
ATOM 7505 C C . PHE B 1 368 ? 63.249 41.654 155.036 1.00 58.12 368 PHE B C 1
ATOM 7506 O O . PHE B 1 368 ? 62.382 40.874 155.423 1.00 58.12 368 PHE B O 1
ATOM 7514 N N . CYS B 1 369 ? 62.987 42.931 154.786 1.00 60.74 369 CYS B N 1
ATOM 7515 C CA . CYS B 1 369 ? 61.697 43.482 155.156 1.00 60.74 369 CYS B CA 1
ATOM 7516 C C . CYS B 1 369 ? 60.623 43.072 154.165 1.00 60.74 369 CYS B C 1
ATOM 7517 O O . CYS B 1 369 ? 59.508 42.736 154.572 1.00 60.74 369 CYS B O 1
ATOM 7520 N N . ASP B 1 370 ? 60.928 43.062 152.868 1.00 60.82 370 ASP B N 1
ATOM 7521 C CA . ASP B 1 370 ? 59.909 42.594 151.941 1.00 60.82 370 ASP B CA 1
ATOM 7522 C C . ASP B 1 370 ? 59.699 41.094 152.078 1.00 60.82 370 ASP B C 1
ATOM 7523 O O . ASP B 1 370 ? 58.563 40.622 151.967 1.00 60.82 370 ASP B O 1
ATOM 7528 N N . ILE B 1 371 ? 60.753 40.333 152.386 1.00 58.33 371 ILE B N 1
ATOM 7529 C CA . ILE B 1 371 ? 60.532 38.909 152.632 1.00 58.33 371 ILE B CA 1
ATOM 7530 C C . ILE B 1 371 ? 59.680 38.710 153.880 1.00 58.33 371 ILE B C 1
ATOM 7531 O O . ILE B 1 371 ? 58.743 37.901 153.890 1.00 58.33 371 ILE B O 1
ATOM 7536 N N . PHE B 1 372 ? 59.985 39.450 154.945 1.00 53.44 372 PHE B N 1
ATOM 7537 C CA . PHE B 1 372 ? 59.241 39.331 156.190 1.00 53.44 372 PHE B CA 1
ATOM 7538 C C . PHE B 1 372 ? 57.784 39.695 155.996 1.00 53.44 372 PHE B C 1
ATOM 7539 O O . PHE B 1 372 ? 56.899 39.026 156.531 1.00 53.44 372 PHE B O 1
ATOM 7547 N N . VAL B 1 373 ? 57.510 40.763 155.251 1.00 54.71 373 VAL B N 1
ATOM 7548 C CA . VAL B 1 373 ? 56.119 41.141 155.068 1.00 54.71 373 VAL B CA 1
ATOM 7549 C C . VAL B 1 373 ? 55.416 40.164 154.146 1.00 54.71 373 VAL B C 1
ATOM 7550 O O . VAL B 1 373 ? 54.213 39.940 154.284 1.00 54.71 373 VAL B O 1
ATOM 7554 N N . GLU B 1 374 ? 56.137 39.542 153.212 1.00 57.67 374 GLU B N 1
ATOM 7555 C CA . GLU B 1 374 ? 55.515 38.490 152.418 1.00 57.67 374 GLU B CA 1
ATOM 7556 C C . GLU B 1 374 ? 55.094 37.330 153.303 1.00 57.67 374 GLU B C 1
ATOM 7557 O O . GLU B 1 374 ? 53.970 36.821 153.192 1.00 57.67 374 GLU B O 1
ATOM 7563 N N . ASN B 1 375 ? 55.972 36.927 154.219 1.00 55.00 375 ASN B N 1
ATOM 7564 C CA . ASN B 1 375 ? 55.625 35.828 155.110 1.00 55.00 375 ASN B CA 1
ATOM 7565 C C . ASN B 1 375 ? 54.524 36.228 156.079 1.00 55.00 375 ASN B C 1
ATOM 7566 O O . ASN B 1 375 ? 53.671 35.410 156.417 1.00 55.00 375 ASN B O 1
ATOM 7571 N N . LEU B 1 376 ? 54.506 37.481 156.525 1.00 52.36 376 LEU B N 1
ATOM 7572 C CA . LEU B 1 376 ? 53.437 37.919 157.416 1.00 52.36 376 LEU B CA 1
ATOM 7573 C C . LEU B 1 376 ? 52.092 37.954 156.706 1.00 52.36 376 LEU B C 1
ATOM 7574 O O . LEU B 1 376 ? 51.080 37.510 157.259 1.00 52.36 376 LEU B O 1
ATOM 7579 N N . SER B 1 377 ? 52.058 38.489 155.487 1.00 57.60 377 SER B N 1
ATOM 7580 C CA . SER B 1 377 ? 50.839 38.459 154.695 1.00 57.60 377 SER B CA 1
ATOM 7581 C C . SER B 1 377 ? 50.340 37.034 154.543 1.00 57.60 377 SER B C 1
ATOM 7582 O O . SER B 1 377 ? 49.163 36.747 154.782 1.00 57.60 377 SER B O 1
ATOM 7585 N N . THR B 1 378 ? 51.224 36.121 154.148 1.00 56.02 378 THR B N 1
ATOM 7586 C CA . THR B 1 378 ? 50.795 34.737 154.023 1.00 56.02 378 THR B CA 1
ATOM 7587 C C . THR B 1 378 ? 50.550 34.076 155.370 1.00 56.02 378 THR B C 1
ATOM 7588 O O . THR B 1 378 ? 50.011 32.969 155.402 1.00 56.02 378 THR B O 1
ATOM 7592 N N . PHE B 1 379 ? 50.954 34.707 156.469 1.00 55.13 379 PHE B N 1
ATOM 7593 C CA . PHE B 1 379 ? 50.652 34.179 157.791 1.00 55.13 379 PHE B CA 1
ATOM 7594 C C . PHE B 1 379 ? 49.270 34.581 158.275 1.00 55.13 379 PHE B C 1
ATOM 7595 O O . PHE B 1 379 ? 48.616 33.804 158.975 1.00 55.13 379 PHE B O 1
ATOM 7603 N N . TRP B 1 380 ? 48.819 35.782 157.944 1.00 55.96 380 TRP B N 1
ATOM 7604 C CA . TRP B 1 380 ? 47.462 36.193 158.262 1.00 55.96 380 TRP B CA 1
ATOM 7605 C C . TRP B 1 380 ? 46.508 36.005 157.099 1.00 55.96 380 TRP B C 1
ATOM 7606 O O . TRP B 1 380 ? 45.315 36.276 157.244 1.00 55.96 380 TRP B O 1
ATOM 7617 N N . GLY B 1 381 ? 47.003 35.556 155.952 1.00 60.18 381 GLY B N 1
ATOM 7618 C CA . GLY B 1 381 ? 46.175 35.364 154.789 1.00 60.18 381 GLY B CA 1
ATOM 7619 C C . GLY B 1 381 ? 45.761 36.629 154.083 1.00 60.18 381 GLY B C 1
ATOM 7620 O O . GLY B 1 381 ? 45.171 36.543 153.001 1.00 60.18 381 GLY B O 1
ATOM 7621 N N . VAL B 1 382 ? 46.041 37.803 154.650 1.00 61.20 382 VAL B N 1
ATOM 7622 C CA . VAL B 1 382 ? 45.735 39.044 153.959 1.00 61.20 382 VAL B CA 1
ATOM 7623 C C . VAL B 1 382 ? 46.508 39.079 152.654 1.00 61.20 382 VAL B C 1
ATOM 7624 O O . VAL B 1 382 ? 47.702 38.762 152.610 1.00 61.20 382 VAL B O 1
ATOM 7628 N N . VAL B 1 383 ? 45.819 39.425 151.571 1.00 66.09 383 VAL B N 1
ATOM 7629 C CA . VAL B 1 383 ? 46.453 39.382 150.266 1.00 66.09 383 VAL B CA 1
ATOM 7630 C C . VAL B 1 383 ? 47.529 40.453 150.186 1.00 66.09 383 VAL B C 1
ATOM 7631 O O . VAL B 1 383 ? 47.441 41.508 150.823 1.00 66.09 383 VAL B O 1
ATOM 7635 N N . ALA B 1 384 ? 48.566 40.171 149.413 1.00 69.54 384 ALA B N 1
ATOM 7636 C CA . ALA B 1 384 ? 49.652 41.113 149.222 1.00 69.54 384 ALA B CA 1
ATOM 7637 C C . ALA B 1 384 ? 49.261 42.176 148.201 1.00 69.54 384 ALA B C 1
ATOM 7638 O O . ALA B 1 384 ? 48.274 42.043 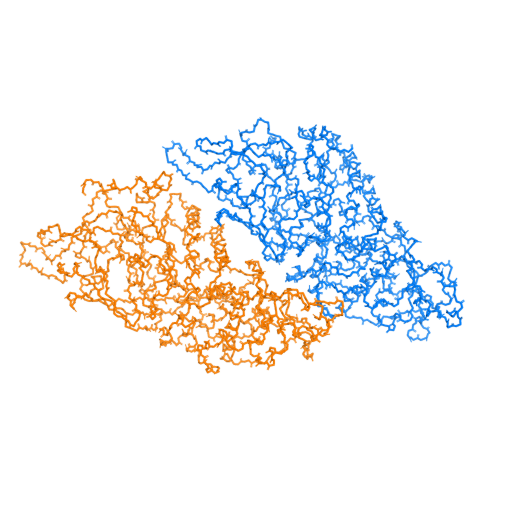147.474 1.00 69.54 384 ALA B O 1
ATOM 7640 N N . ASN B 1 385 ? 50.046 43.246 148.157 1.00 73.33 385 ASN B N 1
ATOM 7641 C CA . ASN B 1 385 ? 49.861 44.290 147.162 1.00 73.33 385 ASN B CA 1
ATOM 7642 C C . ASN B 1 385 ? 51.203 44.648 146.543 1.00 73.33 385 ASN B C 1
ATOM 7643 O O . ASN B 1 385 ? 52.252 44.456 147.169 1.00 73.33 385 ASN B O 1
ATOM 7648 N N . PRO B 1 386 ? 51.202 45.146 145.304 1.00 75.65 386 PRO B N 1
ATOM 7649 C CA . PRO B 1 386 ? 52.486 45.371 144.623 1.00 75.65 386 PRO B CA 1
ATOM 7650 C C . PRO B 1 386 ? 53.317 46.482 145.233 1.00 75.65 386 PRO B C 1
ATOM 7651 O O . PRO B 1 386 ? 54.532 46.319 145.390 1.00 75.65 386 PRO B O 1
ATOM 7655 N N . ASP B 1 387 ? 52.698 47.609 145.587 1.00 74.76 387 ASP B N 1
ATOM 7656 C CA . ASP B 1 387 ? 53.458 48.775 146.024 1.00 74.76 387 ASP B CA 1
ATOM 7657 C C . ASP B 1 387 ? 54.304 48.496 147.256 1.00 74.76 387 ASP B C 1
ATOM 7658 O O . ASP B 1 387 ? 55.300 49.192 147.478 1.00 74.76 387 ASP B O 1
ATOM 7663 N N . GLY B 1 388 ? 53.939 47.501 148.054 1.00 68.86 388 GLY B N 1
ATOM 7664 C CA . GLY B 1 388 ? 54.720 47.148 149.219 1.00 68.86 388 GLY B CA 1
ATOM 7665 C C . GLY B 1 388 ? 54.950 48.287 150.186 1.00 68.86 388 GLY B C 1
ATOM 7666 O O . GLY B 1 388 ? 56.087 48.544 150.587 1.00 68.86 388 GLY B O 1
ATOM 7667 N N . ASN B 1 389 ? 53.879 48.979 150.569 1.00 67.16 389 ASN B N 1
ATOM 7668 C CA . ASN B 1 389 ? 54.021 50.081 151.511 1.00 67.16 389 ASN B CA 1
ATOM 7669 C C . ASN B 1 389 ? 54.485 49.580 152.868 1.00 67.16 389 ASN B C 1
ATOM 7670 O O . ASN B 1 389 ? 55.291 50.237 153.537 1.00 67.16 389 ASN B O 1
ATOM 7675 N N . ALA B 1 390 ? 53.973 48.428 153.293 1.00 64.65 390 ALA B N 1
ATOM 7676 C CA . ALA B 1 390 ? 54.353 47.863 154.580 1.00 64.65 390 ALA B CA 1
ATOM 7677 C C . ALA B 1 390 ? 55.862 47.708 154.690 1.00 64.65 390 ALA B C 1
ATOM 7678 O O . ALA B 1 390 ? 56.461 48.036 155.722 1.00 64.65 390 ALA B O 1
ATOM 7680 N N . SER B 1 391 ? 56.486 47.154 153.651 1.00 63.88 391 SER B N 1
ATOM 7681 C CA . SER B 1 391 ? 57.938 47.050 153.632 1.00 63.88 391 SER B CA 1
ATOM 7682 C C . SER B 1 391 ? 58.588 48.409 153.817 1.00 63.88 391 SER B C 1
ATOM 7683 O O . SER B 1 391 ? 59.585 48.533 154.533 1.00 63.88 391 SER B O 1
ATOM 7686 N N . GLN B 1 392 ? 58.034 49.444 153.186 1.00 64.80 392 GLN B N 1
ATOM 7687 C CA . GLN B 1 392 ? 58.575 50.786 153.363 1.00 64.80 392 GLN B CA 1
ATOM 7688 C C . GLN B 1 392 ? 58.506 51.206 154.822 1.00 64.80 392 GLN B C 1
ATOM 7689 O O . GLN B 1 392 ? 59.479 51.726 155.376 1.00 64.80 392 GLN B O 1
ATOM 7695 N N . ALA B 1 393 ? 57.354 50.996 155.456 1.00 62.00 393 ALA B N 1
ATOM 7696 C CA . ALA B 1 393 ? 57.197 51.414 156.844 1.00 62.00 393 ALA B CA 1
ATOM 7697 C C . ALA B 1 393 ? 58.167 50.678 157.751 1.00 62.00 393 ALA B C 1
ATOM 7698 O O . ALA B 1 393 ? 58.783 51.278 158.639 1.00 62.00 393 ALA B O 1
ATOM 7700 N N . LEU B 1 394 ? 58.333 49.378 157.533 1.00 61.37 394 LEU B N 1
ATOM 7701 C CA . LEU B 1 394 ? 59.223 48.619 158.402 1.00 61.37 394 LEU B CA 1
ATOM 7702 C C . LEU B 1 394 ? 60.676 48.998 158.159 1.00 61.37 394 LEU B C 1
ATOM 7703 O O . LEU B 1 394 ? 61.476 49.055 159.099 1.00 61.37 394 LEU B O 1
ATOM 7708 N N . LEU B 1 395 ? 61.037 49.260 156.904 1.00 60.75 395 LEU B N 1
ATOM 7709 C CA . LEU B 1 395 ? 62.392 49.696 156.606 1.00 60.75 395 LEU B CA 1
ATOM 7710 C C . LEU B 1 395 ? 62.673 51.043 157.246 1.00 60.75 395 LEU B C 1
ATOM 7711 O O . LEU B 1 395 ? 63.776 51.288 157.742 1.00 60.75 395 LEU B O 1
ATOM 7716 N N . HIS B 1 396 ? 61.674 51.920 157.264 1.00 62.68 396 HIS B N 1
ATOM 7717 C CA . HIS B 1 396 ? 61.818 53.191 157.957 1.00 62.68 396 HIS B CA 1
ATOM 7718 C C . HIS B 1 396 ? 61.993 52.985 159.452 1.00 62.68 396 HIS B C 1
ATOM 7719 O O . HIS B 1 396 ? 62.781 53.685 160.095 1.00 62.68 396 HIS B O 1
ATOM 7726 N N . ALA B 1 397 ? 61.263 52.029 160.024 1.00 61.66 397 ALA B N 1
ATOM 7727 C CA . ALA B 1 397 ? 61.431 51.736 161.442 1.00 61.66 397 ALA B CA 1
ATOM 7728 C C . ALA B 1 397 ? 62.838 51.237 161.735 1.00 61.66 397 ALA B C 1
ATOM 7729 O O . ALA B 1 397 ? 63.448 51.617 162.741 1.00 61.66 397 ALA B O 1
ATOM 7731 N N . PHE B 1 398 ? 63.363 50.374 160.870 1.00 61.63 398 PHE B N 1
ATOM 7732 C CA . PHE B 1 398 ? 64.746 49.941 161.019 1.00 61.63 398 PHE B CA 1
ATOM 7733 C C . PHE B 1 398 ? 65.696 51.126 160.938 1.00 61.63 398 PHE B C 1
ATOM 7734 O O . PHE B 1 398 ? 66.640 51.230 161.725 1.00 61.63 398 PHE B O 1
ATOM 7742 N N . ASN B 1 399 ? 65.471 52.020 159.977 1.00 63.24 399 ASN B N 1
ATOM 7743 C CA . ASN B 1 399 ? 66.298 53.214 159.872 1.00 63.24 399 ASN B CA 1
ATOM 7744 C C . ASN B 1 399 ? 66.273 54.015 161.163 1.00 63.24 399 ASN B C 1
ATOM 7745 O O . ASN B 1 399 ? 67.304 54.536 161.602 1.00 63.24 399 ASN B O 1
ATOM 7750 N N . ILE B 1 400 ? 65.104 54.110 161.792 1.00 63.54 400 ILE B N 1
ATOM 7751 C CA . ILE B 1 400 ? 64.989 54.878 163.026 1.00 63.54 400 ILE B CA 1
ATOM 7752 C C . ILE B 1 400 ? 65.742 54.196 164.157 1.00 63.54 400 ILE B C 1
ATOM 7753 O O . ILE B 1 400 ? 66.439 54.851 164.939 1.00 63.54 400 ILE B O 1
ATOM 7758 N N . VAL B 1 401 ? 65.623 52.872 164.265 1.00 63.21 401 VAL B N 1
ATOM 7759 C CA . VAL B 1 401 ? 66.339 52.158 165.317 1.00 63.21 401 VAL B CA 1
ATOM 7760 C C . VAL B 1 401 ? 67.832 52.085 165.047 1.00 63.21 401 VAL B C 1
ATOM 7761 O O . VAL B 1 401 ? 68.608 51.786 165.960 1.00 63.21 401 VAL B O 1
ATOM 7765 N N . ALA B 1 402 ? 68.256 52.373 163.819 1.00 65.02 402 ALA B N 1
ATOM 7766 C CA . ALA B 1 402 ? 69.676 52.366 163.494 1.00 65.02 402 ALA B CA 1
ATOM 7767 C C . ALA B 1 402 ? 70.334 53.684 163.874 1.00 65.02 402 ALA B C 1
ATOM 7768 O O . ALA B 1 402 ? 71.355 53.700 164.568 1.00 65.02 402 ALA B O 1
ATOM 7770 N N . CYS B 1 403 ? 69.761 54.797 163.431 1.00 66.56 403 CYS B N 1
ATOM 7771 C CA . CYS B 1 403 ? 70.375 56.103 163.606 1.00 66.56 403 CYS B CA 1
ATOM 7772 C C . CYS B 1 403 ? 70.119 56.705 164.979 1.00 66.56 403 CYS B C 1
ATOM 7773 O O . CYS B 1 403 ? 70.512 57.850 165.215 1.00 66.56 403 CYS B O 1
ATOM 7776 N N . ALA B 1 404 ? 69.487 55.972 165.887 1.00 69.93 404 ALA B N 1
ATOM 7777 C CA . ALA B 1 404 ? 69.195 56.508 167.207 1.00 69.93 404 ALA B CA 1
ATOM 7778 C C . ALA B 1 404 ? 70.476 56.653 168.017 1.00 69.93 404 ALA B C 1
ATOM 7779 O O . ALA B 1 404 ? 71.251 55.703 168.151 1.00 69.93 404 ALA B O 1
ATOM 7781 N N . VAL B 1 405 ? 70.693 57.849 168.559 1.00 74.18 405 VAL B N 1
ATOM 7782 C CA . VAL B 1 405 ? 71.922 58.169 169.273 1.00 74.18 405 VAL B CA 1
ATOM 7783 C C . VAL B 1 405 ? 71.753 57.806 170.739 1.00 74.18 405 VAL B C 1
ATOM 7784 O O . VAL B 1 405 ? 71.730 58.683 171.609 1.00 74.18 405 VAL B O 1
ATOM 7788 N N . GLU B 1 406 ? 71.617 56.518 171.024 1.00 78.02 406 GLU B N 1
ATOM 7789 C CA . GLU B 1 406 ? 71.480 56.045 172.389 1.00 78.02 406 GLU B CA 1
ATOM 7790 C C . GLU B 1 406 ? 72.287 54.772 172.574 1.00 78.02 406 GLU B C 1
ATOM 7791 O O . GLU B 1 406 ? 72.393 53.962 171.646 1.00 78.02 406 GLU B O 1
ATOM 7797 N N . PRO B 1 407 ? 72.869 54.572 173.753 1.00 78.30 407 PRO B N 1
ATOM 7798 C CA . PRO B 1 407 ? 73.536 53.299 174.031 1.00 78.30 407 PRO B CA 1
ATOM 7799 C C . PRO B 1 407 ? 72.573 52.150 173.833 1.00 78.30 407 PRO B C 1
ATOM 7800 O O . PRO B 1 407 ? 71.656 51.948 174.631 1.00 78.30 407 PRO B O 1
ATOM 7804 N N . ASN B 1 408 ? 72.771 51.398 172.761 1.00 76.11 408 ASN B N 1
ATOM 7805 C CA . ASN B 1 408 ? 71.825 50.381 172.330 1.00 76.11 408 ASN B CA 1
ATOM 7806 C C . ASN B 1 408 ? 72.511 49.026 172.334 1.00 76.11 408 ASN B C 1
ATOM 7807 O O . ASN B 1 408 ? 73.318 48.732 171.447 1.00 76.11 408 ASN B O 1
ATOM 7812 N N . ARG B 1 409 ? 72.189 48.207 173.327 1.00 75.74 409 ARG B N 1
ATOM 7813 C CA . ARG B 1 409 ? 72.464 46.788 173.235 1.00 75.74 409 ARG B CA 1
ATOM 7814 C C . ARG B 1 409 ? 71.788 46.231 171.982 1.00 75.74 409 ARG B C 1
ATOM 7815 O O . ARG B 1 409 ? 70.940 46.878 171.367 1.00 75.74 409 ARG B O 1
ATOM 7823 N N . HIS B 1 410 ? 72.174 45.012 171.611 1.00 71.92 410 HIS B N 1
ATOM 7824 C CA . HIS B 1 410 ? 71.972 44.406 170.298 1.00 71.92 410 HIS B CA 1
ATOM 7825 C C . HIS B 1 410 ? 72.903 45.002 169.261 1.00 71.92 410 HIS B C 1
ATOM 7826 O O . HIS B 1 410 ? 72.826 44.621 168.093 1.00 71.92 410 HIS B O 1
ATOM 7833 N N . LEU B 1 411 ? 73.772 45.938 169.641 1.00 74.17 411 LEU B N 1
ATOM 7834 C CA . LEU B 1 411 ? 74.753 46.481 168.710 1.00 74.17 411 LEU B CA 1
ATOM 7835 C C . LEU B 1 411 ? 76.090 46.754 169.387 1.00 74.17 411 LEU B C 1
ATOM 7836 O O . LEU B 1 411 ? 76.888 47.537 168.865 1.00 74.17 411 LEU B O 1
ATOM 7841 N N . GLU B 1 412 ? 76.352 46.133 170.535 1.00 80.91 412 GLU B N 1
ATOM 7842 C CA . GLU B 1 412 ? 77.652 46.215 171.188 1.00 80.91 412 GLU B CA 1
ATOM 7843 C C . GLU B 1 412 ? 78.718 45.436 170.445 1.00 80.91 412 GLU B C 1
ATOM 7844 O O . GLU B 1 412 ? 79.870 45.407 170.887 1.00 80.91 412 GLU B O 1
ATOM 7850 N N . MET B 1 413 ? 78.359 44.808 169.336 1.00 77.42 413 MET B N 1
ATOM 7851 C CA . MET B 1 413 ? 79.137 43.750 168.726 1.00 77.42 413 MET B CA 1
ATOM 7852 C C . MET B 1 413 ? 79.747 44.230 167.421 1.00 77.42 413 MET B C 1
ATOM 7853 O O . MET B 1 413 ? 79.246 45.154 166.782 1.00 77.42 413 MET B O 1
ATOM 7858 N N . ASN B 1 414 ? 80.835 43.578 167.027 1.00 73.77 414 ASN B N 1
ATOM 7859 C CA . ASN B 1 414 ? 81.423 43.803 165.716 1.00 73.77 414 ASN B CA 1
ATOM 7860 C C . ASN B 1 414 ? 80.982 42.772 164.691 1.00 73.77 414 ASN B C 1
ATOM 7861 O O . ASN B 1 414 ? 81.110 43.021 163.489 1.00 73.77 414 ASN B O 1
ATOM 7866 N N . VAL B 1 415 ? 80.485 41.626 165.141 1.00 69.89 415 VAL B N 1
ATOM 7867 C CA . VAL B 1 415 ? 79.852 40.635 164.284 1.00 69.89 415 VAL B CA 1
ATOM 7868 C C . VAL B 1 415 ? 78.520 40.258 164.914 1.00 69.89 415 VAL B C 1
ATOM 7869 O O . VAL B 1 415 ? 78.443 40.043 166.128 1.00 69.89 415 VAL B O 1
ATOM 7873 N N . MET B 1 416 ? 77.469 40.207 164.102 1.00 66.69 416 MET B N 1
ATOM 7874 C CA . MET B 1 416 ? 76.125 40.045 164.629 1.00 66.69 416 MET B CA 1
ATOM 7875 C C . MET B 1 416 ? 75.248 39.342 163.605 1.00 66.69 416 MET B C 1
ATOM 7876 O O . MET B 1 416 ? 75.421 39.527 162.400 1.00 66.69 416 MET B O 1
ATOM 7881 N N . ALA B 1 417 ? 74.329 38.516 164.097 1.00 62.65 417 ALA B N 1
ATOM 7882 C CA . ALA B 1 417 ? 73.352 37.832 163.260 1.00 62.65 417 ALA B CA 1
ATOM 7883 C C . ALA B 1 417 ? 71.988 38.458 163.491 1.00 62.65 417 ALA B C 1
ATOM 7884 O O . ALA B 1 417 ? 71.398 38.260 164.563 1.00 62.65 417 ALA B O 1
ATOM 7886 N N . PRO B 1 418 ? 71.451 39.202 162.546 1.00 59.93 418 PRO B N 1
ATOM 7887 C CA . PRO B 1 418 ? 70.267 40.011 162.836 1.00 59.93 418 PRO B CA 1
ATOM 7888 C C . PRO B 1 418 ? 68.938 39.319 162.611 1.00 59.93 418 PRO B C 1
ATOM 7889 O O . PRO B 1 418 ? 67.953 39.627 163.285 1.00 59.93 418 PRO B O 1
ATOM 7893 N N . TRP B 1 419 ? 68.891 38.376 161.680 1.00 60.30 419 TRP B N 1
ATOM 7894 C CA . TRP B 1 419 ? 67.617 37.835 161.226 1.00 60.30 419 TRP B CA 1
ATOM 7895 C C . TRP B 1 419 ? 67.415 36.472 161.879 1.00 60.30 419 TRP B C 1
ATOM 7896 O O . TRP B 1 419 ? 67.413 35.420 161.242 1.00 60.30 419 TRP B O 1
ATOM 7907 N N . TYR B 1 420 ? 67.248 36.535 163.195 1.00 58.72 420 TYR B N 1
ATOM 7908 C CA . TYR B 1 420 ? 66.885 35.388 164.009 1.00 58.72 420 TYR B CA 1
ATOM 7909 C C . TYR B 1 420 ? 66.537 35.899 165.395 1.00 58.72 420 TYR B C 1
ATOM 7910 O O . TYR B 1 420 ? 67.425 36.204 166.192 1.00 58.72 420 TYR B O 1
ATOM 7919 N N . TRP B 1 421 ? 65.249 35.981 165.696 1.00 56.41 421 TRP B N 1
ATOM 7920 C CA . TRP B 1 421 ? 64.791 36.531 166.960 1.00 56.41 421 TRP B CA 1
ATOM 7921 C C . TRP B 1 421 ? 64.368 35.436 167.922 1.00 56.41 421 TRP B C 1
ATOM 7922 O O . TRP B 1 421 ? 64.801 35.419 169.075 1.00 56.41 421 TRP B O 1
ATOM 7933 N N . VAL B 1 422 ? 63.535 34.515 167.470 1.00 58.10 422 VAL B N 1
ATOM 7934 C CA . VAL B 1 422 ? 63.086 33.426 168.315 1.00 58.10 422 VAL B CA 1
ATOM 7935 C C . VAL B 1 422 ? 62.930 32.186 167.447 1.00 58.10 422 VAL B C 1
ATOM 7936 O O . VAL B 1 422 ? 62.467 32.267 166.306 1.00 58.10 422 VAL B O 1
ATOM 7940 N N . GLU B 1 423 ? 63.374 31.052 167.975 1.00 60.65 423 GLU B N 1
ATOM 7941 C CA . GLU B 1 423 ? 63.442 29.805 167.224 1.00 60.65 423 GLU B CA 1
ATOM 7942 C C . GLU B 1 423 ? 62.086 29.429 166.656 1.00 60.65 423 GLU B C 1
ATOM 7943 O O . GLU B 1 423 ? 61.112 29.294 167.399 1.00 60.65 423 GLU B O 1
ATOM 7949 N N . SER B 1 424 ? 62.020 29.260 165.340 1.00 58.00 424 SER B N 1
ATOM 7950 C CA . SER B 1 424 ? 60.760 29.066 164.641 1.00 58.00 424 SER B CA 1
ATOM 7951 C C . SER B 1 424 ? 60.436 27.603 164.401 1.00 58.00 424 SER B C 1
ATOM 7952 O O . SER B 1 424 ? 59.535 27.302 163.614 1.00 58.00 424 SER B O 1
ATOM 7955 N N . SER B 1 425 ? 61.154 26.689 165.038 1.00 60.36 425 SER B N 1
ATOM 7956 C CA . SER B 1 425 ? 60.902 25.268 164.871 1.00 60.36 425 SER B CA 1
ATOM 7957 C C . SER B 1 425 ? 59.887 24.793 165.896 1.00 60.36 425 SER B C 1
ATOM 7958 O O . SER B 1 425 ? 59.887 25.249 167.041 1.00 60.36 425 SER B O 1
ATOM 7961 N N . ALA B 1 426 ? 59.034 23.861 165.479 1.00 61.04 426 ALA B N 1
ATOM 7962 C CA . ALA B 1 426 ? 57.928 23.375 166.299 1.00 61.04 426 ALA B CA 1
ATOM 7963 C C . ALA B 1 426 ? 57.024 24.527 166.727 1.00 61.04 426 ALA B C 1
ATOM 7964 O O . ALA B 1 426 ? 56.852 24.816 167.909 1.00 61.04 426 ALA B O 1
ATOM 7966 N N . LEU B 1 427 ? 56.459 25.196 165.731 1.00 56.25 427 LEU B N 1
ATOM 7967 C CA . LEU B 1 427 ? 55.509 26.262 166.015 1.00 56.25 427 LEU B CA 1
ATOM 7968 C C . LEU B 1 427 ? 54.465 26.426 164.924 1.00 56.25 427 LEU B C 1
ATOM 7969 O O . LEU B 1 427 ? 53.688 27.384 164.987 1.00 56.25 427 LEU B O 1
ATOM 7974 N N . PHE B 1 428 ? 54.425 25.559 163.925 1.00 57.60 428 PHE B N 1
ATOM 7975 C CA . PHE B 1 428 ? 53.458 25.690 162.852 1.00 57.60 428 PHE B CA 1
ATOM 7976 C C . PHE B 1 428 ? 52.972 24.309 162.468 1.00 57.60 428 PHE B C 1
ATOM 7977 O O . PHE B 1 428 ? 53.759 23.363 162.409 1.00 57.60 428 PHE B O 1
ATOM 7985 N N . CYS B 1 429 ? 51.671 24.192 162.216 1.00 67.33 429 CYS B N 1
ATOM 7986 C CA . CYS B 1 429 ? 51.156 22.938 161.688 1.00 67.33 429 CYS B CA 1
ATOM 7987 C C . CYS B 1 429 ? 51.865 22.559 160.392 1.00 67.33 429 CYS B C 1
ATOM 7988 O O . CYS B 1 429 ? 52.011 21.369 160.095 1.00 67.33 429 CYS B O 1
ATOM 7991 N N . ASP B 1 430 ? 52.328 23.546 159.627 1.00 60.97 430 ASP B N 1
ATOM 7992 C CA . ASP B 1 430 ? 53.268 23.322 158.534 1.00 60.97 430 ASP B CA 1
ATOM 7993 C C . ASP B 1 430 ? 53.801 24.673 158.077 1.00 60.97 430 ASP B C 1
ATOM 7994 O O . ASP B 1 430 ? 53.221 25.721 158.367 1.00 60.97 430 ASP B O 1
ATOM 7999 N N . TYR B 1 431 ? 54.911 24.630 157.338 1.00 55.03 431 TYR B N 1
ATOM 8000 C CA . TYR B 1 431 ? 55.576 25.817 156.815 1.00 55.03 431 TYR B CA 1
ATOM 8001 C C . TYR B 1 431 ? 55.495 25.907 155.300 1.00 55.03 431 TYR B C 1
ATOM 8002 O O . TYR B 1 431 ? 56.254 26.664 154.692 1.00 55.03 431 TYR B O 1
ATOM 8011 N N . ALA B 1 432 ? 54.614 25.137 154.677 1.00 54.07 432 ALA B N 1
ATOM 8012 C CA . ALA B 1 432 ? 54.538 25.128 153.220 1.00 54.07 432 ALA B CA 1
ATOM 8013 C C . ALA B 1 432 ? 54.355 26.498 152.577 1.00 54.07 432 ALA B C 1
ATOM 8014 O O . ALA B 1 432 ? 55.054 26.775 151.589 1.00 54.07 432 ALA B O 1
ATOM 8016 N N . PRO B 1 433 ? 53.476 27.388 153.054 1.00 55.46 433 PRO B N 1
ATOM 8017 C CA . PRO B 1 433 ? 53.212 28.617 152.294 1.00 55.46 433 PRO B CA 1
ATOM 8018 C C . PRO B 1 433 ? 54.263 29.699 152.442 1.00 55.46 433 PRO B C 1
ATOM 8019 O O . PRO B 1 433 ? 54.284 30.625 151.623 1.00 55.46 433 PRO B O 1
ATOM 8023 N N . PHE B 1 434 ? 55.129 29.625 153.442 1.00 54.74 434 PHE B N 1
ATOM 8024 C CA . PHE B 1 434 ? 56.033 30.730 153.727 1.00 54.74 434 PHE B CA 1
ATOM 8025 C C . PHE B 1 434 ? 57.138 30.801 152.687 1.00 54.74 434 PHE B C 1
ATOM 8026 O O . PHE B 1 434 ? 57.854 29.822 152.464 1.00 54.74 434 PHE B O 1
ATOM 8034 N N . ARG B 1 435 ? 57.280 31.961 152.054 1.00 60.37 435 ARG B N 1
ATOM 8035 C CA . ARG B 1 435 ? 58.378 32.204 151.124 1.00 60.37 435 ARG B CA 1
ATOM 8036 C C . ARG B 1 435 ? 59.582 32.644 151.939 1.00 60.37 435 ARG B C 1
ATOM 8037 O O . ARG B 1 435 ? 59.707 33.813 152.306 1.00 60.37 435 ARG B O 1
ATOM 8045 N N . SER B 1 436 ? 60.461 31.695 152.235 1.00 59.60 436 SER B N 1
ATOM 8046 C CA . SER B 1 436 ? 61.681 31.952 152.981 1.00 59.60 436 SER B CA 1
ATOM 8047 C C . SER B 1 436 ? 62.845 31.224 152.329 1.00 59.60 436 SER B C 1
ATOM 8048 O O . SER B 1 436 ? 62.864 29.989 152.303 1.00 59.60 436 SER B O 1
ATOM 8051 N N . PRO B 1 437 ? 63.834 31.940 151.792 1.00 59.98 437 PRO B N 1
ATOM 8052 C CA . PRO B 1 437 ? 64.936 31.260 151.108 1.00 59.98 437 PRO B CA 1
ATOM 8053 C C . PRO B 1 437 ? 65.913 30.607 152.055 1.00 59.98 437 PRO B C 1
ATOM 8054 O O . PRO B 1 437 ? 66.712 29.776 151.611 1.00 59.98 437 PRO B O 1
ATOM 8058 N N . ILE B 1 438 ? 65.884 30.958 153.342 1.00 57.20 438 ILE B N 1
ATOM 8059 C CA . ILE B 1 438 ? 66.744 30.294 154.314 1.00 57.20 438 ILE B CA 1
ATOM 8060 C C . ILE B 1 438 ? 66.235 28.914 154.682 1.00 57.20 438 ILE B C 1
ATOM 8061 O O . ILE B 1 438 ? 66.953 28.155 155.342 1.00 57.20 438 ILE B O 1
ATOM 8066 N N . SER B 1 439 ? 65.021 28.559 154.271 1.00 57.42 439 SER B N 1
ATOM 8067 C CA . SER B 1 439 ? 64.523 27.210 154.488 1.00 57.42 439 SER B CA 1
ATOM 8068 C C . SER B 1 439 ? 64.779 26.289 153.309 1.00 57.42 439 SER B C 1
ATOM 8069 O O . SER B 1 439 ? 64.796 25.069 153.490 1.00 57.42 439 SER B O 1
ATOM 8072 N N . SER B 1 440 ? 64.977 26.832 152.110 1.00 57.80 440 SER B N 1
ATOM 8073 C CA . SER B 1 440 ? 65.488 25.999 151.031 1.00 57.80 440 SER B CA 1
ATOM 8074 C C . SER B 1 440 ? 66.913 25.565 151.325 1.00 57.80 440 SER B C 1
ATOM 8075 O O . SER B 1 440 ? 67.288 24.420 151.058 1.00 57.80 440 SER B O 1
ATOM 8078 N N . ALA B 1 441 ? 67.721 26.466 151.870 1.00 55.69 441 ALA B N 1
ATOM 8079 C CA . ALA B 1 441 ? 68.923 26.042 152.555 1.00 55.69 441 ALA B CA 1
ATOM 8080 C C . ALA B 1 441 ? 68.552 25.426 153.899 1.00 55.69 441 ALA B C 1
ATOM 8081 O O . ALA B 1 441 ? 67.413 25.505 154.357 1.00 55.69 441 ALA B O 1
ATOM 8083 N N . GLY B 1 442 ? 69.536 24.822 154.542 1.00 59.06 442 GLY B N 1
ATOM 8084 C CA . GLY B 1 442 ? 69.268 23.955 155.670 1.00 59.06 442 GLY B CA 1
ATOM 8085 C C . GLY B 1 442 ? 68.777 24.626 156.933 1.00 59.06 442 GLY B C 1
ATOM 8086 O O . GLY B 1 442 ? 68.522 23.921 157.912 1.00 59.06 442 GLY B O 1
ATOM 8087 N N . TYR B 1 443 ? 68.626 25.945 156.961 1.00 58.93 443 TYR B N 1
ATOM 8088 C CA . TYR B 1 443 ? 68.570 26.682 158.217 1.00 58.93 443 TYR B CA 1
ATOM 8089 C C . TYR B 1 443 ? 67.155 27.121 158.562 1.00 58.93 443 TYR B C 1
ATOM 8090 O O . TYR B 1 443 ? 66.952 28.195 159.126 1.00 58.93 443 TYR B O 1
ATOM 8099 N N . GLY B 1 444 ? 66.156 26.313 158.246 1.00 60.57 444 GLY B N 1
ATOM 8100 C CA . GLY B 1 444 ? 64.802 26.732 158.503 1.00 60.57 444 GLY B CA 1
ATOM 8101 C C . GLY B 1 444 ? 64.270 26.178 159.804 1.00 60.57 444 GLY B C 1
ATOM 8102 O O . GLY B 1 444 ? 64.828 26.403 160.880 1.00 60.57 444 GLY B O 1
ATOM 8103 N N . PRO B 1 445 ? 63.185 25.423 159.727 1.00 59.76 445 PRO B N 1
ATOM 8104 C CA . PRO B 1 445 ? 62.710 24.701 160.904 1.00 59.76 445 PRO B CA 1
ATOM 8105 C C . PRO B 1 445 ? 63.564 23.477 161.160 1.00 59.76 445 PRO B C 1
ATOM 8106 O O . PRO B 1 445 ? 64.179 22.922 160.249 1.00 59.76 445 PRO B O 1
ATOM 8110 N N . GLN B 1 446 ? 63.623 23.070 162.422 1.00 62.30 446 GLN B N 1
ATOM 8111 C CA . GLN B 1 446 ? 64.200 21.771 162.737 1.00 62.30 446 GLN B CA 1
ATOM 8112 C C . GLN B 1 446 ? 63.149 20.678 162.869 1.00 62.30 446 GLN B C 1
ATOM 8113 O O . GLN B 1 446 ? 63.422 19.527 162.516 1.00 62.30 446 GLN B O 1
ATOM 8119 N N . CYS B 1 447 ? 61.956 21.001 163.361 1.00 59.87 447 CYS B N 1
ATOM 8120 C CA . CYS B 1 447 ? 60.881 20.018 163.404 1.00 59.87 447 CYS B CA 1
ATOM 8121 C C . CYS B 1 447 ? 59.547 20.713 163.199 1.00 59.87 447 CYS B C 1
ATOM 8122 O O . CYS B 1 447 ? 59.177 21.601 163.970 1.00 59.87 447 CYS B O 1
ATOM 8125 N N . VAL B 1 448 ? 58.831 20.304 162.153 1.00 59.66 448 VAL B N 1
ATOM 8126 C CA . VAL B 1 448 ? 57.455 20.727 161.978 1.00 59.66 448 VAL B CA 1
ATOM 8127 C C . VAL B 1 448 ? 56.615 20.183 163.122 1.00 59.66 448 VAL B C 1
ATOM 8128 O O . VAL B 1 448 ? 56.870 19.094 163.646 1.00 59.66 448 VAL B O 1
ATOM 8132 N N . TYR B 1 449 ? 55.608 20.947 163.527 1.00 61.02 449 TYR B N 1
ATOM 8133 C CA . TYR B 1 449 ? 54.722 20.490 164.583 1.00 61.02 449 TYR B CA 1
ATOM 8134 C C . TYR B 1 449 ? 53.729 19.480 164.040 1.00 61.02 449 TYR B C 1
ATOM 8135 O O . TYR B 1 449 ? 53.220 19.622 162.927 1.00 61.02 449 TYR B O 1
ATOM 8144 N N . GLY B 1 450 ? 53.464 18.448 164.836 1.00 64.91 450 GLY B N 1
ATOM 8145 C CA . GLY B 1 450 ? 52.525 17.419 164.445 1.00 64.91 450 GLY B CA 1
ATOM 8146 C C . GLY B 1 450 ? 53.004 16.521 163.336 1.00 64.91 450 GLY B C 1
ATOM 8147 O O . GLY B 1 450 ? 52.189 15.862 162.691 1.00 64.91 450 GLY B O 1
ATOM 8148 N N . ALA B 1 451 ? 54.308 16.479 163.087 1.00 65.72 451 ALA B N 1
ATOM 8149 C CA . ALA B 1 451 ? 54.846 15.607 162.060 1.00 65.72 451 ALA B CA 1
ATOM 8150 C C . ALA B 1 451 ? 56.247 15.180 162.461 1.00 65.72 451 ALA B C 1
ATOM 8151 O O . ALA B 1 451 ? 56.921 15.844 163.249 1.00 65.72 451 ALA B O 1
ATOM 8153 N N . ARG B 1 452 ? 56.673 14.056 161.905 1.00 66.95 452 ARG B N 1
ATOM 8154 C CA . ARG B 1 452 ? 58.019 13.543 162.097 1.00 66.95 452 ARG B CA 1
ATOM 8155 C C . ARG B 1 452 ? 58.842 13.951 160.886 1.00 66.95 452 ARG B C 1
ATOM 8156 O O . ARG B 1 452 ? 58.525 13.556 159.760 1.00 66.95 452 ARG B O 1
ATOM 8164 N N . LEU B 1 453 ? 59.893 14.736 161.109 1.00 62.31 453 LEU B N 1
ATOM 8165 C CA . LEU B 1 453 ? 60.650 15.324 160.010 1.00 62.31 453 LEU B CA 1
ATOM 8166 C C . LEU B 1 453 ? 62.021 14.677 159.927 1.00 62.31 453 LEU B C 1
ATOM 8167 O O . LEU B 1 453 ? 62.779 14.704 160.897 1.00 62.31 453 LEU B O 1
ATOM 8172 N N . VAL B 1 454 ? 62.344 14.118 158.766 1.00 64.37 454 VAL B N 1
ATOM 8173 C CA . VAL B 1 454 ? 63.637 13.488 158.530 1.00 64.37 454 VAL B CA 1
ATOM 8174 C C . VAL B 1 454 ? 64.533 14.470 157.795 1.00 64.37 454 VAL B C 1
ATOM 8175 O O . VAL B 1 454 ? 64.157 15.006 156.747 1.00 64.37 454 VAL B O 1
ATOM 8179 N N . LEU B 1 455 ? 65.709 14.728 158.356 1.00 60.71 455 LEU B N 1
ATOM 8180 C CA . LEU B 1 455 ? 66.658 15.658 157.775 1.00 60.71 455 LEU B CA 1
ATOM 8181 C C . LEU B 1 455 ? 68.066 15.096 157.914 1.00 60.71 455 LEU B C 1
ATOM 8182 O O . LEU B 1 455 ? 68.313 14.159 158.677 1.00 60.71 455 LEU B O 1
ATOM 8187 N N . ALA B 1 456 ? 68.994 15.688 157.166 1.00 58.68 456 ALA B N 1
ATOM 8188 C CA . ALA B 1 456 ? 70.377 15.231 157.160 1.00 58.68 456 ALA B CA 1
ATOM 8189 C C . ALA B 1 456 ? 71.057 15.525 158.489 1.00 58.68 456 ALA B C 1
ATOM 8190 O O . ALA B 1 456 ? 70.982 16.644 158.999 1.00 58.68 456 ALA B O 1
ATOM 8192 N N . ALA B 1 457 ? 71.720 14.519 159.052 1.00 63.44 457 ALA B N 1
ATOM 8193 C CA . ALA B 1 457 ? 72.254 14.642 160.400 1.00 63.44 457 ALA B CA 1
ATOM 8194 C C . ALA B 1 457 ? 73.661 15.213 160.452 1.00 63.44 457 ALA B C 1
ATOM 8195 O O . ALA B 1 457 ? 74.095 15.637 161.528 1.00 63.44 457 ALA B O 1
ATOM 8197 N N . THR B 1 458 ? 74.384 15.230 159.334 1.00 66.40 458 THR B N 1
ATOM 8198 C CA . THR B 1 458 ? 75.621 15.988 159.222 1.00 66.40 458 THR B CA 1
ATOM 8199 C C . THR B 1 458 ? 75.736 16.549 157.817 1.00 66.40 458 THR B C 1
ATOM 8200 O O . THR B 1 458 ? 74.978 16.187 156.915 1.00 66.40 458 THR B O 1
ATOM 8204 N N . ASN B 1 459 ? 76.716 17.425 157.631 1.00 67.94 459 ASN B N 1
ATOM 8205 C CA . ASN B 1 459 ? 76.938 18.024 156.328 1.00 67.94 459 ASN B CA 1
ATOM 8206 C C . ASN B 1 459 ? 77.536 16.985 155.386 1.00 67.94 459 ASN B C 1
ATOM 8207 O O . ASN B 1 459 ? 77.681 15.810 155.725 1.00 67.94 459 ASN B O 1
ATOM 8212 N N . SER B 1 460 ? 77.879 17.418 154.177 1.00 68.21 460 SER B N 1
ATOM 8213 C CA . SER B 1 460 ? 78.542 16.516 153.249 1.00 68.21 460 SER B CA 1
ATOM 8214 C C . SER B 1 460 ? 79.740 16.063 154.066 1.00 68.21 460 SER B C 1
ATOM 8215 O O . SER B 1 460 ? 80.507 16.887 154.569 1.00 68.21 460 SER B O 1
ATOM 8218 N N . LEU B 1 461 ? 79.887 14.757 154.223 1.00 69.77 461 LEU B N 1
ATOM 8219 C CA . LEU B 1 461 ? 80.828 14.175 155.162 1.00 69.77 461 LEU B CA 1
ATOM 8220 C C . LEU B 1 461 ? 81.681 13.184 154.380 1.00 69.77 461 LEU B C 1
ATOM 8221 O O . LEU B 1 461 ? 81.255 12.629 153.365 1.00 69.77 461 LEU B O 1
ATOM 8226 N N . GLU B 1 462 ? 82.902 12.972 154.867 1.00 73.06 462 GLU B N 1
ATOM 8227 C CA . GLU B 1 462 ? 83.770 11.928 154.350 1.00 73.06 462 GLU B CA 1
ATOM 8228 C C . GLU B 1 462 ? 84.623 11.399 155.492 1.00 73.06 462 GLU B C 1
ATOM 8229 O O . GLU B 1 462 ? 85.138 12.176 156.297 1.00 73.06 462 GLU B O 1
ATOM 8235 N N . PHE B 1 463 ? 84.748 10.078 155.570 1.00 69.83 463 PHE B N 1
ATOM 8236 C CA . PHE B 1 463 ? 85.628 9.459 156.552 1.00 69.83 463 PHE B CA 1
ATOM 8237 C C . PHE B 1 463 ? 87.082 9.662 156.155 1.00 69.83 463 PHE B C 1
ATOM 8238 O O . PHE B 1 463 ? 87.449 9.509 154.989 1.00 69.83 463 PHE B O 1
ATOM 8246 N N . THR B 1 464 ? 87.924 10.006 157.139 1.00 70.21 464 THR B N 1
ATOM 8247 C CA . THR B 1 464 ? 89.339 10.268 156.899 1.00 70.21 464 THR B CA 1
ATOM 8248 C C . THR B 1 464 ? 90.173 9.747 158.069 1.00 70.21 464 THR B C 1
ATOM 8249 O O . THR B 1 464 ? 90.754 10.499 158.844 1.00 70.21 464 THR B O 1
ATOM 8253 N N . GLY B 1 465 ? 90.232 8.433 158.204 1.00 71.05 465 GLY B N 1
ATOM 8254 C CA . GLY B 1 465 ? 91.168 7.818 159.116 1.00 71.05 465 GLY B CA 1
ATOM 8255 C C . GLY B 1 465 ? 90.532 7.436 160.441 1.00 71.05 465 GLY B C 1
ATOM 8256 O O . GLY B 1 465 ? 89.525 7.998 160.874 1.00 71.05 465 GLY B O 1
ATOM 8257 N N . GLU B 1 466 ? 91.146 6.450 161.092 1.00 72.47 466 GLU B N 1
ATOM 8258 C CA . GLU B 1 466 ? 90.725 6.021 162.422 1.00 72.47 466 GLU B CA 1
ATOM 8259 C C . GLU B 1 466 ? 91.981 5.595 163.170 1.00 72.47 466 GLU B C 1
ATOM 8260 O O . GLU B 1 466 ? 92.456 4.472 162.999 1.00 72.47 466 GLU B O 1
ATOM 8266 N N . ALA B 1 467 ? 92.496 6.484 164.005 1.00 72.18 467 ALA B N 1
ATOM 8267 C CA . ALA B 1 467 ? 93.628 6.150 164.851 1.00 72.18 467 ALA B CA 1
ATOM 8268 C C . ALA B 1 467 ? 93.114 5.470 166.113 1.00 72.18 467 ALA B C 1
ATOM 8269 O O . ALA B 1 467 ? 91.941 5.105 166.217 1.00 72.18 467 ALA B O 1
ATOM 8271 N N . GLY B 1 468 ? 94.000 5.282 167.083 1.00 77.34 468 GLY B N 1
ATOM 8272 C CA . GLY B 1 468 ? 93.613 4.740 168.366 1.00 77.34 468 GLY B CA 1
ATOM 8273 C C . GLY B 1 468 ? 92.506 5.544 169.010 1.00 77.34 468 GLY B C 1
ATOM 8274 O O . GLY B 1 468 ? 92.645 6.755 169.194 1.00 77.34 468 GLY B O 1
ATOM 8275 N N . ASP B 1 469 ? 91.401 4.877 169.340 1.00 94.21 469 ASP B N 1
ATOM 8276 C CA . ASP B 1 469 ? 90.244 5.466 170.009 1.00 94.21 469 ASP B CA 1
ATOM 8277 C C . ASP B 1 469 ? 89.844 6.832 169.461 1.00 94.21 469 ASP B C 1
ATOM 8278 O O . ASP B 1 469 ? 89.369 7.690 170.210 1.00 94.21 469 ASP B O 1
ATOM 8283 N N . TYR B 1 470 ? 90.024 7.043 168.161 1.00 75.24 470 TYR B N 1
ATOM 8284 C CA . TYR B 1 470 ? 89.567 8.258 167.504 1.00 75.24 470 TYR B CA 1
ATOM 8285 C C . TYR B 1 470 ? 89.237 7.928 166.061 1.00 75.24 470 TYR B C 1
ATOM 8286 O O . TYR B 1 470 ? 89.957 7.160 165.422 1.00 75.24 470 TYR B O 1
ATOM 8295 N N . SER B 1 471 ? 88.147 8.492 165.554 1.00 71.56 471 SER B N 1
ATOM 8296 C CA . SER B 1 471 ? 87.849 8.426 164.128 1.00 71.56 471 SER B CA 1
ATOM 8297 C C . SER B 1 471 ? 87.640 9.840 163.619 1.00 71.56 471 SER B C 1
ATOM 8298 O O . SER B 1 471 ? 86.807 10.573 164.157 1.00 71.56 471 SER B O 1
ATOM 8301 N N . ALA B 1 472 ? 88.400 10.226 162.603 1.00 70.62 472 ALA B N 1
ATOM 8302 C CA . ALA B 1 472 ? 88.342 11.577 162.073 1.00 70.62 472 ALA B CA 1
ATOM 8303 C C . ALA B 1 472 ? 87.468 11.635 160.828 1.00 70.62 472 ALA B C 1
ATOM 8304 O O . ALA B 1 472 ? 87.449 10.711 160.015 1.00 70.62 472 ALA B O 1
ATOM 8306 N N . TYR B 1 473 ? 86.747 12.741 160.687 1.00 71.05 473 TYR B N 1
ATOM 8307 C CA . TYR B 1 473 ? 85.863 12.977 159.555 1.00 71.05 473 TYR B CA 1
ATOM 8308 C C . TYR B 1 473 ? 86.042 14.402 159.056 1.00 71.05 473 TYR B C 1
ATOM 8309 O O . TYR B 1 473 ? 86.055 15.340 159.855 1.00 71.05 473 TYR B O 1
ATOM 8318 N N . ARG B 1 474 ? 86.165 14.566 157.744 1.00 74.32 474 ARG B N 1
ATOM 8319 C CA . ARG B 1 474 ? 86.182 15.883 157.116 1.00 74.32 474 ARG B CA 1
ATOM 8320 C C . ARG B 1 474 ? 84.751 16.290 156.799 1.00 74.32 474 ARG B C 1
ATOM 8321 O O . ARG B 1 474 ? 84.064 15.599 156.041 1.00 74.32 474 ARG B O 1
ATOM 8329 N N . PHE B 1 475 ? 84.306 17.413 157.360 1.00 71.36 475 PHE B N 1
ATOM 8330 C CA . PHE B 1 475 ? 82.885 17.729 157.418 1.00 71.36 475 PHE B CA 1
ATOM 8331 C C . PHE B 1 475 ? 82.352 18.590 156.286 1.00 71.36 475 PHE B C 1
ATOM 8332 O O . PHE B 1 475 ? 81.130 18.700 156.163 1.00 71.36 475 PHE B O 1
ATOM 8340 N N . GLU B 1 476 ? 83.198 19.143 155.424 1.00 72.19 476 GLU B N 1
ATOM 8341 C CA . GLU B 1 476 ? 82.755 20.193 154.508 1.00 72.19 476 GLU B CA 1
ATOM 8342 C C . GLU B 1 476 ? 81.826 21.145 155.252 1.00 72.19 476 GLU B C 1
ATOM 8343 O O . GLU B 1 476 ? 80.719 21.460 154.814 1.00 72.19 476 GLU B O 1
ATOM 8349 N N . TRP B 1 477 ? 82.301 21.582 156.412 1.00 81.78 477 TRP B N 1
ATOM 8350 C CA . TRP B 1 477 ? 81.472 22.271 157.388 1.00 81.78 477 TRP B CA 1
ATOM 8351 C C . TRP B 1 477 ? 80.863 23.535 156.804 1.00 81.78 477 TRP B C 1
ATOM 8352 O O . TRP B 1 477 ? 81.487 24.229 155.999 1.00 81.78 477 TRP B O 1
ATOM 8363 N N . THR B 1 478 ? 79.628 23.828 157.206 1.00 73.03 478 THR B N 1
ATOM 8364 C CA . THR B 1 478 ? 78.990 25.078 156.818 1.00 73.03 478 THR B CA 1
ATOM 8365 C C . THR B 1 478 ? 78.487 25.846 158.036 1.00 73.03 478 THR B C 1
ATOM 8366 O O . THR B 1 478 ? 78.851 27.008 158.221 1.00 73.03 478 THR B O 1
ATOM 8370 N N . THR B 1 479 ? 77.659 25.226 158.871 1.00 75.40 479 THR B N 1
ATOM 8371 C CA . THR B 1 479 ? 77.141 25.891 160.056 1.00 75.40 479 THR B CA 1
ATOM 8372 C C . THR B 1 479 ? 76.802 24.839 161.097 1.00 75.40 479 THR B C 1
ATOM 8373 O O . THR B 1 479 ? 76.395 23.726 160.760 1.00 75.40 479 THR B O 1
ATOM 8377 N N . MET B 1 480 ? 76.978 25.202 162.368 1.00 75.82 480 MET B N 1
ATOM 8378 C CA . MET B 1 480 ? 76.640 24.295 163.458 1.00 75.82 480 MET B CA 1
ATOM 8379 C C . MET B 1 480 ? 75.227 23.760 163.314 1.00 75.82 480 MET B C 1
ATOM 8380 O O . MET B 1 480 ? 75.003 22.548 163.368 1.00 75.82 480 MET B O 1
ATOM 8385 N N . ARG B 1 481 ? 74.256 24.652 163.135 1.00 62.66 481 ARG B N 1
ATOM 8386 C CA . ARG B 1 481 ? 72.872 24.209 163.034 1.00 62.66 481 ARG B CA 1
ATOM 8387 C C . ARG B 1 481 ? 72.690 23.221 161.896 1.00 62.66 481 ARG B C 1
ATOM 8388 O O . ARG B 1 481 ? 71.941 22.249 162.024 1.00 62.66 481 ARG B O 1
ATOM 8396 N N . HIS B 1 482 ? 73.377 23.449 160.780 1.00 63.79 482 HIS B N 1
ATOM 8397 C CA . HIS B 1 482 ? 73.113 22.681 159.572 1.00 63.79 482 HIS B CA 1
ATOM 8398 C C . HIS B 1 482 ? 73.207 21.181 159.800 1.00 63.79 482 HIS B C 1
ATOM 8399 O O . HIS B 1 482 ? 72.577 20.405 159.075 1.00 63.79 482 HIS B O 1
ATOM 8406 N N . ASN B 1 483 ? 73.982 20.757 160.794 1.00 74.18 483 ASN B N 1
ATOM 8407 C CA . ASN B 1 483 ? 74.031 19.362 161.207 1.00 74.18 483 ASN B CA 1
ATOM 8408 C C . ASN B 1 483 ? 73.574 19.235 162.655 1.00 74.18 483 ASN B C 1
ATOM 8409 O O . ASN B 1 483 ? 74.157 19.866 163.549 1.00 74.18 483 ASN B O 1
ATOM 8414 N N . PRO B 1 484 ? 72.523 18.483 162.931 1.00 63.33 484 PRO B N 1
ATOM 8415 C CA . PRO B 1 484 ? 71.932 18.514 164.270 1.00 63.33 484 PRO B CA 1
ATOM 8416 C C . PRO B 1 484 ? 72.374 17.384 165.177 1.00 63.33 484 PRO B C 1
ATOM 8417 O O . PRO B 1 484 ? 72.076 17.408 166.372 1.00 63.33 484 PRO B O 1
ATOM 8421 N N . LEU B 1 485 ? 73.071 16.390 164.631 1.00 65.41 485 LEU B N 1
ATOM 8422 C CA . LEU B 1 485 ? 73.524 15.272 165.452 1.00 65.41 485 LEU B CA 1
ATOM 8423 C C . LEU B 1 485 ? 74.242 15.747 166.708 1.00 65.41 485 LEU B C 1
ATOM 8424 O O . LEU B 1 485 ? 74.230 15.062 167.740 1.00 65.41 485 LEU B O 1
ATOM 8429 N N . PHE B 1 486 ? 74.849 16.927 166.650 1.00 67.01 486 PHE B N 1
ATOM 8430 C CA . PHE B 1 486 ? 75.641 17.392 167.773 1.00 67.01 486 PHE B CA 1
ATOM 8431 C C . PHE B 1 486 ? 74.775 17.761 168.965 1.00 67.01 486 PHE B C 1
ATOM 8432 O O . PHE B 1 486 ? 75.232 17.653 170.105 1.00 67.01 486 PHE B O 1
ATOM 8440 N N . ASN B 1 487 ? 73.534 18.196 168.745 1.00 75.06 487 ASN B N 1
ATOM 8441 C CA . ASN B 1 487 ? 72.677 18.436 169.898 1.00 75.06 487 ASN B CA 1
ATOM 8442 C C . ASN B 1 487 ? 72.108 17.146 170.462 1.00 75.06 487 ASN B C 1
ATOM 8443 O O . ASN B 1 487 ? 71.761 17.103 171.647 1.00 75.06 487 ASN B O 1
ATOM 8448 N N . ILE B 1 488 ? 72.011 16.094 169.649 1.00 66.68 488 ILE B N 1
ATOM 8449 C CA . ILE B 1 488 ? 71.739 14.774 170.200 1.00 66.68 488 ILE B CA 1
ATOM 8450 C C . ILE B 1 488 ? 72.870 14.360 171.117 1.00 66.68 488 ILE B C 1
ATOM 8451 O O . ILE B 1 488 ? 72.644 13.870 172.228 1.00 66.68 488 ILE B O 1
ATOM 8456 N N . LEU B 1 489 ? 74.108 14.561 170.670 1.00 69.49 489 LEU B N 1
ATOM 8457 C CA . LEU B 1 489 ? 75.241 14.220 171.518 1.00 69.49 489 LEU B CA 1
ATOM 8458 C C . LEU B 1 489 ? 75.337 15.129 172.732 1.00 69.49 489 LEU B C 1
ATOM 8459 O O . LEU B 1 489 ? 75.845 14.711 173.776 1.00 69.49 489 LEU B O 1
ATOM 8464 N N . ASN B 1 490 ? 74.856 16.364 172.621 1.00 70.96 490 ASN B N 1
ATOM 8465 C CA . ASN B 1 490 ? 74.936 17.295 173.737 1.00 70.96 490 ASN B CA 1
ATOM 8466 C C . ASN B 1 490 ? 73.849 17.022 174.763 1.00 70.96 490 ASN B C 1
ATOM 8467 O O . ASN B 1 490 ? 74.108 17.048 175.970 1.00 70.96 490 ASN B O 1
ATOM 8472 N N . LYS B 1 491 ? 72.632 16.756 174.302 1.00 71.84 491 LYS B N 1
ATOM 8473 C CA . LYS B 1 491 ? 71.537 16.393 175.181 1.00 71.84 491 LYS B CA 1
ATOM 8474 C C . LYS B 1 491 ? 71.470 14.899 175.426 1.00 71.84 491 LYS B C 1
ATOM 8475 O O . LYS B 1 491 ? 70.442 14.400 175.893 1.00 71.84 491 LYS B O 1
ATOM 8481 N N . ARG B 1 492 ? 72.540 14.177 175.125 1.00 74.08 492 ARG B N 1
ATOM 8482 C CA . ARG B 1 492 ? 72.609 12.774 175.489 1.00 74.08 492 ARG B CA 1
ATOM 8483 C C . ARG B 1 492 ? 72.763 12.664 176.996 1.00 74.08 492 ARG B C 1
ATOM 8484 O O . ARG B 1 492 ? 73.465 13.462 177.621 1.00 74.08 492 ARG B O 1
ATOM 8492 N N . VAL B 1 493 ? 72.102 11.668 177.584 1.00 80.51 493 VAL B N 1
ATOM 8493 C CA . VAL B 1 493 ? 72.204 11.484 179.024 1.00 80.51 493 VAL B CA 1
ATOM 8494 C C . VAL B 1 493 ? 73.625 11.141 179.436 1.00 80.51 493 VAL B C 1
ATOM 8495 O O . VAL B 1 493 ? 74.003 11.350 180.593 1.00 80.51 493 VAL B O 1
ATOM 8499 N N . GLY B 1 494 ? 74.433 10.636 178.512 1.00 79.68 494 GLY B N 1
ATOM 8500 C CA . GLY B 1 494 ? 75.831 10.407 178.798 1.00 79.68 494 GLY B CA 1
ATOM 8501 C C . GLY B 1 494 ? 76.662 11.663 178.664 1.00 79.68 494 GLY B C 1
ATOM 8502 O O . GLY B 1 494 ? 76.232 12.746 179.069 1.00 79.68 494 GLY B O 1
ATOM 8503 N N . ASP B 1 495 ? 77.851 11.531 178.085 1.00 83.09 495 ASP B N 1
ATOM 8504 C CA . ASP B 1 495 ? 78.744 12.666 177.911 1.00 83.09 495 ASP B CA 1
ATOM 8505 C C . ASP B 1 495 ? 78.252 13.561 176.783 1.00 83.09 495 ASP B C 1
ATOM 8506 O O . ASP B 1 495 ? 77.996 13.093 175.669 1.00 83.09 495 ASP B O 1
ATOM 8511 N N . GLY B 1 496 ? 78.117 14.848 177.077 1.00 80.89 496 GLY B N 1
ATOM 8512 C CA . GLY B 1 496 ? 77.670 15.805 176.089 1.00 80.89 496 GLY B CA 1
ATOM 8513 C C . GLY B 1 496 ? 78.790 16.392 175.259 1.00 80.89 496 GLY B C 1
ATOM 8514 O O . GLY B 1 496 ? 79.386 17.405 175.638 1.00 80.89 496 GLY B O 1
ATOM 8515 N N . LEU B 1 497 ? 79.102 15.751 174.136 1.00 74.94 497 LEU B N 1
ATOM 8516 C CA . LEU B 1 497 ? 80.113 16.197 173.185 1.00 74.94 497 LEU B CA 1
ATOM 8517 C C . LEU B 1 497 ? 81.499 16.315 173.797 1.00 74.94 497 LEU B C 1
ATOM 8518 O O . LEU B 1 497 ? 82.404 16.862 173.161 1.00 74.94 497 LEU B O 1
ATOM 8523 N N . ALA B 1 498 ? 81.703 15.815 175.013 1.00 75.17 498 ALA B N 1
ATOM 8524 C CA . ALA B 1 498 ? 83.036 15.854 175.590 1.00 75.17 498 ALA B CA 1
ATOM 8525 C C . ALA B 1 498 ? 83.994 14.916 174.878 1.00 75.17 498 ALA B C 1
ATOM 8526 O O . ALA B 1 498 ? 85.203 14.996 175.110 1.00 75.17 498 ALA B O 1
ATOM 8528 N N . ASN B 1 499 ? 83.485 14.039 174.018 1.00 73.74 499 ASN B N 1
ATOM 8529 C CA . ASN B 1 499 ? 84.303 13.090 173.285 1.00 73.74 499 ASN B CA 1
ATOM 8530 C C . ASN B 1 499 ? 84.530 13.500 171.840 1.00 73.74 499 ASN B C 1
ATOM 8531 O O . ASN B 1 499 ? 85.344 12.876 171.155 1.00 73.74 499 ASN B O 1
ATOM 8536 N N . VAL B 1 500 ? 83.838 14.524 171.365 1.00 72.49 500 VAL B N 1
ATOM 8537 C CA . VAL B 1 500 ? 83.977 15.014 170.002 1.00 72.49 500 VAL B CA 1
ATOM 8538 C C . VAL B 1 500 ? 84.808 16.283 170.048 1.00 72.49 500 VAL B C 1
ATOM 8539 O O . VAL B 1 500 ? 84.575 17.154 170.894 1.00 72.49 500 VAL B O 1
ATOM 8543 N N . ASP B 1 501 ? 85.783 16.392 169.154 1.00 76.63 501 ASP B N 1
ATOM 8544 C CA . ASP B 1 501 ? 86.635 17.571 169.143 1.00 76.63 501 ASP B CA 1
ATOM 8545 C C . ASP B 1 501 ? 87.073 17.861 167.717 1.00 76.63 501 ASP B C 1
ATOM 8546 O O . ASP B 1 501 ? 86.780 17.107 166.789 1.00 76.63 501 ASP B O 1
ATOM 8551 N N . PHE B 1 502 ? 87.777 18.970 167.551 1.00 77.64 502 PHE B N 1
ATOM 8552 C CA . PHE B 1 502 ? 88.213 19.433 166.247 1.00 77.64 502 PHE B CA 1
ATOM 8553 C C . PHE B 1 502 ? 89.686 19.124 166.025 1.00 77.64 502 PHE B C 1
ATOM 8554 O O . PHE B 1 502 ? 90.437 18.834 166.957 1.00 77.64 502 PHE B O 1
ATOM 8562 N N . ARG B 1 503 ? 90.092 19.199 164.763 1.00 82.92 503 ARG B N 1
ATOM 8563 C CA . ARG B 1 503 ? 91.492 19.245 164.361 1.00 82.92 503 ARG B CA 1
ATOM 8564 C C . ARG B 1 503 ? 91.675 20.600 163.699 1.00 82.92 503 ARG B C 1
ATOM 8565 O O . ARG B 1 503 ? 91.567 20.730 162.479 1.00 82.92 503 ARG B O 1
ATOM 8573 N N . LEU B 1 504 ? 91.939 21.612 164.511 1.00 81.77 504 LEU B N 1
ATOM 8574 C CA . LEU B 1 504 ? 92.107 22.955 163.992 1.00 81.77 504 LEU B CA 1
ATOM 8575 C C . LEU B 1 504 ? 93.449 23.111 163.305 1.00 81.77 504 LEU B C 1
ATOM 8576 O O . LEU B 1 504 ? 94.455 22.528 163.719 1.00 81.77 504 LEU B O 1
ATOM 8581 N N . ARG B 1 505 ? 93.447 23.893 162.247 1.00 82.56 505 ARG B N 1
ATOM 8582 C CA . ARG B 1 505 ? 94.591 24.127 161.393 1.00 82.56 505 ARG B CA 1
ATOM 8583 C C . ARG B 1 505 ? 94.772 25.637 161.329 1.00 82.56 505 ARG B C 1
ATOM 8584 O O . ARG B 1 505 ? 94.021 26.363 161.989 1.00 82.56 505 ARG B O 1
ATOM 8592 N N . PRO B 1 506 ? 95.740 26.163 160.577 1.00 84.34 506 PRO B N 1
ATOM 8593 C CA . PRO B 1 506 ? 95.743 27.614 160.362 1.00 84.34 506 PRO B CA 1
ATOM 8594 C C . PRO B 1 506 ? 94.474 28.116 159.703 1.00 84.34 506 PRO B C 1
ATOM 8595 O O . PRO B 1 506 ? 94.012 29.217 160.022 1.00 84.34 506 PRO B O 1
ATOM 8599 N N . PHE B 1 507 ? 93.883 27.335 158.803 1.00 81.87 507 PHE B N 1
ATOM 8600 C CA . PHE B 1 507 ? 92.922 27.906 157.873 1.00 81.87 507 PHE B CA 1
ATOM 8601 C C . PHE B 1 507 ? 91.489 27.874 158.376 1.00 81.87 507 PHE B C 1
ATOM 8602 O O . PHE B 1 507 ? 90.718 28.780 158.048 1.00 81.87 507 PHE B O 1
ATOM 8610 N N . ASN B 1 508 ? 91.095 26.871 159.153 1.00 84.59 508 ASN B N 1
ATOM 8611 C CA . ASN B 1 508 ? 89.706 26.804 159.603 1.00 84.59 508 ASN B CA 1
ATOM 8612 C C . ASN B 1 508 ? 89.504 27.843 160.696 1.00 84.59 508 ASN B C 1
ATOM 8613 O O . ASN B 1 508 ? 89.887 27.641 161.849 1.00 84.59 508 ASN B O 1
ATOM 8618 N N . GLU B 1 509 ? 88.898 28.965 160.331 1.00 80.95 509 GLU B N 1
ATOM 8619 C CA . GLU B 1 509 ? 88.637 30.048 161.263 1.00 80.95 509 GLU B CA 1
ATOM 8620 C C . GLU B 1 509 ? 87.176 30.028 161.684 1.00 80.95 509 GLU B C 1
ATOM 8621 O O . GLU B 1 509 ? 86.291 29.673 160.904 1.00 80.95 509 GLU B O 1
ATOM 8627 N N . TRP B 1 510 ? 86.933 30.409 162.931 1.00 74.84 510 TRP B N 1
ATOM 8628 C CA . TRP B 1 510 ? 85.611 30.308 163.525 1.00 74.84 510 TRP B CA 1
ATOM 8629 C C . TRP B 1 510 ? 84.935 31.666 163.539 1.00 74.84 510 TRP B C 1
ATOM 8630 O O . TRP B 1 510 ? 85.525 32.655 163.981 1.00 74.84 510 TRP B O 1
ATOM 8641 N N . LEU B 1 511 ? 83.698 31.704 163.066 1.00 69.12 511 LEU B N 1
ATOM 8642 C CA . LEU B 1 511 ? 82.871 32.898 163.094 1.00 69.12 511 LEU B CA 1
ATOM 8643 C C . LEU B 1 511 ? 81.746 32.692 164.095 1.00 69.12 511 LEU B C 1
ATOM 8644 O O . LEU B 1 511 ? 81.012 31.706 164.006 1.00 69.12 511 LEU B O 1
ATOM 8649 N N . LEU B 1 512 ? 81.622 33.615 165.047 1.00 68.23 512 LEU B N 1
ATOM 8650 C CA . LEU B 1 512 ? 80.642 33.518 166.127 1.00 68.23 512 LEU B CA 1
ATOM 8651 C C . LEU B 1 512 ? 80.882 32.293 166.997 1.00 68.23 512 LEU B C 1
ATOM 8652 O O . LEU B 1 512 ? 79.943 31.712 167.539 1.00 68.23 512 LEU B O 1
ATOM 8657 N N . GLU B 1 513 ? 82.149 31.917 167.156 1.00 75.68 513 GLU B N 1
ATOM 8658 C CA . GLU B 1 513 ? 82.540 30.740 167.920 1.00 75.68 513 GLU B CA 1
ATOM 8659 C C . GLU B 1 513 ? 81.951 30.739 169.322 1.00 75.68 513 GLU B C 1
ATOM 8660 O O . GLU B 1 513 ? 81.509 31.775 169.825 1.00 75.68 513 GLU B O 1
ATOM 8666 N N . GLY B 1 514 ? 81.951 29.577 169.959 1.00 80.86 514 GLY B N 1
ATOM 8667 C CA . GLY B 1 514 ? 81.176 29.358 171.159 1.00 80.86 514 GLY B CA 1
ATOM 8668 C C . GLY B 1 514 ? 81.567 30.157 172.381 1.00 80.86 514 GLY B C 1
ATOM 8669 O O . GLY B 1 514 ? 80.769 30.953 172.876 1.00 80.86 514 GLY B O 1
ATOM 8670 N N . GLN B 1 515 ? 82.783 29.963 172.885 1.00 83.45 515 GLN B N 1
ATOM 8671 C CA . GLN B 1 515 ? 83.197 30.564 174.150 1.00 83.45 515 GLN B CA 1
ATOM 8672 C C . GLN B 1 515 ? 84.602 31.126 174.008 1.00 83.45 515 GLN B C 1
ATOM 8673 O O . GLN B 1 515 ? 85.588 30.374 174.056 1.00 83.45 515 GLN B O 1
ATOM 8679 N N . PRO B 1 516 ? 84.736 32.436 173.817 1.00 82.72 516 PRO B N 1
ATOM 8680 C CA . PRO B 1 516 ? 86.076 33.010 173.671 1.00 82.72 516 PRO B CA 1
ATOM 8681 C C . PRO B 1 516 ? 86.870 32.987 174.958 1.00 82.72 516 PRO B C 1
ATOM 8682 O O . PRO B 1 516 ? 88.102 32.905 174.910 1.00 82.72 516 PRO B O 1
ATOM 8686 N N . SER B 1 517 ? 86.200 33.051 176.107 1.00 91.13 517 SER B N 1
ATOM 8687 C CA . SER B 1 517 ? 86.901 33.146 177.379 1.00 91.13 517 SER B CA 1
ATOM 8688 C C . SER B 1 517 ? 87.801 31.951 177.641 1.00 91.13 517 SER B C 1
ATOM 8689 O O . SER B 1 517 ? 88.728 32.054 178.450 1.00 91.13 517 SER B O 1
ATOM 8692 N N . ARG B 1 518 ? 87.552 30.819 176.985 1.00 93.49 518 ARG B N 1
ATOM 8693 C CA . ARG B 1 518 ? 88.413 29.659 177.182 1.00 93.49 518 ARG B CA 1
ATOM 8694 C C . ARG B 1 518 ? 89.765 29.845 176.508 1.00 93.49 518 ARG B C 1
ATOM 8695 O O . ARG B 1 518 ? 90.795 29.419 177.042 1.00 93.49 518 ARG B O 1
ATOM 8703 N N . ARG B 1 519 ? 89.785 30.479 175.338 1.00 86.18 519 ARG B N 1
ATOM 8704 C CA . ARG B 1 519 ? 90.994 30.609 174.536 1.00 86.18 519 ARG B CA 1
ATOM 8705 C C . ARG B 1 519 ? 91.605 32.005 174.605 1.00 86.18 519 ARG B C 1
ATOM 8706 O O . ARG B 1 519 ? 92.237 32.451 173.642 1.00 86.18 519 ARG B O 1
ATOM 8714 N N . ASP B 1 541 ? 90.573 20.658 173.615 1.00 89.01 541 ASP B N 1
ATOM 8715 C CA . ASP B 1 541 ? 90.050 20.988 172.299 1.00 89.01 541 ASP B CA 1
ATOM 8716 C C . ASP B 1 541 ? 88.660 20.414 172.064 1.00 89.01 541 ASP B C 1
ATOM 8717 O O . ASP B 1 541 ? 88.150 20.497 170.944 1.00 89.01 541 ASP B O 1
ATOM 8722 N N . THR B 1 542 ? 88.042 19.837 173.090 1.00 82.45 542 THR B N 1
ATOM 8723 C CA . THR B 1 542 ? 86.755 19.179 172.925 1.00 82.45 542 THR B CA 1
ATOM 8724 C C . THR B 1 542 ? 85.707 20.149 172.395 1.00 82.45 542 THR B C 1
ATOM 8725 O O . THR B 1 542 ? 85.752 21.352 172.657 1.00 82.45 542 THR B O 1
ATOM 8729 N N . LEU B 1 543 ? 84.762 19.610 171.621 1.00 75.97 543 LEU B N 1
ATOM 8730 C CA . LEU B 1 543 ? 83.852 20.463 170.866 1.00 75.97 543 LEU B CA 1
ATOM 8731 C C . LEU B 1 543 ? 82.919 21.251 171.767 1.00 75.97 543 LEU B C 1
ATOM 8732 O O . LEU B 1 543 ? 82.576 22.391 171.443 1.00 75.97 543 LEU B O 1
ATOM 8737 N N . ASP B 1 544 ? 82.500 20.680 172.896 1.00 79.28 544 ASP B N 1
ATOM 8738 C CA . ASP B 1 544 ? 81.533 21.379 173.730 1.00 79.28 544 ASP B CA 1
ATOM 8739 C C . ASP B 1 544 ? 82.064 22.701 174.253 1.00 79.28 544 ASP B C 1
ATOM 8740 O O . ASP B 1 544 ? 81.296 23.466 174.843 1.00 79.28 544 ASP B O 1
ATOM 8745 N N . GLU B 1 545 ? 83.350 22.987 174.064 1.00 82.93 545 GLU B N 1
ATOM 8746 C CA . GLU B 1 545 ? 83.844 24.329 174.328 1.00 82.93 545 GLU B CA 1
ATOM 8747 C C . GLU B 1 545 ? 83.530 25.273 173.182 1.00 82.93 545 GLU B C 1
ATOM 8748 O O . GLU B 1 545 ? 83.263 26.456 173.412 1.00 82.93 545 GLU B O 1
ATOM 8754 N N . TYR B 1 546 ? 83.534 24.769 171.953 1.00 80.06 546 TYR B N 1
ATOM 8755 C CA . TYR B 1 546 ? 83.296 25.601 170.785 1.00 80.06 546 TYR B CA 1
ATOM 8756 C C . TYR B 1 546 ? 81.820 25.849 170.539 1.00 80.06 546 TYR B C 1
ATOM 8757 O O . TYR B 1 546 ? 81.479 26.575 169.602 1.00 80.06 546 TYR B O 1
ATOM 8766 N N . ILE B 1 547 ? 80.941 25.263 171.342 1.00 79.90 547 ILE B N 1
ATOM 8767 C CA . ILE B 1 547 ? 79.545 25.669 171.332 1.00 79.90 547 ILE B CA 1
ATOM 8768 C C . ILE B 1 547 ? 79.390 26.710 172.425 1.00 79.90 547 ILE B C 1
ATOM 8769 O O . ILE B 1 547 ? 80.346 27.016 173.146 1.00 79.90 547 ILE B O 1
ATOM 8774 N N . TRP B 1 548 ? 78.189 27.258 172.558 1.00 79.82 548 TRP B N 1
ATOM 8775 C CA . TRP B 1 548 ? 77.955 28.421 173.391 1.00 79.82 548 TRP B CA 1
ATOM 8776 C C . TRP B 1 548 ? 77.063 28.140 174.582 1.00 79.82 548 TRP B C 1
ATOM 8777 O O . TRP B 1 548 ? 76.992 28.972 175.490 1.00 79.82 548 TRP B O 1
ATOM 8788 N N . GLY B 1 549 ? 76.385 27.002 174.601 1.00 80.71 549 GLY B N 1
ATOM 8789 C CA . GLY B 1 549 ? 75.614 26.603 175.756 1.00 80.71 549 GLY B CA 1
ATOM 8790 C C . GLY B 1 549 ? 74.416 27.497 175.947 1.00 80.71 549 GLY B C 1
ATOM 8791 O O . GLY B 1 549 ? 74.168 28.003 177.044 1.00 80.71 549 GLY B O 1
ATOM 8792 N N . SER B 1 550 ? 73.668 27.699 174.870 1.00 79.44 550 SER B N 1
ATOM 8793 C CA . SER B 1 550 ? 72.424 28.442 174.950 1.00 79.44 550 SER B CA 1
ATOM 8794 C C . SER B 1 550 ? 71.463 27.692 175.850 1.00 79.44 550 SER B C 1
ATOM 8795 O O . SER B 1 550 ? 70.935 26.645 175.466 1.00 79.44 550 SER B O 1
ATOM 8798 N N . THR B 1 551 ? 71.226 28.211 177.047 1.00 79.28 551 THR B N 1
ATOM 8799 C CA . THR B 1 551 ? 70.409 27.474 177.991 1.00 79.28 551 THR B CA 1
ATOM 8800 C C . THR B 1 551 ? 68.934 27.618 177.677 1.00 79.28 551 THR B C 1
ATOM 8801 O O . THR B 1 551 ? 68.105 26.978 178.328 1.00 79.28 551 THR B O 1
ATOM 8805 N N . SER B 1 552 ? 68.604 28.440 176.694 1.00 75.24 552 SER B N 1
ATOM 8806 C CA . SER B 1 552 ? 67.283 28.516 176.106 1.00 75.24 552 SER B CA 1
ATOM 8807 C C . SER B 1 552 ? 67.403 28.020 174.679 1.00 75.24 552 SER B C 1
ATOM 8808 O O . SER B 1 552 ? 68.426 28.239 174.027 1.00 75.24 552 SER B O 1
ATOM 8811 N N . CYS B 1 553 ? 66.364 27.358 174.189 1.00 71.69 553 CYS B N 1
ATOM 8812 C CA . CYS B 1 553 ? 66.372 26.848 172.824 1.00 71.69 553 CYS B CA 1
ATOM 8813 C C . CYS B 1 553 ? 67.635 26.039 172.545 1.00 71.69 553 CYS B C 1
ATOM 8814 O O . CYS B 1 553 ? 68.558 26.501 171.873 1.00 71.69 553 CYS B O 1
ATOM 8817 N N . ASP B 1 554 ? 67.688 24.840 173.126 1.00 72.77 554 ASP B N 1
ATOM 8818 C CA . ASP B 1 554 ? 68.855 23.969 173.023 1.00 72.77 554 ASP B CA 1
ATOM 8819 C C . ASP B 1 554 ? 69.345 23.914 171.582 1.00 72.77 554 ASP B C 1
ATOM 8820 O O . ASP B 1 554 ? 70.548 23.807 171.334 1.00 72.77 554 ASP B O 1
ATOM 8825 N N . LEU B 1 555 ? 68.410 23.968 170.635 1.00 67.66 555 LEU B N 1
ATOM 8826 C CA . LEU B 1 555 ? 68.744 23.934 169.219 1.00 67.66 555 LEU B CA 1
ATOM 8827 C C . LEU B 1 555 ? 69.788 24.986 168.871 1.00 67.66 555 LEU B C 1
ATOM 8828 O O . LEU B 1 555 ? 69.698 26.142 169.287 1.00 67.66 555 LEU B O 1
ATOM 8833 N N . PHE B 1 556 ? 70.790 24.552 168.125 1.00 64.93 556 PHE B N 1
ATOM 8834 C CA . PHE B 1 556 ? 71.867 25.390 167.619 1.00 64.93 556 PHE B CA 1
ATOM 8835 C C . PHE B 1 556 ? 71.380 26.604 166.841 1.00 64.93 556 PHE B C 1
ATOM 8836 O O . PHE B 1 556 ? 70.611 26.480 165.886 1.00 64.93 556 PHE B O 1
ATOM 8844 N N . HIS B 1 557 ? 71.824 27.773 167.272 1.00 63.68 557 HIS B N 1
ATOM 8845 C CA . HIS B 1 557 ? 71.449 29.028 166.633 1.00 63.68 557 HIS B CA 1
ATOM 8846 C C . HIS B 1 557 ? 72.033 29.103 165.227 1.00 63.68 557 HIS B C 1
ATOM 8847 O O . HIS B 1 557 ? 73.243 28.920 165.058 1.00 63.68 557 HIS B O 1
ATOM 8854 N N . PRO B 1 558 ? 71.217 29.347 164.202 1.00 61.10 558 PRO B N 1
ATOM 8855 C CA . PRO B 1 558 ? 71.751 29.482 162.844 1.00 61.10 558 PRO B CA 1
ATOM 8856 C C . PRO B 1 558 ? 72.860 30.515 162.807 1.00 61.10 558 PRO B C 1
ATOM 8857 O O . PRO B 1 558 ? 72.767 31.570 163.434 1.00 61.10 558 PRO B O 1
ATOM 8861 N N . ALA B 1 559 ? 73.924 30.192 162.083 1.00 63.88 559 ALA B N 1
ATOM 8862 C CA . ALA B 1 559 ? 75.152 30.976 162.093 1.00 63.88 559 ALA B CA 1
ATOM 8863 C C . ALA B 1 559 ? 75.648 31.186 163.520 1.00 63.88 559 ALA B C 1
ATOM 8864 O O . ALA B 1 559 ? 75.675 32.296 164.042 1.00 63.88 559 ALA B O 1
ATOM 8866 N N . GLU B 1 560 ? 76.034 30.082 164.146 1.00 68.68 560 GLU B N 1
ATOM 8867 C CA . GLU B 1 560 ? 76.836 30.186 165.350 1.00 68.68 560 GLU B CA 1
ATOM 8868 C C . GLU B 1 560 ? 78.246 29.657 165.156 1.00 68.68 560 GLU B C 1
ATOM 8869 O O . GLU B 1 560 ? 79.207 30.370 165.437 1.00 68.68 560 GLU B O 1
ATOM 8875 N N . LEU B 1 561 ? 78.414 28.433 164.675 1.00 67.45 561 LEU B N 1
ATOM 8876 C CA . LEU B 1 561 ? 79.744 27.928 164.370 1.00 67.45 561 LEU B CA 1
ATOM 8877 C C . LEU B 1 561 ? 79.923 27.821 162.860 1.00 67.45 561 LEU B C 1
ATOM 8878 O O . LEU B 1 561 ? 80.105 26.738 162.306 1.00 67.45 561 LEU B O 1
ATOM 8883 N N . THR B 1 562 ? 79.882 28.968 162.192 1.00 66.39 562 THR B N 1
ATOM 8884 C CA . THR B 1 562 ? 80.073 28.983 160.753 1.00 66.39 562 THR B CA 1
ATOM 8885 C C . THR B 1 562 ? 81.553 28.912 160.406 1.00 66.39 562 THR B C 1
ATOM 8886 O O . THR B 1 562 ? 82.422 29.323 161.176 1.00 66.39 562 THR B O 1
ATOM 8890 N N . SER B 1 563 ? 81.827 28.393 159.214 1.00 68.37 563 SER B N 1
ATOM 8891 C CA . SER B 1 563 ? 83.171 28.382 158.660 1.00 68.37 563 SER B CA 1
ATOM 8892 C C . SER B 1 563 ? 83.101 28.023 157.187 1.00 68.37 563 SER B C 1
ATOM 8893 O O . SER B 1 563 ? 82.496 27.014 156.820 1.00 68.37 563 SER B O 1
ATOM 8896 N N . TYR B 1 564 ? 83.726 28.823 156.338 1.00 66.81 564 TYR B N 1
ATOM 8897 C CA . TYR B 1 564 ? 83.637 28.594 154.906 1.00 66.81 564 TYR B CA 1
ATOM 8898 C C . TYR B 1 564 ? 84.580 27.509 154.418 1.00 66.81 564 TYR B C 1
ATOM 8899 O O . TYR B 1 564 ? 84.619 27.241 153.214 1.00 66.81 564 TYR B O 1
ATOM 8908 N N . THR B 1 565 ? 85.334 26.884 155.307 1.00 72.79 565 THR B N 1
ATOM 8909 C CA . THR B 1 565 ? 86.246 25.821 154.931 1.00 72.79 565 THR B CA 1
ATOM 8910 C C . THR B 1 565 ? 85.709 24.495 155.438 1.00 72.79 565 THR B C 1
ATOM 8911 O O . THR B 1 565 ? 84.719 24.434 156.167 1.00 72.79 565 THR B O 1
ATOM 8915 N N . ALA B 1 566 ? 86.381 23.425 155.044 1.00 74.58 566 ALA B N 1
ATOM 8916 C CA . ALA B 1 566 ? 86.093 22.142 155.648 1.00 74.58 566 ALA B CA 1
ATOM 8917 C C . ALA B 1 566 ? 86.739 22.078 157.024 1.00 74.58 566 ALA B C 1
ATOM 8918 O O . ALA B 1 566 ? 87.614 22.876 157.363 1.00 74.58 566 ALA B O 1
ATOM 8920 N N . VAL B 1 567 ? 86.290 21.123 157.826 1.00 73.24 567 VAL B N 1
ATOM 8921 C CA . VAL B 1 567 ? 86.819 20.939 159.169 1.00 73.24 567 VAL B CA 1
ATOM 8922 C C . VAL B 1 567 ? 86.942 19.452 159.439 1.00 73.24 567 VAL B C 1
ATOM 8923 O O . VAL B 1 567 ? 86.023 18.683 159.142 1.00 73.24 567 VAL B O 1
ATOM 8927 N N . CYS B 1 568 ? 88.079 19.046 159.990 1.00 76.88 568 CYS B N 1
ATOM 8928 C CA . CYS B 1 568 ? 88.276 17.676 160.427 1.00 76.88 568 CYS B CA 1
ATOM 8929 C C . CYS B 1 568 ? 87.876 17.577 161.889 1.00 76.88 568 CYS B C 1
ATOM 8930 O O . CYS B 1 568 ? 88.245 18.430 162.699 1.00 76.88 568 CYS B O 1
ATOM 8933 N N . VAL B 1 569 ? 87.120 16.540 162.221 1.00 73.09 569 VAL B N 1
ATOM 8934 C CA . VAL B 1 569 ? 86.547 16.374 163.547 1.00 73.09 569 VAL B CA 1
ATOM 8935 C C . VAL B 1 569 ? 86.770 14.941 163.989 1.00 73.09 569 VAL B C 1
ATOM 8936 O O . VAL B 1 569 ? 86.483 14.007 163.237 1.00 73.09 569 VAL B O 1
ATOM 8940 N N . ARG B 1 570 ? 87.281 14.764 165.198 1.00 73.11 570 ARG B N 1
ATOM 8941 C CA . ARG B 1 570 ? 87.524 13.440 165.745 1.00 73.11 570 ARG B CA 1
ATOM 8942 C C . ARG B 1 570 ? 86.448 13.076 166.751 1.00 73.11 570 ARG B C 1
ATOM 8943 O O . ARG B 1 570 ? 86.104 13.880 167.625 1.00 73.11 570 ARG B O 1
ATOM 8951 N N . PHE B 1 571 ? 85.933 11.858 166.626 1.00 70.45 571 PHE B N 1
ATOM 8952 C CA . PHE B 1 571 ? 85.081 11.247 167.630 1.00 70.45 571 PHE B CA 1
ATOM 8953 C C . PHE B 1 571 ? 85.919 10.282 168.450 1.00 70.45 571 PHE B C 1
ATOM 8954 O O . PHE B 1 571 ? 86.600 9.414 167.891 1.00 70.45 571 PHE B O 1
ATOM 8962 N N . ARG B 1 572 ? 85.881 10.448 169.765 1.00 73.43 572 ARG B N 1
ATOM 8963 C CA . ARG B 1 572 ? 86.653 9.616 170.681 1.00 73.43 572 ARG B CA 1
ATOM 8964 C C . ARG B 1 572 ? 85.797 8.422 171.065 1.00 73.43 572 ARG B C 1
ATOM 8965 O O . ARG B 1 572 ? 84.929 8.522 171.932 1.00 73.43 572 ARG B O 1
ATOM 8973 N N . ASN B 1 573 ? 86.035 7.288 170.413 1.00 74.41 573 ASN B N 1
ATOM 8974 C CA . ASN B 1 573 ? 85.233 6.103 170.689 1.00 74.41 573 ASN B CA 1
ATOM 8975 C C . ASN B 1 573 ? 85.628 5.447 172.009 1.00 74.41 573 ASN B C 1
ATOM 8976 O O . ASN B 1 573 ? 84.772 5.193 172.862 1.00 74.41 573 ASN B O 1
ATOM 8981 N N . TYR B 1 574 ? 86.913 5.176 172.201 1.00 78.24 574 TYR B N 1
ATOM 8982 C CA . TYR B 1 574 ? 87.373 4.435 173.363 1.00 78.24 574 TYR B CA 1
ATOM 8983 C C . TYR B 1 574 ? 88.117 5.347 174.325 1.00 78.24 574 TYR B C 1
ATOM 8984 O O . TYR B 1 574 ? 88.562 6.438 173.967 1.00 78.24 574 TYR B O 1
ATOM 8993 N N . LEU B 1 575 ? 88.257 4.873 175.558 1.00 89.06 575 LEU B N 1
ATOM 8994 C CA . LEU B 1 575 ? 89.153 5.506 176.508 1.00 89.06 575 LEU B CA 1
ATOM 8995 C C . LEU B 1 575 ? 90.595 5.147 176.174 1.00 89.06 575 LEU B C 1
ATOM 8996 O O . LEU B 1 575 ? 90.885 4.471 175.185 1.00 89.06 575 LEU B O 1
ATOM 9001 N N . SER B 1 576 ? 91.510 5.619 177.014 1.00 104.02 576 SER B N 1
ATOM 9002 C CA . SER B 1 576 ? 92.930 5.406 176.787 1.00 104.02 576 SER B CA 1
ATOM 9003 C C . SER B 1 576 ? 93.245 3.922 176.681 1.00 104.02 576 SER B C 1
ATOM 9004 O O . SER B 1 576 ? 92.844 3.124 177.533 1.00 104.02 576 SER B O 1
ATOM 9007 N N . GLY B 1 577 ? 93.958 3.559 175.623 1.00 115.13 577 GLY B N 1
ATOM 9008 C CA . GLY B 1 577 ? 94.495 2.226 175.491 1.00 115.13 577 GLY B CA 1
ATOM 9009 C C . GLY B 1 577 ? 95.783 2.069 176.273 1.00 115.13 577 GLY B C 1
ATOM 9010 O O . GLY B 1 577 ? 96.243 2.974 176.969 1.00 115.13 577 GLY B O 1
ATOM 9011 N N . ALA B 1 578 ? 96.354 0.870 176.178 1.00 119.89 578 ALA B N 1
ATOM 9012 C CA . ALA B 1 578 ? 97.561 0.474 176.897 1.00 119.89 578 ALA B CA 1
ATOM 9013 C C . ALA B 1 578 ? 97.386 0.532 178.407 1.00 119.89 578 ALA B C 1
ATOM 9014 O O . ALA B 1 578 ? 98.365 0.377 179.146 1.00 119.89 578 ALA B O 1
ATOM 9016 N N . ASP B 1 579 ? 96.167 0.751 178.884 1.00 116.55 579 ASP B N 1
ATOM 9017 C CA . ASP B 1 579 ? 95.865 0.744 180.301 1.00 116.55 579 ASP B CA 1
ATOM 9018 C C . ASP B 1 579 ? 95.214 -0.581 180.670 1.00 116.55 579 ASP B C 1
ATOM 9019 O O . ASP B 1 579 ? 95.052 -1.480 179.842 1.00 116.55 579 ASP B O 1
ATOM 9024 N N . GLY B 1 580 ? 94.828 -0.700 181.937 1.00 115.69 580 GLY B N 1
ATOM 9025 C CA . GLY B 1 580 ? 94.104 -1.880 182.357 1.00 115.69 580 GLY B CA 1
ATOM 9026 C C . GLY B 1 580 ? 92.732 -2.019 181.739 1.00 115.69 580 GLY B C 1
ATOM 9027 O O . GLY B 1 580 ? 92.143 -3.102 181.827 1.00 115.69 580 GLY B O 1
ATOM 9028 N N . ASP B 1 581 ? 92.215 -0.965 181.110 1.00 111.74 581 ASP B N 1
ATOM 9029 C CA . ASP B 1 581 ? 90.894 -1.002 180.507 1.00 111.74 581 ASP B CA 1
ATOM 9030 C C . ASP B 1 581 ? 90.901 -0.247 179.189 1.00 111.74 581 ASP B C 1
ATOM 9031 O O . ASP B 1 581 ? 91.671 0.697 178.994 1.00 111.74 581 ASP B O 1
ATOM 9036 N N . VAL B 1 582 ? 90.029 -0.682 178.285 1.00 101.98 582 VAL B N 1
ATOM 9037 C CA . VAL B 1 582 ? 89.744 0.027 177.040 1.00 101.98 582 VAL B CA 1
ATOM 9038 C C . VAL B 1 582 ? 88.223 0.064 176.934 1.00 101.98 582 VAL B C 1
ATOM 9039 O O . VAL B 1 582 ? 87.607 -0.809 176.317 1.00 101.98 582 VAL B O 1
ATOM 9043 N N . ARG B 1 583 ? 87.605 1.073 177.536 1.00 92.83 583 ARG B N 1
ATOM 9044 C CA . ARG B 1 583 ? 86.154 1.128 177.587 1.00 92.83 583 ARG B CA 1
ATOM 9045 C C . ARG B 1 583 ? 85.610 1.800 176.337 1.00 92.83 583 ARG B C 1
ATOM 9046 O O . ARG B 1 583 ? 86.239 2.689 175.760 1.00 92.83 583 ARG B O 1
ATOM 9054 N N . ILE B 1 584 ? 84.441 1.346 175.910 1.00 84.17 584 ILE B N 1
ATOM 9055 C CA . ILE B 1 584 ? 83.738 1.940 174.793 1.00 84.17 584 ILE B CA 1
ATOM 9056 C C . ILE B 1 584 ? 82.708 2.918 175.341 1.00 84.17 584 ILE B C 1
ATOM 9057 O O . ILE B 1 584 ? 82.249 2.807 176.480 1.00 84.17 584 ILE B O 1
ATOM 9062 N N . LEU B 1 585 ? 82.339 3.898 174.526 1.00 80.33 585 LEU B N 1
ATOM 9063 C CA . LEU B 1 585 ? 81.343 4.883 174.902 1.00 80.33 585 LEU B CA 1
ATOM 9064 C C . LEU B 1 585 ? 80.161 4.806 173.948 1.00 80.33 585 LEU B C 1
ATOM 9065 O O . LEU B 1 585 ? 80.177 4.072 172.959 1.00 80.33 585 LEU B O 1
ATOM 9070 N N . ASN B 1 586 ? 79.125 5.580 174.254 1.00 79.31 586 ASN B N 1
ATOM 9071 C CA . ASN B 1 586 ? 77.949 5.678 173.401 1.00 79.31 586 ASN B CA 1
ATOM 9072 C C . ASN B 1 586 ? 78.171 6.546 172.168 1.00 79.31 586 ASN B C 1
ATOM 9073 O O . ASN B 1 586 ? 77.196 6.875 171.486 1.00 79.31 586 ASN B O 1
ATOM 9078 N N . THR B 1 587 ? 79.406 6.948 171.893 1.00 74.97 587 THR B N 1
ATOM 9079 C CA . THR B 1 587 ? 79.697 7.761 170.724 1.00 74.97 587 THR B CA 1
ATOM 9080 C C . THR B 1 587 ? 79.203 7.067 169.457 1.00 74.97 587 THR B C 1
ATOM 9081 O O . THR B 1 587 ? 79.521 5.893 169.235 1.00 74.97 587 THR B O 1
ATOM 9085 N N . PRO B 1 588 ? 78.439 7.753 168.612 1.00 71.36 588 PRO B N 1
ATOM 9086 C CA . PRO B 1 588 ? 77.767 7.087 167.491 1.00 71.36 588 PRO B CA 1
ATOM 9087 C C . PRO B 1 588 ? 78.739 6.502 166.483 1.00 71.36 588 PRO B C 1
ATOM 9088 O O . PRO B 1 588 ? 79.888 6.932 166.375 1.00 71.36 588 PRO B O 1
ATOM 9092 N N . THR B 1 589 ? 78.271 5.489 165.761 1.00 72.23 589 THR B N 1
ATOM 9093 C CA . THR B 1 589 ? 79.080 4.845 164.741 1.00 72.23 589 THR B CA 1
ATOM 9094 C C . THR B 1 589 ? 78.868 5.539 163.399 1.00 72.23 589 THR B C 1
ATOM 9095 O O . THR B 1 589 ? 77.925 6.308 163.216 1.00 72.23 589 THR B O 1
ATOM 9099 N N . ARG B 1 590 ? 79.706 5.183 162.420 1.00 73.65 590 ARG B N 1
ATOM 9100 C CA . ARG B 1 590 ? 79.753 5.952 161.180 1.00 73.65 590 ARG B CA 1
ATOM 9101 C C . ARG B 1 590 ? 78.422 5.967 160.443 1.00 73.65 590 ARG B C 1
ATOM 9102 O O . ARG B 1 590 ? 78.155 6.912 159.690 1.00 73.65 590 ARG B O 1
ATOM 9110 N N . GLU B 1 591 ? 77.543 5.005 160.712 1.00 76.63 591 GLU B N 1
ATOM 9111 C CA . GLU B 1 591 ? 76.221 5.042 160.101 1.00 76.63 591 GLU B CA 1
ATOM 9112 C C . GLU B 1 591 ? 75.432 6.220 160.640 1.00 76.63 591 GLU B C 1
ATOM 9113 O O . GLU B 1 591 ? 74.876 7.013 159.874 1.00 76.63 591 GLU B O 1
ATOM 9119 N N . VAL B 1 592 ? 75.364 6.344 161.964 1.00 69.57 592 VAL B N 1
ATOM 9120 C CA . VAL B 1 592 ? 74.596 7.430 162.557 1.00 69.57 592 VAL B CA 1
ATOM 9121 C C . VAL B 1 592 ? 75.161 8.771 162.111 1.00 69.57 592 VAL B C 1
ATOM 9122 O O . VAL B 1 592 ? 74.418 9.668 161.698 1.00 69.57 592 VAL B O 1
ATOM 9126 N N . ILE B 1 593 ? 76.486 8.932 162.190 1.00 67.41 593 ILE B N 1
ATOM 9127 C CA . ILE B 1 593 ? 77.087 10.204 161.795 1.00 67.41 593 ILE B CA 1
ATOM 9128 C C . ILE B 1 593 ? 76.743 10.527 160.351 1.00 67.41 593 ILE B C 1
ATOM 9129 O O . ILE B 1 593 ? 76.466 11.680 160.007 1.00 67.41 593 ILE B O 1
ATOM 9134 N N . GLU B 1 594 ? 76.753 9.524 159.480 1.00 69.82 594 GLU B N 1
ATOM 9135 C CA . GLU B 1 594 ? 76.440 9.791 158.086 1.00 69.82 594 GLU B CA 1
ATOM 9136 C C . GLU B 1 594 ? 74.957 9.673 157.771 1.00 69.82 594 GLU B C 1
ATOM 9137 O O . GLU B 1 594 ? 74.514 10.210 156.751 1.00 69.82 594 GLU B O 1
ATOM 9143 N N . GLY B 1 595 ? 74.181 9.005 158.619 1.00 66.79 595 GLY B N 1
ATOM 9144 C CA . GLY B 1 595 ? 72.779 8.792 158.338 1.00 66.79 595 GLY B CA 1
ATOM 9145 C C . GLY B 1 595 ? 71.870 9.860 158.915 1.00 66.79 595 GLY B C 1
ATOM 9146 O O . GLY B 1 595 ? 72.212 10.544 159.869 1.00 66.79 595 GLY B O 1
ATOM 9147 N N . ASN B 1 596 ? 70.681 9.964 158.329 1.00 62.42 596 ASN B N 1
ATOM 9148 C CA . ASN B 1 596 ? 69.754 11.036 158.648 1.00 62.42 596 ASN B CA 1
ATOM 9149 C C . ASN B 1 596 ? 69.233 10.908 160.074 1.00 62.42 596 ASN B C 1
ATOM 9150 O O . ASN B 1 596 ? 69.265 9.840 160.684 1.00 62.42 596 ASN B O 1
ATOM 9155 N N . VAL B 1 597 ? 68.785 12.035 160.618 1.00 59.10 597 VAL B N 1
ATOM 9156 C CA . VAL B 1 597 ? 68.095 12.074 161.900 1.00 59.10 597 VAL B CA 1
ATOM 9157 C C . VAL B 1 597 ? 66.673 12.557 161.670 1.00 59.10 597 VAL B C 1
ATOM 9158 O O . VAL B 1 597 ? 66.428 13.402 160.804 1.00 59.10 597 VAL B O 1
ATOM 9162 N N . VAL B 1 598 ? 65.734 12.019 162.440 1.00 62.30 598 VAL B N 1
ATOM 9163 C CA . VAL B 1 598 ? 64.360 12.496 162.425 1.00 62.30 598 VAL B CA 1
ATOM 9164 C C . VAL B 1 598 ? 64.108 13.233 163.726 1.00 62.30 598 VAL B C 1
ATOM 9165 O O . VAL B 1 598 ? 64.706 12.938 164.765 1.00 62.30 598 VAL B O 1
ATOM 9169 N N . THR B 1 599 ? 63.210 14.202 163.657 1.00 64.10 599 THR B N 1
ATOM 9170 C CA . THR B 1 599 ? 62.895 15.068 164.775 1.00 64.10 599 THR B CA 1
ATOM 9171 C C . THR B 1 599 ? 61.392 15.127 164.955 1.00 64.10 599 THR B C 1
ATOM 9172 O O . THR B 1 599 ? 60.625 14.994 163.993 1.00 64.10 599 THR B O 1
ATOM 9176 N N . ARG B 1 600 ? 60.986 15.351 166.198 1.00 66.76 600 ARG B N 1
ATOM 9177 C CA . ARG B 1 600 ? 59.584 15.278 166.558 1.00 66.76 600 ARG B CA 1
ATOM 9178 C C . ARG B 1 600 ? 59.362 16.096 167.817 1.00 66.76 600 ARG B C 1
ATOM 9179 O O . ARG B 1 600 ? 60.231 16.161 168.689 1.00 66.76 600 ARG B O 1
ATOM 9187 N N . CYS B 1 601 ? 58.191 16.714 167.902 1.00 69.54 601 CYS B N 1
ATOM 9188 C CA . CYS B 1 601 ? 57.834 17.584 169.010 1.00 69.54 601 CYS B CA 1
ATOM 9189 C C . CYS B 1 601 ? 56.827 16.889 169.911 1.00 69.54 601 CYS B C 1
ATOM 9190 O O . CYS B 1 601 ? 55.951 16.164 169.432 1.00 69.54 601 CYS B O 1
ATOM 9193 N N . ASP B 1 602 ? 56.944 17.119 171.215 1.00 69.45 602 ASP B N 1
ATOM 9194 C CA . ASP B 1 602 ? 56.112 16.443 172.206 1.00 69.45 602 ASP B CA 1
ATOM 9195 C C . ASP B 1 602 ? 55.418 17.499 173.055 1.00 69.45 602 ASP B C 1
ATOM 9196 O O . ASP B 1 602 ? 55.808 17.760 174.192 1.00 69.45 602 ASP B O 1
ATOM 9201 N N . GLY B 1 603 ? 54.384 18.108 172.493 1.00 69.45 603 GLY B N 1
ATOM 9202 C CA . GLY B 1 603 ? 53.576 19.063 173.226 1.00 69.45 603 GLY B CA 1
ATOM 9203 C C . GLY B 1 603 ? 54.341 20.316 173.611 1.00 69.45 603 GLY B C 1
ATOM 9204 O O . GLY B 1 603 ? 55.528 20.476 173.345 1.00 69.45 603 GLY B O 1
ATOM 9205 N N . ILE B 1 604 ? 53.615 21.233 174.245 1.00 65.85 604 ILE B N 1
ATOM 9206 C CA . ILE B 1 604 ? 54.191 22.480 174.732 1.00 65.85 604 ILE B CA 1
ATOM 9207 C C . ILE B 1 604 ? 53.645 22.801 176.114 1.00 65.85 604 ILE B C 1
ATOM 9208 O O . ILE B 1 604 ? 52.538 23.327 176.248 1.00 65.85 604 ILE B O 1
ATOM 9213 N N . ARG B 1 605 ? 54.416 22.499 177.149 1.00 70.30 605 ARG B N 1
ATOM 9214 C CA . ARG B 1 605 ? 54.026 22.921 178.481 1.00 70.30 605 ARG B CA 1
ATOM 9215 C C . ARG B 1 605 ? 54.176 24.428 178.626 1.00 70.30 605 ARG B C 1
ATOM 9216 O O . ARG B 1 605 ? 54.872 25.089 177.856 1.00 70.30 605 ARG B O 1
ATOM 9224 N N . CYS B 1 606 ? 53.520 24.967 179.645 1.00 72.21 606 CYS B N 1
ATOM 9225 C CA . CYS B 1 606 ? 53.720 26.344 180.070 1.00 72.21 606 CYS B CA 1
ATOM 9226 C C . CYS B 1 606 ? 54.284 26.316 181.480 1.00 72.21 606 CYS B C 1
ATOM 9227 O O . CYS B 1 606 ? 53.667 25.745 182.385 1.00 72.21 606 CYS B O 1
ATOM 9230 N N . LEU B 1 607 ? 55.444 26.934 181.668 1.00 74.34 607 LEU B N 1
ATOM 9231 C CA . LEU B 1 607 ? 56.167 26.878 182.926 1.00 74.34 607 LEU B CA 1
ATOM 9232 C C . LEU B 1 607 ? 56.472 28.292 183.403 1.00 74.34 607 LEU B C 1
ATOM 9233 O O . LEU B 1 607 ? 56.363 29.267 182.653 1.00 74.34 607 LEU B O 1
ATOM 9238 N N . ASP B 1 608 ? 56.861 28.395 184.670 1.00 80.04 608 ASP B N 1
ATOM 9239 C CA . ASP B 1 608 ? 57.158 29.680 185.281 1.00 80.04 608 ASP B CA 1
ATOM 9240 C C . ASP B 1 608 ? 58.619 30.040 185.014 1.00 80.04 608 ASP B C 1
ATOM 9241 O O . ASP B 1 608 ? 59.271 29.449 184.150 1.00 80.04 608 ASP B O 1
ATOM 9246 N N . SER B 1 609 ? 59.149 31.004 185.756 1.00 85.23 609 SER B N 1
ATOM 9247 C CA . SER B 1 609 ? 60.510 31.485 185.558 1.00 85.23 609 SER B CA 1
ATOM 9248 C C . SER B 1 609 ? 61.476 30.614 186.351 1.00 85.23 609 SER B C 1
ATOM 9249 O O . SER B 1 609 ? 61.530 30.697 187.582 1.00 85.23 609 SER B O 1
ATOM 9252 N N . ASN B 1 610 ? 62.242 29.787 185.650 1.00 86.05 610 ASN B N 1
ATOM 9253 C CA . ASN B 1 610 ? 63.296 29.020 186.289 1.00 86.05 610 ASN B CA 1
ATOM 9254 C C . ASN B 1 610 ? 64.544 29.890 186.361 1.00 86.05 610 ASN B C 1
ATOM 9255 O O . ASN B 1 610 ? 64.509 31.084 186.057 1.00 86.05 610 ASN B O 1
ATOM 9260 N N . LYS B 1 611 ? 65.663 29.309 186.776 1.00 84.59 611 LYS B N 1
ATOM 9261 C CA . LYS B 1 611 ? 66.923 30.032 186.787 1.00 84.59 611 LYS B CA 1
ATOM 9262 C C . LYS B 1 611 ? 67.886 29.582 185.705 1.00 84.59 611 LYS B C 1
ATOM 9263 O O . LYS B 1 611 ? 68.623 30.412 185.171 1.00 84.59 611 LYS B O 1
ATOM 9269 N N . ARG B 1 612 ? 67.881 28.297 185.352 1.00 82.36 612 ARG B N 1
ATOM 9270 C CA . ARG B 1 612 ? 68.840 27.793 184.380 1.00 82.36 612 ARG B CA 1
ATOM 9271 C C . ARG B 1 612 ? 68.629 28.406 183.008 1.00 82.36 612 ARG B C 1
ATOM 9272 O O . ARG B 1 612 ? 69.574 28.467 182.220 1.00 82.36 612 ARG B O 1
ATOM 9280 N N . ILE B 1 613 ? 67.429 28.904 182.726 1.00 80.80 613 ILE B N 1
ATOM 9281 C CA . ILE B 1 613 ? 67.112 29.360 181.380 1.00 80.80 613 ILE B CA 1
ATOM 9282 C C . ILE B 1 613 ? 67.643 30.770 181.131 1.00 80.80 613 ILE B C 1
ATOM 9283 O O . ILE B 1 613 ? 67.964 31.122 179.991 1.00 80.80 613 ILE B O 1
ATOM 9288 N N . GLN B 1 614 ? 67.788 31.584 182.178 1.00 83.67 614 GLN B N 1
ATOM 9289 C CA . GLN B 1 614 ? 68.233 32.959 181.982 1.00 83.67 614 GLN B CA 1
ATOM 9290 C C . GLN B 1 614 ? 69.695 33.047 181.574 1.00 83.67 614 GLN B C 1
ATOM 9291 O O . GLN B 1 614 ? 70.104 34.064 181.008 1.00 83.67 614 GLN B O 1
ATOM 9297 N N . HIS B 1 615 ? 70.486 32.016 181.859 1.00 86.20 615 HIS B N 1
ATOM 9298 C CA . HIS B 1 615 ? 71.910 32.005 181.551 1.00 86.20 615 HIS B CA 1
ATOM 9299 C C . HIS B 1 615 ? 72.195 32.372 180.102 1.00 86.20 615 HIS B C 1
ATOM 9300 O O . HIS B 1 615 ? 71.839 31.629 179.183 1.00 86.20 615 HIS B O 1
ATOM 9307 N N . VAL B 1 616 ? 72.831 33.518 179.893 1.00 85.31 616 VAL B N 1
ATOM 9308 C CA . VAL B 1 616 ? 73.153 33.999 178.554 1.00 85.31 616 VAL B CA 1
ATOM 9309 C C . VAL B 1 616 ? 74.441 33.341 178.078 1.00 85.31 616 VAL B C 1
ATOM 9310 O O . VAL B 1 616 ? 75.377 33.157 178.868 1.00 85.31 616 VAL B O 1
ATOM 9314 N N . PRO B 1 617 ? 74.524 32.953 176.812 1.00 84.29 617 PRO B N 1
ATOM 9315 C CA . PRO B 1 617 ? 75.774 32.394 176.296 1.00 84.29 617 PRO B CA 1
ATOM 9316 C C . PRO B 1 617 ? 76.809 33.480 176.080 1.00 84.29 617 PRO B C 1
ATOM 9317 O O . PRO B 1 617 ? 76.486 34.616 175.729 1.00 84.29 617 PRO B O 1
ATOM 9321 N N . GLU B 1 618 ? 78.070 33.124 176.302 1.00 85.40 618 GLU B N 1
ATOM 9322 C CA . GLU B 1 618 ? 79.180 34.051 176.098 1.00 85.40 618 GLU B CA 1
ATOM 9323 C C . GLU B 1 618 ? 79.776 33.752 174.728 1.00 85.40 618 GLU B C 1
ATOM 9324 O O . GLU B 1 618 ? 80.729 32.988 174.598 1.00 85.40 618 GLU B O 1
ATOM 9330 N N . VAL B 1 619 ? 79.219 34.365 173.710 1.00 76.51 619 VAL B N 1
ATOM 9331 C CA . VAL B 1 619 ? 79.647 34.136 172.337 1.00 76.51 619 VAL B CA 1
ATOM 9332 C C . VAL B 1 619 ? 80.683 35.177 171.954 1.00 76.51 619 VAL B C 1
ATOM 9333 O O . VAL B 1 619 ? 80.629 36.330 172.391 1.00 76.51 619 VAL B O 1
ATOM 9337 N N . ALA B 1 620 ? 81.642 34.769 171.130 1.00 76.18 620 ALA B N 1
ATOM 9338 C CA . ALA B 1 620 ? 82.706 35.660 170.691 1.00 76.18 620 ALA B CA 1
ATOM 9339 C C . ALA B 1 620 ? 82.178 36.594 169.613 1.00 76.18 620 ALA B C 1
ATOM 9340 O O . ALA B 1 620 ? 81.766 36.144 168.541 1.00 76.18 620 ALA B O 1
ATOM 9342 N N . ARG B 1 621 ? 82.189 37.889 169.898 1.00 77.95 621 ARG B N 1
ATOM 9343 C CA . ARG B 1 621 ? 81.656 38.901 168.996 1.00 77.95 621 ARG B CA 1
ATOM 9344 C C . ARG B 1 621 ? 82.690 40.017 168.864 1.00 77.95 621 ARG B C 1
ATOM 9345 O O . ARG B 1 621 ? 82.471 41.150 169.291 1.00 77.95 621 ARG B O 1
ATOM 9353 N N . ARG B 1 622 ? 83.829 39.688 168.265 1.00 78.34 622 ARG B N 1
ATOM 9354 C CA . ARG B 1 622 ? 84.870 40.670 168.025 1.00 78.34 622 ARG B CA 1
ATOM 9355 C C . ARG B 1 622 ? 85.412 40.454 166.624 1.00 78.34 622 ARG B C 1
ATOM 9356 O O . ARG B 1 622 ? 85.292 39.369 166.052 1.00 78.34 622 ARG B O 1
ATOM 9364 N N . TYR B 1 623 ? 86.005 41.508 166.072 1.00 76.32 623 TYR B N 1
ATOM 9365 C CA . TYR B 1 623 ? 86.459 41.468 164.690 1.00 76.32 623 TYR B CA 1
ATOM 9366 C C . TYR B 1 623 ? 87.504 40.383 164.496 1.00 76.32 623 TYR B C 1
ATOM 9367 O O . TYR B 1 623 ? 88.654 40.535 164.916 1.00 76.32 623 TYR B O 1
ATOM 9376 N N . CYS B 1 624 ? 87.114 39.291 163.856 1.00 78.31 624 CYS B N 1
ATOM 9377 C CA . CYS B 1 624 ? 87.981 38.141 163.680 1.00 78.31 624 CYS B CA 1
ATOM 9378 C C . CYS B 1 624 ? 88.484 38.089 162.249 1.00 78.31 624 CYS B C 1
ATOM 9379 O O . CYS B 1 624 ? 87.995 38.789 161.362 1.00 78.31 624 CYS B O 1
ATOM 9382 N N . MET B 1 625 ? 89.472 37.225 162.033 1.00 77.72 625 MET B N 1
ATOM 9383 C CA . MET B 1 625 ? 90.013 37.054 160.693 1.00 77.72 625 MET B CA 1
ATOM 9384 C C . MET B 1 625 ? 88.949 36.566 159.723 1.00 77.72 625 MET B C 1
ATOM 9385 O O . MET B 1 625 ? 89.043 36.828 158.520 1.00 77.72 625 MET B O 1
ATOM 9390 N N . MET B 1 626 ? 87.922 35.877 160.220 1.00 75.15 626 MET B N 1
ATOM 9391 C CA . MET B 1 626 ? 86.818 35.502 159.348 1.00 75.15 626 MET B CA 1
ATOM 9392 C C . MET B 1 626 ? 86.031 36.721 158.898 1.00 75.15 626 MET B C 1
ATOM 9393 O O . MET B 1 626 ? 85.508 36.743 157.780 1.00 75.15 626 MET B O 1
ATOM 9398 N N . ALA B 1 627 ? 85.942 37.743 159.744 1.00 73.66 627 ALA B N 1
ATOM 9399 C CA . ALA B 1 627 ? 85.306 38.983 159.324 1.00 73.66 627 ALA B CA 1
ATOM 9400 C C . ALA B 1 627 ? 86.092 39.654 158.212 1.00 73.66 627 ALA B C 1
ATOM 9401 O O . ALA B 1 627 ? 85.516 40.370 157.382 1.00 73.66 627 ALA B O 1
ATOM 9403 N N . ARG B 1 628 ? 87.406 39.447 158.190 1.00 73.43 628 ARG B N 1
ATOM 9404 C CA . ARG B 1 628 ? 88.234 40.110 157.197 1.00 73.43 628 ARG B CA 1
ATOM 9405 C C . ARG B 1 628 ? 87.914 39.606 155.802 1.00 73.43 628 ARG B C 1
ATOM 9406 O O . ARG B 1 628 ? 87.964 40.374 154.840 1.00 73.43 628 ARG B O 1
ATOM 9414 N N . TYR B 1 629 ? 87.578 38.322 155.668 1.00 72.67 629 TYR B N 1
ATOM 9415 C CA . TYR B 1 629 ? 87.170 37.812 154.364 1.00 72.67 629 TYR B CA 1
ATOM 9416 C C . TYR B 1 629 ? 85.901 38.494 153.883 1.00 72.67 629 TYR B C 1
ATOM 9417 O O . TYR B 1 629 ? 85.786 38.841 152.706 1.00 72.67 629 TYR B O 1
ATOM 9426 N N . LEU B 1 630 ? 84.938 38.698 154.778 1.00 70.26 630 LEU B N 1
ATOM 9427 C CA . LEU B 1 630 ? 83.697 39.340 154.367 1.00 70.26 630 LEU B CA 1
ATOM 9428 C C . LEU B 1 630 ? 83.934 40.789 153.978 1.00 70.26 630 LEU B C 1
ATOM 9429 O O . LEU B 1 630 ? 83.410 41.262 152.962 1.00 70.26 630 LEU B O 1
ATOM 9434 N N . ALA B 1 631 ? 84.745 41.503 154.757 1.00 69.41 631 ALA B N 1
ATOM 9435 C CA . ALA B 1 631 ? 85.056 42.886 154.414 1.00 69.41 631 ALA B CA 1
ATOM 9436 C C . ALA B 1 631 ? 85.781 42.960 153.080 1.00 69.41 631 ALA B C 1
ATOM 9437 O O . ALA B 1 631 ? 85.417 43.745 152.201 1.00 69.41 631 ALA B O 1
ATOM 9439 N N . GLN B 1 632 ? 86.833 42.163 152.928 1.00 70.07 632 GLN B N 1
ATOM 9440 C CA . GLN B 1 632 ? 87.599 42.076 151.697 1.00 70.07 632 GLN B CA 1
ATOM 9441 C C . GLN B 1 632 ? 86.772 41.626 150.501 1.00 70.07 632 GLN B C 1
ATOM 9442 O O . GLN B 1 632 ? 87.114 41.966 149.365 1.00 70.07 632 GLN B O 1
ATOM 9448 N N . ALA B 1 633 ? 85.692 40.879 150.721 1.00 68.01 633 ALA B N 1
ATOM 9449 C CA . ALA B 1 633 ? 84.822 40.502 149.615 1.00 68.01 633 ALA B CA 1
ATOM 9450 C C . ALA B 1 633 ? 83.834 41.595 149.268 1.00 68.01 633 ALA B C 1
ATOM 9451 O O . ALA B 1 633 ? 83.434 41.719 148.107 1.00 68.01 633 ALA B O 1
ATOM 9453 N N . ARG B 1 634 ? 83.425 42.383 150.253 1.00 68.13 634 ARG B N 1
ATOM 9454 C CA . ARG B 1 634 ? 82.518 43.485 149.975 1.00 68.13 634 ARG B CA 1
ATOM 9455 C C . ARG B 1 634 ? 83.252 44.615 149.275 1.00 68.13 634 ARG B C 1
ATOM 9456 O O . ARG B 1 634 ? 82.809 45.108 148.234 1.00 68.13 634 ARG B O 1
ATOM 9464 N N . THR B 1 635 ? 84.380 45.029 149.846 1.00 67.39 635 THR B N 1
ATOM 9465 C CA . THR B 1 635 ? 85.119 46.175 149.335 1.00 67.39 635 THR B CA 1
ATOM 9466 C C . THR B 1 635 ? 85.672 45.916 147.939 1.00 67.39 635 THR B C 1
ATOM 9467 O O . THR B 1 635 ? 85.506 46.740 147.035 1.00 67.39 635 THR B O 1
ATOM 9471 N N . PHE B 1 636 ? 86.322 44.773 147.735 1.00 65.58 636 PHE B N 1
ATOM 9472 C CA . PHE B 1 636 ? 87.029 44.532 146.484 1.00 65.58 636 PHE B CA 1
ATOM 9473 C C . PHE B 1 636 ? 86.274 43.624 145.525 1.00 65.58 636 PHE B C 1
ATOM 9474 O O . PHE B 1 636 ? 86.169 43.934 144.337 1.00 65.58 636 PHE B O 1
ATOM 9482 N N . GLY B 1 637 ? 85.760 42.508 146.004 1.00 66.48 637 GLY B N 1
ATOM 9483 C CA . GLY B 1 637 ? 84.989 41.635 145.147 1.00 66.48 637 GLY B CA 1
ATOM 9484 C C . GLY B 1 637 ? 84.823 40.270 145.758 1.00 66.48 637 GLY B C 1
ATOM 9485 O O . GLY B 1 637 ? 85.619 39.819 146.580 1.00 66.48 637 GLY B O 1
ATOM 9486 N N . ALA B 1 638 ? 83.757 39.594 145.336 1.00 68.25 638 ALA B N 1
ATOM 9487 C CA . ALA B 1 638 ? 83.488 38.258 145.843 1.00 68.25 638 ALA B CA 1
ATOM 9488 C C . ALA B 1 638 ? 84.476 37.234 145.314 1.00 68.25 638 ALA B C 1
ATOM 9489 O O . ALA B 1 638 ? 84.640 36.176 145.927 1.00 68.25 638 ALA B O 1
ATOM 9491 N N . LEU B 1 639 ? 85.141 37.521 144.200 1.00 63.72 639 LEU B N 1
ATOM 9492 C CA . LEU B 1 639 ? 86.118 36.589 143.659 1.00 63.72 639 LEU B CA 1
ATOM 9493 C C . LEU B 1 639 ? 87.383 36.535 144.495 1.00 63.72 639 LEU B C 1
ATOM 9494 O O . LEU B 1 639 ? 88.312 35.800 144.154 1.00 63.72 639 LEU B O 1
ATOM 9499 N N . THR B 1 640 ? 87.427 37.276 145.592 1.00 64.25 640 THR B N 1
ATOM 9500 C CA . THR B 1 640 ? 88.592 37.335 146.453 1.00 64.25 640 THR B CA 1
ATOM 9501 C C . THR B 1 640 ? 88.539 36.307 147.578 1.00 64.25 640 THR B C 1
ATOM 9502 O O . THR B 1 640 ? 89.490 36.197 148.356 1.00 64.25 640 THR B O 1
ATOM 9506 N N . ILE B 1 641 ? 87.470 35.524 147.665 1.00 65.27 641 ILE B N 1
ATOM 9507 C CA . ILE B 1 641 ? 87.389 34.469 148.666 1.00 65.27 641 ILE B CA 1
ATOM 9508 C C . ILE B 1 641 ? 86.833 33.208 148.021 1.00 65.27 641 ILE B C 1
ATOM 9509 O O . ILE B 1 641 ? 85.690 32.817 148.274 1.00 65.27 641 ILE B O 1
ATOM 9514 N N . GLY B 1 642 ? 87.647 32.540 147.213 1.00 68.57 642 GLY B N 1
ATOM 9515 C CA . GLY B 1 642 ? 87.175 31.375 146.495 1.00 68.57 642 GLY B CA 1
ATOM 9516 C C . GLY B 1 642 ? 87.629 30.062 147.092 1.00 68.57 642 GLY B C 1
ATOM 9517 O O . GLY B 1 642 ? 87.069 29.584 148.080 1.00 68.57 642 GLY B O 1
ATOM 9518 N N . ASP B 1 643 ? 88.630 29.455 146.473 1.00 73.91 643 ASP B N 1
ATOM 9519 C CA . ASP B 1 643 ? 89.248 28.249 146.993 1.00 73.91 643 ASP B CA 1
ATOM 9520 C C . ASP B 1 643 ? 90.538 28.526 147.746 1.00 73.91 643 ASP B C 1
ATOM 9521 O O . ASP B 1 643 ? 91.177 27.584 148.218 1.00 73.91 643 ASP B O 1
ATOM 9526 N N . ASP B 1 644 ? 90.951 29.783 147.845 1.00 71.16 644 ASP B N 1
ATOM 9527 C CA . ASP B 1 644 ? 92.194 30.137 148.510 1.00 71.16 644 ASP B CA 1
ATOM 9528 C C . ASP B 1 644 ? 92.039 30.376 150.006 1.00 71.16 644 ASP B C 1
ATOM 9529 O O . ASP B 1 644 ? 93.025 30.718 150.663 1.00 71.16 644 ASP B O 1
ATOM 9534 N N . ILE B 1 645 ? 90.835 30.226 150.559 1.00 71.68 645 ILE B N 1
ATOM 9535 C CA . ILE B 1 645 ? 90.680 30.328 152.006 1.00 71.68 645 ILE B CA 1
ATOM 9536 C C . ILE B 1 645 ? 91.332 29.140 152.700 1.00 71.68 645 ILE B C 1
ATOM 9537 O O . ILE B 1 645 ? 91.910 29.275 153.783 1.00 71.68 645 ILE B O 1
ATOM 9542 N N . ILE B 1 646 ? 91.258 27.964 152.091 1.00 75.50 646 ILE B N 1
ATOM 9543 C CA . ILE B 1 646 ? 91.856 26.770 152.673 1.00 75.50 646 ILE B CA 1
ATOM 9544 C C . ILE B 1 646 ? 93.356 26.799 152.413 1.00 75.50 646 ILE B C 1
ATOM 9545 O O . ILE B 1 646 ? 93.801 26.913 151.268 1.00 75.50 646 ILE B O 1
ATOM 9550 N N . ARG B 1 647 ? 94.140 26.704 153.479 1.00 83.52 647 ARG B N 1
ATOM 9551 C CA . ARG B 1 647 ? 95.590 26.806 153.403 1.00 83.52 647 ARG B CA 1
ATOM 9552 C C . ARG B 1 647 ? 96.235 25.457 153.680 1.00 83.52 647 ARG B C 1
ATOM 9553 O O . ARG B 1 647 ? 96.136 24.938 154.795 1.00 83.52 647 ARG B O 1
ATOM 9561 N N . GLY B 1 648 ? 96.912 24.907 152.681 1.00 80.41 648 GLY B N 1
ATOM 9562 C CA . GLY B 1 648 ? 97.596 23.646 152.877 1.00 80.41 648 GLY B CA 1
ATOM 9563 C C . GLY B 1 648 ? 96.690 22.450 152.720 1.00 80.41 648 GLY B C 1
ATOM 9564 O O . GLY B 1 648 ? 96.766 21.511 153.522 1.00 80.41 648 GLY B O 1
ATOM 9565 N N . PHE B 1 649 ? 95.849 22.454 151.692 1.00 84.29 649 PHE B N 1
ATOM 9566 C CA . PHE B 1 649 ? 94.913 21.374 151.403 1.00 84.29 649 PHE B CA 1
ATOM 9567 C C . PHE B 1 649 ? 94.193 20.866 152.647 1.00 84.29 649 PHE B C 1
ATOM 9568 O O . PHE B 1 649 ? 93.061 21.260 152.921 1.00 84.29 649 PHE B O 1
#